Protein AF-0000000080180830 (afdb_homodimer)

Solvent-accessible surface area (backbone atoms only — not comparable to full-atom values): 59741 Å² total; per-residue (Å²): 62,35,24,34,32,30,33,43,35,47,71,84,49,60,35,62,58,52,33,34,49,39,22,34,60,64,29,37,43,24,5,72,74,40,42,19,35,40,32,50,44,28,34,27,36,14,20,14,33,31,76,39,53,40,83,53,71,62,48,48,41,44,34,61,39,58,73,78,34,36,37,35,32,67,20,55,48,49,53,49,32,68,62,49,40,53,54,42,42,74,71,67,54,84,78,66,51,78,22,46,64,60,40,51,54,55,38,32,71,75,51,41,85,58,33,63,76,72,57,46,60,38,24,21,36,38,38,36,33,63,88,74,50,34,39,36,39,37,30,18,69,60,30,53,29,55,42,29,36,32,71,47,95,50,33,40,36,38,21,50,36,52,63,18,50,56,62,37,52,87,59,50,73,53,71,25,42,67,27,50,49,21,26,57,21,51,73,33,26,41,62,65,44,46,32,58,29,64,28,37,34,31,65,43,50,13,26,37,37,43,33,42,53,78,63,53,66,52,78,42,78,80,65,80,79,51,20,32,79,46,78,90,53,66,84,57,47,73,66,50,50,24,50,51,52,51,52,40,44,49,51,31,50,57,41,71,63,73,54,78,54,67,65,31,33,46,31,64,25,44,53,53,24,44,49,55,53,44,49,40,41,72,72,66,52,67,60,42,40,30,35,31,68,28,40,61,62,42,94,89,39,74,21,54,50,56,69,42,27,47,49,52,29,60,75,65,50,37,45,67,43,79,42,75,45,56,68,82,55,48,64,73,37,45,64,57,40,45,58,49,39,59,60,59,68,60,59,61,48,49,48,54,43,30,54,45,22,56,58,47,35,76,76,35,49,31,28,37,36,38,55,50,44,41,48,60,32,40,42,49,85,62,42,64,79,28,70,80,42,53,58,93,44,30,53,66,57,45,43,70,49,54,32,40,41,53,64,67,56,51,50,59,36,34,19,78,90,52,47,67,91,67,54,60,52,61,51,50,47,40,55,60,45,65,42,86,54,38,71,40,22,45,31,21,50,36,48,48,31,47,72,39,51,38,24,51,37,63,38,41,46,52,45,34,29,19,23,58,42,39,23,34,73,41,46,38,54,64,29,65,68,42,44,42,54,44,35,31,49,59,64,68,46,22,43,28,88,79,22,28,20,40,58,47,63,51,36,58,86,72,45,62,62,72,41,63,71,45,74,91,72,74,81,56,47,56,64,61,65,49,56,45,70,70,52,34,50,50,39,52,45,47,63,63,35,68,69,37,56,71,66,44,60,53,28,65,66,47,54,50,56,35,65,74,40,50,70,70,52,57,32,57,80,62,44,37,48,49,53,48,56,29,42,48,47,46,31,55,57,51,66,78,105,62,34,25,34,34,28,32,42,35,48,71,83,48,59,36,62,60,53,34,35,50,37,22,35,59,63,29,37,43,23,4,72,73,42,43,18,35,40,31,51,45,29,35,28,38,15,17,14,33,32,76,40,51,42,84,52,71,63,47,49,41,44,34,61,40,58,74,78,35,36,39,34,33,66,20,54,47,50,52,50,31,67,62,50,41,52,55,41,42,74,70,68,53,82,79,66,50,78,21,46,64,59,42,52,53,56,37,32,69,75,51,39,86,58,33,64,78,72,56,47,60,40,25,20,36,40,39,35,32,65,88,74,49,33,38,35,39,38,29,19,68,60,29,55,29,55,43,31,35,32,70,48,95,49,34,37,34,36,20,48,36,51,64,17,49,55,61,38,51,86,59,49,73,53,72,24,43,67,27,50,49,20,26,57,21,50,75,33,26,38,61,67,44,45,34,59,29,62,29,36,33,31,65,43,51,13,26,37,37,43,31,43,51,78,63,54,66,50,78,42,76,79,64,80,81,51,20,32,78,46,77,92,54,66,84,56,47,75,66,50,51,23,50,52,51,52,52,40,44,49,50,30,51,56,43,71,62,75,55,78,53,67,64,31,33,46,30,65,26,44,53,52,24,43,48,55,51,46,50,41,42,71,71,66,52,66,60,42,40,29,36,31,68,29,40,60,64,43,92,89,39,74,21,55,49,55,68,42,28,47,50,51,28,60,74,66,51,37,45,66,42,80,42,74,45,55,69,81,55,50,64,73,37,46,64,56,41,45,59,47,40,60,58,60,67,59,60,60,47,50,49,54,45,30,55,44,23,56,57,48,34,75,76,36,50,32,29,38,36,37,55,50,44,41,49,59,33,39,44,48,86,61,43,65,78,27,70,83,43,51,60,92,45,31,52,65,58,44,43,71,49,53,33,40,44,53,62,67,58,50,50,59,38,32,19,78,89,52,49,65,90,65,55,59,53,59,51,50,47,40,55,62,44,66,41,86,55,40,70,41,21,43,32,21,52,36,48,49,31,46,71,41,51,38,25,50,37,63,38,41,47,52,45,33,29,21,22,58,41,40,23,35,74,40,46,38,53,63,29,64,69,43,41,42,52,45,35,32,48,60,65,67,47,22,44,28,89,79,23,28,19,40,58,46,64,52,35,57,86,73,45,62,62,72,40,62,70,45,74,88,73,72,82,54,46,56,62,61,65,47,56,45,70,69,53,35,50,50,40,51,44,45,63,62,35,70,70,36,56,72,68,45,59,53,28,66,68,44,54,50,55,35,64,76,42,50,69,71,52,56,32,59,80,61,46,37,48,48,53,48,57,26,41,49,46,45,29,53,57,50,66,76,105

Organism: NCBI:txid722731

Nearest PDB structures (foldseek):
  7ylz-assembly1_A  TM=8.323E-01  e=1.936E-36  Streptomyces sp. RM72
  1ct9-assembly1_D  TM=8.058E-01  e=1.879E-31  Escherichia coli
  1ct9-assembly1_A  TM=8.136E-01  e=3.888E-31  Escherichia coli
  1ct9-assembly2_C  TM=8.033E-01  e=7.840E-30  Escherichia coli
  6gq3-assembly2_B  TM=7.885E-01  e=3.521E-29  Homo sapiens

Secondary structure (DSSP, 8-state):
--EEEEEEE-SSPPP-HHHHHHHHHHTGGG-BTEEEEEEETTEEEEEEE---S--SGGG-SSEEETTTTEEEEEEEEETTHHHHHHHHHHTT---SS--HHHHHHHHHHHHGGGGGGG--EEEEEEEEETTT--EEEEE-TT--S--EEEEETTEEEEESSHHHHHHHS----PBPHHHHHHHHHTTT---TT--SBTT-EEPPTTEEEEE-TTS-EEEEE-----BS--GGGTT--HHHHHHHHHHHHHHHHHHTT--SS-EEEE--SSHHHHHHHHHHHHTT--S-EEEEEEE--BTTB----HHHHHHHHHHHT-EEEEEEE-HHHHHHHHHHHHHH-SS----THHHHHHHHHHHHTTT-SEEE--TTHHHHHT-STTSGGGTT--GGGHHHHHHHHH-SS-HHHHHHHB-GGG--SS-HHHHHHHHHHHSSSB-SHHHHHHHHIIIIITIIIIIHHHHHHHHTTT-EEE-GGG-HHHHHHHHHS-HHHHHGGGS-HHHHHHHTTTS-HHHHTS-------HHHHTT-HHHHHHHHHHHHSHHHHHHT-B-HHHHHHHHHSTTT-B-TTS-BHHHHHHHHHHHHHHHH-/--EEEEEEE-SSPPP-HHHHHHHHHHTGGG-BTEEEEEEETTEEEEEEE---S--SGGG-SSEEETTTTEEEEEEEEETTHHHHHHHHHHTT---S---HHHHHHHHHHHHGGGGGGG--EEEEEEEEETTT--EEEEE-TT--S--EEEEETTEEEEESSHHHHHHHS----PBPHHHHHHHHHTTT---TT--SBTT-EEPPTTEEEEE-TTS-EEEEE-----BS--GGGTT--HHHHHHHHHHHHHHHHHHTT--SS-EEEE--SSHHHHHHHHHHHHTT--S-EEEEEEE--BTTB----HHHHHHHHHHHT-EEEEEEE-HHHHHHHHHHHHHH-SS----THHHHHHHHHHHHTTT-SEEE--TTHHHHHT-STTSGGGTT--GGGHHHHHHHHH-SS-HHHHHHHB-GGG--SS-HHHHHHHHHHHSSSB-SHHHHHHHHIIIIITIIIIIHHHHHHHHTTT-EEE-GGG-HHHHHHHHHS-HHHHHGGGS-HHHHHHHTTTS-HHHHTS-------HHHHTT-HHHHHHHHHHHHSHHHHHHT-B-HHHHHHHHHSTTT-B-TTS-BHHHHHHHHHHHHHHHH-

pLDDT: mean 94.99, std 6.83, range [53.22, 98.94]

Sequence (1186 aa):
MCGICGEIRWDGEAADVGAVARMAGAMTSRGPDAEGIVAHGPVALGHRRLSIIDLSGRGAQPMVDAELGLILVFNGCIYNYQELREQLQADGYRFFSTADSEVVIKAFHKWGVRCVERFKGMFAFAITDRDTGVLTLARDRLGIKPLYIAPGRGRLRFASSVRALLDAGGVDTELDRAALHHYMTFHSVVPAPLTVYRGVRKLPPATVRVIQPDGSHADTVYWTPQFGRDLAKASWSARDWETALMDALRIAVKRRMVADVPVGVLLSGGIDSSIVVALLAEQGQHALATFSIGFDSSDGESGDEYFYSDLIAKTFDTDHHKIHVDSSRLVPAVPKCIAAMSEPMVSHDCVAFYLLSAEVSKSVKVVQSGQGADEILAGYSWYPPLATVARDQTTEAYAKVFFDRSHDDVLSIFAPEYGIDADVSRDFATAHQGAPGADSAVDAALRLDTQVMLVDDPVKRVDTMTMAWGLEARVPFLDHDFVELAAACPPELKLASGGKGVLKDASRKLLPPEVIDRTKGHFLVPGIRHLHGEVLDMVGDALTNDTARARGLYRSGAVSALLSAPNQTRTTLGSNALWQLAVLEMWLQSMAGMCGICGEIRWDGEAADVGAVARMAGAMTSRGPDAEGIVAHGPVALGHRRLSIIDLSGRGAQPMVDAELGLILVFNGCIYNYQELREQLQADGYRFFSTADSEVVIKAFHKWGVRCVERFKGMFAFAITDRDTGVLTLARDRLGIKPLYIAPGRGRLRFASSVRALLDAGGVDTELDRAALHHYMTFHSVVPAPLTVYRGVRKLPPATVRVIQPDGSHADTVYWTPQFGRDLAKASWSARDWETALMDALRIAVKRRMVADVPVGVLLSGGIDSSIVVALLAEQGQHALATFSIGFDSSDGESGDEYFYSDLIAKTFDTDHHKIHVDSSRLVPAVPKCIAAMSEPMVSHDCVAFYLLSAEVSKSVKVVQSGQGADEILAGYSWYPPLATVARDQTTEAYAKVFFDRSHDDVLSIFAPEYGIDADVSRDFATAHQGAPGADSAVDAALRLDTQVMLVDDPVKRVDTMTMAWGLEARVPFLDHDFVELAAACPPELKLASGGKGVLKDASRKLLPPEVIDRTKGHFLVPGIRHLHGEVLDMVGDALTNDTARARGLYRSGAVSALLSAPNQTRTTLGSNALWQLAVLEMWLQSMAG

Radius of gyration: 37.48 Å; Cα contacts (8 Å, |Δi|>4): 2489; chains: 2; bounding box: 63×111×88 Å

InterPro domains:
  IPR001962 Asparagine synthase [PF00733] (245-589)
  IPR001962 Asparagine synthase [cd01991] (259-520)
  IPR006426 Asparagine synthase, glutamine-hydrolyzing [PIRSF001589] (1-589)
  IPR006426 Asparagine synthase, glutamine-hydrolyzing [TIGR01536] (2-523)
  IPR014729 Rossmann-like alpha/beta/alpha sandwich fold [G3DSA:3.40.50.620] (232-558)
  IPR017535 Asparagine synthase family amidotransferase [TIGR03104] (1-590)
  IPR017932 Glutamine amidotransferase type 2 domain [PF13537] (47-166)
  IPR017932 Glutamine amidotransferase type 2 domain [PS51278] (2-214)
  IPR029055 Nucleophile aminohydrolases, N-terminal [G3DSA:3.60.20.10] (11-225)
  IPR029055 Nucleophile aminohydrolases, N-terminal [SSF56235] (1-224)
  IPR033738 Asparagine synthase, N-terminal domain [cd00712] (2-224)
  IPR051786 Asparagine Synthetase/Amidase [PTHR43284] (1-590)

Foldseek 3Di:
DKKKKKKAFQPQFFGDQVLQVLLRVLQCLLAVPDKDWDGDGRMIMIMGHQAWWFNDCLQDPLHDDPVLQKGKDKDWDFLCLVVLVVVLVVVPDDGPTRGSRRSVVSLCSVPNPCSLVVTFIFMWMWMAHRVFRKIKIAGAAQQLFWKKWFDDDRMIMIMSFQLSNVSSDDFQFDFDLLQLLCCQWQQHFRFFQDARGPRMGTDAHQWMWMAGSNGDIDIDRHDDFFLAADPVCVPPDLVNLLVVLLVLLLVLLVSQCDTPWAEAAEFQLALLSLSSLLSVLVVPDAQGEYEYEFEDDDPPDGGGDVVSSVQSCVVSVHVYYYHYDYPVNQLVQVLVLLLLASGFGLDPCLSVLLVRLQVVVVPTLEYEYSAPLCLLLVQDQLLVQQVPPALLCLLVSSSLQRTQDDLVRSCQWWDPVSHDDDSSNSVVLNVQSVDPRHDGSSLSSSSCCSRGVSNRYVSSSNSRSNSSNNHHYDHSCVRVVSSSSSSNDDSCCQPPPNGNNSNLVSCPVRDDVCNSNPDDDDSDPPCQLDPDDPRLVLLLCLCPPPQNVVVRTTDPVNLVVCNVVVNPDAGSSSGGSSSSVSSNSSSSVSSVD/DKKKKKKFFQPQFFGDQVLQVLLRVLQCLLAVPDKDWDGDGRMIMIMGHQAWWFNDCLQDPLHDDVVLQKGKDKDWDFLCLVVLVVVLVVVPDDGPTRGSRRSVVSLCSVPNPCSLVVTFIFMWMWMAHRVFRKIKIAGAAQQLFWKKWFDDDRMIMIMSFQLSNVSSDDFQQDFDLLQLLCCQWQQHFRFFQDARGPRMGTDAHQWMWMAGSNGDIDIDRHDDFFLAADPVCPVPDLVNLLVVLLVLLLVLLVSQCDTPWAEAAEFQLAPLSLSSLLSVLVVPDAQGEYEYEFEDDPPPRGRGDVVSSVQSCVVSVHVYYYHYDYPVVQLVQVLVLLLLASGFGLPPCLSVLLVRLQVVVVPTLEYEYSAPLCLLLVQDQLLVQQLPPALLCLLVSSSLQRTQDDLVRSCQWWDVVSHDDDSSNSVVLNVQSVDPRHDGSSLSSSSCCSRGVSNRYVSSSNSRSNSSNNHHYHHSCVRVVSSSSSSNDDSCCQPPPNGNNSNLVSCPVRGDVCNSNPDDDDSDPPCQLDPDDPRLVLLLCLCPPPQNVVVRTTDPVNLVVCNVVVNPDAGSSSGGSSSSVSSNSSSSVSSVD

Structure (mmCIF, N/CA/C/O backbone):
data_AF-0000000080180830-model_v1
#
loop_
_entity.id
_entity.type
_entity.pdbx_description
1 polymer 'asparagine synthase (glutamine-hydrolyzing)'
#
loop_
_atom_site.group_PDB
_atom_site.id
_atom_site.type_symbol
_atom_site.label_atom_id
_atom_site.label_alt_id
_atom_site.label_comp_id
_atom_site.label_asym_id
_atom_site.label_entity_id
_atom_site.label_seq_id
_atom_site.pdbx_PDB_ins_code
_atom_site.Cartn_x
_atom_site.Cartn_y
_atom_site.Cartn_z
_atom_site.occupancy
_atom_site.B_iso_or_equiv
_atom_site.auth_seq_id
_atom_site.auth_comp_id
_atom_site.auth_asym_id
_atom_site.auth_atom_id
_atom_site.pdbx_PDB_model_num
ATOM 1 N N . MET A 1 1 ? -6.949 -13.875 -14.203 1 66.5 1 MET A N 1
ATOM 2 C CA . MET A 1 1 ? -5.938 -14.43 -13.305 1 66.5 1 MET A CA 1
ATOM 3 C C . MET A 1 1 ? -4.809 -13.43 -13.07 1 66.5 1 MET A C 1
ATOM 5 O O . MET A 1 1 ? -4.559 -12.562 -13.906 1 66.5 1 MET A O 1
ATOM 9 N N . CYS A 1 2 ? -4.129 -13.398 -11.844 1 89.12 2 CYS A N 1
ATOM 10 C CA . CYS A 1 2 ? -3.48 -12.344 -11.07 1 89.12 2 CYS A CA 1
ATOM 11 C C . CYS A 1 2 ? -2.076 -12.758 -10.648 1 89.12 2 CYS A C 1
ATOM 13 O O . CYS A 1 2 ? -1.638 -13.867 -10.953 1 89.12 2 CYS A O 1
ATOM 15 N N . GLY A 1 3 ? -1.241 -11.828 -10.5 1 97.5 3 GLY A N 1
ATOM 16 C CA . GLY A 1 3 ? -0.014 -12.023 -9.742 1 97.5 3 GLY A CA 1
ATOM 17 C C . GLY A 1 3 ? -0.108 -11.523 -8.312 1 97.5 3 GLY A C 1
ATOM 18 O O . GLY A 1 3 ? -0.692 -10.469 -8.062 1 97.5 3 GLY A O 1
ATOM 19 N N . ILE A 1 4 ? 0.358 -12.367 -7.41 1 98.81 4 ILE A N 1
ATOM 20 C CA . ILE A 1 4 ? 0.364 -11.93 -6.016 1 98.81 4 ILE A CA 1
ATOM 21 C C . ILE A 1 4 ? 1.795 -11.922 -5.484 1 98.81 4 ILE A C 1
ATOM 23 O O . ILE A 1 4 ? 2.654 -12.656 -5.98 1 98.81 4 ILE A O 1
ATOM 27 N N . CYS A 1 5 ? 2.059 -11.102 -4.586 1 98.88 5 CYS A N 1
ATOM 28 C CA . CYS A 1 5 ? 3.344 -11.031 -3.9 1 98.88 5 CYS A CA 1
ATOM 29 C C . CYS A 1 5 ? 3.197 -10.383 -2.529 1 98.88 5 CYS A C 1
ATOM 31 O O . CYS A 1 5 ? 2.131 -9.867 -2.193 1 98.88 5 CYS A O 1
ATOM 33 N N . GLY A 1 6 ? 4.23 -10.531 -1.747 1 98.81 6 GLY A N 1
ATOM 34 C CA . GLY A 1 6 ? 4.207 -9.898 -0.438 1 98.81 6 GLY A CA 1
ATOM 35 C C . GLY A 1 6 ? 5.449 -10.18 0.385 1 98.81 6 GLY A C 1
ATOM 36 O O . GLY A 1 6 ? 6.359 -10.867 -0.075 1 98.81 6 GLY A O 1
ATOM 37 N N . GLU A 1 7 ? 5.516 -9.547 1.503 1 98.69 7 GLU A N 1
ATOM 38 C CA . GLU A 1 7 ? 6.586 -9.695 2.482 1 98.69 7 GLU A CA 1
ATOM 39 C C . GLU A 1 7 ? 6.043 -9.656 3.906 1 98.69 7 GLU A C 1
ATOM 41 O O . GLU A 1 7 ? 5.133 -8.875 4.207 1 98.69 7 GLU A O 1
ATOM 46 N N . ILE A 1 8 ? 6.504 -10.477 4.75 1 98.62 8 ILE A N 1
ATOM 47 C CA . ILE A 1 8 ? 6.289 -10.406 6.191 1 98.62 8 ILE A CA 1
ATOM 48 C C . ILE A 1 8 ? 7.633 -10.391 6.918 1 98.62 8 ILE A C 1
ATOM 50 O O . ILE A 1 8 ? 8.562 -11.102 6.531 1 98.62 8 ILE A O 1
ATOM 54 N N . ARG A 1 9 ? 7.754 -9.57 7.879 1 98.25 9 ARG A N 1
ATOM 55 C CA . ARG A 1 9 ? 8.984 -9.461 8.664 1 98.25 9 ARG A CA 1
ATOM 56 C C . ARG A 1 9 ? 8.719 -9.766 10.133 1 98.25 9 ARG A C 1
ATOM 58 O O . ARG A 1 9 ? 7.602 -9.578 10.625 1 98.25 9 ARG A O 1
ATOM 65 N N . TRP A 1 10 ? 9.734 -10.211 10.867 1 97.5 10 TRP A N 1
ATOM 66 C CA . TRP A 1 10 ? 9.594 -10.477 12.297 1 97.5 10 TRP A CA 1
ATOM 67 C C . TRP A 1 10 ? 10.828 -9.992 13.062 1 97.5 10 TRP A C 1
ATOM 69 O O . TRP A 1 10 ? 11.133 -10.508 14.141 1 97.5 10 TRP A O 1
ATOM 79 N N . ASP A 1 11 ? 11.586 -9.109 12.523 1 96.5 11 ASP A N 1
ATOM 80 C CA . ASP A 1 11 ? 12.773 -8.547 13.164 1 96.5 11 ASP A CA 1
ATOM 81 C C . ASP A 1 11 ? 12.484 -7.16 13.734 1 96.5 11 ASP A C 1
ATOM 83 O O . ASP A 1 11 ? 13.414 -6.406 14.039 1 96.5 11 ASP A O 1
ATOM 87 N N . GLY A 1 12 ? 11.258 -6.781 13.75 1 93.5 12 GLY A N 1
ATOM 88 C CA . GLY A 1 12 ? 10.875 -5.508 14.336 1 93.5 12 GLY A CA 1
ATOM 89 C C . GLY A 1 12 ? 10.82 -4.379 13.328 1 93.5 12 GLY A C 1
ATOM 90 O O . GLY A 1 12 ? 10.453 -3.252 13.664 1 93.5 12 GLY A O 1
ATOM 91 N N . GLU A 1 13 ? 11.109 -4.641 12.094 1 94.12 13 GLU A N 1
ATOM 92 C CA . GLU A 1 13 ? 11.094 -3.621 11.047 1 94.12 13 GLU A CA 1
ATOM 93 C C . GLU A 1 13 ? 9.82 -3.713 10.211 1 94.12 13 GLU A C 1
ATOM 95 O O . GLU A 1 13 ? 9.164 -4.758 10.18 1 94.12 13 GLU A O 1
ATOM 100 N N . ALA A 1 14 ? 9.484 -2.631 9.555 1 95.56 14 ALA A N 1
ATOM 101 C CA . ALA A 1 14 ? 8.375 -2.625 8.602 1 95.56 14 ALA A CA 1
ATOM 102 C C . ALA A 1 14 ? 8.75 -3.365 7.32 1 95.56 14 ALA A C 1
ATOM 104 O O . ALA A 1 14 ? 9.93 -3.482 6.984 1 95.56 14 ALA A O 1
ATOM 105 N N . ALA A 1 15 ? 7.73 -3.867 6.664 1 97.69 15 ALA A N 1
ATOM 106 C CA . ALA A 1 15 ? 7.953 -4.488 5.363 1 97.69 15 ALA A CA 1
ATOM 107 C C . ALA A 1 15 ? 8.516 -3.482 4.363 1 97.69 15 ALA A C 1
ATOM 109 O O . ALA A 1 15 ? 8.242 -2.283 4.461 1 97.69 15 ALA A O 1
ATOM 110 N N . ASP A 1 16 ? 9.328 -3.928 3.422 1 97.25 16 ASP A N 1
ATOM 111 C CA . ASP A 1 16 ? 9.891 -3.092 2.367 1 97.25 16 ASP A CA 1
ATOM 112 C C . ASP A 1 16 ? 8.891 -2.895 1.229 1 97.25 16 ASP A C 1
ATOM 114 O O . ASP A 1 16 ? 8.883 -3.66 0.262 1 97.25 16 ASP A O 1
ATOM 118 N N . VAL A 1 17 ? 8.195 -1.868 1.236 1 97.69 17 VAL A N 1
ATOM 119 C CA . VAL A 1 17 ? 7.133 -1.603 0.274 1 97.69 17 VAL A CA 1
ATOM 120 C C . VAL A 1 17 ? 7.73 -1.433 -1.122 1 97.69 17 VAL A C 1
ATOM 122 O O . VAL A 1 17 ? 7.105 -1.804 -2.119 1 97.69 17 VAL A O 1
ATOM 125 N N . GLY A 1 18 ? 8.906 -0.844 -1.197 1 96.25 18 GLY A N 1
ATOM 126 C CA . GLY A 1 18 ? 9.594 -0.74 -2.473 1 96.25 18 GLY A CA 1
ATOM 127 C C . GLY A 1 18 ? 9.875 -2.088 -3.113 1 96.25 18 GLY A C 1
ATOM 128 O O . GLY A 1 18 ? 9.711 -2.25 -4.324 1 96.25 18 GLY A O 1
ATOM 129 N N . ALA A 1 19 ? 10.281 -3.029 -2.307 1 97.81 19 ALA A N 1
ATOM 130 C CA . ALA A 1 19 ? 10.523 -4.383 -2.799 1 97.81 19 ALA A CA 1
ATOM 131 C C . ALA A 1 19 ? 9.234 -5.012 -3.314 1 97.81 19 ALA A C 1
ATOM 133 O O . ALA A 1 19 ? 9.227 -5.652 -4.367 1 97.81 19 ALA A O 1
ATOM 134 N N . VAL A 1 20 ? 8.148 -4.828 -2.602 1 98.62 20 VAL A N 1
ATOM 135 C CA . VAL A 1 20 ? 6.867 -5.395 -2.994 1 98.62 20 VAL A CA 1
ATOM 136 C C . VAL A 1 20 ? 6.391 -4.75 -4.297 1 98.62 20 VAL A C 1
ATOM 138 O O . VAL A 1 20 ? 5.832 -5.426 -5.16 1 98.62 20 VAL A O 1
ATOM 141 N N . ALA A 1 21 ? 6.66 -3.502 -4.438 1 97.94 21 ALA A N 1
ATOM 142 C CA . ALA A 1 21 ? 6.312 -2.805 -5.676 1 97.94 21 ALA A CA 1
ATOM 143 C C . ALA A 1 21 ? 7.102 -3.359 -6.855 1 97.94 21 ALA A C 1
ATOM 145 O O . ALA A 1 21 ? 6.562 -3.51 -7.957 1 97.94 21 ALA A O 1
ATOM 146 N N . ARG A 1 22 ? 8.352 -3.631 -6.633 1 97.81 22 ARG A N 1
ATOM 147 C CA . ARG A 1 22 ? 9.172 -4.215 -7.688 1 97.81 22 ARG A CA 1
ATOM 148 C C . ARG A 1 22 ? 8.68 -5.613 -8.055 1 97.81 22 ARG A C 1
ATOM 150 O O . ARG A 1 22 ? 8.648 -5.973 -9.234 1 97.81 22 ARG A O 1
ATOM 157 N N . MET A 1 23 ? 8.305 -6.379 -7.062 1 98.44 23 MET A N 1
ATOM 158 C CA . MET A 1 23 ? 7.754 -7.703 -7.336 1 98.44 23 MET A CA 1
ATOM 159 C C . MET A 1 23 ? 6.484 -7.602 -8.18 1 98.44 23 MET A C 1
ATOM 161 O O . MET A 1 23 ? 6.34 -8.305 -9.18 1 98.44 23 MET A O 1
ATOM 165 N N . ALA A 1 24 ? 5.574 -6.723 -7.738 1 98 24 ALA A N 1
ATOM 166 C CA . ALA A 1 24 ? 4.336 -6.535 -8.492 1 98 24 ALA A CA 1
ATOM 167 C C . ALA A 1 24 ? 4.625 -6.09 -9.922 1 98 24 ALA A C 1
ATOM 169 O O . ALA A 1 24 ? 3.982 -6.559 -10.867 1 98 24 ALA A O 1
ATOM 170 N N . GLY A 1 25 ? 5.59 -5.199 -10.047 1 96.88 25 GLY A N 1
ATOM 171 C CA . GLY A 1 25 ? 5.965 -4.707 -11.367 1 96.88 25 GLY A CA 1
ATOM 172 C C . GLY A 1 25 ? 6.457 -5.805 -12.297 1 96.88 25 GLY A C 1
ATOM 173 O O . GLY A 1 25 ? 6.195 -5.77 -13.5 1 96.88 25 GLY A O 1
ATOM 174 N N . ALA A 1 26 ? 7.07 -6.781 -11.758 1 97.25 26 ALA A N 1
ATOM 175 C CA . ALA A 1 26 ? 7.617 -7.895 -12.531 1 97.25 26 ALA A CA 1
ATOM 176 C C . ALA A 1 26 ? 6.508 -8.789 -13.062 1 97.25 26 ALA A C 1
ATOM 178 O O . ALA A 1 26 ? 6.734 -9.602 -13.969 1 97.25 26 ALA A O 1
ATOM 179 N N . MET A 1 27 ? 5.328 -8.617 -12.57 1 97.69 27 MET A N 1
ATOM 180 C CA . MET A 1 27 ? 4.242 -9.523 -12.938 1 97.69 27 MET A CA 1
ATOM 181 C C . MET A 1 27 ? 3.145 -8.789 -13.695 1 97.69 27 MET A C 1
ATOM 183 O O . MET A 1 27 ? 1.992 -9.219 -13.703 1 97.69 27 MET A O 1
ATOM 187 N N . THR A 1 28 ? 3.447 -7.672 -14.305 1 97 28 THR A N 1
ATOM 188 C CA . THR A 1 28 ? 2.475 -6.863 -15.031 1 97 28 THR A CA 1
ATOM 189 C C . THR A 1 28 ? 1.77 -7.691 -16.109 1 97 28 THR A C 1
ATOM 191 O O . THR A 1 28 ? 0.566 -7.539 -16.312 1 97 28 THR A O 1
ATOM 194 N N . SER A 1 29 ? 2.465 -8.602 -16.734 1 96.56 29 SER A N 1
ATOM 195 C CA . SER A 1 29 ? 1.891 -9.414 -17.797 1 96.56 29 SER A CA 1
ATOM 196 C C . SER A 1 29 ? 0.806 -10.336 -17.266 1 96.56 29 SER A C 1
ATOM 198 O O . SER A 1 29 ? -0.144 -10.672 -17.984 1 96.56 29 SER A O 1
ATOM 200 N N . ARG A 1 30 ? 0.898 -10.797 -16.047 1 96.88 30 ARG A N 1
ATOM 201 C CA . ARG A 1 30 ? -0.07 -11.703 -15.43 1 96.88 30 ARG A CA 1
ATOM 202 C C . ARG A 1 30 ? -1.386 -10.984 -15.148 1 96.88 30 ARG A C 1
ATOM 204 O O . ARG A 1 30 ? -2.447 -11.617 -15.125 1 96.88 30 ARG A O 1
ATOM 211 N N . GLY A 1 31 ? -1.286 -9.742 -14.852 1 96.75 31 GLY A N 1
ATOM 212 C CA . GLY A 1 31 ? -2.445 -8.922 -14.539 1 96.75 31 GLY A CA 1
ATOM 213 C C . GLY A 1 31 ? -2.305 -7.488 -15.008 1 96.75 31 GLY A C 1
ATOM 214 O O . GLY A 1 31 ? -2.008 -6.598 -14.211 1 96.75 31 GLY A O 1
ATOM 215 N N . PRO A 1 32 ? -2.592 -7.27 -16.234 1 95.69 32 PRO A N 1
ATOM 216 C CA . PRO A 1 32 ? -2.322 -5.953 -16.812 1 95.69 32 PRO A CA 1
ATOM 217 C C . PRO A 1 32 ? -3.412 -4.934 -16.484 1 95.69 32 PRO A C 1
ATOM 219 O O . PRO A 1 32 ? -3.234 -3.736 -16.719 1 95.69 32 PRO A O 1
ATOM 222 N N . ASP A 1 33 ? -4.512 -5.359 -15.898 1 95.38 33 ASP A N 1
ATOM 223 C CA . ASP A 1 33 ? -5.691 -4.504 -15.82 1 95.38 33 ASP A CA 1
ATOM 224 C C . ASP A 1 33 ? -5.586 -3.518 -14.664 1 95.38 33 ASP A C 1
ATOM 226 O O . ASP A 1 33 ? -6.172 -2.434 -14.703 1 95.38 33 ASP A O 1
ATOM 230 N N . ALA A 1 34 ? -4.945 -3.963 -13.586 1 94.69 34 ALA A N 1
ATOM 231 C CA . ALA A 1 34 ? -4.832 -3.104 -12.414 1 94.69 34 ALA A CA 1
ATOM 232 C C . ALA A 1 34 ? -3.736 -3.598 -11.477 1 94.69 34 ALA A C 1
ATOM 234 O O . ALA A 1 34 ? -3.229 -4.711 -11.633 1 94.69 34 ALA A O 1
ATOM 235 N N . GLU A 1 35 ? -3.334 -2.773 -10.578 1 96.62 35 GLU A N 1
ATOM 236 C CA . GLU A 1 35 ? -2.352 -3.123 -9.555 1 96.62 35 GLU A CA 1
ATOM 237 C C . GLU A 1 35 ? -2.719 -2.512 -8.203 1 96.62 35 GLU A C 1
ATOM 239 O O . GLU A 1 35 ? -3.477 -1.541 -8.141 1 96.62 35 GLU A O 1
ATOM 244 N N . GLY A 1 36 ? -2.217 -3.041 -7.156 1 97.81 36 GLY A N 1
ATOM 245 C CA . GLY A 1 36 ? -2.455 -2.533 -5.812 1 97.81 36 GLY A CA 1
ATOM 246 C C . GLY A 1 36 ? -1.422 -2.998 -4.805 1 97.81 36 GLY A C 1
ATOM 247 O O . GLY A 1 36 ? -0.78 -4.031 -5 1 97.81 36 GLY A O 1
ATOM 248 N N . ILE A 1 37 ? -1.229 -2.213 -3.754 1 98.62 37 ILE A N 1
ATOM 249 C CA . ILE A 1 37 ? -0.368 -2.547 -2.625 1 98.62 37 ILE A CA 1
ATOM 250 C C . ILE A 1 37 ? -1.033 -2.111 -1.322 1 98.62 37 ILE A C 1
ATOM 252 O O . ILE A 1 37 ? -1.63 -1.035 -1.252 1 98.62 37 ILE A O 1
ATOM 256 N N . VAL A 1 38 ? -1.073 -2.914 -0.345 1 98.75 38 VAL A N 1
ATOM 257 C CA . VAL A 1 38 ? -1.481 -2.584 1.017 1 98.75 38 VAL A CA 1
ATOM 258 C C . VAL A 1 38 ? -0.392 -3.006 2 1 98.75 38 VAL A C 1
ATOM 260 O O . VAL A 1 38 ? 0.034 -4.164 2.004 1 98.75 38 VAL A O 1
ATOM 263 N N . ALA A 1 39 ? 0.104 -2.094 2.746 1 98.38 39 ALA A N 1
ATOM 264 C CA . ALA A 1 39 ? 1.156 -2.367 3.721 1 98.38 39 ALA A CA 1
ATOM 265 C C . ALA A 1 39 ? 0.781 -1.828 5.098 1 98.38 39 ALA A C 1
ATOM 267 O O . ALA A 1 39 ? 0.264 -0.715 5.215 1 98.38 39 ALA A O 1
ATOM 268 N N . HIS A 1 40 ? 0.938 -2.557 6.145 1 96.69 40 HIS A N 1
ATOM 269 C CA . HIS A 1 40 ? 0.8 -2.186 7.551 1 96.69 40 HIS A CA 1
ATOM 270 C C . HIS A 1 40 ? 1.917 -2.791 8.391 1 96.69 40 HIS A C 1
ATOM 272 O O . HIS A 1 40 ? 1.899 -3.988 8.688 1 96.69 40 HIS A O 1
ATOM 278 N N . GLY A 1 41 ? 2.854 -1.982 8.82 1 95.19 41 GLY A N 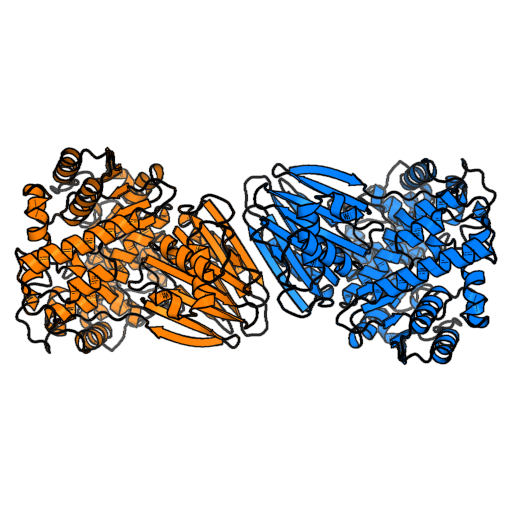1
ATOM 279 C CA . GLY A 1 41 ? 3.943 -2.459 9.664 1 95.19 41 GLY A CA 1
ATOM 280 C C . GLY A 1 41 ? 4.762 -3.557 9.008 1 95.19 41 GLY A C 1
ATOM 281 O O . GLY A 1 41 ? 5.344 -3.354 7.941 1 95.19 41 GLY A O 1
ATOM 282 N N . PRO A 1 42 ? 4.684 -4.75 9.602 1 97 42 PRO A N 1
ATOM 283 C CA . PRO A 1 42 ? 5.59 -5.812 9.156 1 97 42 PRO A CA 1
ATOM 284 C C . PRO A 1 42 ? 5.086 -6.535 7.91 1 97 42 PRO A C 1
ATOM 286 O O . PRO A 1 42 ? 5.766 -7.418 7.387 1 97 42 PRO A O 1
ATOM 289 N N . VAL A 1 43 ? 3.928 -6.211 7.43 1 98.19 43 VAL A N 1
ATOM 290 C CA . VAL A 1 43 ? 3.361 -6.973 6.324 1 98.19 43 VAL A CA 1
ATOM 291 C C . VAL A 1 43 ? 3.033 -6.035 5.164 1 98.19 43 VAL A C 1
ATOM 293 O O . VAL A 1 43 ? 2.525 -4.934 5.375 1 98.19 43 VAL A O 1
ATOM 296 N N . ALA A 1 44 ? 3.375 -6.395 3.998 1 98.62 44 ALA A N 1
ATOM 297 C CA . ALA A 1 44 ? 2.979 -5.734 2.756 1 98.62 44 ALA A CA 1
ATOM 298 C C . ALA A 1 44 ? 2.523 -6.754 1.715 1 98.62 44 ALA A C 1
ATOM 300 O O . ALA A 1 44 ? 3.16 -7.797 1.538 1 98.62 44 ALA A O 1
ATOM 301 N N . LEU A 1 45 ? 1.406 -6.516 1.109 1 98.88 45 LEU A N 1
ATOM 302 C CA . LEU A 1 45 ? 0.865 -7.371 0.057 1 98.88 45 LEU A CA 1
ATOM 303 C C . LEU A 1 45 ? 0.716 -6.598 -1.248 1 98.88 45 LEU A C 1
ATOM 305 O O . LEU A 1 45 ? 0.34 -5.422 -1.239 1 98.88 45 LEU A O 1
ATOM 309 N N . GLY A 1 46 ? 1.057 -7.203 -2.365 1 98.81 46 GLY A N 1
ATOM 310 C CA . GLY A 1 46 ? 0.91 -6.648 -3.701 1 98.81 46 GLY A CA 1
ATOM 311 C C . GLY A 1 46 ? 0.121 -7.543 -4.637 1 98.81 46 GLY A C 1
ATOM 312 O O . GLY A 1 46 ? 0.083 -8.766 -4.453 1 98.81 46 GLY A O 1
ATOM 313 N N . HIS A 1 47 ? -0.53 -6.926 -5.59 1 98.5 47 HIS A N 1
ATOM 314 C CA . HIS A 1 47 ? -1.399 -7.676 -6.488 1 98.5 47 HIS A CA 1
ATOM 315 C C . HIS A 1 47 ? -1.397 -7.074 -7.887 1 98.5 47 HIS A C 1
ATOM 317 O O . HIS A 1 47 ? -1.312 -5.852 -8.039 1 98.5 47 HIS A O 1
ATOM 323 N N . ARG A 1 48 ? -1.383 -7.871 -8.914 1 98.12 48 ARG A N 1
ATOM 324 C CA . ARG A 1 48 ? -1.69 -7.551 -10.305 1 98.12 48 ARG A CA 1
ATOM 325 C C . ARG A 1 48 ? -2.994 -8.211 -10.742 1 98.12 48 ARG A C 1
ATOM 327 O O . ARG A 1 48 ? -3.172 -9.422 -10.578 1 98.12 48 ARG A O 1
ATOM 334 N N . ARG A 1 49 ? -3.826 -7.469 -11.406 1 96.69 49 ARG A N 1
ATOM 335 C CA . ARG A 1 49 ? -5.18 -7.965 -11.625 1 96.69 49 ARG A CA 1
ATOM 336 C C . ARG A 1 49 ? -5.445 -8.203 -13.102 1 96.69 49 ARG A C 1
ATOM 338 O O . ARG A 1 49 ? -5.172 -7.336 -13.938 1 96.69 49 ARG A O 1
ATOM 345 N N . LEU A 1 50 ? -5.875 -9.328 -13.438 1 96.69 50 LEU A N 1
ATOM 346 C CA . LEU A 1 50 ? -6.594 -9.633 -14.664 1 96.69 50 LEU A CA 1
ATOM 347 C C . LEU A 1 50 ? -8.094 -9.727 -14.414 1 96.69 50 LEU A C 1
ATOM 349 O O . LEU A 1 50 ? -8.562 -10.664 -13.766 1 96.69 50 LEU A O 1
ATOM 353 N N . SER A 1 51 ? -8.836 -8.82 -14.883 1 94.38 51 SER A N 1
ATOM 354 C CA . SER A 1 51 ? -10.242 -8.688 -14.531 1 94.38 51 SER A CA 1
ATOM 355 C C . SER A 1 51 ? -11.102 -9.695 -15.289 1 94.38 51 SER A C 1
ATOM 357 O O . SER A 1 51 ? -11.336 -9.539 -16.484 1 94.38 51 SER A O 1
ATOM 359 N N . ILE A 1 52 ? -11.555 -10.641 -14.516 1 94.81 52 ILE A N 1
ATOM 360 C CA . ILE A 1 52 ? -12.359 -11.688 -15.125 1 94.81 52 ILE A CA 1
ATOM 361 C C . ILE A 1 52 ? -13.719 -11.766 -14.43 1 94.81 52 ILE A C 1
ATOM 363 O O . ILE A 1 52 ? -14.75 -11.891 -15.094 1 94.81 52 ILE A O 1
ATOM 367 N N . ILE A 1 53 ? -13.727 -11.797 -13.109 1 93.12 53 ILE A N 1
ATOM 368 C CA . ILE A 1 53 ? -14.93 -11.766 -12.289 1 93.12 53 ILE A CA 1
ATOM 369 C C . ILE A 1 53 ? -15.008 -10.445 -11.531 1 93.12 53 ILE A C 1
ATOM 371 O O . ILE A 1 53 ? -14.047 -10.031 -10.883 1 93.12 53 ILE A O 1
ATOM 375 N N . ASP A 1 54 ? -16.219 -9.766 -11.625 1 92.75 54 ASP A N 1
ATOM 376 C CA . ASP A 1 54 ? -16.406 -8.414 -11.094 1 92.75 54 ASP A CA 1
ATOM 377 C C . ASP A 1 54 ? -15.461 -7.43 -11.781 1 92.75 54 ASP A C 1
ATOM 379 O O . ASP A 1 54 ? -14.359 -7.168 -11.289 1 92.75 54 ASP A O 1
ATOM 383 N N . LEU A 1 55 ? -15.875 -6.82 -12.789 1 91.94 55 LEU A N 1
ATOM 384 C CA . LEU A 1 55 ? -15.039 -5.969 -13.625 1 91.94 55 LEU A CA 1
ATOM 385 C C . LEU A 1 55 ? -14.914 -4.574 -13.023 1 91.94 55 LEU A C 1
ATOM 387 O O . LEU A 1 55 ? -14.164 -3.738 -13.539 1 91.94 55 LEU A O 1
ATOM 391 N N . SER A 1 56 ? -15.578 -4.41 -11.859 1 91.81 56 SER A N 1
ATOM 392 C CA . SER A 1 56 ? -15.539 -3.1 -11.219 1 91.81 56 SER A CA 1
ATOM 393 C C . SER A 1 56 ? -14.359 -2.99 -10.266 1 91.81 56 SER A C 1
ATOM 395 O O . SER A 1 56 ? -13.656 -3.973 -10.023 1 91.81 56 SER A O 1
ATOM 397 N N . GLY A 1 57 ? -14.18 -1.838 -9.758 1 91.44 57 GLY A N 1
ATOM 398 C CA . GLY A 1 57 ? -13.133 -1.593 -8.773 1 91.44 57 GLY A CA 1
ATOM 399 C C . GLY A 1 57 ? -13.398 -2.256 -7.438 1 91.44 57 GLY A C 1
ATOM 400 O O . GLY A 1 57 ? -12.492 -2.373 -6.605 1 91.44 57 GLY A O 1
ATOM 401 N N . ARG A 1 58 ? -14.578 -2.738 -7.234 1 93.25 58 ARG A N 1
ATOM 402 C CA . ARG A 1 58 ? -14.938 -3.359 -5.965 1 93.25 58 ARG A CA 1
ATOM 403 C C . ARG A 1 58 ? -14.195 -4.68 -5.77 1 93.25 58 ARG A C 1
ATOM 405 O O . ARG A 1 58 ? -14.078 -5.168 -4.645 1 93.25 58 ARG A O 1
ATOM 412 N N . GLY A 1 59 ? -13.758 -5.203 -6.891 1 93.75 59 GLY A N 1
ATOM 413 C CA . GLY A 1 59 ? -13 -6.445 -6.809 1 93.75 59 GLY A CA 1
ATOM 414 C C . GLY A 1 59 ? -11.5 -6.227 -6.727 1 93.75 59 GLY A C 1
ATOM 415 O O . GLY A 1 59 ? -10.727 -7.18 -6.812 1 93.75 59 GLY A O 1
ATOM 416 N N . ALA A 1 60 ? -11.102 -4.98 -6.516 1 94.31 60 ALA A N 1
ATOM 417 C CA . ALA A 1 60 ? -9.68 -4.656 -6.492 1 94.31 60 ALA A CA 1
ATOM 418 C C . ALA A 1 60 ? -8.969 -5.375 -5.348 1 94.31 60 ALA A C 1
ATOM 420 O O . ALA A 1 60 ? -9.57 -5.613 -4.293 1 94.31 60 ALA A O 1
ATOM 421 N N . GLN A 1 61 ? -7.738 -5.719 -5.57 1 97 61 GLN A N 1
ATOM 422 C CA . GLN A 1 61 ? -6.879 -6.355 -4.574 1 97 61 GLN A CA 1
ATOM 423 C C . GLN A 1 61 ? -5.586 -5.574 -4.387 1 97 61 GLN A C 1
ATOM 425 O O . GLN A 1 61 ? -5.137 -4.871 -5.293 1 97 61 GLN A O 1
ATOM 430 N N . PRO A 1 62 ? -4.816 -5.711 -3.242 1 98.38 62 PRO A N 1
ATOM 431 C CA . PRO A 1 62 ? -5.242 -6.508 -2.088 1 98.38 62 PRO A CA 1
ATOM 432 C C . PRO A 1 62 ? -6.617 -6.102 -1.564 1 98.38 62 PRO A C 1
ATOM 434 O O . PRO A 1 62 ? -6.93 -4.91 -1.503 1 98.38 62 PRO A O 1
ATOM 437 N N . MET A 1 63 ? -7.441 -7.055 -1.346 1 98.31 63 MET A N 1
ATOM 438 C CA . MET A 1 63 ? -8.789 -6.805 -0.853 1 98.31 63 MET A CA 1
ATOM 439 C C . MET A 1 63 ? -8.805 -6.688 0.667 1 98.31 63 MET A C 1
ATOM 441 O O . MET A 1 63 ? -8.266 -7.551 1.364 1 98.31 63 MET A O 1
ATOM 445 N N . VAL A 1 64 ? -9.359 -5.586 1.166 1 97.94 64 VAL A N 1
ATOM 446 C CA . VAL A 1 64 ? -9.383 -5.312 2.6 1 97.94 64 VAL A CA 1
ATOM 447 C C . VAL A 1 64 ? -10.805 -5.48 3.135 1 97.94 64 VAL A C 1
ATOM 449 O O . VAL A 1 64 ? -11.742 -4.875 2.617 1 97.94 64 VAL A O 1
ATOM 452 N N . ASP A 1 65 ? -11.023 -6.344 4.062 1 98 65 ASP A N 1
ATOM 453 C CA . ASP A 1 65 ? -12.234 -6.395 4.887 1 98 65 ASP A CA 1
ATOM 454 C C . ASP A 1 65 ? -11.969 -5.832 6.281 1 98 65 ASP A C 1
ATOM 456 O O . ASP A 1 65 ? -11.562 -6.566 7.184 1 98 65 ASP A O 1
ATOM 460 N N . ALA A 1 66 ? -12.281 -4.598 6.418 1 96.31 66 ALA A N 1
ATOM 461 C CA . ALA A 1 66 ? -11.922 -3.875 7.637 1 96.31 66 ALA A CA 1
ATOM 462 C C . ALA A 1 66 ? -12.664 -4.434 8.844 1 96.31 66 ALA A C 1
ATOM 464 O O . ALA A 1 66 ? -12.117 -4.484 9.953 1 96.31 66 ALA A O 1
ATOM 465 N N . GLU A 1 67 ? -13.875 -4.789 8.664 1 95.38 67 GLU A N 1
ATOM 466 C CA . GLU A 1 67 ? -14.68 -5.332 9.758 1 95.38 67 GLU A CA 1
ATOM 467 C C . GLU A 1 67 ? -14.086 -6.641 10.281 1 95.38 67 GLU A C 1
ATOM 469 O O . GLU A 1 67 ? -14.016 -6.852 11.492 1 95.38 67 GLU A O 1
ATOM 474 N N . LEU A 1 68 ? -13.633 -7.473 9.383 1 97.5 68 LEU A N 1
ATOM 475 C CA . LEU A 1 68 ? -13.117 -8.781 9.773 1 97.5 68 LEU A CA 1
ATOM 476 C C . LEU A 1 68 ? -11.633 -8.695 10.125 1 97.5 68 LEU A C 1
ATOM 478 O O . LEU A 1 68 ? -11.078 -9.625 10.703 1 97.5 68 LEU A O 1
ATOM 482 N N . GLY A 1 69 ? -10.977 -7.566 9.781 1 97 69 GLY A N 1
ATOM 483 C CA . GLY A 1 69 ? -9.555 -7.391 10.039 1 97 69 GLY A CA 1
ATOM 484 C C . GLY A 1 69 ? -8.68 -8.25 9.148 1 97 69 GLY A C 1
ATOM 485 O O . GLY A 1 69 ? -7.625 -8.727 9.586 1 97 69 GLY A O 1
ATOM 486 N N . LEU A 1 70 ? -9.148 -8.523 7.938 1 98.5 70 LEU A N 1
ATOM 487 C CA . LEU A 1 70 ? -8.422 -9.406 7.039 1 98.5 70 LEU A CA 1
ATOM 488 C C . LEU A 1 70 ? -8.047 -8.688 5.75 1 98.5 70 LEU A C 1
ATOM 490 O O . LEU A 1 70 ? -8.797 -7.836 5.266 1 98.5 70 LEU A O 1
ATOM 494 N N . ILE A 1 71 ? -6.852 -8.969 5.223 1 98.69 71 ILE A N 1
ATOM 495 C CA . ILE A 1 71 ? -6.387 -8.492 3.924 1 98.69 71 ILE A CA 1
ATOM 496 C C . ILE A 1 71 ? -5.949 -9.68 3.068 1 98.69 71 ILE A C 1
ATOM 498 O O . ILE A 1 71 ? -5.215 -10.555 3.537 1 98.69 71 ILE A O 1
ATOM 502 N N . LEU A 1 72 ? -6.441 -9.664 1.798 1 98.75 72 LEU A N 1
ATOM 503 C CA . LEU A 1 72 ? -6.238 -10.836 0.953 1 98.75 72 LEU A CA 1
ATOM 504 C C . LEU A 1 72 ? -5.617 -10.438 -0.383 1 98.75 72 LEU A C 1
ATOM 506 O O . LEU A 1 72 ? -6 -9.43 -0.978 1 98.75 72 LEU A O 1
ATOM 510 N N . VAL A 1 73 ? -4.621 -11.234 -0.78 1 98.81 73 VAL A N 1
ATOM 511 C CA . VAL A 1 73 ? -4.285 -11.305 -2.199 1 98.81 73 VAL A CA 1
ATOM 512 C C . VAL A 1 73 ? -4.539 -12.711 -2.723 1 98.81 73 VAL A C 1
ATOM 514 O O . VAL A 1 73 ? -4.227 -13.695 -2.047 1 98.81 73 VAL A O 1
ATOM 517 N N . PHE A 1 74 ? -5.172 -12.758 -3.84 1 98.44 74 PHE A N 1
ATOM 518 C CA . PHE A 1 74 ? -5.707 -14.008 -4.379 1 98.44 74 PHE A CA 1
ATOM 519 C C . PHE A 1 74 ? -5.422 -14.117 -5.875 1 98.44 74 PHE A C 1
ATOM 521 O O . PHE A 1 74 ? -5.707 -13.188 -6.633 1 98.44 74 PHE A O 1
ATOM 528 N N . ASN A 1 75 ? -4.711 -15.172 -6.312 1 98.12 75 ASN A N 1
ATOM 529 C CA . ASN A 1 75 ? -4.516 -15.562 -7.703 1 98.12 75 ASN A CA 1
ATOM 530 C C . ASN A 1 75 ? -5.238 -16.875 -8.023 1 98.12 75 ASN A C 1
ATOM 532 O O . ASN A 1 75 ? -4.828 -17.938 -7.562 1 98.12 75 ASN A O 1
ATOM 536 N N . GLY A 1 76 ? -6.289 -16.781 -8.719 1 97.31 76 GLY A N 1
ATOM 537 C CA . GLY A 1 76 ? -7.027 -18 -9.055 1 97.31 76 GLY A CA 1
ATOM 538 C C . GLY A 1 76 ? -8.5 -17.75 -9.312 1 97.31 76 GLY A C 1
ATOM 539 O O . GLY A 1 76 ? -8.891 -16.625 -9.641 1 97.31 76 GLY A O 1
ATOM 540 N N . CYS A 1 77 ? -9.289 -18.75 -9.281 1 97.69 77 CYS A N 1
ATOM 541 C CA . CYS A 1 77 ? -10.734 -18.734 -9.484 1 97.69 77 CYS A CA 1
ATOM 542 C C . CYS A 1 77 ? -11.414 -19.844 -8.695 1 97.69 77 CYS A C 1
ATOM 544 O O . CYS A 1 77 ? -11.078 -21.016 -8.852 1 97.69 77 CYS A O 1
ATOM 546 N N . ILE A 1 78 ? -12.289 -19.359 -7.848 1 98.31 78 ILE A N 1
ATOM 547 C CA . ILE A 1 78 ? -13.133 -20.312 -7.141 1 98.31 78 ILE A CA 1
ATOM 548 C C . ILE A 1 78 ? -14.43 -20.531 -7.918 1 98.31 78 ILE A C 1
ATOM 550 O O . ILE A 1 78 ? -15.328 -19.688 -7.883 1 98.31 78 ILE A O 1
ATOM 554 N N . TYR A 1 79 ? -14.555 -21.703 -8.469 1 98.06 79 TYR A N 1
ATOM 555 C CA . TYR A 1 79 ? -15.625 -21.922 -9.43 1 98.06 79 TYR A CA 1
ATOM 556 C C . TYR A 1 79 ? -16.969 -22.062 -8.727 1 98.06 79 TYR A C 1
ATOM 558 O O . TYR A 1 79 ? -18.016 -21.812 -9.328 1 98.06 79 TYR A O 1
ATOM 566 N N . ASN A 1 80 ? -17.016 -22.438 -7.5 1 98.25 80 ASN A N 1
ATOM 567 C CA . ASN A 1 80 ? -18.266 -22.562 -6.754 1 98.25 80 ASN A CA 1
ATOM 568 C C . ASN A 1 80 ? -18.5 -21.391 -5.824 1 98.25 80 ASN A C 1
ATOM 570 O O . ASN A 1 80 ? -19.109 -21.531 -4.766 1 98.25 80 ASN A O 1
ATOM 574 N N . TYR A 1 81 ? -17.938 -20.234 -6.172 1 98 81 TYR A N 1
ATOM 575 C CA . TYR A 1 81 ? -17.984 -19.094 -5.273 1 98 81 TYR A CA 1
ATOM 576 C C . TYR A 1 81 ? -19.406 -18.625 -5.066 1 98 81 TYR A C 1
ATOM 578 O O . TYR A 1 81 ? -19.75 -18.094 -4.004 1 98 81 TYR A O 1
ATOM 586 N N . GLN A 1 82 ? -20.328 -18.781 -6.043 1 98.19 82 GLN A N 1
ATOM 587 C CA . GLN A 1 82 ? -21.703 -18.344 -5.902 1 98.19 82 GLN A CA 1
ATOM 588 C C . GLN A 1 82 ? -22.438 -19.188 -4.852 1 98.19 82 GLN A C 1
ATOM 590 O O . GLN A 1 82 ? -23.188 -18.641 -4.031 1 98.19 82 GLN A O 1
ATOM 595 N N . GLU A 1 83 ? -22.234 -20.484 -4.941 1 98.31 83 GLU A N 1
ATOM 596 C CA . GLU A 1 83 ? -22.812 -21.375 -3.936 1 98.31 83 GLU A CA 1
ATOM 597 C C . GLU A 1 83 ? -22.297 -21.031 -2.539 1 98.31 83 GLU A C 1
ATOM 599 O O . GLU A 1 83 ? -23.062 -20.984 -1.582 1 98.31 83 GLU A O 1
ATOM 604 N N . LEU A 1 84 ? -20.984 -20.844 -2.471 1 98.69 84 LEU A N 1
ATOM 605 C CA . LEU A 1 84 ? -20.375 -20.5 -1.191 1 98.69 84 LEU A CA 1
ATOM 606 C C . LEU A 1 84 ? -20.891 -19.156 -0.691 1 98.69 84 LEU A C 1
ATOM 608 O O . LEU A 1 84 ? -21.125 -18.984 0.507 1 98.69 84 LEU A O 1
ATOM 612 N N . ARG A 1 85 ? -21.031 -18.203 -1.564 1 98.62 85 ARG A N 1
ATOM 613 C CA . ARG A 1 85 ? -21.562 -16.875 -1.21 1 98.62 85 ARG A CA 1
ATOM 614 C C . ARG A 1 85 ? -22.938 -16.984 -0.581 1 98.62 85 ARG A C 1
ATOM 616 O O . ARG A 1 85 ? -23.219 -16.359 0.438 1 98.62 85 ARG A O 1
ATOM 623 N N . GLU A 1 86 ? -23.781 -17.781 -1.212 1 98.62 86 GLU A N 1
ATOM 624 C CA . GLU A 1 86 ? -25.141 -17.969 -0.685 1 98.62 86 GLU A CA 1
ATOM 625 C C . GLU A 1 86 ? -25.094 -18.547 0.727 1 98.62 86 GLU A C 1
ATOM 627 O O . GLU A 1 86 ? -25.828 -18.109 1.609 1 98.62 86 GLU A O 1
ATOM 632 N N . GLN A 1 87 ? -24.25 -19.531 0.902 1 98.62 87 GLN A N 1
ATOM 633 C CA . GLN A 1 87 ? -24.094 -20.141 2.221 1 98.62 87 GLN A CA 1
ATOM 634 C C . GLN A 1 87 ? -23.594 -19.125 3.24 1 98.62 87 GLN A C 1
ATOM 636 O O . GLN A 1 87 ? -24.094 -19.062 4.363 1 98.62 87 GLN A O 1
ATOM 641 N N . LEU A 1 88 ? -22.609 -18.344 2.877 1 98.75 88 LEU A N 1
ATOM 642 C CA . LEU A 1 88 ? -22.016 -17.344 3.766 1 98.75 88 LEU A CA 1
ATOM 643 C C . LEU A 1 88 ? -23.016 -16.234 4.086 1 98.75 88 LEU A C 1
ATOM 645 O O . LEU A 1 88 ? -23.078 -15.766 5.219 1 98.75 88 LEU A O 1
ATOM 649 N N . GLN A 1 89 ? -23.781 -15.797 3.098 1 98.5 89 GLN A N 1
ATOM 650 C CA . GLN A 1 89 ? -24.828 -14.805 3.334 1 98.5 89 GLN A CA 1
ATOM 651 C C . GLN A 1 89 ? -25.859 -15.312 4.328 1 98.5 89 GLN A C 1
ATOM 653 O O . GLN A 1 89 ? -26.312 -14.578 5.207 1 98.5 89 GLN A O 1
ATOM 658 N N . ALA A 1 90 ? -26.219 -16.562 4.117 1 98.44 90 ALA A N 1
ATOM 659 C CA . ALA A 1 90 ? -27.156 -17.188 5.043 1 98.44 90 ALA A CA 1
ATOM 660 C C . ALA A 1 90 ? -26.594 -17.203 6.465 1 98.44 90 ALA A C 1
ATOM 662 O O . ALA A 1 90 ? -27.359 -17.141 7.438 1 98.44 90 ALA A O 1
ATOM 663 N N . ASP A 1 91 ? -25.359 -17.203 6.559 1 98.25 91 ASP A N 1
ATOM 664 C CA . ASP A 1 91 ? -24.703 -17.234 7.855 1 98.25 91 ASP A CA 1
ATOM 665 C C . ASP A 1 91 ? -24.453 -15.828 8.383 1 98.25 91 ASP A C 1
ATOM 667 O O . ASP A 1 91 ? -23.781 -15.648 9.406 1 98.25 91 ASP A O 1
ATOM 671 N N . GLY A 1 92 ? -24.844 -14.805 7.684 1 97.69 92 GLY A N 1
ATOM 672 C CA . GLY A 1 92 ? -24.828 -13.453 8.211 1 97.69 92 GLY A CA 1
ATOM 673 C C . GLY A 1 92 ? -23.734 -12.578 7.609 1 97.69 92 GLY A C 1
ATOM 674 O O . GLY A 1 92 ? -23.609 -11.406 7.965 1 97.69 92 GLY A O 1
ATOM 675 N N . TYR A 1 93 ? -22.906 -13.133 6.762 1 98.06 93 TYR A N 1
ATOM 676 C CA . TYR A 1 93 ? -21.859 -12.336 6.137 1 98.06 93 TYR A CA 1
ATOM 677 C C . TYR A 1 93 ? -22.438 -11.375 5.105 1 98.06 93 TYR A C 1
ATOM 679 O O . TYR A 1 93 ? -23.406 -11.711 4.414 1 98.06 93 TYR A O 1
ATOM 687 N N . ARG A 1 94 ? -21.906 -10.203 4.996 1 95.94 94 ARG A N 1
ATOM 688 C CA . ARG A 1 94 ? -22.234 -9.211 3.977 1 95.94 94 ARG A CA 1
ATOM 689 C C . ARG A 1 94 ? -21.125 -9.102 2.941 1 95.94 94 ARG A C 1
ATOM 691 O O . ARG A 1 94 ? -19.953 -9.336 3.252 1 95.94 94 ARG A O 1
ATOM 698 N N . PHE A 1 95 ? -21.5 -8.734 1.693 1 97.69 95 PHE A N 1
ATOM 699 C CA . PHE A 1 95 ? -20.562 -8.625 0.591 1 97.69 95 PHE A CA 1
ATOM 700 C C . PHE A 1 95 ? -20.625 -7.238 -0.042 1 97.69 95 PHE A C 1
ATOM 702 O O . PHE A 1 95 ? -21.703 -6.664 -0.18 1 97.69 95 PHE A O 1
ATOM 709 N N . PHE A 1 96 ? -19.469 -6.664 -0.387 1 96.56 96 PHE A N 1
ATOM 710 C CA . PHE A 1 96 ? -19.438 -5.352 -1.025 1 96.56 96 PHE A CA 1
ATOM 711 C C . PHE A 1 96 ? -19.062 -5.477 -2.498 1 96.56 96 PHE A C 1
ATOM 713 O O . PHE A 1 96 ? -19.031 -4.477 -3.221 1 96.56 96 PHE A O 1
ATOM 720 N N . SER A 1 97 ? -18.766 -6.664 -2.992 1 96.81 97 SER A N 1
ATOM 721 C CA . SER A 1 97 ? -18.438 -6.93 -4.387 1 96.81 97 SER A CA 1
ATOM 722 C C . SER A 1 97 ? -19.062 -8.234 -4.867 1 96.81 97 SER A C 1
ATOM 724 O O . SER A 1 97 ? -19.797 -8.883 -4.121 1 96.81 97 SER A O 1
ATOM 726 N N . THR A 1 98 ? -18.875 -8.57 -6.09 1 96.88 98 THR A N 1
ATOM 727 C CA . THR A 1 98 ? -19.328 -9.852 -6.625 1 96.88 98 THR A CA 1
ATOM 728 C C . THR A 1 98 ? -18.141 -10.75 -6.953 1 96.88 98 THR A C 1
ATOM 730 O O . THR A 1 98 ? -18.281 -11.75 -7.66 1 96.88 98 THR A O 1
ATOM 733 N N . ALA A 1 99 ? -16.969 -10.367 -6.48 1 96.44 99 ALA A N 1
ATOM 734 C CA . ALA A 1 99 ? -15.742 -11.086 -6.797 1 96.44 99 ALA A CA 1
ATOM 735 C C . ALA A 1 99 ? -15.633 -12.375 -5.992 1 96.44 99 ALA A C 1
ATOM 737 O O . ALA A 1 99 ? -16.078 -12.438 -4.84 1 96.44 99 ALA A O 1
ATOM 738 N N . ASP A 1 100 ? -15.07 -13.383 -6.523 1 97.5 100 ASP A N 1
ATOM 739 C CA . ASP A 1 100 ? -14.836 -14.625 -5.797 1 97.5 100 ASP A CA 1
ATOM 740 C C . ASP A 1 100 ? -13.789 -14.43 -4.703 1 97.5 100 ASP A C 1
ATOM 742 O O . ASP A 1 100 ? -13.789 -15.148 -3.701 1 97.5 100 ASP A O 1
ATOM 746 N N . SER A 1 101 ? -12.898 -13.43 -4.852 1 97.75 101 SER A N 1
ATOM 747 C CA . SER A 1 101 ? -11.898 -13.141 -3.83 1 97.75 101 SER A CA 1
ATOM 748 C C . SER A 1 101 ? -12.555 -12.789 -2.498 1 97.75 101 SER A C 1
ATOM 750 O O . SER A 1 101 ? -12.039 -13.148 -1.435 1 97.75 101 SER A O 1
ATOM 752 N N . GLU A 1 102 ? -13.695 -12.062 -2.541 1 98.5 102 GLU A N 1
ATOM 753 C CA . GLU A 1 102 ? -14.383 -11.711 -1.3 1 98.5 102 GLU A CA 1
ATOM 754 C C . GLU A 1 102 ? -14.938 -12.953 -0.607 1 98.5 102 GLU A C 1
ATOM 756 O O . GLU A 1 102 ? -14.984 -13.016 0.623 1 98.5 102 GLU A O 1
ATOM 761 N N . VAL A 1 103 ? -15.359 -13.891 -1.386 1 98.75 103 VAL A N 1
ATOM 762 C CA . VAL A 1 103 ? -15.82 -15.156 -0.839 1 98.75 103 VAL A CA 1
ATOM 763 C C . VAL A 1 103 ? -14.68 -15.859 -0.114 1 98.75 103 VAL A C 1
ATOM 765 O O . VAL A 1 103 ? -14.883 -16.469 0.937 1 98.75 103 VAL A O 1
ATOM 768 N N . VAL A 1 104 ? -13.477 -15.789 -0.67 1 98.81 104 VAL A N 1
ATOM 769 C CA . VAL A 1 104 ? -12.312 -16.391 -0.045 1 98.81 104 VAL A CA 1
ATOM 770 C C . VAL A 1 104 ? -12.078 -15.781 1.334 1 98.81 104 VAL A C 1
ATOM 772 O O . VAL A 1 104 ? -11.836 -16.5 2.309 1 98.81 104 VAL A O 1
ATOM 775 N N . ILE A 1 105 ? -12.211 -14.453 1.459 1 98.75 105 ILE A N 1
ATOM 776 C CA . ILE A 1 105 ? -11.984 -13.773 2.73 1 98.75 105 ILE A CA 1
ATOM 777 C C . ILE A 1 105 ? -13.008 -14.258 3.758 1 98.75 105 ILE A C 1
ATOM 779 O O . ILE A 1 105 ? -12.648 -14.617 4.879 1 98.75 105 ILE A O 1
ATOM 783 N N . LYS A 1 106 ? -14.328 -14.219 3.352 1 98.88 106 LYS A N 1
ATOM 784 C CA . LYS A 1 106 ? -15.398 -14.602 4.27 1 98.88 106 LYS A CA 1
ATOM 785 C C . LYS A 1 106 ? -15.297 -16.078 4.648 1 98.88 106 LYS A C 1
ATOM 787 O O . LYS A 1 106 ? -15.547 -16.453 5.797 1 98.88 106 LYS A O 1
ATOM 792 N N . ALA A 1 107 ? -14.914 -16.891 3.678 1 98.94 107 ALA A N 1
ATOM 793 C CA . ALA A 1 107 ? -14.742 -18.312 3.943 1 98.94 107 ALA A CA 1
ATOM 794 C C . ALA A 1 107 ? -13.602 -18.562 4.934 1 98.94 107 ALA A C 1
ATOM 796 O O . ALA A 1 107 ? -13.727 -19.375 5.852 1 98.94 107 ALA A O 1
ATOM 797 N N . PHE A 1 108 ? -12.508 -17.875 4.785 1 98.88 108 PHE A N 1
ATOM 798 C CA . PHE A 1 108 ? -11.375 -18 5.695 1 98.88 108 PHE A CA 1
ATOM 799 C C . PHE A 1 108 ? -11.766 -17.578 7.105 1 98.88 108 PHE A C 1
ATOM 801 O O . PHE A 1 108 ? -11.359 -18.219 8.086 1 98.88 108 PHE A O 1
ATOM 808 N N . HIS A 1 109 ? -12.453 -16.469 7.148 1 98.75 109 HIS A N 1
ATOM 809 C CA . HIS A 1 109 ? -12.898 -16.016 8.469 1 98.75 109 HIS A CA 1
ATOM 810 C C . HIS A 1 109 ? -13.766 -17.078 9.133 1 98.75 109 HIS A C 1
ATOM 812 O O . HIS A 1 109 ? -13.602 -17.375 10.32 1 98.75 109 HIS A O 1
ATOM 818 N N . LYS A 1 110 ? -14.695 -17.672 8.414 1 98.62 110 LYS A N 1
ATOM 819 C CA . LYS A 1 110 ? -15.664 -18.609 8.969 1 98.62 110 LYS A CA 1
ATOM 820 C C . LYS A 1 110 ? -15.016 -19.953 9.297 1 98.62 110 LYS A C 1
ATOM 822 O O . LYS A 1 110 ? -15.242 -20.516 10.375 1 98.62 110 LYS A O 1
ATOM 827 N N . TRP A 1 111 ? -14.164 -20.5 8.398 1 98.62 111 TRP A N 1
ATOM 828 C CA . TRP A 1 111 ? -13.719 -21.891 8.516 1 98.62 111 TRP A CA 1
ATOM 829 C C . TRP A 1 111 ? -12.219 -21.953 8.766 1 98.62 111 TRP A C 1
ATOM 831 O O . TRP A 1 111 ? -11.656 -23.047 8.875 1 98.62 111 TRP A O 1
ATOM 841 N N . GLY A 1 112 ? -11.539 -20.859 8.859 1 98 112 GLY A N 1
ATOM 842 C CA . GLY A 1 112 ? -10.094 -20.859 9.031 1 98 112 GLY A CA 1
ATOM 843 C C . GLY A 1 112 ? -9.359 -21.469 7.852 1 98 112 GLY A C 1
ATOM 844 O O . GLY A 1 112 ? -9.781 -21.312 6.707 1 98 112 GLY A O 1
ATOM 845 N N . VAL A 1 113 ? -8.281 -22.156 8.156 1 97.69 113 VAL A N 1
ATOM 846 C CA . VAL A 1 113 ? -7.402 -22.703 7.129 1 97.69 113 VAL A CA 1
ATOM 847 C C . VAL A 1 113 ? -8.133 -23.812 6.363 1 97.69 113 VAL A C 1
ATOM 849 O O . VAL A 1 113 ? -7.785 -24.109 5.223 1 97.69 113 VAL A O 1
ATOM 852 N N . ARG A 1 114 ? -9.211 -24.359 6.898 1 98.06 114 ARG A N 1
ATOM 853 C CA . ARG A 1 114 ? -9.93 -25.469 6.281 1 98.06 114 ARG A CA 1
ATOM 854 C C . ARG A 1 114 ? -10.875 -24.969 5.191 1 98.06 114 ARG A C 1
ATOM 856 O O . ARG A 1 114 ? -11.492 -25.781 4.492 1 98.06 114 ARG A O 1
ATOM 863 N N . CYS A 1 115 ? -10.93 -23.625 5.02 1 98.69 115 CYS A N 1
ATOM 864 C CA . CYS A 1 115 ? -11.766 -23.094 3.947 1 98.69 115 CYS A CA 1
ATOM 865 C C . CYS A 1 115 ? -11.352 -23.672 2.596 1 98.69 115 CYS A C 1
ATOM 867 O O . CYS A 1 115 ? -12.188 -23.844 1.712 1 98.69 115 CYS A O 1
ATOM 869 N N . VAL A 1 116 ? -10.094 -24.094 2.449 1 98.69 116 VAL A N 1
ATOM 870 C CA . VAL A 1 116 ? -9.547 -24.562 1.179 1 98.69 116 VAL A CA 1
ATOM 871 C C . VAL A 1 116 ? -10.188 -25.891 0.802 1 98.69 116 VAL A C 1
ATOM 873 O O . VAL A 1 116 ? -10.25 -26.25 -0.377 1 98.69 116 VAL A O 1
ATOM 876 N N . GLU A 1 117 ? -10.711 -26.594 1.774 1 98.5 117 GLU A N 1
ATOM 877 C CA . GLU A 1 117 ? -11.367 -27.859 1.515 1 98.5 117 GLU A CA 1
ATOM 878 C C . GLU A 1 117 ? -12.711 -27.672 0.811 1 98.5 117 GLU A C 1
ATOM 880 O O . GLU A 1 117 ? -13.227 -28.594 0.182 1 98.5 117 GLU A O 1
ATOM 885 N N . ARG A 1 118 ? -13.195 -26.469 0.876 1 98.44 118 ARG A N 1
ATOM 886 C CA . ARG A 1 118 ? -14.516 -26.172 0.317 1 98.44 118 ARG A CA 1
ATOM 887 C C . ARG A 1 118 ? -14.398 -25.578 -1.081 1 98.44 118 ARG A C 1
ATOM 889 O O . ARG A 1 118 ? -15.383 -25.516 -1.816 1 98.44 118 ARG A O 1
ATOM 896 N N . PHE A 1 119 ? -13.242 -25.219 -1.462 1 98.69 119 PHE A N 1
ATOM 897 C CA . PHE A 1 119 ? -13.055 -24.516 -2.727 1 98.69 119 PHE A CA 1
ATOM 898 C C . PHE A 1 119 ? -12.953 -25.5 -3.883 1 98.69 119 PHE A C 1
ATOM 900 O O . PHE A 1 119 ? -12.227 -26.5 -3.797 1 98.69 119 PHE A O 1
ATOM 907 N N . LYS A 1 120 ? -13.742 -25.312 -4.918 1 98.25 120 LYS A N 1
ATOM 908 C CA . LYS A 1 120 ? -13.547 -25.938 -6.223 1 98.25 120 LYS A CA 1
ATOM 909 C C . LYS A 1 120 ? -12.867 -24.969 -7.195 1 98.25 120 LYS A C 1
ATOM 911 O O . LYS A 1 120 ? -13.477 -24 -7.645 1 98.25 120 LYS A O 1
ATOM 916 N N . GLY A 1 121 ? -11.641 -25.219 -7.418 1 96.94 121 GLY A N 1
ATOM 917 C CA . GLY A 1 121 ? -11 -24.312 -8.352 1 96.94 121 GLY A CA 1
ATOM 918 C C . GLY A 1 121 ? -9.492 -24.266 -8.203 1 96.94 121 GLY A C 1
ATOM 919 O O . GLY A 1 121 ? -8.891 -25.188 -7.637 1 96.94 121 GLY A O 1
ATOM 920 N N . MET A 1 122 ? -8.812 -23.391 -8.844 1 98.06 122 MET A N 1
ATOM 921 C CA . MET A 1 122 ? -7.375 -23.141 -8.805 1 98.06 122 MET A CA 1
ATOM 922 C C . MET A 1 122 ? -7.062 -21.875 -8.008 1 98.06 122 MET A C 1
ATOM 924 O O . MET A 1 122 ? -7.809 -20.906 -8.078 1 98.06 122 MET A O 1
ATOM 928 N N . PHE A 1 123 ? -6.012 -21.969 -7.148 1 98.44 123 PHE A N 1
ATOM 929 C CA . PHE A 1 123 ? -5.773 -20.781 -6.344 1 98.44 123 PHE A CA 1
ATOM 930 C C . PHE A 1 123 ? -4.387 -20.828 -5.711 1 98.44 123 PHE A C 1
ATOM 932 O O . PHE A 1 123 ? -3.846 -21.906 -5.461 1 98.44 123 PHE A O 1
ATOM 939 N N . ALA A 1 124 ? -3.814 -19.719 -5.488 1 98.81 124 ALA A N 1
ATOM 940 C CA . ALA A 1 124 ? -2.791 -19.328 -4.523 1 98.81 124 ALA A CA 1
ATOM 941 C C . ALA A 1 124 ? -3.162 -18.031 -3.83 1 98.81 124 ALA A C 1
ATOM 943 O O . ALA A 1 124 ? -3.547 -17.062 -4.488 1 98.81 124 ALA A O 1
ATOM 944 N N . PHE A 1 125 ? -3.189 -18.016 -2.529 1 98.81 125 PHE A N 1
ATOM 945 C CA . PHE A 1 125 ? -3.545 -16.75 -1.893 1 98.81 125 PHE A CA 1
ATOM 946 C C . PHE A 1 125 ? -2.75 -16.547 -0.608 1 98.81 125 PHE A C 1
ATOM 948 O O . PHE A 1 125 ? -2.119 -17.484 -0.111 1 98.81 125 PHE A O 1
ATOM 955 N N . ALA A 1 126 ? -2.666 -15.383 -0.214 1 98.94 126 ALA A N 1
ATOM 956 C CA . ALA A 1 126 ? -2.139 -14.945 1.078 1 98.94 126 ALA A CA 1
ATOM 957 C C . ALA A 1 126 ? -3.154 -14.086 1.824 1 98.94 126 ALA A C 1
ATOM 959 O O . ALA A 1 126 ? -3.787 -13.211 1.233 1 98.94 126 ALA A O 1
ATOM 960 N N . ILE A 1 127 ? -3.383 -14.383 3.027 1 98.88 127 ILE A N 1
ATOM 961 C CA . ILE A 1 127 ? -4.32 -13.625 3.848 1 98.88 127 ILE A CA 1
ATOM 962 C C . ILE A 1 127 ? -3.672 -13.289 5.188 1 98.88 127 ILE A C 1
ATOM 964 O O . ILE A 1 127 ? -3.09 -14.156 5.84 1 98.88 127 ILE A O 1
ATOM 968 N N . THR A 1 128 ? -3.68 -12.055 5.539 1 98.5 128 THR A N 1
ATOM 969 C CA . THR A 1 128 ? -3.131 -11.633 6.82 1 98.5 128 THR A CA 1
ATOM 970 C C . THR A 1 128 ? -4.246 -11.188 7.766 1 98.5 128 THR A C 1
ATOM 972 O O . THR A 1 128 ? -5.266 -10.648 7.328 1 98.5 128 THR A O 1
ATOM 975 N N . ASP A 1 129 ? -4.066 -11.492 8.984 1 97.81 129 ASP A N 1
ATOM 976 C CA . ASP A 1 129 ? -4.961 -11.094 10.07 1 97.81 129 ASP A CA 1
ATOM 977 C C . ASP A 1 129 ? -4.363 -9.938 10.875 1 97.81 129 ASP A C 1
ATOM 979 O O . ASP A 1 129 ? -3.363 -10.109 11.578 1 97.81 129 ASP A O 1
ATOM 983 N N . ARG A 1 130 ? -5.035 -8.828 10.797 1 93.38 130 ARG A N 1
ATOM 984 C CA . ARG A 1 130 ? -4.555 -7.59 11.406 1 93.38 130 ARG A CA 1
ATOM 985 C C . ARG A 1 130 ? -4.41 -7.746 12.922 1 93.38 130 ARG A C 1
ATOM 987 O O . ARG A 1 130 ? -3.477 -7.215 13.516 1 93.38 130 ARG A O 1
ATOM 994 N N . ASP A 1 131 ? -5.281 -8.422 13.578 1 92.69 131 ASP A N 1
ATOM 995 C CA . ASP A 1 131 ? -5.348 -8.5 15.031 1 92.69 131 ASP A CA 1
ATOM 996 C C . ASP A 1 131 ? -4.277 -9.445 15.578 1 92.69 131 ASP A C 1
ATOM 998 O O . ASP A 1 131 ? -3.691 -9.18 16.625 1 92.69 131 ASP A O 1
ATOM 1002 N N . THR A 1 132 ? -4.008 -10.508 14.844 1 95 132 THR A N 1
ATOM 1003 C CA . THR A 1 132 ? -3.076 -11.508 15.359 1 95 132 THR A CA 1
ATOM 1004 C C . THR A 1 132 ? -1.699 -11.344 14.727 1 95 132 THR A C 1
ATOM 1006 O O . THR A 1 132 ? -0.699 -11.82 15.266 1 95 132 THR A O 1
ATOM 1009 N N . GLY A 1 133 ? -1.612 -10.789 13.594 1 95.31 133 GLY A N 1
ATOM 1010 C CA . GLY A 1 133 ? -0.356 -10.656 12.875 1 95.31 133 GLY A CA 1
ATOM 1011 C C . GLY A 1 133 ? 0.012 -11.898 12.086 1 95.31 133 GLY A C 1
ATOM 1012 O O . GLY A 1 133 ? 1.103 -11.977 11.516 1 95.31 133 GLY A O 1
ATOM 1013 N N . VAL A 1 134 ? -0.894 -12.836 12 1 98.31 134 VAL A N 1
ATOM 1014 C CA . VAL A 1 134 ? -0.635 -14.109 11.336 1 98.31 134 VAL A CA 1
ATOM 1015 C C . VAL A 1 134 ? -0.816 -13.953 9.828 1 98.31 134 VAL A C 1
ATOM 1017 O O . VAL A 1 134 ? -1.739 -13.273 9.375 1 98.31 134 VAL A O 1
ATOM 1020 N N . LEU A 1 135 ? 0.092 -14.5 9.062 1 98.75 135 LEU A N 1
ATOM 1021 C CA . LEU A 1 135 ? -0.034 -14.594 7.613 1 98.75 135 LEU A CA 1
ATOM 1022 C C . LEU A 1 135 ? -0.241 -16.047 7.18 1 98.75 135 LEU A C 1
ATOM 1024 O O . LEU A 1 135 ? 0.519 -16.922 7.578 1 98.75 135 LEU A O 1
ATOM 1028 N N . THR A 1 136 ? -1.258 -16.297 6.371 1 98.94 136 THR A N 1
ATOM 1029 C CA . THR A 1 136 ? -1.541 -17.641 5.855 1 98.94 136 THR A CA 1
ATOM 1030 C C . THR A 1 136 ? -1.365 -17.672 4.34 1 98.94 136 THR A C 1
ATOM 1032 O O . THR A 1 136 ? -1.901 -16.828 3.623 1 98.94 136 THR A O 1
ATOM 1035 N N . LEU A 1 137 ? -0.539 -18.594 3.865 1 98.94 137 LEU A N 1
ATOM 1036 C CA . LEU A 1 137 ? -0.384 -18.891 2.445 1 98.94 137 LEU A CA 1
ATOM 1037 C C . LEU A 1 137 ? -1.103 -20.188 2.084 1 98.94 137 LEU A C 1
ATOM 1039 O O . LEU A 1 137 ? -1.117 -21.125 2.871 1 98.94 137 LEU A O 1
ATOM 1043 N N . ALA A 1 138 ? -1.684 -20.203 0.929 1 98.94 138 ALA A N 1
ATOM 1044 C CA . ALA A 1 138 ? -2.361 -21.422 0.499 1 98.94 138 ALA A CA 1
ATOM 1045 C C . ALA A 1 138 ? -2.199 -21.641 -1.002 1 98.94 138 ALA A C 1
ATOM 1047 O O . ALA A 1 138 ? -2.176 -20.688 -1.776 1 98.94 138 ALA A O 1
ATOM 1048 N N . ARG A 1 139 ? -2.066 -22.875 -1.385 1 98.81 139 ARG A N 1
ATOM 1049 C CA . ARG A 1 139 ? -1.975 -23.266 -2.787 1 98.81 139 ARG A CA 1
ATOM 1050 C C . ARG A 1 139 ? -2.959 -24.391 -3.104 1 98.81 139 ARG A C 1
ATOM 1052 O O . ARG A 1 139 ? -3.229 -25.25 -2.258 1 98.81 139 ARG A O 1
ATOM 1059 N N . ASP A 1 140 ? -3.502 -24.422 -4.285 1 98.62 140 ASP A N 1
ATOM 1060 C CA . ASP A 1 140 ? -4.562 -25.344 -4.684 1 98.62 140 ASP A CA 1
ATOM 1061 C C . ASP A 1 140 ? -4.039 -26.766 -4.793 1 98.62 140 ASP A C 1
ATOM 1063 O O . ASP A 1 140 ? -2.838 -27 -4.656 1 98.62 140 ASP A O 1
ATOM 1067 N N . ARG A 1 141 ? -4.879 -27.703 -4.988 1 98.5 141 ARG A N 1
ATOM 1068 C CA . ARG A 1 141 ? -4.66 -29.141 -4.84 1 98.5 141 ARG A CA 1
ATOM 1069 C C . ARG A 1 141 ? -3.643 -29.641 -5.855 1 98.5 141 ARG A C 1
ATOM 1071 O O . ARG A 1 141 ? -2.812 -30.5 -5.539 1 98.5 141 ARG A O 1
ATOM 1078 N N . LEU A 1 142 ? -3.672 -29.094 -7.051 1 97.88 142 LEU A N 1
ATOM 1079 C CA . LEU A 1 142 ? -2.809 -29.625 -8.102 1 97.88 142 LEU A CA 1
ATOM 1080 C C . LEU A 1 142 ? -1.82 -28.562 -8.578 1 97.88 142 LEU A C 1
ATOM 1082 O O . LEU A 1 142 ? -1.384 -28.578 -9.727 1 97.88 142 LEU A O 1
ATOM 1086 N N . GLY A 1 143 ? -1.598 -27.578 -7.703 1 97.69 143 GLY A N 1
ATOM 1087 C CA . GLY A 1 143 ? -0.589 -26.562 -7.953 1 97.69 143 GLY A CA 1
ATOM 1088 C C . GLY A 1 143 ? -0.801 -25.812 -9.258 1 97.69 143 GLY A C 1
ATOM 1089 O O . GLY A 1 143 ? 0.161 -25.5 -9.961 1 97.69 143 GLY A O 1
ATOM 1090 N N . ILE A 1 144 ? -2.023 -25.625 -9.617 1 98.19 144 ILE A N 1
ATOM 1091 C CA . ILE A 1 144 ? -2.318 -24.938 -10.867 1 98.19 144 ILE A CA 1
ATOM 1092 C C . ILE A 1 144 ? -1.792 -23.5 -10.805 1 98.19 144 ILE A C 1
ATOM 1094 O O . ILE A 1 144 ? -1.218 -23 -11.773 1 98.19 144 ILE A O 1
ATOM 1098 N N . LYS A 1 145 ? -1.98 -22.891 -9.695 1 98.38 145 LYS A N 1
ATOM 1099 C CA . LYS A 1 145 ? -1.429 -21.547 -9.523 1 98.38 145 LYS A CA 1
ATOM 1100 C C . LYS A 1 145 ? -0.124 -21.578 -8.734 1 98.38 145 LYS A C 1
ATOM 1102 O O . LYS A 1 145 ? -0.043 -22.234 -7.688 1 98.38 145 LYS A O 1
ATOM 1107 N N . PRO A 1 146 ? 0.881 -20.906 -9.195 1 98 146 PRO A N 1
ATOM 1108 C CA . PRO A 1 146 ? 2.189 -20.953 -8.539 1 98 146 PRO A CA 1
ATOM 1109 C C . PRO A 1 146 ? 2.266 -20.062 -7.305 1 98 146 PRO A C 1
ATOM 1111 O O . PRO A 1 146 ? 1.557 -19.062 -7.223 1 98 146 PRO A O 1
ATOM 1114 N N . LEU A 1 147 ? 3.057 -20.438 -6.387 1 98.69 147 LEU A N 1
ATOM 1115 C CA . LEU A 1 147 ? 3.418 -19.641 -5.219 1 98.69 147 LEU A CA 1
ATOM 1116 C C . LEU A 1 147 ? 4.844 -19.953 -4.773 1 98.69 147 LEU A C 1
ATOM 1118 O O . LEU A 1 147 ? 5.086 -20.984 -4.141 1 98.69 147 LEU A O 1
ATOM 1122 N N . TYR A 1 148 ? 5.727 -19.016 -5.066 1 98.75 148 TYR A N 1
ATOM 1123 C CA . TYR A 1 148 ? 7.129 -19.156 -4.691 1 98.75 148 TYR A CA 1
ATOM 1124 C C . TYR A 1 148 ? 7.426 -18.391 -3.404 1 98.75 148 TYR A C 1
ATOM 1126 O O . TYR A 1 148 ? 6.77 -17.391 -3.104 1 98.75 148 TYR A O 1
ATOM 1134 N N . ILE A 1 149 ? 8.367 -18.875 -2.668 1 98.56 149 ILE A N 1
ATOM 1135 C CA . ILE A 1 149 ? 8.727 -18.266 -1.394 1 98.56 149 ILE A CA 1
ATOM 1136 C C . ILE A 1 149 ? 10.242 -18.094 -1.317 1 98.56 149 ILE A C 1
ATOM 1138 O O . ILE A 1 149 ? 11 -18.953 -1.775 1 98.56 149 ILE A O 1
ATOM 1142 N N . ALA A 1 150 ? 10.672 -17.047 -0.747 1 98.5 150 ALA A N 1
ATOM 1143 C CA . ALA A 1 150 ? 12.078 -16.75 -0.53 1 98.5 150 ALA A CA 1
ATOM 1144 C C . ALA A 1 150 ? 12.328 -16.281 0.9 1 98.5 150 ALA A C 1
ATOM 1146 O O . ALA A 1 150 ? 12.172 -15.102 1.209 1 98.5 150 ALA A O 1
ATOM 1147 N N . PRO A 1 151 ? 12.789 -17.203 1.72 1 96.69 151 PRO A N 1
ATOM 1148 C CA . PRO A 1 151 ? 13.141 -16.797 3.08 1 96.69 151 PRO A CA 1
ATOM 1149 C C . PRO A 1 151 ? 14.375 -15.891 3.123 1 96.69 151 PRO A C 1
ATOM 1151 O O . PRO A 1 151 ? 15.297 -16.062 2.32 1 96.69 151 PRO A O 1
ATOM 1154 N N . GLY A 1 152 ? 14.352 -14.922 3.91 1 94.5 152 GLY A N 1
ATOM 1155 C CA . GLY A 1 152 ? 15.484 -14.07 4.227 1 94.5 152 GLY A CA 1
ATOM 1156 C C . GLY A 1 152 ? 15.703 -13.898 5.715 1 94.5 152 GLY A C 1
ATOM 1157 O O . GLY A 1 152 ? 15.016 -14.516 6.527 1 94.5 152 GLY A O 1
ATOM 1158 N N . ARG A 1 153 ? 16.781 -13.148 6.152 1 92.62 153 ARG A N 1
ATOM 1159 C CA . ARG A 1 153 ? 17.047 -12.867 7.559 1 92.62 153 ARG A CA 1
ATOM 1160 C C . ARG A 1 153 ? 15.93 -12.023 8.172 1 92.62 153 ARG A C 1
ATOM 1162 O O . ARG A 1 153 ? 15.812 -10.836 7.875 1 92.62 153 ARG A O 1
ATOM 1169 N N . GLY A 1 154 ? 15.078 -12.688 8.938 1 97.12 154 GLY A N 1
ATOM 1170 C CA . GLY A 1 154 ? 14.023 -11.984 9.648 1 97.12 154 GLY A CA 1
ATOM 1171 C C . GLY A 1 154 ? 12.82 -11.664 8.781 1 97.12 154 GLY A C 1
ATOM 1172 O O . GLY A 1 154 ? 12.047 -10.766 9.094 1 97.12 154 GLY A O 1
ATOM 1173 N N . ARG A 1 155 ? 12.719 -12.344 7.699 1 97.81 155 ARG A N 1
ATOM 1174 C CA . ARG A 1 155 ? 11.617 -12.031 6.797 1 97.81 155 ARG A CA 1
ATOM 1175 C C . ARG A 1 155 ? 11.32 -13.203 5.863 1 97.81 155 ARG A C 1
ATOM 1177 O O . ARG A 1 155 ? 12.102 -14.156 5.793 1 97.81 155 ARG A O 1
ATOM 1184 N N . LEU A 1 156 ? 10.211 -13.156 5.219 1 98.31 156 LEU A N 1
ATOM 1185 C CA . LEU A 1 156 ? 9.812 -14.039 4.129 1 98.31 156 LEU A CA 1
ATOM 1186 C C . LEU A 1 156 ? 9.117 -13.266 3.02 1 98.31 156 LEU A C 1
ATOM 1188 O O . LEU A 1 156 ? 8.242 -12.43 3.295 1 98.31 156 LEU A O 1
ATOM 1192 N N . ARG A 1 157 ? 9.57 -13.43 1.767 1 98.81 157 ARG A N 1
ATOM 1193 C CA . ARG A 1 157 ? 8.867 -12.898 0.601 1 98.81 157 ARG A CA 1
ATOM 1194 C C . ARG A 1 157 ? 8.219 -14.023 -0.203 1 98.81 157 ARG A C 1
ATOM 1196 O O . ARG A 1 157 ? 8.68 -15.164 -0.163 1 98.81 157 ARG A O 1
ATOM 1203 N N . PHE A 1 158 ? 7.16 -13.75 -0.831 1 98.88 158 PHE A N 1
ATOM 1204 C CA . PHE A 1 158 ? 6.504 -14.703 -1.719 1 98.88 158 PHE A CA 1
ATOM 1205 C C . PHE A 1 158 ? 6 -14.016 -2.979 1 98.88 158 PHE A C 1
ATOM 1207 O O . PHE A 1 158 ? 5.766 -12.805 -2.977 1 98.88 158 PHE A O 1
ATOM 1214 N N . ALA A 1 159 ? 5.844 -14.758 -4.027 1 98.81 159 ALA A N 1
ATOM 1215 C CA . ALA A 1 159 ? 5.332 -14.227 -5.285 1 98.81 159 ALA A CA 1
ATOM 1216 C C . ALA A 1 159 ? 4.867 -15.344 -6.211 1 98.81 159 ALA A C 1
ATOM 1218 O O . ALA A 1 159 ? 5.191 -16.516 -5.988 1 98.81 159 ALA A O 1
ATOM 1219 N N . SER A 1 160 ? 4.156 -14.945 -7.242 1 98.62 160 SER A N 1
ATOM 1220 C CA . SER A 1 160 ? 3.656 -15.898 -8.227 1 98.62 160 SER A CA 1
ATOM 1221 C C . SER A 1 160 ? 4.746 -16.281 -9.219 1 98.62 160 SER A C 1
ATOM 1223 O O . SER A 1 160 ? 4.582 -17.234 -9.992 1 98.62 160 SER A O 1
ATOM 1225 N N . SER A 1 161 ? 5.902 -15.617 -9.227 1 97.69 161 SER A N 1
ATOM 1226 C CA . SER A 1 161 ? 6.977 -15.938 -10.156 1 97.69 161 SER A CA 1
ATOM 1227 C C . SER A 1 161 ? 8.344 -15.781 -9.508 1 97.69 161 SER A C 1
ATOM 1229 O O . SER A 1 161 ? 8.516 -14.961 -8.602 1 97.69 161 SER A O 1
ATOM 1231 N N . VAL A 1 162 ? 9.289 -16.484 -9.969 1 98.19 162 VAL A N 1
ATOM 1232 C CA . VAL A 1 162 ? 10.664 -16.406 -9.469 1 98.19 162 VAL A CA 1
ATOM 1233 C C . VAL A 1 162 ? 11.258 -15.039 -9.805 1 98.19 162 VAL A C 1
ATOM 1235 O O . VAL A 1 162 ? 11.938 -14.438 -8.977 1 98.19 162 VAL A O 1
ATOM 1238 N N . ARG A 1 163 ? 10.938 -14.547 -11.016 1 97.75 163 ARG A N 1
ATOM 1239 C CA . ARG A 1 163 ? 11.445 -13.25 -11.453 1 97.75 163 ARG A CA 1
ATOM 1240 C C . ARG A 1 163 ? 11.047 -12.156 -10.477 1 97.75 163 ARG A C 1
ATOM 1242 O O . ARG A 1 163 ? 11.844 -11.266 -10.172 1 97.75 163 ARG A O 1
ATOM 1249 N N . ALA A 1 164 ? 9.852 -12.172 -9.992 1 98.19 164 ALA A N 1
ATOM 1250 C CA . ALA A 1 164 ? 9.367 -11.172 -9.047 1 98.19 164 ALA A CA 1
ATOM 1251 C C . ALA A 1 164 ? 10.227 -11.156 -7.781 1 98.19 164 ALA A C 1
ATOM 1253 O O . ALA A 1 164 ? 10.602 -10.086 -7.297 1 98.19 164 ALA A O 1
ATOM 1254 N N . LEU A 1 165 ? 10.555 -12.305 -7.273 1 98.62 165 LEU A N 1
ATOM 1255 C CA . LEU A 1 165 ? 11.367 -12.398 -6.07 1 98.62 165 LEU A CA 1
ATOM 1256 C C . LEU A 1 165 ? 12.781 -11.883 -6.328 1 98.62 165 LEU A C 1
ATOM 1258 O O . LEU A 1 165 ? 13.359 -11.203 -5.484 1 98.62 165 LEU A O 1
ATOM 1262 N N . LEU A 1 166 ? 13.312 -12.219 -7.477 1 98.38 166 LEU A N 1
ATOM 1263 C CA . LEU A 1 166 ? 14.656 -11.766 -7.816 1 98.38 166 LEU A CA 1
ATOM 1264 C C . LEU A 1 166 ? 14.695 -10.242 -7.941 1 98.38 166 LEU A C 1
ATOM 1266 O O . LEU A 1 166 ? 15.656 -9.609 -7.484 1 98.38 166 LEU A O 1
ATOM 1270 N N . ASP A 1 167 ? 13.664 -9.68 -8.539 1 97.81 167 ASP A N 1
ATOM 1271 C CA . ASP A 1 167 ? 13.609 -8.234 -8.742 1 97.81 167 ASP A CA 1
ATOM 1272 C C . ASP A 1 167 ? 13.516 -7.492 -7.414 1 97.81 167 ASP A C 1
ATOM 1274 O O . ASP A 1 167 ? 13.938 -6.336 -7.312 1 97.81 167 ASP A O 1
ATOM 1278 N N . ALA A 1 168 ? 12.938 -8.109 -6.438 1 96.94 168 ALA A N 1
ATOM 1279 C CA . ALA A 1 168 ? 12.852 -7.512 -5.113 1 96.94 168 ALA A CA 1
ATOM 1280 C C . ALA A 1 168 ? 14.234 -7.352 -4.488 1 96.94 168 ALA A C 1
ATOM 1282 O O . ALA A 1 168 ? 14.445 -6.484 -3.639 1 96.94 168 ALA A O 1
ATOM 1283 N N . GLY A 1 169 ? 15.219 -8.281 -4.781 1 96.12 169 GLY A N 1
ATOM 1284 C CA . GLY A 1 169 ? 16.578 -8.234 -4.258 1 96.12 169 GLY A CA 1
ATOM 1285 C C . GLY A 1 169 ? 16.766 -9.062 -3 1 96.12 169 GLY A C 1
ATOM 1286 O O . GLY A 1 169 ? 15.781 -9.414 -2.332 1 96.12 169 GLY A O 1
ATOM 1287 N N . GLY A 1 170 ? 17.969 -9.398 -2.766 1 95.38 170 GLY A N 1
ATOM 1288 C CA . GLY A 1 170 ? 18.328 -10.07 -1.528 1 95.38 170 GLY A CA 1
ATOM 1289 C C . GLY A 1 170 ? 18.047 -11.555 -1.553 1 95.38 170 GLY A C 1
ATOM 1290 O O . GLY A 1 170 ? 17.812 -12.172 -0.507 1 95.38 170 GLY A O 1
ATOM 1291 N N . VAL A 1 171 ? 18.016 -12.211 -2.705 1 96.88 171 VAL A N 1
ATOM 1292 C CA . VAL A 1 171 ? 17.703 -13.625 -2.844 1 96.88 171 VAL A CA 1
ATOM 1293 C C . VAL A 1 171 ? 18.984 -14.406 -3.139 1 96.88 171 VAL A C 1
ATOM 1295 O O . VAL A 1 171 ? 19.828 -13.961 -3.93 1 96.88 171 VAL A O 1
ATOM 1298 N N . ASP A 1 172 ? 19.219 -15.516 -2.406 1 97.06 172 ASP A N 1
ATOM 1299 C CA . ASP A 1 172 ? 20.312 -16.422 -2.713 1 97.06 172 ASP A CA 1
ATOM 1300 C C . ASP A 1 172 ? 20.109 -17.109 -4.062 1 97.06 172 ASP A C 1
ATOM 1302 O O . ASP A 1 172 ? 19.266 -18 -4.191 1 97.06 172 ASP A O 1
ATOM 1306 N N . THR A 1 173 ? 20.922 -16.734 -5.062 1 97.06 173 THR A N 1
ATOM 1307 C CA . THR A 1 173 ? 20.734 -17.25 -6.414 1 97.06 173 THR A CA 1
ATOM 1308 C C . THR A 1 173 ? 21.734 -18.359 -6.715 1 97.06 173 THR A C 1
ATOM 1310 O O . THR A 1 173 ? 21.969 -18.688 -7.875 1 97.06 173 THR A O 1
ATOM 1313 N N . GLU A 1 174 ? 22.391 -18.859 -5.664 1 97.25 174 GLU A N 1
ATOM 1314 C CA . GLU A 1 174 ? 23.188 -20.062 -5.887 1 97.25 174 GLU A CA 1
ATOM 1315 C C . GLU A 1 174 ? 22.328 -21.219 -6.352 1 97.25 174 GLU A C 1
ATOM 1317 O O . GLU A 1 174 ? 21.125 -21.281 -6.031 1 97.25 174 GLU A O 1
ATOM 1322 N N . LEU A 1 175 ? 22.922 -22.141 -7.121 1 98.06 175 LEU A N 1
ATOM 1323 C CA . LEU A 1 175 ? 22.156 -23.234 -7.707 1 98.06 175 LEU A CA 1
ATOM 1324 C C . LEU A 1 175 ? 22.062 -24.422 -6.742 1 98.06 175 LEU A C 1
ATOM 1326 O O . LEU A 1 175 ? 23.031 -24.719 -6.047 1 98.06 175 LEU A O 1
ATOM 1330 N N . ASP A 1 176 ? 20.953 -24.984 -6.625 1 98.38 176 ASP A N 1
ATOM 1331 C CA . ASP A 1 176 ? 20.703 -26.156 -5.789 1 98.38 176 ASP A CA 1
ATOM 1332 C C . ASP A 1 176 ? 21.078 -27.438 -6.516 1 98.38 176 ASP A C 1
ATOM 1334 O O . ASP A 1 176 ? 20.469 -27.797 -7.523 1 98.38 176 ASP A O 1
ATOM 1338 N N . ARG A 1 177 ? 22 -28.203 -6.02 1 98.25 177 ARG A N 1
ATOM 1339 C CA . ARG A 1 177 ? 22.547 -29.375 -6.695 1 98.25 177 ARG A CA 1
ATOM 1340 C C . ARG A 1 177 ? 21.484 -30.453 -6.852 1 98.25 177 ARG A C 1
ATOM 1342 O O . ARG A 1 177 ? 21.453 -31.156 -7.863 1 98.25 177 ARG A O 1
ATOM 1349 N N . ALA A 1 178 ? 20.672 -30.641 -5.84 1 98.56 178 ALA A N 1
ATOM 1350 C CA . ALA A 1 178 ? 19.609 -31.625 -5.945 1 98.56 178 ALA A CA 1
ATOM 1351 C C . ALA A 1 178 ? 18.609 -31.219 -7.035 1 98.56 178 ALA A C 1
ATOM 1353 O O . ALA A 1 178 ? 18.141 -32.062 -7.793 1 98.56 178 ALA A O 1
ATOM 1354 N N . ALA A 1 179 ? 18.297 -29.938 -7.086 1 98.69 179 ALA A N 1
ATOM 1355 C CA . ALA A 1 179 ? 17.375 -29.438 -8.094 1 98.69 179 ALA A CA 1
ATOM 1356 C C . ALA A 1 179 ? 17.938 -29.625 -9.5 1 98.69 179 ALA A C 1
ATOM 1358 O O . ALA A 1 179 ? 17.203 -29.984 -10.43 1 98.69 179 ALA A O 1
ATOM 1359 N N . LEU A 1 180 ? 19.203 -29.359 -9.641 1 98.44 180 LEU A N 1
ATOM 1360 C CA . LEU A 1 180 ? 19.844 -29.562 -10.938 1 98.44 180 LEU A CA 1
ATOM 1361 C C . LEU A 1 180 ? 19.766 -31.031 -11.359 1 98.44 180 LEU A C 1
ATOM 1363 O O . LEU A 1 180 ? 19.531 -31.328 -12.531 1 98.44 180 LEU A O 1
ATOM 1367 N N . HIS A 1 181 ? 20.016 -31.922 -10.375 1 98.62 181 HIS A N 1
ATOM 1368 C CA . HIS A 1 181 ? 19.906 -33.344 -10.641 1 98.62 181 HIS A CA 1
ATOM 1369 C C . HIS A 1 181 ? 18.5 -33.719 -11.102 1 98.62 181 HIS A C 1
ATOM 1371 O O . HIS A 1 181 ? 18.328 -34.438 -12.086 1 98.62 181 HIS A O 1
ATOM 1377 N N . HIS A 1 182 ? 17.484 -33.25 -10.422 1 98.69 182 HIS A N 1
ATOM 1378 C CA . HIS A 1 182 ? 16.094 -33.469 -10.797 1 98.69 182 HIS A CA 1
ATOM 1379 C C . HIS A 1 182 ? 15.812 -32.906 -12.188 1 98.69 182 HIS A C 1
ATOM 1381 O O . HIS A 1 182 ? 15.18 -33.594 -13.008 1 98.69 182 HIS A O 1
ATOM 1387 N N . TYR A 1 183 ? 16.312 -31.688 -12.492 1 98.12 183 TYR A N 1
ATOM 1388 C CA . TYR A 1 183 ? 16.094 -31.031 -13.773 1 98.12 183 TYR A CA 1
ATOM 1389 C C . TYR A 1 183 ? 16.562 -31.891 -14.93 1 98.12 183 TYR A C 1
ATOM 1391 O O . TYR A 1 183 ? 15.859 -32.031 -15.938 1 98.12 183 TYR A O 1
ATOM 1399 N N . MET A 1 184 ? 17.688 -32.5 -14.711 1 97.62 184 MET A N 1
ATOM 1400 C CA . MET A 1 184 ? 18.297 -33.281 -15.781 1 97.62 184 MET A CA 1
ATOM 1401 C C . MET A 1 184 ? 17.641 -34.656 -15.898 1 97.62 184 MET A C 1
ATOM 1403 O O . MET A 1 184 ? 17.609 -35.25 -16.984 1 97.62 184 MET A O 1
ATOM 1407 N N . THR A 1 185 ? 17.062 -35.156 -14.82 1 98.25 185 THR A N 1
ATOM 1408 C CA . THR A 1 185 ? 16.547 -36.5 -14.773 1 98.25 185 THR A CA 1
ATOM 1409 C C . THR A 1 185 ? 15.062 -36.531 -15.141 1 98.25 185 THR A C 1
ATOM 1411 O O . THR A 1 185 ? 14.617 -37.438 -15.859 1 98.25 185 THR A O 1
ATOM 1414 N N . PHE A 1 186 ? 14.305 -35.594 -14.609 1 97.94 186 PHE A N 1
ATOM 1415 C CA . PHE A 1 186 ? 12.852 -35.594 -14.719 1 97.94 186 PHE A CA 1
ATOM 1416 C C . PHE A 1 186 ? 12.383 -34.625 -15.805 1 97.94 186 PHE A C 1
ATOM 1418 O O . PHE A 1 186 ? 11.414 -33.906 -15.609 1 97.94 186 PHE A O 1
ATOM 1425 N N . HIS A 1 187 ? 13.047 -34.562 -16.922 1 94.56 187 HIS A N 1
ATOM 1426 C CA . HIS A 1 187 ? 12.609 -33.75 -18.047 1 94.56 187 HIS A CA 1
ATOM 1427 C C . HIS A 1 187 ? 12.367 -32.312 -17.641 1 94.56 187 HIS A C 1
ATOM 1429 O O . HIS A 1 187 ? 11.312 -31.75 -17.922 1 94.56 187 HIS A O 1
ATOM 1435 N N . SER A 1 188 ? 13.25 -31.75 -16.812 1 96 188 SER A N 1
ATOM 1436 C CA . SER A 1 188 ? 13.305 -30.359 -16.359 1 96 188 SER A CA 1
ATOM 1437 C C . SER A 1 188 ? 12.383 -30.141 -15.164 1 96 188 SER A C 1
ATOM 1439 O O . SER A 1 188 ? 12.25 -29.016 -14.68 1 96 188 SER A O 1
ATOM 1441 N N . VAL A 1 189 ? 11.695 -31.172 -14.641 1 97.81 189 VAL A N 1
ATOM 1442 C CA . VAL A 1 189 ? 10.844 -31.031 -13.461 1 97.81 189 VAL A CA 1
ATOM 1443 C C . VAL A 1 189 ? 11.703 -30.953 -12.203 1 97.81 189 VAL A C 1
ATOM 1445 O O . VAL A 1 189 ? 12.602 -31.766 -12 1 97.81 189 VAL A O 1
ATOM 1448 N N . VAL A 1 190 ? 11.492 -29.969 -11.469 1 98.56 190 VAL A N 1
ATOM 1449 C CA . VAL A 1 190 ? 12.055 -29.828 -10.125 1 98.56 190 VAL A CA 1
ATOM 1450 C C . VAL A 1 190 ? 10.938 -29.844 -9.086 1 98.56 190 VAL A C 1
ATOM 1452 O O . VAL A 1 190 ? 10.211 -28.859 -8.922 1 98.56 190 VAL A O 1
ATOM 1455 N N . PRO A 1 191 ? 10.805 -30.953 -8.367 1 98.12 191 PRO A N 1
ATOM 1456 C CA . PRO A 1 191 ? 9.68 -31.094 -7.441 1 98.12 191 PRO A CA 1
ATOM 1457 C C . PRO A 1 191 ? 9.711 -30.062 -6.312 1 98.12 191 PRO A C 1
ATOM 1459 O O . PRO A 1 191 ? 10.789 -29.75 -5.797 1 98.12 191 PRO A O 1
ATOM 1462 N N . ALA A 1 192 ? 8.586 -29.609 -5.895 1 97.88 192 ALA A N 1
ATOM 1463 C CA . ALA A 1 192 ? 8.477 -28.781 -4.699 1 97.88 192 ALA A CA 1
ATOM 1464 C C . ALA A 1 192 ? 9.031 -29.5 -3.477 1 97.88 192 ALA A C 1
ATOM 1466 O O . ALA A 1 192 ? 8.914 -30.719 -3.359 1 97.88 192 ALA A O 1
ATOM 1467 N N . PRO A 1 193 ? 9.617 -28.797 -2.639 1 98.12 193 PRO A N 1
ATOM 1468 C CA . PRO A 1 193 ? 9.664 -27.344 -2.533 1 98.12 193 PRO A CA 1
ATOM 1469 C C . PRO A 1 193 ? 10.852 -26.734 -3.271 1 98.12 193 PRO A C 1
ATOM 1471 O O . PRO A 1 193 ? 11.086 -25.531 -3.186 1 98.12 193 PRO A O 1
ATOM 1474 N N . LEU A 1 194 ? 11.609 -27.469 -4.066 1 98.5 194 LEU A N 1
ATOM 1475 C CA . LEU A 1 194 ? 12.859 -27 -4.641 1 98.5 194 LEU A CA 1
ATOM 1476 C C . LEU A 1 194 ? 12.602 -26.172 -5.898 1 98.5 194 LEU A C 1
ATOM 1478 O O . LEU A 1 194 ? 11.578 -26.344 -6.555 1 98.5 194 LEU A O 1
ATOM 1482 N N . THR A 1 195 ? 13.438 -25.25 -6.156 1 98.31 195 THR A N 1
ATOM 1483 C CA . THR A 1 195 ? 13.711 -24.625 -7.441 1 98.31 195 THR A CA 1
ATOM 1484 C C . THR A 1 195 ? 15.195 -24.703 -7.785 1 98.31 195 THR A C 1
ATOM 1486 O O . THR A 1 195 ? 15.992 -25.219 -6.992 1 98.31 195 THR A O 1
ATOM 1489 N N . VAL A 1 196 ? 15.523 -24.234 -8.969 1 97.88 196 VAL A N 1
ATOM 1490 C CA . VAL A 1 196 ? 16.922 -24.312 -9.375 1 97.88 196 VAL A CA 1
ATOM 1491 C C . VAL A 1 196 ? 17.781 -23.422 -8.461 1 97.88 196 VAL A C 1
ATOM 1493 O O . VAL A 1 196 ? 18.969 -23.672 -8.273 1 97.88 196 VAL A O 1
ATOM 1496 N N . TYR A 1 197 ? 17.156 -22.406 -7.891 1 98.19 197 TYR A N 1
ATOM 1497 C CA . TYR A 1 197 ? 17.844 -21.516 -6.965 1 98.19 197 TYR A CA 1
ATOM 1498 C C . TYR A 1 197 ? 17.734 -22.016 -5.531 1 98.19 197 TYR A C 1
ATOM 1500 O O . TYR A 1 197 ? 16.641 -22.359 -5.078 1 98.19 197 TYR A O 1
ATOM 1508 N N . ARG A 1 198 ? 18.781 -21.984 -4.773 1 97.56 198 ARG A N 1
ATOM 1509 C CA . ARG A 1 198 ? 18.812 -22.422 -3.379 1 97.56 198 ARG A CA 1
ATOM 1510 C C . ARG A 1 198 ? 17.953 -21.516 -2.504 1 97.56 198 ARG A C 1
ATOM 1512 O O . ARG A 1 198 ? 17.328 -21.969 -1.547 1 97.56 198 ARG A O 1
ATOM 1519 N N . GLY A 1 199 ? 17.859 -20.266 -2.859 1 97.81 199 GLY A N 1
ATOM 1520 C CA . GLY A 1 199 ? 17.188 -19.281 -2.018 1 97.81 199 GLY A CA 1
ATOM 1521 C C . GLY A 1 199 ? 15.727 -19.109 -2.357 1 97.81 199 GLY A C 1
ATOM 1522 O O . GLY A 1 199 ? 15.031 -18.312 -1.732 1 97.81 199 GLY A O 1
ATOM 1523 N N . VAL A 1 200 ? 15.242 -19.797 -3.342 1 98.56 200 VAL A N 1
ATOM 1524 C CA . VAL A 1 200 ? 13.836 -19.734 -3.734 1 98.56 200 VAL A CA 1
ATOM 1525 C C . VAL A 1 200 ? 13.211 -21.125 -3.639 1 98.56 200 VAL A C 1
ATOM 1527 O O . VAL A 1 200 ? 13.758 -22.094 -4.176 1 98.56 200 VAL A O 1
ATOM 1530 N N . ARG A 1 201 ? 12.117 -21.234 -2.934 1 98.5 201 ARG A N 1
ATOM 1531 C CA . ARG A 1 201 ? 11.336 -22.453 -2.814 1 98.5 201 ARG A CA 1
ATOM 1532 C C . ARG A 1 201 ? 9.93 -22.266 -3.371 1 98.5 201 ARG A C 1
ATOM 1534 O O . ARG A 1 201 ? 9.578 -21.172 -3.82 1 98.5 201 ARG A O 1
ATOM 1541 N N . LYS A 1 202 ? 9.18 -23.328 -3.449 1 97.38 202 LYS A N 1
ATOM 1542 C CA . LYS A 1 202 ? 7.77 -23.297 -3.826 1 97.38 202 LYS A CA 1
ATOM 1543 C C . LYS A 1 202 ? 6.898 -23.922 -2.742 1 97.38 202 LYS A C 1
ATOM 1545 O O . LYS A 1 202 ? 7.273 -24.938 -2.148 1 97.38 202 LYS A O 1
ATOM 1550 N N . LEU A 1 203 ? 5.82 -23.219 -2.459 1 98.56 203 LEU A N 1
ATOM 1551 C CA . LEU A 1 203 ? 4.836 -23.906 -1.628 1 98.56 203 LEU A CA 1
ATOM 1552 C C . LEU A 1 203 ? 4.262 -25.125 -2.35 1 98.56 203 LEU A C 1
ATOM 1554 O O . LEU A 1 203 ? 3.758 -25 -3.469 1 98.56 203 LEU A O 1
ATOM 1558 N N . PRO A 1 204 ? 4.332 -26.328 -1.77 1 98.5 204 PRO A N 1
ATOM 1559 C CA . PRO A 1 204 ? 3.82 -27.516 -2.459 1 98.5 204 PRO A CA 1
ATOM 1560 C C . PRO A 1 204 ? 2.322 -27.438 -2.74 1 98.5 204 PRO A C 1
ATOM 1562 O O . PRO A 1 204 ? 1.595 -26.734 -2.031 1 98.5 204 PRO A O 1
ATOM 1565 N N . PRO A 1 205 ? 1.89 -28.172 -3.783 1 98.25 205 PRO A N 1
ATOM 1566 C CA . PRO A 1 205 ? 0.444 -28.234 -4.008 1 98.25 205 PRO A CA 1
ATOM 1567 C C . PRO A 1 205 ? -0.315 -28.766 -2.793 1 98.25 205 PRO A C 1
ATOM 1569 O O . PRO A 1 205 ? 0.258 -29.484 -1.965 1 98.25 205 PRO A O 1
ATOM 1572 N N . ALA A 1 206 ? -1.554 -28.312 -2.654 1 98.56 206 ALA A N 1
ATOM 1573 C CA . ALA A 1 206 ? -2.471 -28.812 -1.631 1 98.56 206 ALA A CA 1
ATOM 1574 C C . ALA A 1 206 ? -1.961 -28.469 -0.231 1 98.56 206 ALA A C 1
ATOM 1576 O O . ALA A 1 206 ? -2.164 -29.25 0.708 1 98.56 206 ALA A O 1
ATOM 1577 N N . THR A 1 207 ? -1.298 -27.359 -0.093 1 98.81 207 THR A N 1
ATOM 1578 C CA . THR A 1 207 ? -0.66 -27.047 1.179 1 98.81 207 THR A CA 1
ATOM 1579 C C . THR A 1 207 ? -1.086 -25.656 1.664 1 98.81 207 THR A C 1
ATOM 1581 O O . THR A 1 207 ? -1.207 -24.734 0.868 1 98.81 207 THR A O 1
ATOM 1584 N N . VAL A 1 208 ? -1.366 -25.547 2.941 1 98.88 208 VAL A N 1
ATOM 1585 C CA . VAL A 1 208 ? -1.555 -24.281 3.641 1 98.88 208 VAL A CA 1
ATOM 1586 C C . VAL A 1 208 ? -0.411 -24.062 4.629 1 98.88 208 VAL A C 1
ATOM 1588 O O . VAL A 1 208 ? -0.08 -24.953 5.414 1 98.88 208 VAL A O 1
ATOM 1591 N N . ARG A 1 209 ? 0.253 -22.969 4.535 1 98.81 209 ARG A N 1
ATOM 1592 C CA . ARG A 1 209 ? 1.293 -22.594 5.488 1 98.81 209 ARG A CA 1
ATOM 1593 C C . ARG A 1 209 ? 0.839 -21.438 6.367 1 98.81 209 ARG A C 1
ATOM 1595 O O . ARG A 1 209 ? 0.472 -20.375 5.863 1 98.81 209 ARG A O 1
ATOM 1602 N N . VAL A 1 210 ? 0.849 -21.594 7.648 1 98.88 210 VAL A N 1
ATOM 1603 C CA . VAL A 1 210 ? 0.531 -20.531 8.602 1 98.88 210 VAL A CA 1
ATOM 1604 C C . VAL A 1 210 ? 1.818 -19.984 9.211 1 98.88 210 VAL A C 1
ATOM 1606 O O . VAL A 1 210 ? 2.582 -20.719 9.836 1 98.88 210 VAL A O 1
ATOM 1609 N N . ILE A 1 211 ? 2.084 -18.734 9.047 1 98.62 211 ILE A N 1
ATOM 1610 C CA . ILE A 1 211 ? 3.287 -18.078 9.547 1 98.62 211 ILE A CA 1
ATOM 1611 C C . ILE A 1 211 ? 2.926 -17.172 10.711 1 98.62 211 ILE A C 1
ATOM 1613 O O . ILE A 1 211 ? 2.111 -16.25 10.57 1 98.62 211 ILE A O 1
ATOM 1617 N N . GLN A 1 212 ? 3.521 -17.391 11.836 1 98.06 212 GLN A N 1
ATOM 1618 C CA . GLN A 1 212 ? 3.293 -16.609 13.039 1 98.06 212 GLN A CA 1
ATOM 1619 C C . GLN A 1 212 ? 4.113 -15.32 13.023 1 98.06 212 GLN A C 1
ATOM 1621 O O . GLN A 1 212 ? 5.09 -15.211 12.273 1 98.06 212 GLN A O 1
ATOM 1626 N N . PRO A 1 213 ? 3.748 -14.359 13.82 1 95.62 213 PRO A N 1
ATOM 1627 C CA . PRO A 1 213 ? 4.465 -13.086 13.859 1 95.62 213 PRO A CA 1
ATOM 1628 C C . PRO A 1 213 ? 5.938 -13.242 14.227 1 95.62 213 PRO A C 1
ATOM 1630 O O . PRO A 1 213 ? 6.75 -12.352 13.945 1 95.62 213 PRO A O 1
ATOM 1633 N N . ASP A 1 214 ? 6.336 -14.344 14.812 1 96.56 214 ASP A N 1
ATOM 1634 C CA . ASP A 1 214 ? 7.727 -14.562 15.203 1 96.56 214 ASP A CA 1
ATOM 1635 C C . ASP A 1 214 ? 8.484 -15.312 14.117 1 96.56 214 ASP A C 1
ATOM 1637 O O . ASP A 1 214 ? 9.656 -15.664 14.297 1 96.56 214 ASP A O 1
ATOM 1641 N N . GLY A 1 215 ? 7.805 -15.648 13.094 1 96.75 215 GLY A N 1
ATOM 1642 C CA . GLY A 1 215 ? 8.461 -16.281 11.961 1 96.75 215 GLY A CA 1
ATOM 1643 C C . GLY A 1 215 ? 8.289 -17.797 11.945 1 96.75 215 GLY A C 1
ATOM 1644 O O . GLY A 1 215 ? 8.547 -18.438 10.922 1 96.75 215 GLY A O 1
ATOM 1645 N N . SER A 1 216 ? 7.891 -18.359 13.055 1 98 216 SER A N 1
ATOM 1646 C CA . SER A 1 216 ? 7.605 -19.797 13.039 1 98 216 SER A CA 1
ATOM 1647 C C . SER A 1 216 ? 6.445 -20.109 12.102 1 98 216 SER A C 1
ATOM 1649 O O . SER A 1 216 ? 5.582 -19.266 11.859 1 98 216 SER A O 1
ATOM 1651 N N . HIS A 1 217 ? 6.504 -21.281 11.461 1 97.62 217 HIS A N 1
ATOM 1652 C CA . HIS A 1 217 ? 5.426 -21.625 10.539 1 97.62 217 HIS A CA 1
ATOM 1653 C C . HIS A 1 217 ? 5.102 -23.109 10.602 1 97.62 217 HIS A C 1
ATOM 1655 O O . HIS A 1 217 ? 5.887 -23.906 11.125 1 97.62 217 HIS A O 1
ATOM 1661 N N . ALA A 1 218 ? 3.922 -23.453 10.172 1 98.31 218 ALA A N 1
ATOM 1662 C CA . ALA A 1 218 ? 3.451 -24.844 10.062 1 98.31 218 ALA A CA 1
ATOM 1663 C C . ALA A 1 218 ? 2.732 -25.062 8.742 1 98.31 218 ALA A C 1
ATOM 1665 O O . ALA A 1 218 ? 1.967 -24.219 8.281 1 98.31 218 ALA A O 1
ATOM 1666 N N . ASP A 1 219 ? 3.074 -26.219 8.141 1 98.31 219 ASP A N 1
ATOM 1667 C CA . ASP A 1 219 ? 2.434 -26.609 6.891 1 98.31 219 ASP A CA 1
ATOM 1668 C C . ASP A 1 219 ? 1.385 -27.688 7.129 1 98.31 219 ASP A C 1
ATOM 1670 O O . ASP A 1 219 ? 1.582 -28.578 7.961 1 98.31 219 ASP A O 1
ATOM 1674 N N . THR A 1 220 ? 0.295 -27.531 6.445 1 98.5 220 THR A N 1
ATOM 1675 C CA . THR A 1 220 ? -0.735 -28.562 6.438 1 98.5 220 THR A CA 1
ATOM 1676 C C . THR A 1 220 ? -1.065 -28.984 5.008 1 98.5 220 THR A C 1
ATOM 1678 O O . THR A 1 220 ? -1.424 -28.156 4.176 1 98.5 220 THR A O 1
ATOM 1681 N N . VAL A 1 221 ? -0.863 -30.281 4.723 1 98.31 221 VAL A N 1
ATOM 1682 C CA . VAL A 1 221 ? -1.337 -30.844 3.459 1 98.31 221 VAL A CA 1
ATOM 1683 C C . VAL A 1 221 ? -2.811 -31.234 3.582 1 98.31 221 VAL A C 1
ATOM 1685 O O . VAL A 1 221 ? -3.166 -32.094 4.371 1 98.31 221 VAL A O 1
ATOM 1688 N N . TYR A 1 222 ? -3.686 -30.609 2.754 1 98.38 222 TYR A N 1
ATOM 1689 C CA . TYR A 1 222 ? -5.113 -30.734 3.025 1 98.38 222 TYR A CA 1
ATOM 1690 C C . TYR A 1 222 ? -5.77 -31.688 2.033 1 98.38 222 TYR A C 1
ATOM 1692 O O . TYR A 1 222 ? -6.961 -31.984 2.146 1 98.38 222 TYR A O 1
ATOM 1700 N N . TRP A 1 223 ? -5.051 -32.188 1.044 1 98 223 TRP A N 1
ATOM 1701 C CA . TRP A 1 223 ? -5.609 -33.062 0.007 1 98 223 TRP A CA 1
ATOM 1702 C C . TRP A 1 223 ? -4.586 -34.094 -0.458 1 98 223 TRP A C 1
ATOM 1704 O O . TRP A 1 223 ? -3.463 -33.719 -0.827 1 98 223 TRP A O 1
ATOM 1714 N N . THR A 1 224 ? -4.848 -35.375 -0.386 1 95.12 224 THR A N 1
ATOM 1715 C CA . THR A 1 224 ? -4.066 -36.5 -0.878 1 95.12 224 THR A CA 1
ATOM 1716 C C . THR A 1 224 ? -4.973 -37.531 -1.539 1 95.12 224 THR A C 1
ATOM 1718 O O . THR A 1 224 ? -5.574 -38.375 -0.857 1 95.12 224 THR A O 1
ATOM 1721 N N . PRO A 1 225 ? -5.004 -37.562 -2.85 1 95.31 225 PRO A N 1
ATOM 1722 C CA . PRO A 1 225 ? -5.883 -38.531 -3.523 1 95.31 225 PRO A CA 1
ATOM 1723 C C . PRO A 1 225 ? -5.379 -39.969 -3.412 1 95.31 225 PRO A C 1
ATOM 1725 O O . PRO A 1 225 ? -4.168 -40.188 -3.395 1 95.31 225 PRO A O 1
ATOM 1728 N N . GLN A 1 226 ? -6.328 -40.906 -3.363 1 96.38 226 GLN A N 1
ATOM 1729 C CA . GLN A 1 226 ? -6.008 -42.312 -3.324 1 96.38 226 GLN A CA 1
ATOM 1730 C C . GLN A 1 226 ? -6.043 -42.938 -4.723 1 96.38 226 GLN A C 1
ATOM 1732 O O . GLN A 1 226 ? -7.027 -42.781 -5.445 1 96.38 226 GLN A O 1
ATOM 1737 N N . PHE A 1 227 ? -4.902 -43.562 -5.094 1 97.31 227 PHE A N 1
ATOM 1738 C CA . PHE A 1 227 ? -4.809 -44.25 -6.379 1 97.31 227 PHE A CA 1
ATOM 1739 C C . PHE A 1 227 ? -4.984 -45.75 -6.207 1 97.31 227 PHE A C 1
ATOM 1741 O O . PHE A 1 227 ? -4.051 -46.5 -6.453 1 97.31 227 PHE A O 1
ATOM 1748 N N . GLY A 1 228 ? -6.137 -46.156 -5.762 1 95.19 228 GLY A N 1
ATOM 1749 C CA . GLY A 1 228 ? -6.5 -47.531 -5.512 1 95.19 228 GLY A CA 1
ATOM 1750 C C . GLY A 1 228 ? -7.969 -47.812 -5.77 1 95.19 228 GLY A C 1
ATOM 1751 O O . GLY A 1 228 ? -8.734 -46.906 -6.102 1 95.19 228 GLY A O 1
ATOM 1752 N N . ARG A 1 229 ? -8.266 -49.094 -5.66 1 94.81 229 ARG A N 1
ATOM 1753 C CA . ARG A 1 229 ? -9.633 -49.5 -5.941 1 94.81 229 ARG A CA 1
ATOM 1754 C C . ARG A 1 229 ? -10.562 -49.156 -4.781 1 94.81 229 ARG A C 1
ATOM 1756 O O . ARG A 1 229 ? -10.156 -49.219 -3.617 1 94.81 229 ARG A O 1
ATOM 1763 N N . ASP A 1 230 ? -11.672 -48.656 -5.25 1 94 230 ASP A N 1
ATOM 1764 C CA . ASP A 1 230 ? -12.75 -48.375 -4.312 1 94 230 ASP A CA 1
ATOM 1765 C C . ASP A 1 230 ? -13.711 -49.562 -4.195 1 94 230 ASP A C 1
ATOM 1767 O O . ASP A 1 230 ? -14.375 -49.938 -5.168 1 94 230 ASP A O 1
ATOM 1771 N N . LEU A 1 231 ? -13.883 -50.062 -3.041 1 93.5 231 LEU A N 1
ATOM 1772 C CA . LEU A 1 231 ? -14.719 -51.219 -2.812 1 93.5 231 LEU A CA 1
ATOM 1773 C C . LEU A 1 231 ? -16.172 -50.938 -3.184 1 93.5 231 LEU A C 1
ATOM 1775 O O . LEU A 1 231 ? -16.891 -51.844 -3.648 1 93.5 231 LEU A O 1
ATOM 1779 N N . ALA A 1 232 ? -16.547 -49.75 -3.021 1 95.19 232 ALA A N 1
ATOM 1780 C CA . ALA A 1 232 ? -17.906 -49.344 -3.324 1 95.19 232 ALA A CA 1
ATOM 1781 C C . ALA A 1 232 ? -18.172 -49.375 -4.828 1 95.19 232 ALA A C 1
ATOM 1783 O O . ALA A 1 232 ? -19.328 -49.406 -5.262 1 95.19 232 ALA A O 1
ATOM 1784 N N . LYS A 1 233 ? -17.125 -49.438 -5.684 1 96.31 233 LYS A N 1
ATOM 1785 C CA . LYS A 1 233 ? -17.266 -49.406 -7.137 1 96.31 233 LYS A CA 1
ATOM 1786 C C . LYS A 1 233 ? -16.734 -50.719 -7.746 1 96.31 233 LYS A C 1
ATOM 1788 O O . LYS A 1 233 ? -16.469 -50.781 -8.945 1 96.31 233 LYS A O 1
ATOM 1793 N N . ALA A 1 234 ? -16.547 -51.688 -6.938 1 93.75 234 ALA A N 1
ATOM 1794 C CA . ALA A 1 234 ? -15.938 -52.938 -7.355 1 93.75 234 ALA A CA 1
ATOM 1795 C C . ALA A 1 234 ? -16.781 -53.656 -8.414 1 93.75 234 ALA A C 1
ATOM 1797 O O . ALA A 1 234 ? -16.25 -54.375 -9.266 1 93.75 234 ALA A O 1
ATOM 1798 N N . SER A 1 235 ? -18.109 -53.375 -8.359 1 95.5 235 SER A N 1
ATOM 1799 C CA . SER A 1 235 ? -19.016 -54.062 -9.281 1 95.5 235 SER A CA 1
ATOM 1800 C C . SER A 1 235 ? -19.219 -53.25 -10.555 1 95.5 235 SER A C 1
ATOM 1802 O O . SER A 1 235 ? -19.938 -53.688 -11.461 1 95.5 235 SER A O 1
ATOM 1804 N N . TRP A 1 236 ? -18.562 -52.094 -10.672 1 97.5 236 TRP A N 1
ATOM 1805 C CA . TRP A 1 236 ? -18.766 -51.25 -11.844 1 97.5 236 TRP A CA 1
ATOM 1806 C C . TRP A 1 236 ? -18.219 -51.906 -13.102 1 97.5 236 TRP A C 1
ATOM 1808 O O . TRP A 1 236 ? -17.125 -52.469 -13.086 1 97.5 236 TRP A O 1
ATOM 1818 N N . SER A 1 237 ? -19.062 -51.844 -14.141 1 97.44 237 SER A N 1
ATOM 1819 C CA . SER A 1 237 ? -18.609 -52.281 -15.461 1 97.44 237 SER A CA 1
ATOM 1820 C C . SER A 1 237 ? -17.797 -51.188 -16.141 1 97.44 237 SER A C 1
ATOM 1822 O O . SER A 1 237 ? -17.719 -50.062 -15.648 1 97.44 237 SER A O 1
ATOM 1824 N N . ALA A 1 238 ? -17.203 -51.562 -17.25 1 97.44 238 ALA A N 1
ATOM 1825 C CA . ALA A 1 238 ? -16.516 -50.562 -18.062 1 97.44 238 ALA A CA 1
ATOM 1826 C C . ALA A 1 238 ? -17.438 -49.406 -18.453 1 97.44 238 ALA A C 1
ATOM 1828 O O . ALA A 1 238 ? -17.031 -48.25 -18.438 1 97.44 238 ALA A O 1
ATOM 1829 N N . ARG A 1 239 ? -18.688 -49.75 -18.719 1 97.31 239 ARG A N 1
ATOM 1830 C CA . ARG A 1 239 ? -19.656 -48.75 -19.125 1 97.31 239 ARG A CA 1
ATOM 1831 C C . ARG A 1 239 ? -20 -47.812 -17.953 1 97.31 239 ARG A C 1
ATOM 1833 O O . ARG A 1 239 ? -20.312 -46.625 -18.156 1 97.31 239 ARG A O 1
ATOM 1840 N N . ASP A 1 240 ? -20.078 -48.406 -16.797 1 98.12 240 ASP A N 1
ATOM 1841 C CA . ASP A 1 240 ? -20.328 -47.562 -15.609 1 98.12 240 ASP A CA 1
ATOM 1842 C C . ASP A 1 240 ? -19.203 -46.562 -15.406 1 98.12 240 ASP A C 1
ATOM 1844 O O . ASP A 1 240 ? -19.469 -45.375 -15.086 1 98.12 240 ASP A O 1
ATOM 1848 N N . TRP A 1 241 ? -18.016 -46.969 -15.562 1 98.19 241 TRP A N 1
ATOM 1849 C CA . TRP A 1 241 ? -16.875 -46.094 -15.438 1 98.19 241 TRP A CA 1
ATOM 1850 C C . TRP A 1 241 ? -16.906 -45 -16.516 1 98.19 241 TRP A C 1
ATOM 1852 O O . TRP A 1 241 ? -16.656 -43.812 -16.219 1 98.19 241 TRP A O 1
ATOM 1862 N N . GLU A 1 242 ? -17.203 -45.406 -17.766 1 98.06 242 GLU A N 1
ATOM 1863 C CA . GLU A 1 242 ? -17.312 -44.438 -18.859 1 98.06 242 GLU A CA 1
ATOM 1864 C C . GLU A 1 242 ? -18.328 -43.344 -18.547 1 98.06 242 GLU A C 1
ATOM 1866 O O . GLU A 1 242 ? -18.047 -42.156 -18.688 1 98.06 242 GLU A O 1
ATOM 1871 N N . THR A 1 243 ? -19.453 -43.75 -18.047 1 97.94 243 THR A N 1
ATOM 1872 C CA . THR A 1 243 ? -20.547 -42.812 -17.734 1 97.94 243 THR A CA 1
ATOM 1873 C C . THR A 1 243 ? -20.156 -41.906 -16.578 1 97.94 243 THR A C 1
ATOM 1875 O O . THR A 1 243 ? -20.344 -40.688 -16.641 1 97.94 243 THR A O 1
ATOM 1878 N N . ALA A 1 244 ? -19.609 -42.469 -15.555 1 98.25 244 ALA A N 1
ATOM 1879 C CA . ALA A 1 244 ? -19.25 -41.688 -14.367 1 98.25 244 ALA A CA 1
ATOM 1880 C C . ALA A 1 244 ? -18.172 -40.656 -14.688 1 98.25 244 ALA A C 1
ATOM 1882 O O . ALA A 1 244 ? -18.266 -39.531 -14.242 1 98.25 244 ALA A O 1
ATOM 1883 N N . LEU A 1 245 ? -17.188 -41.062 -15.406 1 98.06 245 LEU A N 1
ATOM 1884 C CA . LEU A 1 245 ? -16.109 -40.156 -15.766 1 98.06 245 LEU A CA 1
ATOM 1885 C C . LEU A 1 245 ? -16.609 -39.031 -16.672 1 98.06 245 LEU A C 1
ATOM 1887 O O . LEU A 1 245 ? -16.234 -37.875 -16.484 1 98.06 245 LEU A O 1
ATOM 1891 N N . MET A 1 246 ? -17.453 -39.375 -17.609 1 97.88 246 MET A N 1
ATOM 1892 C CA . MET A 1 246 ? -18 -38.344 -18.516 1 97.88 246 MET A CA 1
ATOM 1893 C C . MET A 1 246 ? -18.891 -37.375 -17.75 1 97.88 246 MET A C 1
ATOM 1895 O O . MET A 1 246 ? -18.859 -36.188 -18.016 1 97.88 246 MET A O 1
ATOM 1899 N N . ASP A 1 247 ? -19.656 -37.906 -16.812 1 98.25 247 ASP A N 1
ATOM 1900 C CA . ASP A 1 247 ? -20.5 -37.031 -15.977 1 98.25 247 ASP A CA 1
ATOM 1901 C C . ASP A 1 247 ? -19.641 -36.094 -15.141 1 98.25 247 ASP A C 1
ATOM 1903 O O . ASP A 1 247 ? -19.969 -34.906 -15.023 1 98.25 247 ASP A O 1
ATOM 1907 N N . ALA A 1 248 ? -18.609 -36.625 -14.562 1 98.25 248 ALA A N 1
ATOM 1908 C CA . ALA A 1 248 ? -17.719 -35.781 -13.781 1 98.25 248 ALA A CA 1
ATOM 1909 C C . ALA A 1 248 ? -17.062 -34.719 -14.648 1 98.25 248 ALA A C 1
ATOM 1911 O O . ALA A 1 248 ? -16.891 -33.562 -14.211 1 98.25 248 ALA A O 1
ATOM 1912 N N . LEU A 1 249 ? -16.672 -35.094 -15.812 1 98.25 249 LEU A N 1
ATOM 1913 C CA . LEU A 1 249 ? -16.031 -34.125 -16.719 1 98.25 249 LEU A CA 1
ATOM 1914 C C . LEU A 1 249 ? -17.016 -33.062 -17.172 1 98.25 249 LEU A C 1
ATOM 1916 O O . LEU A 1 249 ? -16.656 -31.906 -17.344 1 98.25 249 LEU A O 1
ATOM 1920 N N . ARG A 1 250 ? -18.312 -33.438 -17.391 1 98.12 250 ARG A N 1
ATOM 1921 C CA . ARG A 1 250 ? -19.375 -32.5 -17.703 1 98.12 250 ARG A CA 1
ATOM 1922 C C . ARG A 1 250 ? -19.469 -31.391 -16.641 1 98.12 250 ARG A C 1
ATOM 1924 O O . ARG A 1 250 ? -19.547 -30.203 -16.969 1 98.12 250 ARG A O 1
ATOM 1931 N N . ILE A 1 251 ? -19.375 -31.781 -15.453 1 98.12 251 ILE A N 1
ATOM 1932 C CA . ILE A 1 251 ? -19.453 -30.844 -14.336 1 98.12 251 ILE A CA 1
ATOM 1933 C C . ILE A 1 251 ? -18.203 -29.953 -14.328 1 98.12 251 ILE A C 1
ATOM 1935 O O . ILE A 1 251 ? -18.312 -28.75 -14.141 1 98.12 251 ILE A O 1
ATOM 1939 N N . ALA A 1 252 ? -17.047 -30.578 -14.516 1 98.38 252 ALA A N 1
ATOM 1940 C CA . ALA A 1 252 ? -15.773 -29.844 -14.5 1 98.38 252 ALA A CA 1
ATOM 1941 C C . ALA A 1 252 ? -15.75 -28.766 -15.578 1 98.38 252 ALA A C 1
ATOM 1943 O O . ALA A 1 252 ? -15.312 -27.641 -15.328 1 98.38 252 ALA A O 1
ATOM 1944 N N . VAL A 1 253 ? -16.234 -29.109 -16.766 1 98 253 VAL A N 1
ATOM 1945 C CA . VAL A 1 253 ? -16.25 -28.188 -17.891 1 98 253 VAL A CA 1
ATOM 1946 C C . VAL A 1 253 ? -17.25 -27.062 -17.625 1 98 253 VAL A C 1
ATOM 1948 O O . VAL A 1 253 ? -16.953 -25.891 -17.875 1 98 253 VAL A O 1
ATOM 1951 N N . LYS A 1 254 ? -18.359 -27.375 -17.078 1 97.19 254 LYS A N 1
ATOM 1952 C CA . LYS A 1 254 ? -19.406 -26.406 -16.766 1 97.19 254 LYS A CA 1
ATOM 1953 C C . LYS A 1 254 ? -18.906 -25.391 -15.719 1 97.19 254 LYS A C 1
ATOM 1955 O O . LYS A 1 254 ? -19.109 -24.188 -15.875 1 97.19 254 LYS A O 1
ATOM 1960 N N . ARG A 1 255 ? -18.266 -25.891 -14.664 1 96.62 255 ARG A N 1
ATOM 1961 C CA . ARG A 1 255 ? -17.719 -25.062 -13.602 1 96.62 255 ARG A CA 1
ATOM 1962 C C . ARG A 1 255 ? -16.812 -23.969 -14.164 1 96.62 255 ARG A C 1
ATOM 1964 O O . ARG A 1 255 ? -16.797 -22.844 -13.672 1 96.62 255 ARG A O 1
ATOM 1971 N N . ARG A 1 256 ? -16.125 -24.25 -15.18 1 97.06 256 ARG A N 1
ATOM 1972 C CA . ARG A 1 256 ? -15.031 -23.406 -15.664 1 97.06 256 ARG A CA 1
ATOM 1973 C C . ARG A 1 256 ? -15.539 -22.375 -16.672 1 97.06 256 ARG A C 1
ATOM 1975 O O . ARG A 1 256 ? -14.75 -21.641 -17.266 1 97.06 256 ARG A O 1
ATOM 1982 N N . MET A 1 257 ? -16.875 -22.297 -16.781 1 94.38 257 MET A N 1
ATOM 1983 C CA . MET A 1 257 ? -17.469 -21.266 -17.641 1 94.38 257 MET A CA 1
ATOM 1984 C C . MET A 1 257 ? -17.766 -20 -16.859 1 94.38 257 MET A C 1
ATOM 1986 O O . MET A 1 257 ? -18.125 -18.969 -17.438 1 94.38 257 MET A O 1
ATOM 1990 N N . VAL A 1 258 ? -17.547 -20.047 -15.609 1 92.62 258 VAL A N 1
ATOM 1991 C CA . VAL A 1 258 ? -17.875 -18.891 -14.766 1 92.62 258 VAL A CA 1
ATOM 1992 C C . VAL A 1 258 ? -16.953 -17.734 -15.086 1 92.62 258 VAL A C 1
ATOM 1994 O O . VAL A 1 258 ? -15.734 -17.812 -14.898 1 92.62 258 VAL A O 1
ATOM 1997 N N . ALA A 1 259 ? -17.469 -16.609 -15.539 1 90.44 259 ALA A N 1
ATOM 1998 C CA . ALA A 1 259 ? -16.734 -15.391 -15.883 1 90.44 259 ALA A CA 1
ATOM 1999 C C . ALA A 1 259 ? -17.688 -14.273 -16.312 1 90.44 259 ALA A C 1
ATOM 2001 O O . ALA A 1 259 ? -18.828 -14.539 -16.719 1 90.44 259 ALA A O 1
ATOM 2002 N N . ASP A 1 260 ? -17.281 -13.023 -16.109 1 89.81 260 ASP A N 1
ATOM 2003 C CA . ASP A 1 260 ? -18 -11.875 -16.656 1 89.81 260 ASP A CA 1
ATOM 2004 C C . ASP A 1 260 ? -17.438 -11.453 -18 1 89.81 260 ASP A C 1
ATOM 2006 O O . ASP A 1 260 ? -17.703 -10.344 -18.469 1 89.81 260 ASP A O 1
ATOM 2010 N N . VAL A 1 261 ? -16.516 -12.289 -18.578 1 91.5 261 VAL A N 1
ATOM 2011 C CA . VAL A 1 261 ? -15.938 -12.109 -19.891 1 91.5 261 VAL A CA 1
ATOM 2012 C C . VAL A 1 261 ? -16.109 -13.375 -20.719 1 91.5 261 VAL A C 1
ATOM 2014 O O . VAL A 1 261 ? -16.406 -14.445 -20.172 1 91.5 261 VAL A O 1
ATOM 2017 N N . PRO A 1 262 ? -15.945 -13.328 -22.078 1 92.5 262 PRO A N 1
ATOM 2018 C CA . PRO A 1 262 ? -16.078 -14.531 -22.906 1 92.5 262 PRO A CA 1
ATOM 2019 C C . PRO A 1 262 ? -15.008 -15.578 -22.594 1 92.5 262 PRO A C 1
ATOM 2021 O O . PRO A 1 262 ? -13.852 -15.227 -22.328 1 92.5 262 PRO A O 1
ATOM 2024 N N . VAL A 1 263 ? -15.414 -16.812 -22.672 1 94.88 263 VAL A N 1
ATOM 2025 C CA . VAL A 1 263 ? -14.523 -17.953 -22.438 1 94.88 263 VAL A CA 1
ATOM 2026 C C . VAL A 1 263 ? -14.383 -18.75 -23.719 1 94.88 263 VAL A C 1
ATOM 2028 O O . VAL A 1 263 ? -15.375 -19.125 -24.359 1 94.88 263 VAL A O 1
ATOM 2031 N N . GLY A 1 264 ? -13.18 -18.969 -24.188 1 96.94 264 GLY A N 1
ATOM 2032 C CA . GLY A 1 264 ? -12.922 -19.781 -25.359 1 96.94 264 GLY A CA 1
ATOM 2033 C C . GLY A 1 264 ? -12.336 -21.141 -25.016 1 96.94 264 GLY A C 1
ATOM 2034 O O . GLY A 1 264 ? -12.312 -21.531 -23.859 1 96.94 264 GLY A O 1
ATOM 2035 N N . VAL A 1 265 ? -11.969 -21.922 -26.125 1 97.38 265 VAL A N 1
ATOM 2036 C CA . VAL A 1 265 ? -11.344 -23.219 -25.938 1 97.38 265 VAL A CA 1
ATOM 2037 C C . VAL A 1 265 ? -10.133 -23.344 -26.859 1 97.38 265 VAL A C 1
ATOM 2039 O O . VAL A 1 265 ? -10.188 -22.969 -28.031 1 97.38 265 VAL A O 1
ATOM 2042 N N . LEU A 1 266 ? -9.016 -23.781 -26.312 1 95.75 266 LEU A N 1
ATOM 2043 C CA . LEU A 1 266 ? -7.887 -24.172 -27.156 1 95.75 266 LEU A CA 1
ATOM 2044 C C . LEU A 1 266 ? -8.133 -25.547 -27.781 1 95.75 266 LEU A C 1
ATOM 2046 O O . LEU A 1 266 ? -8.172 -26.562 -27.078 1 95.75 266 LEU A O 1
ATOM 2050 N N . LEU A 1 267 ? -8.25 -25.516 -29.094 1 94.12 267 LEU A N 1
ATOM 2051 C CA . LEU A 1 267 ? -8.625 -26.719 -29.812 1 94.12 267 LEU A CA 1
ATOM 2052 C C . LEU A 1 267 ? -7.461 -27.25 -30.641 1 94.12 267 LEU A C 1
ATOM 2054 O O . LEU A 1 267 ? -7.152 -26.703 -31.703 1 94.12 267 LEU A O 1
ATOM 2058 N N . SER A 1 268 ? -6.836 -28.297 -30.203 1 86.62 268 SER A N 1
ATOM 2059 C CA . SER A 1 268 ? -5.699 -28.875 -30.906 1 86.62 268 SER A CA 1
ATOM 2060 C C . SER A 1 268 ? -6.16 -29.906 -31.938 1 86.62 268 SER A C 1
ATOM 2062 O O . SER A 1 268 ? -5.402 -30.25 -32.844 1 86.62 268 SER A O 1
ATOM 2064 N N . GLY A 1 269 ? -7.383 -30.391 -31.797 1 85.19 269 GLY A N 1
ATOM 2065 C CA . GLY A 1 269 ? -7.863 -31.469 -32.625 1 85.19 269 GLY A CA 1
ATOM 2066 C C . GLY A 1 269 ? -7.688 -32.844 -32 1 85.19 269 GLY A C 1
ATOM 2067 O O . GLY A 1 269 ? -8.18 -33.844 -32.531 1 85.19 269 GLY A O 1
ATOM 2068 N N . GLY A 1 270 ? -7.02 -32.906 -30.906 1 90.06 270 GLY A N 1
ATOM 2069 C CA . GLY A 1 270 ? -6.961 -34.125 -30.141 1 90.06 270 GLY A CA 1
ATOM 2070 C C . GLY A 1 270 ? -8.234 -34.406 -29.359 1 90.06 270 GLY A C 1
ATOM 2071 O O . GLY A 1 270 ? -9.133 -33.562 -29.312 1 90.06 270 GLY A O 1
ATOM 2072 N N . ILE A 1 271 ? -8.297 -35.562 -28.812 1 94 271 ILE A N 1
ATOM 2073 C CA . ILE A 1 271 ? -9.516 -36 -28.156 1 94 271 ILE A CA 1
ATOM 2074 C C . ILE A 1 271 ? -9.789 -35.125 -26.922 1 94 271 ILE A C 1
ATOM 2076 O O . ILE A 1 271 ? -10.945 -34.812 -26.625 1 94 271 ILE A O 1
ATOM 2080 N N . ASP A 1 272 ? -8.781 -34.719 -26.234 1 95.19 272 ASP A N 1
ATOM 2081 C CA . ASP A 1 272 ? -8.953 -34 -24.969 1 95.19 272 ASP A CA 1
ATOM 2082 C C . ASP A 1 272 ? -9.656 -32.656 -25.188 1 95.19 272 ASP A C 1
ATOM 2084 O O . ASP A 1 272 ? -10.688 -32.375 -24.562 1 95.19 272 ASP A O 1
ATOM 2088 N N . SER A 1 273 ? -9.078 -31.812 -26.078 1 95.44 273 SER A N 1
ATOM 2089 C CA . SER A 1 273 ? -9.688 -30.516 -26.344 1 95.44 273 SER A CA 1
ATOM 2090 C C . SER A 1 273 ? -11.031 -30.672 -27.047 1 95.44 273 SER A C 1
ATOM 2092 O O . SER A 1 273 ? -11.945 -29.859 -26.844 1 95.44 273 SER A O 1
ATOM 2094 N N . SER A 1 274 ? -11.156 -31.703 -27.797 1 95.81 274 SER A N 1
ATOM 2095 C CA . SER A 1 274 ? -12.391 -31.922 -28.547 1 95.81 274 SER A CA 1
ATOM 2096 C C . SER A 1 274 ? -13.547 -32.281 -27.609 1 95.81 274 SER A C 1
ATOM 2098 O O . SER A 1 274 ? -14.68 -31.859 -27.828 1 95.81 274 SER A O 1
ATOM 2100 N N . ILE A 1 275 ? -13.266 -33.062 -26.625 1 96.94 275 ILE A N 1
ATOM 2101 C CA . ILE A 1 275 ? -14.312 -33.438 -25.688 1 96.94 275 ILE A CA 1
ATOM 2102 C C . ILE A 1 275 ? -14.805 -32.188 -24.938 1 96.94 275 ILE A C 1
ATOM 2104 O O . ILE A 1 275 ? -15.984 -32.094 -24.609 1 96.94 275 ILE A O 1
ATOM 2108 N N . VAL A 1 276 ? -13.883 -31.281 -24.594 1 97.44 276 VAL A N 1
ATOM 2109 C CA . VAL A 1 276 ? -14.266 -30.031 -23.938 1 97.44 276 VAL A CA 1
ATOM 2110 C C . VAL A 1 276 ? -15.266 -29.266 -24.797 1 97.44 276 VAL A C 1
ATOM 2112 O O . VAL A 1 276 ? -16.297 -28.812 -24.312 1 97.44 276 VAL A O 1
ATOM 2115 N N . VAL A 1 277 ? -14.992 -29.172 -26.094 1 97.25 277 VAL A N 1
ATOM 2116 C CA . VAL A 1 277 ? -15.867 -28.484 -27.031 1 97.25 277 VAL A CA 1
ATOM 2117 C C . VAL A 1 277 ? -17.219 -29.203 -27.109 1 97.25 277 VAL A C 1
ATOM 2119 O O . VAL A 1 277 ? -18.266 -28.562 -27.047 1 97.25 277 VAL A O 1
ATOM 2122 N N . ALA A 1 278 ? -17.156 -30.469 -27.188 1 97.31 278 ALA A N 1
ATOM 2123 C CA . ALA A 1 278 ? -18.375 -31.266 -27.328 1 97.31 278 ALA A CA 1
ATOM 2124 C C . ALA A 1 278 ? -19.281 -31.109 -26.109 1 97.31 278 ALA A C 1
ATOM 2126 O O . ALA A 1 278 ? -20.5 -30.953 -26.25 1 97.31 278 ALA A O 1
ATOM 2127 N N . LEU A 1 279 ? -18.656 -31.188 -24.969 1 97.56 279 LEU A N 1
ATOM 2128 C CA . LEU A 1 279 ? -19.438 -31.078 -23.734 1 97.56 279 LEU A CA 1
ATOM 2129 C C . LEU A 1 279 ? -20.031 -29.688 -23.578 1 97.56 279 LEU A C 1
ATOM 2131 O O . LEU A 1 279 ? -21.141 -29.531 -23.078 1 97.56 279 LEU A O 1
ATOM 2135 N N . LEU A 1 280 ? -19.266 -28.641 -23.984 1 96.75 280 LEU A N 1
ATOM 2136 C CA . LEU A 1 280 ? -19.797 -27.281 -23.938 1 96.75 280 LEU A CA 1
ATOM 2137 C C . LEU A 1 280 ? -20.938 -27.109 -24.922 1 96.75 280 LEU A C 1
ATOM 2139 O O . LEU A 1 280 ? -21.938 -26.453 -24.625 1 96.75 280 LEU A O 1
ATOM 2143 N N . ALA A 1 281 ? -20.797 -27.703 -26.047 1 94.94 281 ALA A N 1
ATOM 2144 C CA . ALA A 1 281 ? -21.875 -27.672 -27.031 1 94.94 281 ALA A CA 1
ATOM 2145 C C . ALA A 1 281 ? -23.125 -28.375 -26.5 1 94.94 281 ALA A C 1
ATOM 2147 O O . ALA A 1 281 ? -24.25 -27.891 -26.703 1 94.94 281 ALA A O 1
ATOM 2148 N N . GLU A 1 282 ? -22.875 -29.484 -25.844 1 94.62 282 GLU A N 1
ATOM 2149 C CA . GLU A 1 282 ? -23.969 -30.234 -25.234 1 94.62 282 GLU A CA 1
ATOM 2150 C C . GLU A 1 282 ? -24.703 -29.375 -24.219 1 94.62 282 GLU A C 1
ATOM 2152 O O . GLU A 1 282 ? -25.922 -29.547 -24.031 1 94.62 282 GLU A O 1
ATOM 2157 N N . GLN A 1 283 ? -24.031 -28.516 -23.656 1 93.44 283 GLN A N 1
ATOM 2158 C CA . GLN A 1 283 ? -24.594 -27.688 -22.594 1 93.44 283 GLN A CA 1
ATOM 2159 C C . GLN A 1 283 ? -25.188 -26.406 -23.188 1 93.44 283 GLN A C 1
ATOM 2161 O O . GLN A 1 283 ? -25.562 -25.484 -22.438 1 93.44 283 GLN A O 1
ATOM 2166 N N . GLY A 1 284 ? -25.203 -26.203 -24.5 1 90.5 284 GLY A N 1
ATOM 2167 C CA . GLY A 1 284 ? -25.938 -25.125 -25.156 1 90.5 284 GLY A CA 1
ATOM 2168 C C . GLY A 1 284 ? -25.047 -23.984 -25.609 1 90.5 284 GLY A C 1
ATOM 2169 O O . GLY A 1 284 ? -25.531 -22.953 -26.047 1 90.5 284 GLY A O 1
ATOM 2170 N N . GLN A 1 285 ? -23.766 -24.188 -25.453 1 87.88 285 GLN A N 1
ATOM 2171 C CA . GLN A 1 285 ? -22.875 -23.141 -25.922 1 87.88 285 GLN A CA 1
ATOM 2172 C C . GLN A 1 285 ? -22.859 -23.078 -27.453 1 87.88 285 GLN A C 1
ATOM 2174 O O . GLN A 1 285 ? -22.734 -24.109 -28.109 1 87.88 285 GLN A O 1
ATOM 2179 N N . HIS A 1 286 ? -23.109 -21.906 -27.922 1 87.19 286 HIS A N 1
ATOM 2180 C CA . HIS A 1 286 ? -23.047 -21.688 -29.359 1 87.19 286 HIS A CA 1
ATOM 2181 C C . HIS A 1 286 ? -21.969 -20.672 -29.719 1 87.19 286 HIS A C 1
ATOM 2183 O O . HIS A 1 286 ? -21.641 -19.797 -28.906 1 87.19 286 HIS A O 1
ATOM 2189 N N . ALA A 1 287 ? -21.469 -20.828 -30.906 1 89.12 287 ALA A N 1
ATOM 2190 C CA . ALA A 1 287 ? -20.453 -19.906 -31.422 1 89.12 287 ALA A CA 1
ATOM 2191 C C . ALA A 1 287 ? -19.281 -19.781 -30.453 1 89.12 287 ALA A C 1
ATOM 2193 O O . ALA A 1 287 ? -18.766 -18.688 -30.219 1 89.12 287 ALA A O 1
ATOM 2194 N N . LEU A 1 288 ? -19.016 -20.922 -29.906 1 93.44 288 LEU A N 1
ATOM 2195 C CA . LEU A 1 288 ? -17.875 -20.984 -29 1 93.44 288 LEU A CA 1
ATOM 2196 C C . LEU A 1 288 ? -16.578 -20.625 -29.734 1 93.44 288 LEU A C 1
ATOM 2198 O O . LEU A 1 288 ? -16.297 -21.172 -30.797 1 93.44 288 LEU A O 1
ATOM 2202 N N . ALA A 1 289 ? -15.844 -19.641 -29.188 1 95.94 289 ALA A N 1
ATOM 2203 C CA . ALA A 1 289 ? -14.547 -19.328 -29.781 1 95.94 289 ALA A CA 1
ATOM 2204 C C . ALA A 1 289 ? -13.555 -20.469 -29.562 1 95.94 289 ALA A C 1
ATOM 2206 O O . ALA A 1 289 ? -13.32 -20.875 -28.422 1 95.94 289 ALA A O 1
ATOM 2207 N N . THR A 1 290 ? -13.047 -21.031 -30.578 1 97.12 290 THR A N 1
ATOM 2208 C CA . THR A 1 290 ? -12.016 -22.062 -30.5 1 97.12 290 THR A CA 1
ATOM 2209 C C . THR A 1 290 ? -10.758 -21.625 -31.25 1 97.12 290 THR A C 1
ATOM 2211 O O . THR A 1 290 ? -10.836 -20.891 -32.25 1 97.12 290 THR A O 1
ATOM 2214 N N . PHE A 1 291 ? -9.664 -22 -30.75 1 95.75 291 PHE A N 1
ATOM 2215 C CA . PHE A 1 291 ? -8.398 -21.547 -31.297 1 95.75 291 PHE A CA 1
ATOM 2216 C C . PHE A 1 291 ? -7.461 -22.719 -31.562 1 95.75 291 PHE A C 1
ATOM 2218 O O . PHE A 1 291 ? -7.32 -23.609 -30.719 1 95.75 291 PHE A O 1
ATOM 2225 N N . SER A 1 292 ? -6.879 -22.797 -32.688 1 92.25 292 SER A N 1
ATOM 2226 C CA . SER A 1 292 ? -5.844 -23.75 -33.031 1 92.25 292 SER A CA 1
ATOM 2227 C C . SER A 1 292 ? -4.621 -23.047 -33.625 1 92.25 292 SER A C 1
ATOM 2229 O O . SER A 1 292 ? -4.742 -22.016 -34.281 1 92.25 292 SER A O 1
ATOM 2231 N N . ILE A 1 293 ? -3.5 -23.594 -33.281 1 86.06 293 ILE A N 1
ATOM 2232 C CA . ILE A 1 293 ? -2.275 -23 -33.812 1 86.06 293 ILE A CA 1
ATOM 2233 C C . ILE A 1 293 ? -1.625 -23.938 -34.812 1 86.06 293 ILE A C 1
ATOM 2235 O O . ILE A 1 293 ? -1.808 -25.156 -34.75 1 86.06 293 ILE A O 1
ATOM 2239 N N . GLY A 1 294 ? -1.026 -23.391 -35.812 1 83.56 294 GLY A N 1
ATOM 2240 C CA . GLY A 1 294 ? -0.256 -24.109 -36.812 1 83.56 294 GLY A CA 1
ATOM 2241 C C . GLY A 1 294 ? 1.028 -23.406 -37.219 1 83.56 294 GLY A C 1
ATOM 2242 O O . GLY A 1 294 ? 1.138 -22.188 -37.062 1 83.56 294 GLY A O 1
ATOM 2243 N N . PHE A 1 295 ? 2.027 -24.297 -37.531 1 78.19 295 PHE A N 1
ATOM 2244 C CA . PHE A 1 295 ? 3.326 -23.781 -37.969 1 78.19 295 PHE A CA 1
ATOM 2245 C C . PHE A 1 295 ? 3.639 -24.219 -39.406 1 78.19 295 PHE A C 1
ATOM 2247 O O . PHE A 1 295 ? 2.951 -25.078 -39.938 1 78.19 295 PHE A O 1
ATOM 2254 N N . ASP A 1 296 ? 4.645 -23.5 -39.969 1 77.62 296 ASP A N 1
ATOM 2255 C CA . ASP A 1 296 ? 5.137 -23.953 -41.25 1 77.62 296 ASP A CA 1
ATOM 2256 C C . ASP A 1 296 ? 5.703 -25.359 -41.188 1 77.62 296 ASP A C 1
ATOM 2258 O O . ASP A 1 296 ? 6.336 -25.734 -40.188 1 77.62 296 ASP A O 1
ATOM 2262 N N . SER A 1 297 ? 5.293 -26.141 -42.219 1 69.75 297 SER A N 1
ATOM 2263 C CA . SER A 1 297 ? 5.883 -27.469 -42.312 1 69.75 297 SER A CA 1
ATOM 2264 C C . SER A 1 297 ? 7.391 -27.391 -42.531 1 69.75 297 SER A C 1
ATOM 2266 O O . SER A 1 297 ? 7.891 -26.453 -43.125 1 69.75 297 SER A O 1
ATOM 2268 N N . SER A 1 298 ? 8.062 -28.188 -41.844 1 64.62 298 SER A N 1
ATOM 2269 C CA . SER A 1 298 ? 9.508 -28.266 -42.031 1 64.62 298 SER A CA 1
ATOM 2270 C C . SER A 1 298 ? 9.992 -29.719 -42 1 64.62 298 SER A C 1
ATOM 2272 O O . SER A 1 298 ? 9.531 -30.5 -41.156 1 64.62 298 SER A O 1
ATOM 2274 N N . ASP A 1 299 ? 10.898 -29.938 -42.906 1 58.19 299 ASP A N 1
ATOM 2275 C CA . ASP A 1 299 ? 11.625 -31.203 -42.938 1 58.19 299 ASP A CA 1
ATOM 2276 C C . ASP A 1 299 ? 10.664 -32.375 -42.969 1 58.19 299 ASP A C 1
ATOM 2278 O O . ASP A 1 299 ? 10.836 -33.344 -42.219 1 58.19 299 ASP A O 1
ATOM 2282 N N . GLY A 1 300 ? 9.594 -32.25 -43.719 1 60.34 300 GLY A N 1
ATOM 2283 C CA . GLY A 1 300 ? 8.688 -33.375 -43.906 1 60.34 300 GLY A CA 1
ATOM 2284 C C . GLY A 1 300 ? 7.66 -33.5 -42.781 1 60.34 300 GLY A C 1
ATOM 2285 O O . GLY A 1 300 ? 6.801 -34.375 -42.844 1 60.34 300 GLY A O 1
ATOM 2286 N N . GLU A 1 301 ? 7.809 -32.719 -41.812 1 64.19 301 GLU A N 1
ATOM 2287 C CA . GLU A 1 301 ? 6.852 -32.781 -40.719 1 64.19 301 GLU A CA 1
ATOM 2288 C C . GLU A 1 301 ? 5.789 -31.688 -40.875 1 64.19 301 GLU A C 1
ATOM 2290 O O . GLU A 1 301 ? 6.102 -30.547 -41.188 1 64.19 301 GLU A O 1
ATOM 2295 N N . SER A 1 302 ? 4.59 -32.219 -40.812 1 66.06 302 SER A N 1
ATOM 2296 C CA . SER A 1 302 ? 3.488 -31.281 -40.875 1 66.06 302 SER A CA 1
ATOM 2297 C C . SER A 1 302 ? 3.475 -30.359 -39.688 1 66.06 302 SER A C 1
ATOM 2299 O O . SER A 1 302 ? 3.672 -30.812 -38.531 1 66.06 302 SER A O 1
ATOM 2301 N N . GLY A 1 303 ? 3.305 -29.109 -40 1 64.44 303 GLY A N 1
ATOM 2302 C CA . GLY A 1 303 ? 3.346 -28.125 -38.938 1 64.44 303 GLY A CA 1
ATOM 2303 C C . GLY A 1 303 ? 1.975 -27.797 -38.375 1 64.44 303 GLY A C 1
ATOM 2304 O O . GLY A 1 303 ? 1.847 -26.922 -37.531 1 64.44 303 GLY A O 1
ATOM 2305 N N . ASP A 1 304 ? 0.951 -28.531 -39.031 1 68 304 ASP A N 1
ATOM 2306 C CA . ASP A 1 304 ? -0.353 -28.188 -38.469 1 68 304 ASP A CA 1
ATOM 2307 C C . ASP A 1 304 ? -1.273 -29.406 -38.438 1 68 304 ASP A C 1
ATOM 2309 O O . ASP A 1 304 ? -0.975 -30.438 -39.031 1 68 304 ASP A O 1
ATOM 2313 N N . GLU A 1 305 ? -2.113 -29.359 -37.438 1 72.75 305 GLU A N 1
ATOM 2314 C CA . GLU A 1 305 ? -3.143 -30.391 -37.312 1 72.75 305 GLU A CA 1
ATOM 2315 C C . GLU A 1 305 ? -4.535 -29.812 -37.562 1 72.75 305 GLU A C 1
ATOM 2317 O O . GLU A 1 305 ? -5.496 -30.203 -36.875 1 72.75 305 GLU A O 1
ATOM 2322 N N . TYR A 1 306 ? -4.688 -29.047 -38.562 1 83.5 306 TYR A N 1
ATOM 2323 C CA . TYR A 1 306 ? -5.926 -28.312 -38.781 1 83.5 306 TYR A CA 1
ATOM 2324 C C . TYR A 1 306 ? -7.051 -29.25 -39.188 1 83.5 306 TYR A C 1
ATOM 2326 O O . TYR A 1 306 ? -8.227 -28.984 -38.906 1 83.5 306 TYR A O 1
ATOM 2334 N N . PHE A 1 307 ? -6.586 -30.328 -39.75 1 86.12 307 PHE A N 1
ATOM 2335 C CA . PHE A 1 307 ? -7.613 -31.25 -40.219 1 86.12 307 PHE A CA 1
ATOM 2336 C C . PHE A 1 307 ? -8.531 -31.672 -39.062 1 86.12 307 PHE A C 1
ATOM 2338 O O . PHE A 1 307 ? -9.758 -31.609 -39.219 1 86.12 307 PHE A O 1
ATOM 2345 N N . TYR A 1 308 ? -8.031 -32.062 -38.062 1 90.25 308 TYR A N 1
ATOM 2346 C CA . TYR A 1 308 ? -8.812 -32.562 -36.969 1 90.25 308 TYR A CA 1
ATOM 2347 C C . TYR A 1 308 ? -9.547 -31.438 -36.25 1 90.25 308 TYR A C 1
ATOM 2349 O O . TYR A 1 308 ? -10.719 -31.578 -35.875 1 90.25 308 TYR A O 1
ATOM 2357 N N . SER A 1 309 ? -8.891 -30.328 -36.031 1 92.5 309 SER A N 1
ATOM 2358 C CA . SER A 1 309 ? -9.547 -29.188 -35.375 1 92.5 309 SER A CA 1
ATOM 2359 C C . SER A 1 309 ? -10.688 -28.656 -36.219 1 92.5 309 SER A C 1
ATOM 2361 O O . SER A 1 309 ? -11.734 -28.281 -35.719 1 92.5 309 SER A O 1
ATOM 2363 N N . ASP A 1 310 ? -10.461 -28.672 -37.531 1 94.38 310 ASP A N 1
ATOM 2364 C CA . ASP A 1 310 ? -11.508 -28.234 -38.438 1 94.38 310 ASP A CA 1
ATOM 2365 C C . ASP A 1 310 ? -12.734 -29.156 -38.344 1 94.38 310 ASP A C 1
ATOM 2367 O O . ASP A 1 310 ? -13.867 -28.688 -38.406 1 94.38 310 ASP A O 1
ATOM 2371 N N . LEU A 1 311 ? -12.422 -30.375 -38.25 1 94.88 311 LEU A N 1
ATOM 2372 C CA . LEU A 1 311 ? -13.5 -31.344 -38.156 1 94.88 311 LEU A CA 1
ATOM 2373 C C . LEU A 1 311 ? -14.359 -31.094 -36.938 1 94.88 311 LEU A C 1
ATOM 2375 O O . LEU A 1 311 ? -15.586 -31.125 -37 1 94.88 311 LEU A O 1
ATOM 2379 N N . ILE A 1 312 ? -13.758 -30.859 -35.875 1 95.31 312 ILE A N 1
ATOM 2380 C CA . ILE A 1 312 ? -14.469 -30.594 -34.625 1 95.31 312 ILE A CA 1
ATOM 2381 C C . ILE A 1 312 ? -15.211 -29.25 -34.719 1 95.31 312 ILE A C 1
ATOM 2383 O O . ILE A 1 312 ? -16.359 -29.141 -34.281 1 95.31 312 ILE A O 1
ATOM 2387 N N . ALA A 1 313 ? -14.57 -28.219 -35.25 1 95.62 313 ALA A N 1
ATOM 2388 C CA . ALA A 1 313 ? -15.172 -26.906 -35.406 1 95.62 313 ALA A CA 1
ATOM 2389 C C . ALA A 1 313 ? -16.438 -26.969 -36.281 1 95.62 313 ALA A C 1
ATOM 2391 O O . ALA A 1 313 ? -17.438 -26.328 -35.969 1 95.62 313 ALA A O 1
ATOM 2392 N N . LYS A 1 314 ? -16.328 -27.75 -37.281 1 95.38 314 LYS A N 1
ATOM 2393 C CA . LYS A 1 314 ? -17.469 -27.938 -38.156 1 95.38 314 LYS A CA 1
ATOM 2394 C C . LYS A 1 314 ? -18.594 -28.719 -37.469 1 95.38 314 LYS A C 1
ATOM 2396 O O . LYS A 1 314 ? -19.766 -28.344 -37.562 1 95.38 314 LYS A O 1
ATOM 2401 N N . THR A 1 315 ? -18.203 -29.75 -36.844 1 95.44 315 THR A N 1
ATOM 2402 C CA . THR A 1 315 ? -19.156 -30.641 -36.188 1 95.44 315 THR A CA 1
ATOM 2403 C C . THR A 1 315 ? -19.984 -29.875 -35.156 1 95.44 315 THR A C 1
ATOM 2405 O O . THR A 1 315 ? -21.188 -30.094 -35.031 1 95.44 315 THR A O 1
ATOM 2408 N N . PHE A 1 316 ? -19.375 -28.984 -34.469 1 96.25 316 PHE A N 1
ATOM 2409 C CA . PHE A 1 316 ? -20.062 -28.328 -33.344 1 96.25 316 PHE A CA 1
ATOM 2410 C C . PHE A 1 316 ? -20.297 -26.859 -33.656 1 96.25 316 PHE A C 1
ATOM 2412 O O . PHE A 1 316 ? -20.703 -26.094 -32.781 1 96.25 316 PHE A O 1
ATOM 2419 N N . ASP A 1 317 ? -20 -26.438 -34.812 1 94.75 317 ASP A N 1
ATOM 2420 C CA . ASP A 1 317 ? -20.266 -25.094 -35.344 1 94.75 317 ASP A CA 1
ATOM 2421 C C . ASP A 1 317 ? -19.656 -24.016 -34.438 1 94.75 317 ASP A C 1
ATOM 2423 O O . ASP A 1 317 ? -20.375 -23.125 -33.969 1 94.75 317 ASP A O 1
ATOM 2427 N N . THR A 1 318 ? -18.391 -24.156 -34.156 1 96.06 318 THR A N 1
ATOM 2428 C CA . THR A 1 318 ? -17.703 -23.188 -33.312 1 96.06 318 THR A CA 1
ATOM 2429 C C . THR A 1 318 ? -17.188 -22.016 -34.125 1 96.06 318 THR A C 1
ATOM 2431 O O . THR A 1 318 ? -17.203 -22.062 -35.375 1 96.06 318 THR A O 1
ATOM 2434 N N . ASP A 1 319 ? -16.984 -20.828 -33.5 1 96.5 319 ASP A N 1
ATOM 2435 C CA . ASP A 1 319 ? -16.219 -19.734 -34.094 1 96.5 319 ASP A CA 1
ATOM 2436 C C . ASP A 1 319 ? -14.719 -20.031 -34.062 1 96.5 319 ASP A C 1
ATOM 2438 O O . ASP A 1 319 ? -14.023 -19.578 -33.156 1 96.5 319 ASP A O 1
ATOM 2442 N N . HIS A 1 320 ? -14.25 -20.734 -35.125 1 96.12 320 HIS A N 1
ATOM 2443 C CA . HIS A 1 320 ? -12.922 -21.344 -35.094 1 96.12 320 HIS A CA 1
ATOM 2444 C C . HIS A 1 320 ? -11.875 -20.406 -35.656 1 96.12 320 HIS A C 1
ATOM 2446 O O . HIS A 1 320 ? -12.016 -19.906 -36.781 1 96.12 320 HIS A O 1
ATOM 2452 N N . HIS A 1 321 ? -10.922 -20.094 -34.875 1 95.06 321 HIS A N 1
ATOM 2453 C CA . HIS A 1 321 ? -9.805 -19.234 -35.25 1 95.06 321 HIS A CA 1
ATOM 2454 C C . HIS A 1 321 ? -8.531 -20.047 -35.438 1 95.06 321 HIS A C 1
ATOM 2456 O O . HIS A 1 321 ? -7.949 -20.531 -34.469 1 95.06 321 HIS A O 1
ATOM 2462 N N . LYS A 1 322 ? -8.039 -20.156 -36.656 1 94.12 322 LYS A N 1
ATOM 2463 C CA . LYS A 1 322 ? -6.762 -20.812 -36.969 1 94.12 322 LYS A CA 1
ATOM 2464 C C . LYS A 1 322 ? -5.621 -19.797 -36.969 1 94.12 322 LYS A C 1
ATOM 2466 O O . LYS A 1 322 ? -5.625 -18.859 -37.781 1 94.12 322 LYS A O 1
ATOM 2471 N N . ILE A 1 323 ? -4.777 -20.016 -36.094 1 89.88 323 ILE A N 1
ATOM 2472 C CA . ILE A 1 323 ? -3.646 -19.094 -35.938 1 89.88 323 ILE A CA 1
ATOM 2473 C C . ILE A 1 323 ? -2.402 -19.719 -36.562 1 89.88 323 ILE A C 1
ATOM 2475 O O . ILE A 1 323 ? -1.922 -20.766 -36.094 1 89.88 323 ILE A O 1
ATOM 2479 N N . HIS A 1 324 ? -1.92 -19.172 -37.594 1 88.19 324 HIS A N 1
ATOM 2480 C CA . HIS A 1 324 ? -0.708 -19.656 -38.25 1 88.19 324 HIS A CA 1
ATOM 2481 C C . HIS A 1 324 ? 0.507 -18.828 -37.812 1 88.19 324 HIS A C 1
ATOM 2483 O O . HIS A 1 324 ? 0.497 -17.609 -37.906 1 88.19 324 HIS A O 1
ATOM 2489 N N . VAL A 1 325 ? 1.464 -19.516 -37.344 1 81.62 325 VAL A N 1
ATOM 2490 C CA . VAL A 1 325 ? 2.693 -18.844 -36.906 1 81.62 325 VAL A CA 1
ATOM 2491 C C . VAL A 1 325 ? 3.791 -19.078 -37.969 1 81.62 325 VAL A C 1
ATOM 2493 O O . VAL A 1 325 ? 4.199 -20.219 -38.188 1 81.62 325 VAL A O 1
ATOM 2496 N N . ASP A 1 326 ? 4.215 -17.953 -38.5 1 81.5 326 ASP A N 1
ATOM 2497 C CA . ASP A 1 326 ? 5.312 -17.984 -39.469 1 81.5 326 ASP A CA 1
ATOM 2498 C C . ASP A 1 326 ? 6.625 -18.359 -38.781 1 81.5 326 ASP A C 1
ATOM 2500 O O . ASP A 1 326 ? 6.895 -17.938 -37.656 1 81.5 326 ASP A O 1
ATOM 2504 N N . SER A 1 327 ? 7.418 -19.156 -39.531 1 76.75 327 SER A N 1
ATOM 2505 C CA . SER A 1 327 ? 8.711 -19.578 -39.031 1 76.75 327 SER A CA 1
ATOM 2506 C C . SER A 1 327 ? 9.555 -18.375 -38.594 1 76.75 327 SER A C 1
ATOM 2508 O O . SER A 1 327 ? 10.375 -18.484 -37.688 1 76.75 327 SER A O 1
ATOM 2510 N N . SER A 1 328 ? 9.281 -17.25 -39.188 1 84.62 328 SER A N 1
ATOM 2511 C CA . SER A 1 328 ? 10.055 -16.047 -38.875 1 84.62 328 SER A CA 1
ATOM 2512 C C . SER A 1 328 ? 9.758 -15.539 -37.469 1 84.62 328 SER A C 1
ATOM 2514 O O . SER A 1 328 ? 10.539 -14.773 -36.906 1 84.62 328 SER A O 1
ATOM 2516 N N . ARG A 1 329 ? 8.719 -15.969 -36.875 1 88.5 329 ARG A N 1
ATOM 2517 C CA . ARG A 1 329 ? 8.32 -15.508 -35.562 1 88.5 329 ARG A CA 1
ATOM 2518 C C . ARG A 1 329 ? 8.883 -16.406 -34.469 1 88.5 329 ARG A C 1
ATOM 2520 O O . ARG A 1 329 ? 8.891 -16.047 -33.281 1 88.5 329 ARG A O 1
ATOM 2527 N N . LEU A 1 330 ? 9.398 -17.547 -34.844 1 84.81 330 LEU A N 1
ATOM 2528 C CA . LEU A 1 330 ? 9.812 -18.547 -33.875 1 84.81 330 LEU A CA 1
ATOM 2529 C C . LEU A 1 330 ? 11.109 -18.141 -33.188 1 84.81 330 LEU A C 1
ATOM 2531 O O . LEU A 1 330 ? 11.18 -18.125 -31.953 1 84.81 330 LEU A O 1
ATOM 2535 N N . VAL A 1 331 ? 12.078 -17.75 -34 1 88.06 331 VAL A N 1
ATOM 2536 C CA . VAL A 1 331 ? 13.422 -17.516 -33.469 1 88.06 331 VAL A CA 1
ATOM 2537 C C . VAL A 1 331 ? 13.383 -16.344 -32.5 1 88.06 331 VAL A C 1
ATOM 2539 O O . VAL A 1 331 ? 13.867 -16.453 -31.359 1 88.06 331 VAL A O 1
ATOM 2542 N N . PRO A 1 332 ? 12.695 -15.25 -32.844 1 92.88 332 PRO A N 1
ATOM 2543 C CA . PRO A 1 332 ? 12.656 -14.125 -31.922 1 92.88 332 PRO A CA 1
ATOM 2544 C C . PRO A 1 332 ? 11.844 -14.438 -30.656 1 92.88 332 PRO A C 1
ATOM 2546 O O . PRO A 1 332 ? 12.039 -13.805 -29.625 1 92.88 332 PRO A O 1
ATOM 2549 N N . ALA A 1 333 ? 11.008 -15.398 -30.688 1 93.62 333 ALA A N 1
ATOM 2550 C CA . ALA A 1 333 ? 10.125 -15.727 -29.578 1 93.62 333 ALA A CA 1
ATOM 2551 C C . ALA A 1 333 ? 10.844 -16.578 -28.531 1 93.62 333 ALA A C 1
ATOM 2553 O O . ALA A 1 333 ? 10.469 -16.578 -27.359 1 93.62 333 ALA A O 1
ATOM 2554 N N . VAL A 1 334 ? 11.891 -17.234 -28.922 1 94.62 334 VAL A N 1
ATOM 2555 C CA . VAL A 1 334 ? 12.539 -18.234 -28.062 1 94.62 334 VAL A CA 1
ATOM 2556 C C . VAL A 1 334 ? 13.078 -17.562 -26.797 1 94.62 334 VAL A C 1
ATOM 2558 O O . VAL A 1 334 ? 12.711 -17.938 -25.688 1 94.62 334 VAL A O 1
ATOM 2561 N N . PRO A 1 335 ? 13.883 -16.453 -26.938 1 96 335 PRO A N 1
ATOM 2562 C CA . PRO A 1 335 ? 14.398 -15.82 -25.719 1 96 335 PRO A CA 1
ATOM 2563 C C . PRO A 1 335 ? 13.289 -15.203 -24.875 1 96 335 PRO A C 1
ATOM 2565 O O . PRO A 1 335 ? 13.367 -15.234 -23.641 1 96 335 PRO A O 1
ATOM 2568 N N . LYS A 1 336 ? 12.281 -14.625 -25.5 1 96.69 336 LYS A N 1
ATOM 2569 C CA . LYS A 1 336 ? 11.164 -14.023 -24.766 1 96.69 336 LYS A CA 1
ATOM 2570 C C . LYS A 1 336 ? 10.375 -15.086 -24 1 96.69 336 LYS A C 1
ATOM 2572 O O . LYS A 1 336 ? 9.961 -14.852 -22.859 1 96.69 336 LYS A O 1
ATOM 2577 N N . CYS A 1 337 ? 10.219 -16.203 -24.672 1 96.56 337 CYS A N 1
ATOM 2578 C CA . CYS A 1 337 ? 9.531 -17.328 -24.047 1 96.56 337 CYS A CA 1
ATOM 2579 C C . CYS A 1 337 ? 10.289 -17.828 -22.828 1 96.56 337 CYS A C 1
ATOM 2581 O O . CYS A 1 337 ? 9.703 -18.031 -21.766 1 96.56 337 CYS A O 1
ATOM 2583 N N . ILE A 1 338 ? 11.555 -17.953 -22.953 1 97.19 338 ILE A N 1
ATOM 2584 C CA . ILE A 1 338 ? 12.383 -18.469 -21.859 1 97.19 338 ILE A CA 1
ATOM 2585 C C . ILE A 1 338 ? 12.398 -17.469 -20.719 1 97.19 338 ILE A C 1
ATOM 2587 O O . ILE A 1 338 ? 12.312 -17.859 -19.547 1 97.19 338 ILE A O 1
ATOM 2591 N N . ALA A 1 339 ? 12.391 -16.203 -21.047 1 96.81 339 ALA A N 1
ATOM 2592 C CA . ALA A 1 339 ? 12.367 -15.156 -20.031 1 96.81 339 ALA A CA 1
ATOM 2593 C C . ALA A 1 339 ? 11.047 -15.156 -19.266 1 96.81 339 ALA A C 1
ATOM 2595 O O . ALA A 1 339 ? 10.992 -14.766 -18.094 1 96.81 339 ALA A O 1
ATOM 2596 N N . ALA A 1 340 ? 10.039 -15.625 -19.875 1 96.62 340 ALA A N 1
ATOM 2597 C CA . ALA A 1 340 ? 8.711 -15.625 -19.281 1 96.62 340 ALA A CA 1
ATOM 2598 C C . ALA A 1 340 ? 8.523 -16.828 -18.359 1 96.62 340 ALA A C 1
ATOM 2600 O O . ALA A 1 340 ? 7.59 -16.859 -17.547 1 96.62 340 ALA A O 1
ATOM 2601 N N . MET A 1 341 ? 9.477 -17.812 -18.453 1 97.06 341 MET A N 1
ATOM 2602 C CA . MET A 1 341 ? 9.367 -19.031 -17.641 1 97.06 341 MET A CA 1
ATOM 2603 C C . MET A 1 341 ? 9.641 -18.719 -16.172 1 97.06 341 MET A C 1
ATOM 2605 O O . MET A 1 341 ? 10.617 -18.031 -15.844 1 97.06 341 MET A O 1
ATOM 2609 N N . SER A 1 342 ? 8.789 -19.219 -15.297 1 94.69 342 SER A N 1
ATOM 2610 C CA . SER A 1 342 ? 9.102 -19.109 -13.883 1 94.69 342 SER A CA 1
ATOM 2611 C C . SER A 1 342 ? 10.25 -20.031 -13.5 1 94.69 342 SER A C 1
ATOM 2613 O O . SER A 1 342 ? 11 -19.75 -12.562 1 94.69 342 SER A O 1
ATOM 2615 N N . GLU A 1 343 ? 10.273 -21.141 -14.07 1 97.31 343 GLU A N 1
ATOM 2616 C CA . GLU A 1 343 ? 11.359 -22.109 -14.031 1 97.31 3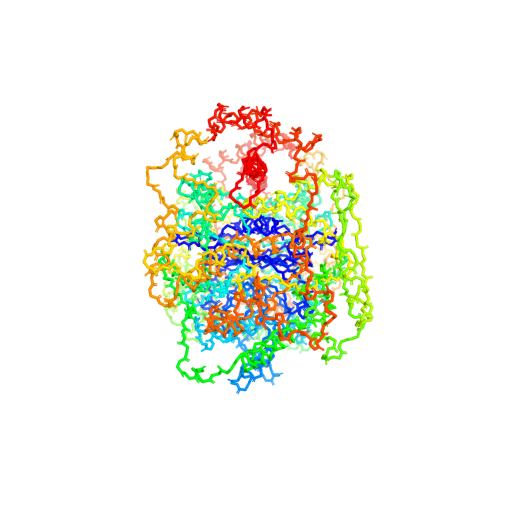43 GLU A CA 1
ATOM 2617 C C . GLU A 1 343 ? 11.664 -22.656 -15.43 1 97.31 343 GLU A C 1
ATOM 2619 O O . GLU A 1 343 ? 10.805 -22.656 -16.312 1 97.31 343 GLU A O 1
ATOM 2624 N N . PRO A 1 344 ? 12.859 -23.062 -15.672 1 97.31 344 PRO A N 1
ATOM 2625 C CA . PRO A 1 344 ? 13.172 -23.531 -17.031 1 97.31 344 PRO A CA 1
ATOM 2626 C C . PRO A 1 344 ? 12.391 -24.781 -17.406 1 97.31 344 PRO A C 1
ATOM 2628 O O . PRO A 1 344 ? 12.375 -25.766 -16.656 1 97.31 344 PRO A O 1
ATOM 2631 N N . MET A 1 345 ? 11.773 -24.766 -18.516 1 96.12 345 MET A N 1
ATOM 2632 C CA . MET A 1 345 ? 11 -25.875 -19.078 1 96.12 345 MET A CA 1
ATOM 2633 C C . MET A 1 345 ? 11.492 -26.234 -20.469 1 96.12 345 MET A C 1
ATOM 2635 O O . MET A 1 345 ? 11.562 -25.375 -21.344 1 96.12 345 MET A O 1
ATOM 2639 N N . VAL A 1 346 ? 11.727 -27.438 -20.75 1 94 346 VAL A N 1
ATOM 2640 C CA . VAL A 1 346 ? 12.461 -27.844 -21.953 1 94 346 VAL A CA 1
ATOM 2641 C C . VAL A 1 346 ? 11.477 -28.297 -23.031 1 94 346 VAL A C 1
ATOM 2643 O O . VAL A 1 346 ? 11.867 -28.484 -24.188 1 94 346 VAL A O 1
ATOM 2646 N N . SER A 1 347 ? 10.195 -28.406 -22.625 1 89.88 347 SER A N 1
ATOM 2647 C CA . SER A 1 347 ? 9.234 -28.844 -23.641 1 89.88 347 SER A CA 1
ATOM 2648 C C . SER A 1 347 ? 9.258 -27.906 -24.859 1 89.88 347 SER A C 1
ATOM 2650 O O . SER A 1 347 ? 9.242 -26.688 -24.703 1 89.88 347 SER A O 1
ATOM 2652 N N . HIS A 1 348 ? 9.297 -28.484 -26 1 80.62 348 HIS A N 1
ATOM 2653 C CA . HIS A 1 348 ? 9.352 -27.719 -27.234 1 80.62 348 HIS A CA 1
ATOM 2654 C C . HIS A 1 348 ? 8.055 -26.938 -27.469 1 80.62 348 HIS A C 1
ATOM 2656 O O . HIS A 1 348 ? 8.047 -25.938 -28.188 1 80.62 348 HIS A O 1
ATOM 2662 N N . ASP A 1 349 ? 7.043 -27.344 -26.766 1 86.44 349 ASP A N 1
ATOM 2663 C CA . ASP A 1 349 ? 5.73 -26.734 -26.953 1 86.44 349 ASP A CA 1
ATOM 2664 C C . ASP A 1 349 ? 5.633 -25.391 -26.234 1 86.44 349 ASP A C 1
ATOM 2666 O O . ASP A 1 349 ? 4.688 -24.625 -26.453 1 86.44 349 ASP A O 1
ATOM 2670 N N . CYS A 1 350 ? 6.598 -25.062 -25.422 1 93 350 CYS A N 1
ATOM 2671 C CA . CYS A 1 350 ? 6.551 -23.812 -24.672 1 93 350 CYS A CA 1
ATOM 2672 C C . CYS A 1 350 ? 6.477 -22.625 -25.609 1 93 350 CYS A C 1
ATOM 2674 O O . CYS A 1 350 ? 5.652 -21.719 -25.422 1 93 350 CYS A O 1
ATOM 2676 N N . VAL A 1 351 ? 7.305 -22.625 -26.609 1 91.25 351 VAL A N 1
ATOM 2677 C CA . VAL A 1 351 ? 7.367 -21.484 -27.516 1 91.25 351 VAL A CA 1
ATOM 2678 C C . VAL A 1 351 ? 6.07 -21.391 -28.328 1 91.25 351 VAL A C 1
ATOM 2680 O O . VAL A 1 351 ? 5.562 -20.297 -28.578 1 91.25 351 VAL A O 1
ATOM 2683 N N . ALA A 1 352 ? 5.586 -22.578 -28.688 1 87.94 352 ALA A N 1
ATOM 2684 C CA . ALA A 1 352 ? 4.316 -22.609 -29.406 1 87.94 352 ALA A CA 1
ATOM 2685 C C . ALA A 1 352 ? 3.182 -22.062 -28.547 1 87.94 352 ALA A C 1
ATOM 2687 O O . ALA A 1 352 ? 2.363 -21.281 -29.031 1 87.94 352 ALA A O 1
ATOM 2688 N N . PHE A 1 353 ? 3.156 -22.484 -27.328 1 91.31 353 PHE A N 1
ATOM 2689 C CA . PHE A 1 353 ? 2.119 -22.031 -26.406 1 91.31 353 PHE A CA 1
ATOM 2690 C C . PHE A 1 353 ? 2.244 -20.531 -26.156 1 91.31 353 PHE A C 1
ATOM 2692 O O . PHE A 1 353 ? 1.237 -19.844 -26.016 1 91.31 353 PHE A O 1
ATOM 2699 N N . TYR A 1 354 ? 3.447 -20.078 -26.031 1 95.19 354 TYR A N 1
ATOM 2700 C CA . TYR A 1 354 ? 3.723 -18.656 -25.844 1 95.19 354 TYR A CA 1
ATOM 2701 C C . TYR A 1 354 ? 3.168 -17.844 -26.984 1 95.19 354 TYR A C 1
ATOM 2703 O O . TYR A 1 354 ? 2.475 -16.844 -26.781 1 95.19 354 TYR A O 1
ATOM 2711 N N . LEU A 1 355 ? 3.416 -18.312 -28.219 1 93.19 355 LEU A N 1
ATOM 2712 C CA . LEU A 1 355 ? 2.969 -17.609 -29.422 1 93.19 355 LEU A CA 1
ATOM 2713 C C . LEU A 1 355 ? 1.456 -17.719 -29.578 1 93.19 355 LEU A C 1
ATOM 2715 O O . LEU A 1 355 ? 0.798 -16.75 -29.969 1 93.19 355 LEU A O 1
ATOM 2719 N N . LEU A 1 356 ? 0.973 -18.875 -29.266 1 92.12 356 LEU A N 1
ATOM 2720 C CA . LEU A 1 356 ? -0.471 -19.078 -29.297 1 92.12 356 LEU A CA 1
ATOM 2721 C C . LEU A 1 356 ? -1.176 -18.125 -28.344 1 92.12 356 LEU A C 1
ATOM 2723 O O . LEU A 1 356 ? -2.16 -17.484 -28.719 1 92.12 356 LEU A O 1
ATOM 2727 N N . SER A 1 357 ? -0.689 -18 -27.172 1 95.75 357 SER A N 1
ATOM 2728 C CA . SER A 1 357 ? -1.289 -17.156 -26.141 1 95.75 357 SER A CA 1
ATOM 2729 C C . SER A 1 357 ? -1.266 -15.695 -26.547 1 95.75 357 SER A C 1
ATOM 2731 O O . SER A 1 357 ? -2.211 -14.953 -26.266 1 95.75 357 SER A O 1
ATOM 2733 N N . ALA A 1 358 ? -0.189 -15.273 -27.188 1 95.62 358 ALA A N 1
ATOM 2734 C CA . ALA A 1 358 ? -0.067 -13.898 -27.656 1 95.62 358 ALA A CA 1
ATOM 2735 C C . ALA A 1 358 ? -1.213 -13.547 -28.609 1 95.62 358 ALA A C 1
ATOM 2737 O O . ALA A 1 358 ? -1.734 -12.43 -28.562 1 95.62 358 ALA A O 1
ATOM 2738 N N . GLU A 1 359 ? -1.574 -14.516 -29.406 1 94.31 359 GLU A N 1
ATOM 2739 C CA . GLU A 1 359 ? -2.615 -14.281 -30.406 1 94.31 359 GLU A CA 1
ATOM 2740 C C . GLU A 1 359 ? -4.008 -14.398 -29.781 1 94.31 359 GLU A C 1
ATOM 2742 O O . GLU A 1 359 ? -4.883 -13.57 -30.047 1 94.31 359 GLU A O 1
ATOM 2747 N N . VAL A 1 360 ? -4.203 -15.406 -28.969 1 95.94 360 VAL A N 1
ATOM 2748 C CA . VAL A 1 360 ? -5.508 -15.703 -28.391 1 95.94 360 VAL A CA 1
ATOM 2749 C C . VAL A 1 360 ? -5.918 -14.57 -27.453 1 95.94 360 VAL A C 1
ATOM 2751 O O . VAL A 1 360 ? -7.094 -14.203 -27.391 1 95.94 360 VAL A O 1
ATOM 2754 N N . SER A 1 361 ? -4.965 -14 -26.734 1 96.12 361 SER A N 1
ATOM 2755 C CA . SER A 1 361 ? -5.234 -12.977 -25.734 1 96.12 361 SER A CA 1
ATOM 2756 C C . SER A 1 361 ? -5.793 -11.711 -26.375 1 96.12 361 SER A C 1
ATOM 2758 O O . SER A 1 361 ? -6.383 -10.867 -25.703 1 96.12 361 SER A O 1
ATOM 2760 N N . LYS A 1 362 ? -5.629 -11.547 -27.672 1 95.25 362 LYS A N 1
ATOM 2761 C CA . LYS A 1 362 ? -6.195 -10.414 -28.391 1 95.25 362 LYS A CA 1
ATOM 2762 C C . LYS A 1 362 ? -7.711 -10.555 -28.531 1 95.25 362 LYS A C 1
ATOM 2764 O O . LYS A 1 362 ? -8.406 -9.57 -28.781 1 95.25 362 LYS A O 1
ATOM 2769 N N . SER A 1 363 ? -8.188 -11.805 -28.328 1 94.62 363 SER A N 1
ATOM 2770 C CA . SER A 1 363 ? -9.594 -12.086 -28.594 1 94.62 363 SER A CA 1
ATOM 2771 C C . SER A 1 363 ? -10.352 -12.367 -27.297 1 94.62 363 SER A C 1
ATOM 2773 O O . SER A 1 363 ? -11.5 -11.93 -27.141 1 94.62 363 SER A O 1
ATOM 2775 N N . VAL A 1 364 ? -9.781 -13.125 -26.438 1 95.44 364 VAL A N 1
ATOM 2776 C CA . VAL A 1 364 ? -10.445 -13.492 -25.188 1 95.44 364 VAL A CA 1
ATOM 2777 C C . VAL A 1 364 ? -9.445 -13.43 -24.031 1 95.44 364 VAL A C 1
ATOM 2779 O O . VAL A 1 364 ? -8.227 -13.453 -24.25 1 95.44 364 VAL A O 1
ATOM 2782 N N . LYS A 1 36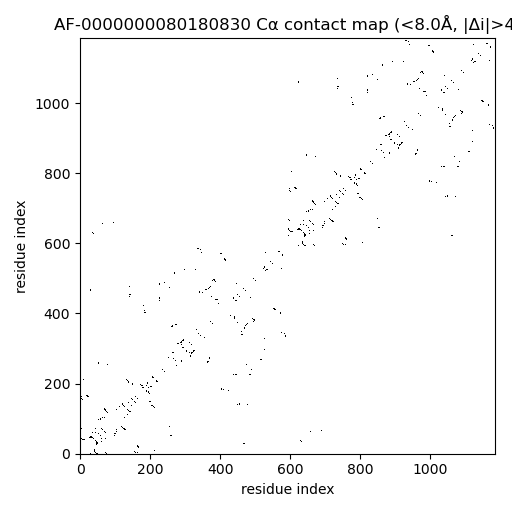5 ? -9.961 -13.43 -22.797 1 95.81 365 LYS A N 1
ATOM 2783 C CA . LYS A 1 365 ? -9.117 -13.398 -21.609 1 95.81 365 LYS A CA 1
ATOM 2784 C C . LYS A 1 365 ? -9.062 -14.758 -20.922 1 95.81 365 LYS A C 1
ATOM 2786 O O . LYS A 1 365 ? -8.195 -15.008 -20.094 1 95.81 365 LYS A O 1
ATOM 2791 N N . VAL A 1 366 ? -10.016 -15.633 -21.25 1 97.19 366 VAL A N 1
ATOM 2792 C CA . VAL A 1 366 ? -10.117 -16.922 -20.594 1 97.19 366 VAL A CA 1
ATOM 2793 C C . VAL A 1 366 ? -10.289 -18.031 -21.641 1 97.19 366 VAL A C 1
ATOM 2795 O O . VAL A 1 366 ? -11.023 -17.859 -22.609 1 97.19 366 VAL A O 1
ATOM 2798 N N . VAL A 1 367 ? -9.602 -19.094 -21.438 1 97.62 367 VAL A N 1
ATOM 2799 C CA . VAL A 1 367 ? -9.766 -20.25 -22.312 1 97.62 367 VAL A CA 1
ATOM 2800 C C . VAL A 1 367 ? -9.789 -21.531 -21.469 1 97.62 367 VAL A C 1
ATOM 2802 O O . VAL A 1 367 ? -9.195 -21.578 -20.391 1 97.62 367 VAL A O 1
ATOM 2805 N N . GLN A 1 368 ? -10.477 -22.484 -21.922 1 97.69 368 GLN A N 1
ATOM 2806 C CA . GLN A 1 368 ? -10.344 -23.828 -21.391 1 97.69 368 GLN A CA 1
ATOM 2807 C C . GLN A 1 368 ? -9.383 -24.672 -22.234 1 97.69 368 GLN A C 1
ATOM 2809 O O . GLN A 1 368 ? -9.305 -24.484 -23.453 1 97.69 368 GLN A O 1
ATOM 2814 N N . SER A 1 369 ? -8.633 -25.469 -21.578 1 95.88 369 SER A N 1
ATOM 2815 C CA . SER A 1 369 ? -7.656 -26.344 -22.234 1 95.88 369 SER A CA 1
ATOM 2816 C C . SER A 1 369 ? -7.859 -27.797 -21.828 1 95.88 369 SER A C 1
ATOM 2818 O O . SER A 1 369 ? -8.414 -28.078 -20.766 1 95.88 369 SER A O 1
ATOM 2820 N N . GLY A 1 370 ? -7.457 -28.688 -22.719 1 95.06 370 GLY A N 1
ATOM 2821 C CA . GLY A 1 370 ? -7.551 -30.109 -22.453 1 95.06 370 GLY A CA 1
ATOM 2822 C C . GLY A 1 370 ? -6.363 -30.641 -21.672 1 95.06 370 GLY A C 1
ATOM 2823 O O . GLY A 1 370 ? -6.215 -31.859 -21.5 1 95.06 370 GLY A O 1
ATOM 2824 N N . GLN A 1 371 ? -5.582 -29.781 -21.141 1 94.5 371 GLN A N 1
ATOM 2825 C CA . GLN A 1 371 ? -4.379 -30.172 -20.422 1 94.5 371 GLN A CA 1
ATOM 2826 C C . GLN A 1 371 ? -4.723 -31.016 -19.203 1 94.5 371 GLN A C 1
ATOM 2828 O O . GLN A 1 371 ? -5.688 -30.734 -18.484 1 94.5 371 GLN A O 1
ATOM 2833 N N . GLY A 1 372 ? -3.951 -32.062 -18.938 1 96.5 372 GLY A N 1
ATOM 2834 C CA . GLY A 1 372 ? -4.082 -32.906 -17.75 1 96.5 372 GLY A CA 1
ATOM 2835 C C . GLY A 1 372 ? -4.645 -34.281 -18.047 1 96.5 372 GLY A C 1
ATOM 2836 O O . GLY A 1 372 ? -4.477 -35.188 -17.234 1 96.5 372 GLY A O 1
ATOM 2837 N N . ALA A 1 373 ? -5.234 -34.5 -19.219 1 96.88 373 ALA A N 1
ATOM 2838 C CA . ALA A 1 373 ? -5.91 -35.75 -19.562 1 96.88 373 ALA A CA 1
ATOM 2839 C C . ALA A 1 373 ? -4.922 -36.906 -19.609 1 96.88 373 ALA A C 1
ATOM 2841 O O . ALA A 1 373 ? -5.219 -38 -19.156 1 96.88 373 ALA A O 1
ATOM 2842 N N . ASP A 1 374 ? -3.77 -36.688 -20.156 1 95.69 374 ASP A N 1
ATOM 2843 C CA . ASP A 1 374 ? -2.787 -37.75 -20.328 1 95.69 374 ASP A CA 1
ATOM 2844 C C . ASP A 1 374 ? -2.281 -38.25 -18.984 1 95.69 374 ASP A C 1
ATOM 2846 O O . ASP A 1 374 ? -2.148 -39.469 -18.781 1 95.69 374 ASP A O 1
ATOM 2850 N N . GLU A 1 375 ? -1.973 -37.375 -18.094 1 96.5 375 GLU A N 1
ATOM 2851 C CA . GLU A 1 375 ? -1.444 -37.75 -16.781 1 96.5 375 GLU A CA 1
ATOM 2852 C C . GLU A 1 375 ? -2.52 -38.406 -15.914 1 96.5 375 GLU A C 1
ATOM 2854 O O . GLU A 1 375 ? -2.223 -39.281 -15.109 1 96.5 375 GLU A O 1
ATOM 2859 N N . ILE A 1 376 ? -3.791 -37.969 -16.141 1 97.81 376 ILE A N 1
ATOM 2860 C CA . ILE A 1 376 ? -4.875 -38.438 -15.281 1 97.81 376 ILE A CA 1
ATOM 2861 C C . ILE A 1 376 ? -5.402 -39.781 -15.789 1 97.81 376 ILE A C 1
ATOM 2863 O O . ILE A 1 376 ? -5.797 -40.656 -14.992 1 97.81 376 ILE A O 1
ATOM 2867 N N . LEU A 1 377 ? -5.34 -40.031 -17.141 1 98.06 377 LEU A N 1
ATOM 2868 C CA . LEU A 1 377 ? -6.016 -41.188 -17.719 1 98.06 377 LEU A CA 1
ATOM 2869 C C . LEU A 1 377 ? -5.023 -42.062 -18.469 1 98.06 377 LEU A C 1
ATOM 2871 O O . LEU A 1 377 ? -5.414 -42.844 -19.328 1 98.06 377 LEU A O 1
ATOM 2875 N N . ALA A 1 378 ? -3.754 -41.969 -18.141 1 97.88 378 ALA A N 1
ATOM 2876 C CA . ALA A 1 378 ? -2.701 -42.844 -18.641 1 97.88 378 ALA A CA 1
ATOM 2877 C C . ALA A 1 378 ? -2.578 -42.719 -20.156 1 97.88 378 ALA A C 1
ATOM 2879 O O . ALA A 1 378 ? -2.607 -43.719 -20.875 1 97.88 378 ALA A O 1
ATOM 2880 N N . GLY A 1 379 ? -2.348 -41.531 -20.562 1 95.69 379 GLY A N 1
ATOM 2881 C CA . GLY A 1 379 ? -2.316 -41.281 -22 1 95.69 379 GLY A CA 1
ATOM 2882 C C . GLY A 1 379 ? -0.916 -41.312 -22.578 1 95.69 379 GLY A C 1
ATOM 2883 O O . GLY A 1 379 ? -0.74 -41.219 -23.797 1 95.69 379 GLY A O 1
ATOM 2884 N N . TYR A 1 380 ? 0.138 -41.562 -21.75 1 94.62 380 TYR A N 1
ATOM 2885 C CA . TYR A 1 380 ? 1.502 -41.531 -22.266 1 94.62 380 TYR A CA 1
ATOM 2886 C C . TYR A 1 380 ? 2.018 -42.938 -22.516 1 94.62 380 TYR A C 1
ATOM 2888 O O . TYR A 1 380 ? 1.524 -43.906 -21.938 1 94.62 380 TYR A O 1
ATOM 2896 N N . SER A 1 381 ? 3.057 -43.031 -23.312 1 93.69 381 SER A N 1
ATOM 2897 C CA . SER A 1 381 ? 3.592 -44.281 -23.781 1 93.69 381 SER A CA 1
ATOM 2898 C C . SER A 1 381 ? 4.359 -45 -22.688 1 93.69 381 SER A C 1
ATOM 2900 O O . SER A 1 381 ? 4.684 -46.188 -22.812 1 93.69 381 SER A O 1
ATOM 2902 N N . TRP A 1 382 ? 4.641 -44.344 -21.547 1 96 382 TRP A N 1
ATOM 2903 C CA . TRP A 1 382 ? 5.449 -45 -20.516 1 96 382 TRP A CA 1
ATOM 2904 C C . TRP A 1 382 ? 4.566 -45.688 -19.484 1 96 382 TRP A C 1
ATOM 2906 O O . TRP A 1 382 ? 5.07 -46.281 -18.531 1 96 382 TRP A O 1
ATOM 2916 N N . TYR A 1 383 ? 3.275 -45.75 -19.656 1 97.56 383 TYR A N 1
ATOM 2917 C CA . TYR A 1 383 ? 2.414 -46.406 -18.703 1 97.56 383 TYR A CA 1
ATOM 2918 C C . TYR A 1 383 ? 2.23 -47.875 -19.062 1 97.56 383 TYR A C 1
ATOM 2920 O O . TYR A 1 383 ? 2.312 -48.75 -18.203 1 97.56 383 TYR A O 1
ATOM 2928 N N . PRO A 1 384 ? 2.014 -48.188 -20.391 1 97 384 PRO A N 1
ATOM 2929 C CA . PRO A 1 384 ? 1.737 -49.562 -20.766 1 97 384 PRO A CA 1
ATOM 2930 C C . PRO A 1 384 ? 2.84 -50.531 -20.328 1 97 384 PRO A C 1
ATOM 2932 O O . PRO A 1 384 ? 2.551 -51.625 -19.828 1 97 384 PRO A O 1
ATOM 2935 N N . PRO A 1 385 ? 4.082 -50.156 -20.391 1 97.19 385 PRO A N 1
ATOM 2936 C CA . PRO A 1 385 ? 5.133 -51.062 -19.953 1 97.19 385 PRO A CA 1
ATOM 2937 C C . PRO A 1 385 ? 5.051 -51.406 -18.469 1 97.19 385 PRO A C 1
ATOM 2939 O O . PRO A 1 385 ? 5.676 -52.375 -18 1 97.19 385 PRO A O 1
ATOM 2942 N N . LEU A 1 386 ? 4.344 -50.656 -17.734 1 98.06 386 LEU A N 1
ATOM 2943 C CA . LEU A 1 386 ? 4.273 -50.844 -16.281 1 98.06 386 LEU A CA 1
ATOM 2944 C C . LEU A 1 386 ? 3.107 -51.75 -15.914 1 98.06 386 LEU A C 1
ATOM 2946 O O . LEU A 1 386 ? 2.959 -52.125 -14.75 1 98.06 386 LEU A O 1
ATOM 2950 N N . ALA A 1 387 ? 2.297 -52.156 -16.859 1 97.56 387 ALA A N 1
ATOM 2951 C CA . ALA A 1 387 ? 1.031 -52.875 -16.641 1 97.56 387 ALA A CA 1
ATOM 2952 C C . ALA A 1 387 ? 1.246 -54.156 -15.875 1 97.56 387 ALA A C 1
ATOM 2954 O O . ALA A 1 387 ? 0.404 -54.562 -15.07 1 97.56 387 ALA A O 1
ATOM 2955 N N . THR A 1 388 ? 2.354 -54.812 -16.094 1 96.94 388 THR A N 1
ATOM 2956 C CA . THR A 1 388 ? 2.568 -56.125 -15.5 1 96.94 388 THR A CA 1
ATOM 2957 C C . THR A 1 388 ? 3.73 -56.094 -14.516 1 96.94 388 THR A C 1
ATOM 2959 O O . THR A 1 388 ? 4.227 -57.125 -14.086 1 96.94 388 THR A O 1
ATOM 2962 N N . VAL A 1 389 ? 4.188 -54.938 -14.242 1 98.12 389 VAL A N 1
ATOM 2963 C CA . VAL A 1 389 ? 5.324 -54.781 -13.344 1 98.12 389 VAL A CA 1
ATOM 2964 C C . VAL A 1 389 ? 4.859 -54.938 -11.898 1 98.12 389 VAL A C 1
ATOM 2966 O O . VAL A 1 389 ? 3.807 -54.438 -11.516 1 98.12 389 VAL A O 1
ATOM 2969 N N . ALA A 1 390 ? 5.668 -55.656 -11.125 1 97.75 390 ALA A N 1
ATOM 2970 C CA . ALA A 1 390 ? 5.371 -55.812 -9.703 1 97.75 390 ALA A CA 1
ATOM 2971 C C . ALA A 1 390 ? 5.504 -54.469 -8.977 1 97.75 390 ALA A C 1
ATOM 2973 O O . ALA A 1 390 ? 6.367 -53.656 -9.312 1 97.75 390 ALA A O 1
ATOM 2974 N N . ARG A 1 391 ? 4.703 -54.312 -7.969 1 96.88 391 ARG A N 1
ATOM 2975 C CA . ARG A 1 391 ? 4.602 -53.062 -7.23 1 96.88 391 ARG A CA 1
ATOM 2976 C C . ARG A 1 391 ? 5.961 -52.625 -6.691 1 96.88 391 ARG A C 1
ATOM 2978 O O . ARG A 1 391 ? 6.281 -51.438 -6.691 1 96.88 391 ARG A O 1
ATOM 2985 N N . ASP A 1 392 ? 6.746 -53.531 -6.246 1 96.5 392 ASP A N 1
ATOM 2986 C CA . ASP A 1 392 ? 8.023 -53.219 -5.609 1 96.5 392 ASP A CA 1
ATOM 2987 C C . ASP A 1 392 ? 9.094 -52.906 -6.652 1 96.5 392 ASP A C 1
ATOM 2989 O O . ASP A 1 392 ? 10.203 -52.5 -6.305 1 96.5 392 ASP A O 1
ATOM 2993 N N . GLN A 1 393 ? 8.773 -53.062 -7.957 1 98.12 393 GLN A N 1
ATOM 2994 C CA . GLN A 1 393 ? 9.719 -52.812 -9.039 1 98.12 393 GLN A CA 1
ATOM 2995 C C . GLN A 1 393 ? 9.305 -51.562 -9.836 1 98.12 393 GLN A C 1
ATOM 2997 O O . GLN A 1 393 ? 9.867 -51.312 -10.898 1 98.12 393 GLN A O 1
ATOM 3002 N N . THR A 1 394 ? 8.383 -50.875 -9.32 1 98.38 394 THR A N 1
ATOM 3003 C CA . THR A 1 394 ? 7.781 -49.781 -10.039 1 98.38 394 THR A CA 1
ATOM 3004 C C . THR A 1 394 ? 8.852 -48.75 -10.453 1 98.38 394 THR A C 1
ATOM 3006 O O . THR A 1 394 ? 8.922 -48.375 -11.625 1 98.38 394 THR A O 1
ATOM 3009 N N . THR A 1 395 ? 9.75 -48.344 -9.531 1 98.56 395 THR A N 1
ATOM 3010 C CA . THR A 1 395 ? 10.695 -47.281 -9.797 1 98.56 395 THR A CA 1
ATOM 3011 C C . THR A 1 395 ? 11.695 -47.688 -10.875 1 98.56 395 THR A C 1
ATOM 3013 O O . THR A 1 395 ? 12.031 -46.906 -11.758 1 98.56 395 THR A O 1
ATOM 3016 N N . GLU A 1 396 ? 12.117 -48.875 -10.766 1 98 396 GLU A N 1
ATOM 3017 C CA . GLU A 1 396 ? 13.086 -49.375 -11.742 1 98 396 GLU A CA 1
ATOM 3018 C C . GLU A 1 396 ? 12.484 -49.375 -13.148 1 98 396 GLU A C 1
ATOM 3020 O O . GLU A 1 396 ? 13.125 -48.969 -14.109 1 98 396 GLU A O 1
ATOM 3025 N N . ALA A 1 397 ? 11.297 -49.875 -13.266 1 98.38 397 ALA A N 1
ATOM 3026 C CA . ALA A 1 397 ? 10.625 -49.938 -14.562 1 98.38 397 ALA A CA 1
ATOM 3027 C C . ALA A 1 397 ? 10.32 -48.531 -15.07 1 98.38 397 ALA A C 1
ATOM 3029 O O . ALA A 1 397 ? 10.492 -48.25 -16.25 1 98.38 397 ALA A O 1
ATOM 3030 N N . TYR A 1 398 ? 9.844 -47.719 -14.164 1 98.5 398 TYR A N 1
ATOM 3031 C CA . TYR A 1 398 ? 9.508 -46.344 -14.5 1 98.5 398 TYR A CA 1
ATOM 3032 C C . TYR A 1 398 ? 10.742 -45.562 -14.969 1 98.5 398 TYR A C 1
ATOM 3034 O O . TYR A 1 398 ? 10.688 -44.812 -15.945 1 98.5 398 TYR A O 1
ATOM 3042 N N . ALA A 1 399 ? 11.836 -45.719 -14.289 1 98.31 399 ALA A N 1
ATOM 3043 C CA . ALA A 1 399 ? 13.086 -45.031 -14.633 1 98.31 399 ALA A CA 1
ATOM 3044 C C . ALA A 1 399 ? 13.516 -45.375 -16.062 1 98.31 399 ALA A C 1
ATOM 3046 O O . ALA A 1 399 ? 14.023 -44.5 -16.766 1 98.31 399 ALA A O 1
ATOM 3047 N N . LYS A 1 400 ? 13.266 -46.531 -16.516 1 97.31 400 LYS A N 1
ATOM 3048 C CA . LYS A 1 400 ? 13.695 -47 -17.828 1 97.31 400 LYS A CA 1
ATOM 3049 C C . LYS A 1 400 ? 12.906 -46.281 -18.938 1 97.31 400 LYS A C 1
ATOM 3051 O O . LYS A 1 400 ? 13.414 -46.094 -20.047 1 97.31 400 LYS A O 1
ATOM 3056 N N . VAL A 1 401 ? 11.75 -45.938 -18.594 1 97.12 401 VAL A N 1
ATOM 3057 C CA . VAL A 1 401 ? 10.883 -45.438 -19.656 1 97.12 401 VAL A CA 1
ATOM 3058 C C . VAL A 1 401 ? 10.664 -43.938 -19.5 1 97.12 401 VAL A C 1
ATOM 3060 O O . VAL A 1 401 ? 10.219 -43.281 -20.438 1 97.12 401 VAL A O 1
ATOM 3063 N N . PHE A 1 402 ? 11.055 -43.406 -18.359 1 97.38 402 PHE A N 1
ATOM 3064 C CA . PHE A 1 402 ? 10.703 -42 -18.141 1 97.38 402 PHE A CA 1
ATOM 3065 C C . PHE A 1 402 ? 11.953 -41.188 -17.859 1 97.38 402 PHE A C 1
ATOM 3067 O O . PHE A 1 402 ? 12.062 -40.031 -18.344 1 97.38 402 PHE A O 1
ATOM 3074 N N . PHE A 1 403 ? 12.922 -41.625 -17.078 1 98.38 403 PHE A N 1
ATOM 3075 C CA . PHE A 1 403 ? 14.086 -40.844 -16.719 1 98.38 403 PHE A CA 1
ATOM 3076 C C . PHE A 1 403 ? 14.891 -40.469 -17.953 1 98.38 403 PHE A C 1
ATOM 3078 O O . PHE A 1 403 ? 15.219 -41.312 -18.766 1 98.38 403 PHE A O 1
ATOM 3085 N N . ASP A 1 404 ? 15.25 -39.219 -18.047 1 97.12 404 ASP A N 1
ATOM 3086 C CA . ASP A 1 404 ? 16.047 -38.75 -19.172 1 97.12 404 ASP A CA 1
ATOM 3087 C C . ASP A 1 404 ? 17.469 -39.312 -19.094 1 97.12 404 ASP A C 1
ATOM 3089 O O . ASP A 1 404 ? 18.109 -39.562 -20.125 1 97.12 404 ASP A O 1
ATOM 3093 N N . ARG A 1 405 ? 17.906 -39.375 -17.828 1 96.62 405 ARG A N 1
ATOM 3094 C CA . ARG A 1 405 ? 19.312 -39.719 -17.625 1 96.62 405 ARG A CA 1
ATOM 3095 C C . ARG A 1 405 ? 19.5 -40.5 -16.344 1 96.62 405 ARG A C 1
ATOM 3097 O O . ARG A 1 405 ? 18.766 -40.312 -15.375 1 96.62 405 ARG A O 1
ATOM 3104 N N . SER A 1 406 ? 20.484 -41.375 -16.391 1 96.62 406 SER A N 1
ATOM 3105 C CA . SER A 1 406 ? 20.938 -42.031 -15.172 1 96.62 406 SER A CA 1
ATOM 3106 C C . SER A 1 406 ? 21.766 -41.062 -14.305 1 96.62 406 SER A C 1
ATOM 3108 O O . SER A 1 406 ? 22.172 -40 -14.773 1 96.62 406 SER A O 1
ATOM 3110 N N . HIS A 1 407 ? 21.953 -41.469 -13.062 1 97.81 407 HIS A N 1
ATOM 3111 C CA . HIS A 1 407 ? 22.781 -40.719 -12.148 1 97.81 407 HIS A CA 1
ATOM 3112 C C . HIS A 1 407 ? 24.156 -40.406 -12.742 1 97.81 407 HIS A C 1
ATOM 3114 O O . HIS A 1 407 ? 24.609 -39.281 -12.734 1 97.81 407 HIS A O 1
ATOM 3120 N N . ASP A 1 408 ? 24.781 -41.406 -13.32 1 97.12 408 ASP A N 1
ATOM 3121 C CA . ASP A 1 408 ? 26.125 -41.281 -13.883 1 97.12 408 ASP A CA 1
ATOM 3122 C C . ASP A 1 408 ? 26.109 -40.344 -15.086 1 97.12 408 ASP A C 1
ATOM 3124 O O . ASP A 1 408 ? 27.047 -39.562 -15.273 1 97.12 408 ASP A O 1
ATOM 3128 N N . ASP A 1 409 ? 25.125 -40.469 -15.859 1 96.69 409 ASP A N 1
ATOM 3129 C CA . ASP A 1 409 ? 25.016 -39.594 -17.016 1 96.69 409 ASP A CA 1
ATOM 3130 C C . ASP A 1 409 ? 24.844 -38.125 -16.594 1 96.69 409 ASP A C 1
ATOM 3132 O O . ASP A 1 409 ? 25.375 -37.219 -17.25 1 96.69 409 ASP A O 1
ATOM 3136 N N . VAL A 1 410 ? 24.062 -37.906 -15.523 1 97.75 410 VAL A N 1
ATOM 3137 C CA . VAL A 1 410 ? 23.891 -36.562 -15.008 1 97.75 410 VAL A CA 1
ATOM 3138 C C . VAL A 1 410 ? 25.234 -36 -14.555 1 97.75 410 VAL A C 1
ATOM 3140 O O . VAL A 1 410 ? 25.594 -34.844 -14.875 1 97.75 410 VAL A O 1
ATOM 3143 N N . LEU A 1 411 ? 26 -36.812 -13.883 1 97.31 411 LEU A N 1
ATOM 3144 C CA . LEU A 1 411 ? 27.297 -36.375 -13.359 1 97.31 411 LEU A CA 1
ATOM 3145 C C . LEU A 1 411 ? 28.281 -36.125 -14.5 1 97.31 411 LEU A C 1
ATOM 3147 O O . LEU A 1 411 ? 29.219 -35.312 -14.344 1 97.31 411 LEU A O 1
ATOM 3151 N N . SER A 1 412 ? 28.078 -36.781 -15.609 1 96.75 412 SER A N 1
ATOM 3152 C CA . SER A 1 412 ? 28.984 -36.625 -16.75 1 96.75 412 SER A CA 1
ATOM 3153 C C . SER A 1 412 ? 28.719 -35.312 -17.484 1 96.75 412 SER A C 1
ATOM 3155 O O . SER A 1 412 ? 29.547 -34.844 -18.281 1 96.75 412 SER A O 1
ATOM 3157 N N . ILE A 1 413 ? 27.625 -34.688 -17.203 1 97.25 413 ILE A N 1
ATOM 3158 C CA . ILE A 1 413 ? 27.25 -33.469 -17.891 1 97.25 413 ILE A CA 1
ATOM 3159 C C . ILE A 1 413 ? 27.703 -32.25 -17.062 1 97.25 413 ILE A C 1
ATOM 3161 O O . ILE A 1 413 ? 28.297 -31.328 -17.594 1 97.25 413 ILE A O 1
ATOM 3165 N N . PHE A 1 414 ? 27.422 -32.25 -15.797 1 97.75 414 PHE A N 1
ATOM 3166 C CA . PHE A 1 414 ? 27.688 -31.094 -14.938 1 97.75 414 PHE A CA 1
ATOM 3167 C C . PHE A 1 414 ? 29.156 -31.062 -14.523 1 97.75 414 PHE A C 1
ATOM 3169 O O . PHE A 1 414 ? 29.797 -32.094 -14.375 1 97.75 414 PHE A O 1
ATOM 3176 N N . ALA A 1 415 ? 29.625 -29.875 -14.305 1 97.75 415 ALA A N 1
ATOM 3177 C CA . ALA A 1 415 ? 30.922 -29.719 -13.656 1 97.75 415 ALA A CA 1
ATOM 3178 C C . ALA A 1 415 ? 30.906 -30.312 -12.258 1 97.75 415 ALA A C 1
ATOM 3180 O O . ALA A 1 415 ? 29.859 -30.375 -11.602 1 97.75 415 ALA A O 1
ATOM 3181 N N . PRO A 1 416 ? 32.062 -30.734 -11.773 1 96.06 416 PRO A N 1
ATOM 3182 C CA . PRO A 1 416 ? 32.125 -31.438 -10.492 1 96.06 416 PRO A CA 1
ATOM 3183 C C . PRO A 1 416 ? 31.547 -30.625 -9.336 1 96.06 416 PRO A C 1
ATOM 3185 O O . PRO A 1 416 ? 31 -31.203 -8.398 1 96.06 416 PRO A O 1
ATOM 3188 N N . GLU A 1 417 ? 31.641 -29.328 -9.461 1 95.5 417 GLU A N 1
ATOM 3189 C CA . GLU A 1 417 ? 31.156 -28.438 -8.406 1 95.5 417 GLU A CA 1
ATOM 3190 C C . GLU A 1 417 ? 29.641 -28.531 -8.258 1 95.5 417 GLU A C 1
ATOM 3192 O O . GLU A 1 417 ? 29.094 -28.203 -7.207 1 95.5 417 GLU A O 1
ATOM 3197 N N . TYR A 1 418 ? 29 -28.984 -9.266 1 97 418 TYR A N 1
ATOM 3198 C CA . TYR A 1 418 ? 27.531 -29.016 -9.266 1 97 418 TYR A CA 1
ATOM 3199 C C . TYR A 1 418 ? 27.031 -30.453 -9.164 1 97 418 TYR A C 1
ATOM 3201 O O . TYR A 1 418 ? 25.812 -30.703 -9.227 1 97 418 TYR A O 1
ATOM 3209 N N . GLY A 1 419 ? 27.938 -31.344 -9.008 1 94.75 419 GLY A N 1
ATOM 3210 C CA . GLY A 1 419 ? 27.562 -32.719 -8.844 1 94.75 419 GLY A CA 1
ATOM 3211 C C . GLY A 1 419 ? 27.141 -33.062 -7.43 1 94.75 419 GLY A C 1
ATOM 3212 O O . GLY A 1 419 ? 27.422 -32.312 -6.492 1 94.75 419 GLY A O 1
ATOM 3213 N N . ILE A 1 420 ? 26.344 -34.156 -7.332 1 95.75 420 ILE A N 1
ATOM 3214 C CA . ILE A 1 420 ? 25.922 -34.688 -6.043 1 95.75 420 ILE A CA 1
ATOM 3215 C C . ILE A 1 420 ? 26.125 -36.188 -6.02 1 95.75 420 ILE A C 1
ATOM 3217 O O . ILE A 1 420 ? 25.922 -36.875 -7.031 1 95.75 420 ILE A O 1
ATOM 3221 N N . ASP A 1 421 ? 26.5 -36.688 -4.918 1 94.5 421 ASP A N 1
ATOM 3222 C CA . ASP A 1 421 ? 26.891 -38.094 -4.844 1 94.5 421 ASP A CA 1
ATOM 3223 C C . ASP A 1 421 ? 25.672 -39.031 -4.871 1 94.5 421 ASP A C 1
ATOM 3225 O O . ASP A 1 421 ? 25.672 -40.062 -5.523 1 94.5 421 ASP A O 1
ATOM 3229 N N . ALA A 1 422 ? 24.656 -38.594 -4.27 1 97.06 422 ALA A N 1
ATOM 3230 C CA . ALA A 1 422 ? 23.469 -39.438 -4.164 1 97.06 422 ALA A CA 1
ATOM 3231 C C . ALA A 1 422 ? 22.578 -39.281 -5.391 1 97.06 422 ALA A C 1
ATOM 3233 O O . ALA A 1 422 ? 22.469 -38.188 -5.949 1 97.06 422 ALA A O 1
ATOM 3234 N N . ASP A 1 423 ? 21.938 -40.406 -5.852 1 98.44 423 ASP A N 1
ATOM 3235 C CA . ASP A 1 423 ? 20.906 -40.344 -6.887 1 98.44 423 ASP A CA 1
ATOM 3236 C C . ASP A 1 423 ? 19.594 -39.812 -6.316 1 98.44 423 ASP A C 1
ATOM 3238 O O . ASP A 1 423 ? 18.609 -40.562 -6.223 1 98.44 423 ASP A O 1
ATOM 3242 N N . VAL A 1 424 ? 19.562 -38.562 -6.082 1 98.5 424 VAL A N 1
ATOM 3243 C CA . VAL A 1 424 ? 18.453 -37.938 -5.363 1 98.5 424 VAL A CA 1
ATOM 3244 C C . VAL A 1 424 ? 17.156 -38.094 -6.164 1 98.5 424 VAL A C 1
ATOM 3246 O O . VAL A 1 424 ? 16.062 -38.094 -5.598 1 98.5 424 VAL A O 1
ATOM 3249 N N . SER A 1 425 ? 17.219 -38.156 -7.496 1 98.75 425 SER A N 1
ATOM 3250 C CA . SER A 1 425 ? 16.031 -38.281 -8.32 1 98.75 425 SER A CA 1
ATOM 3251 C C . SER A 1 425 ? 15.398 -39.656 -8.172 1 98.75 425 SER A C 1
ATOM 3253 O O . SER A 1 425 ? 14.188 -39.781 -7.984 1 98.75 425 SER A O 1
ATOM 3255 N N . ARG A 1 426 ? 16.203 -40.656 -8.25 1 98.5 426 ARG A N 1
ATOM 3256 C CA . ARG A 1 426 ? 15.703 -42.031 -8.039 1 98.5 426 ARG A CA 1
ATOM 3257 C C . ARG A 1 426 ? 15.164 -42.188 -6.621 1 98.5 426 ARG A C 1
ATOM 3259 O O . ARG A 1 426 ? 14.141 -42.844 -6.418 1 98.5 426 ARG A O 1
ATOM 3266 N N . ASP A 1 427 ? 15.93 -41.625 -5.664 1 98.56 427 ASP A N 1
ATOM 3267 C CA . ASP A 1 427 ? 15.477 -41.688 -4.273 1 98.56 427 ASP A CA 1
ATOM 3268 C C . ASP A 1 427 ? 14.109 -41.031 -4.113 1 98.56 427 ASP A C 1
ATOM 3270 O O . ASP A 1 427 ? 13.25 -41.562 -3.393 1 98.56 427 ASP A O 1
ATOM 3274 N N . PHE A 1 428 ? 13.922 -39.938 -4.73 1 98.44 428 PHE A N 1
ATOM 3275 C CA . PHE A 1 428 ? 12.648 -39.25 -4.672 1 98.44 428 PHE A CA 1
ATOM 3276 C C . PHE A 1 428 ? 11.523 -40.094 -5.254 1 98.44 428 PHE A C 1
ATOM 3278 O O . PHE A 1 428 ? 10.469 -40.219 -4.633 1 98.44 428 PHE A O 1
ATOM 3285 N N . ALA A 1 429 ? 11.719 -40.625 -6.457 1 98.69 429 ALA A N 1
ATOM 3286 C CA . ALA A 1 429 ? 10.711 -41.438 -7.121 1 98.69 429 ALA A CA 1
ATOM 3287 C C . ALA A 1 429 ? 10.398 -42.688 -6.305 1 98.69 429 ALA A C 1
ATOM 3289 O O . ALA A 1 429 ? 9.234 -43.094 -6.191 1 98.69 429 ALA A O 1
ATOM 3290 N N . THR A 1 430 ? 11.453 -43.281 -5.766 1 98.62 430 THR A N 1
ATOM 3291 C CA . THR A 1 430 ? 11.289 -44.469 -4.965 1 98.62 430 THR A CA 1
ATOM 3292 C C . THR A 1 430 ? 10.438 -44.188 -3.729 1 98.62 430 THR A C 1
ATOM 3294 O O . THR A 1 430 ? 9.516 -44.938 -3.416 1 98.62 430 THR A O 1
ATOM 3297 N N . ALA A 1 431 ? 10.758 -43.125 -3.061 1 98.31 431 ALA A N 1
ATOM 3298 C CA . ALA A 1 431 ? 10.008 -42.75 -1.865 1 98.31 431 ALA A CA 1
ATOM 3299 C C . ALA A 1 431 ? 8.547 -42.469 -2.203 1 98.31 431 ALA A C 1
ATOM 3301 O O . ALA A 1 431 ? 7.645 -42.906 -1.479 1 98.31 431 ALA A O 1
ATOM 3302 N N . HIS A 1 432 ? 8.273 -41.75 -3.285 1 98 432 HIS A N 1
ATOM 3303 C CA . HIS A 1 432 ? 6.914 -41.406 -3.68 1 98 432 HIS A CA 1
ATOM 3304 C C . HIS A 1 432 ? 6.137 -42.656 -4.137 1 98 432 HIS A C 1
ATOM 3306 O O . HIS A 1 432 ? 5.02 -42.875 -3.68 1 98 432 HIS A O 1
ATOM 3312 N N . GLN A 1 433 ? 6.703 -43.438 -4.988 1 98.31 433 GLN A N 1
ATOM 3313 C CA . GLN A 1 433 ? 6.027 -44.594 -5.574 1 98.31 433 GLN A CA 1
ATOM 3314 C C . GLN A 1 433 ? 5.891 -45.719 -4.562 1 98.31 433 GLN A C 1
ATOM 3316 O O . GLN A 1 433 ? 4.984 -46.562 -4.668 1 98.31 433 GLN A O 1
ATOM 3321 N N . GLY A 1 434 ? 6.785 -45.719 -3.605 1 97.56 434 GLY A N 1
ATOM 3322 C CA . GLY A 1 434 ? 6.746 -46.75 -2.592 1 97.56 434 GLY A CA 1
ATOM 3323 C C . GLY A 1 434 ? 5.754 -46.469 -1.479 1 97.56 434 GLY A C 1
ATOM 3324 O O . GLY A 1 434 ? 5.379 -47.375 -0.724 1 97.56 434 GLY A O 1
ATOM 3325 N N . ALA A 1 435 ? 5.344 -45.25 -1.382 1 96.94 435 ALA A N 1
ATOM 3326 C CA . ALA A 1 435 ? 4.41 -44.875 -0.329 1 96.94 435 ALA A CA 1
ATOM 3327 C C . ALA A 1 435 ? 3.062 -45.562 -0.51 1 96.94 435 ALA A C 1
ATOM 3329 O O . ALA A 1 435 ? 2.682 -45.906 -1.631 1 96.94 435 ALA A O 1
ATOM 3330 N N . PRO A 1 436 ? 2.271 -45.75 0.575 1 96.19 436 PRO A N 1
ATOM 3331 C CA . PRO A 1 436 ? 0.94 -46.344 0.457 1 96.19 436 PRO A CA 1
ATOM 3332 C C . PRO A 1 436 ? -0.033 -45.469 -0.33 1 96.19 436 PRO A C 1
ATOM 3334 O O . PRO A 1 436 ? 0.218 -44.281 -0.519 1 96.19 436 PRO A O 1
ATOM 3337 N N . GLY A 1 437 ? -1.094 -46.125 -0.842 1 95.94 437 GLY A N 1
ATOM 3338 C CA . GLY A 1 437 ? -2.143 -45.344 -1.483 1 95.94 437 GLY A CA 1
ATOM 3339 C C . GLY A 1 437 ? -2.24 -45.594 -2.977 1 95.94 437 GLY A C 1
ATOM 3340 O O . GLY A 1 437 ? -3.043 -44.938 -3.666 1 95.94 437 GLY A O 1
ATOM 3341 N N . ALA A 1 438 ? -1.413 -46.5 -3.479 1 97.56 438 ALA A N 1
ATOM 3342 C CA . ALA A 1 438 ? -1.472 -46.938 -4.867 1 97.56 438 ALA A CA 1
ATOM 3343 C C . ALA A 1 438 ? -1.419 -48.469 -4.957 1 97.56 438 ALA A C 1
ATOM 3345 O O . ALA A 1 438 ? -0.567 -49.094 -4.328 1 97.56 438 ALA A O 1
ATOM 3346 N N . ASP A 1 439 ? -2.26 -49.031 -5.746 1 96.81 439 ASP A N 1
ATOM 3347 C CA . ASP A 1 439 ? -2.432 -50.5 -5.727 1 96.81 439 ASP A CA 1
ATOM 3348 C C . ASP A 1 439 ? -1.458 -51.188 -6.684 1 96.81 439 ASP A C 1
ATOM 3350 O O . ASP A 1 439 ? -0.963 -52.25 -6.398 1 96.81 439 ASP A O 1
ATOM 3354 N N . SER A 1 440 ? -1.29 -50.625 -7.828 1 97.94 440 SER A N 1
ATOM 3355 C CA . SER A 1 440 ? -0.468 -51.25 -8.867 1 97.94 440 SER A CA 1
ATOM 3356 C C . SER A 1 440 ? 0.701 -50.344 -9.25 1 97.94 440 SER A C 1
ATOM 3358 O O . SER A 1 440 ? 0.775 -49.188 -8.797 1 97.94 440 SER A O 1
ATOM 3360 N N . ALA A 1 441 ? 1.6 -50.906 -10.023 1 98.25 441 ALA A N 1
ATOM 3361 C CA . ALA A 1 441 ? 2.715 -50.094 -10.539 1 98.25 441 ALA A CA 1
ATOM 3362 C C . ALA A 1 441 ? 2.215 -48.938 -11.383 1 98.25 441 ALA A C 1
ATOM 3364 O O . ALA A 1 441 ? 2.736 -47.812 -11.281 1 98.25 441 ALA A O 1
ATOM 3365 N N . VAL A 1 442 ? 1.162 -49.219 -12.156 1 98.31 442 VAL A N 1
ATOM 3366 C CA . VAL A 1 442 ? 0.576 -48.156 -12.977 1 98.31 442 VAL A CA 1
ATOM 3367 C C . VAL A 1 442 ? -0.027 -47.094 -12.078 1 98.31 442 VAL A C 1
ATOM 3369 O O . VAL A 1 442 ? 0.166 -45.875 -12.312 1 98.31 442 VAL A O 1
ATOM 3372 N N . ASP A 1 443 ? -0.701 -47.5 -11 1 98.38 443 ASP A N 1
ATOM 3373 C CA . ASP A 1 443 ? -1.292 -46.562 -10.07 1 98.38 443 ASP A CA 1
ATOM 3374 C C . ASP A 1 443 ? -0.218 -45.688 -9.414 1 98.38 443 ASP A C 1
ATOM 3376 O O . ASP A 1 443 ? -0.403 -44.469 -9.25 1 98.38 443 ASP A O 1
ATOM 3380 N N . ALA A 1 444 ? 0.866 -46.312 -9.016 1 98.5 444 ALA A N 1
ATOM 3381 C CA . ALA A 1 444 ? 1.955 -45.594 -8.367 1 98.5 444 ALA A CA 1
ATOM 3382 C C . ALA A 1 444 ? 2.596 -44.562 -9.32 1 98.5 444 ALA A C 1
ATOM 3384 O O . ALA A 1 444 ? 2.938 -43.469 -8.922 1 98.5 444 ALA A O 1
ATOM 3385 N N . ALA A 1 445 ? 2.785 -45 -10.539 1 98.56 445 ALA A N 1
ATOM 3386 C CA . ALA A 1 445 ? 3.34 -44.094 -11.547 1 98.56 445 ALA A CA 1
ATOM 3387 C C . ALA A 1 445 ? 2.395 -42.938 -11.828 1 98.56 445 ALA A C 1
ATOM 3389 O O . ALA A 1 445 ? 2.832 -41.781 -11.938 1 98.56 445 ALA A O 1
ATOM 3390 N N . LEU A 1 446 ? 1.084 -43.25 -11.922 1 98.44 446 LEU A N 1
ATOM 3391 C CA . LEU A 1 446 ? 0.086 -42.219 -12.172 1 98.44 446 LEU A CA 1
ATOM 3392 C C . LEU A 1 446 ? 0.023 -41.219 -11.008 1 98.44 446 LEU A C 1
ATOM 3394 O O . LEU A 1 446 ? -0.155 -40.031 -11.219 1 98.44 446 LEU A O 1
ATOM 3398 N N . ARG A 1 447 ? 0.168 -41.688 -9.852 1 98.31 447 ARG A N 1
ATOM 3399 C CA . ARG A 1 447 ? 0.152 -40.812 -8.688 1 98.31 447 ARG A CA 1
ATOM 3400 C C . ARG A 1 447 ? 1.313 -39.812 -8.734 1 98.31 447 ARG A C 1
ATOM 3402 O O . ARG A 1 447 ? 1.123 -38.625 -8.523 1 98.31 447 ARG A O 1
ATOM 3409 N N . LEU A 1 448 ? 2.508 -40.312 -8.992 1 98.38 448 LEU A N 1
ATOM 3410 C CA . LEU A 1 448 ? 3.684 -39.438 -9.102 1 98.38 448 LEU A CA 1
ATOM 3411 C C . LEU A 1 448 ? 3.514 -38.438 -10.219 1 98.38 448 LEU A C 1
ATOM 3413 O O . LEU A 1 448 ? 3.801 -37.25 -10.039 1 98.38 448 LEU A O 1
ATOM 3417 N N . ASP A 1 449 ? 3.037 -38.906 -11.32 1 98.19 449 ASP A N 1
ATOM 3418 C CA . ASP A 1 449 ? 2.865 -38.031 -12.477 1 98.19 449 ASP A CA 1
ATOM 3419 C C . ASP A 1 449 ? 1.799 -36.969 -12.203 1 98.19 449 ASP A C 1
ATOM 3421 O O . ASP A 1 449 ? 1.966 -35.812 -12.562 1 98.19 449 ASP A O 1
ATOM 3425 N N . THR A 1 450 ? 0.734 -37.312 -11.555 1 97.81 450 THR A N 1
ATOM 3426 C CA . THR A 1 450 ? -0.373 -36.406 -11.281 1 97.81 450 THR A CA 1
ATOM 3427 C C . THR A 1 450 ? 0.037 -35.375 -10.258 1 97.81 450 THR A C 1
ATOM 3429 O O . THR A 1 450 ? -0.258 -34.188 -10.43 1 97.81 450 THR A O 1
ATOM 3432 N N . GLN A 1 451 ? 0.785 -35.719 -9.25 1 97.25 451 GLN A N 1
ATOM 3433 C CA . GLN A 1 451 ? 1.014 -34.844 -8.109 1 97.25 451 GLN A CA 1
ATOM 3434 C C . GLN A 1 451 ? 2.32 -34.062 -8.266 1 97.25 451 GLN A C 1
ATOM 3436 O O . GLN A 1 451 ? 2.529 -33.062 -7.602 1 97.25 451 GLN A O 1
ATOM 3441 N N . VAL A 1 452 ? 3.207 -34.594 -9.141 1 97.94 452 VAL A N 1
ATOM 3442 C CA . VAL A 1 452 ? 4.531 -33.969 -9.195 1 97.94 452 VAL A CA 1
ATOM 3443 C C . VAL A 1 452 ? 4.859 -33.594 -10.641 1 97.94 452 VAL A C 1
ATOM 3445 O O . VAL A 1 452 ? 4.938 -32.406 -10.961 1 97.94 452 VAL A O 1
ATOM 3448 N N . MET A 1 453 ? 4.902 -34.594 -11.57 1 98 453 MET A N 1
ATOM 3449 C CA . MET A 1 453 ? 5.375 -34.312 -12.922 1 98 453 MET A CA 1
ATOM 3450 C C . MET A 1 453 ? 4.43 -33.375 -13.656 1 98 453 MET A C 1
ATOM 3452 O O . MET A 1 453 ? 4.871 -32.438 -14.297 1 98 453 MET A O 1
ATOM 3456 N N . LEU A 1 454 ? 3.15 -33.656 -13.547 1 97.06 454 LEU A N 1
ATOM 3457 C CA . LEU A 1 454 ? 2.113 -32.844 -14.18 1 97.06 454 LEU A CA 1
ATOM 3458 C C . LEU A 1 454 ? 2.178 -31.391 -13.688 1 97.06 454 LEU A C 1
ATOM 3460 O O . LEU A 1 454 ? 2.086 -30.453 -14.484 1 97.06 454 LEU A O 1
ATOM 3464 N N . VAL A 1 455 ? 2.387 -31.188 -12.43 1 96.69 455 VAL A N 1
ATOM 3465 C CA . VAL A 1 455 ? 2.355 -29.875 -11.773 1 96.69 455 VAL A CA 1
ATOM 3466 C C . VAL A 1 455 ? 3.518 -29.016 -12.266 1 96.69 455 VAL A C 1
ATOM 3468 O O . VAL A 1 455 ? 3.326 -27.859 -12.641 1 96.69 455 VAL A O 1
ATOM 3471 N N . ASP A 1 456 ? 4.648 -29.578 -12.406 1 96.44 456 ASP A N 1
ATOM 3472 C CA . ASP A 1 456 ? 5.867 -28.797 -12.586 1 96.44 456 ASP A CA 1
ATOM 3473 C C . ASP A 1 456 ? 6.328 -28.812 -14.039 1 96.44 456 ASP A C 1
ATOM 3475 O O . ASP A 1 456 ? 7.43 -28.359 -14.352 1 96.44 456 ASP A O 1
ATOM 3479 N N . ASP A 1 457 ? 5.457 -29.359 -14.891 1 94.69 457 ASP A N 1
ATOM 3480 C CA . ASP A 1 457 ? 5.785 -29.219 -16.312 1 94.69 457 ASP A CA 1
ATOM 3481 C C . ASP A 1 457 ? 4.566 -28.781 -17.125 1 94.69 457 ASP A C 1
ATOM 3483 O O . ASP A 1 457 ? 4.336 -27.594 -17.312 1 94.69 457 ASP A O 1
ATOM 3487 N N . PRO A 1 458 ? 3.609 -29.688 -17.422 1 94.81 458 PRO A N 1
ATOM 3488 C CA . PRO A 1 458 ? 2.518 -29.219 -18.281 1 94.81 458 PRO A CA 1
ATOM 3489 C C . PRO A 1 458 ? 1.689 -28.109 -17.625 1 94.81 458 PRO A C 1
ATOM 3491 O O . PRO A 1 458 ? 1.314 -27.141 -18.297 1 94.81 458 PRO A O 1
ATOM 3494 N N . VAL A 1 459 ? 1.341 -28.234 -16.375 1 96.62 459 VAL A N 1
ATOM 3495 C CA . VAL A 1 459 ? 0.525 -27.234 -15.688 1 96.62 459 VAL A CA 1
ATOM 3496 C C . VAL A 1 459 ? 1.301 -25.938 -15.578 1 96.62 459 VAL A C 1
ATOM 3498 O O . VAL A 1 459 ? 0.761 -24.859 -15.852 1 96.62 459 VAL A O 1
ATOM 3501 N N . LYS A 1 460 ? 2.537 -26 -15.18 1 96.81 460 LYS A N 1
ATOM 3502 C CA . LYS A 1 460 ? 3.404 -24.828 -15.117 1 96.81 460 LYS A CA 1
ATOM 3503 C C . LYS A 1 460 ? 3.543 -24.156 -16.484 1 96.81 460 LYS A C 1
ATOM 3505 O O . LYS A 1 460 ? 3.52 -22.938 -16.594 1 96.81 460 LYS A O 1
ATOM 3510 N N . ARG A 1 461 ? 3.68 -24.969 -17.5 1 96.25 461 ARG A N 1
ATOM 3511 C CA . ARG A 1 461 ? 3.791 -24.469 -18.859 1 96.25 461 ARG A CA 1
ATOM 3512 C C . ARG A 1 461 ? 2.537 -23.688 -19.25 1 96.25 461 ARG A C 1
ATOM 3514 O O . ARG A 1 461 ? 2.627 -22.562 -19.75 1 96.25 461 ARG A O 1
ATOM 3521 N N . VAL A 1 462 ? 1.415 -24.281 -18.984 1 95.31 462 VAL A N 1
ATOM 3522 C CA . VAL A 1 462 ? 0.154 -23.656 -19.344 1 95.31 462 VAL A CA 1
ATOM 3523 C C . VAL A 1 462 ? 0.006 -22.328 -18.594 1 95.31 462 VAL A C 1
ATOM 3525 O O . VAL A 1 462 ? -0.297 -21.297 -19.188 1 95.31 462 VAL A O 1
ATOM 3528 N N . ASP A 1 463 ? 0.261 -22.344 -17.312 1 96 463 ASP A N 1
ATOM 3529 C CA . ASP A 1 463 ? 0.092 -21.141 -16.516 1 96 463 ASP A CA 1
ATOM 3530 C C . ASP A 1 463 ? 1.07 -20.047 -16.953 1 96 463 ASP A C 1
ATOM 3532 O O . ASP A 1 463 ? 0.675 -18.906 -17.172 1 96 463 ASP A O 1
ATOM 3536 N N . THR A 1 464 ? 2.363 -20.359 -17.109 1 96.19 464 THR A N 1
ATOM 3537 C CA . THR A 1 464 ? 3.383 -19.344 -17.344 1 96.19 464 THR A CA 1
ATOM 3538 C C . THR A 1 464 ? 3.271 -18.797 -18.766 1 96.19 464 THR A C 1
ATOM 3540 O O . THR A 1 464 ? 3.449 -17.594 -18.984 1 96.19 464 THR A O 1
ATOM 3543 N N . MET A 1 465 ? 2.996 -19.625 -19.734 1 96.19 465 MET A N 1
ATOM 3544 C CA . MET A 1 465 ? 2.969 -19.156 -21.109 1 96.19 465 MET A CA 1
ATOM 3545 C C . MET A 1 465 ? 1.722 -18.312 -21.375 1 96.19 465 MET A C 1
ATOM 3547 O O . MET A 1 465 ? 1.783 -17.312 -22.094 1 96.19 465 MET A O 1
ATOM 3551 N N . THR A 1 466 ? 0.609 -18.781 -20.812 1 96.69 466 THR A N 1
ATOM 3552 C CA . THR A 1 466 ? -0.61 -18.016 -21.031 1 96.69 466 THR A CA 1
ATOM 3553 C C . THR A 1 466 ? -0.583 -16.719 -20.219 1 96.69 466 THR A C 1
ATOM 3555 O O . THR A 1 466 ? -0.932 -15.648 -20.734 1 96.69 466 THR A O 1
ATOM 3558 N N . MET A 1 467 ? -0.081 -16.781 -19.016 1 97 467 MET A N 1
ATOM 3559 C CA . MET A 1 467 ? -0.099 -15.609 -18.141 1 97 467 MET A CA 1
ATOM 3560 C C . MET A 1 467 ? 0.948 -14.594 -18.578 1 97 467 MET A C 1
ATOM 3562 O O . MET A 1 467 ? 0.881 -13.422 -18.203 1 97 467 MET A O 1
ATOM 3566 N N . ALA A 1 468 ? 1.879 -15.023 -19.422 1 97.44 468 ALA A N 1
ATOM 3567 C CA . ALA A 1 468 ? 2.812 -14.078 -20.031 1 97.44 468 ALA A CA 1
ATOM 3568 C C . ALA A 1 468 ? 2.078 -13.078 -20.922 1 97.44 468 ALA A C 1
ATOM 3570 O O . ALA A 1 468 ? 2.623 -12.023 -21.266 1 97.44 468 ALA A O 1
ATOM 3571 N N . TRP A 1 469 ? 0.814 -13.398 -21.266 1 97.19 469 TRP A N 1
ATOM 3572 C CA . TRP A 1 469 ? 0.06 -12.539 -22.172 1 97.19 469 TRP A CA 1
ATOM 3573 C C . TRP A 1 469 ? -1.31 -12.203 -21.578 1 97.19 469 TRP A C 1
ATOM 3575 O O . TRP A 1 469 ? -2.227 -11.836 -22.312 1 97.19 469 TRP A O 1
ATOM 3585 N N . GLY A 1 470 ? -1.453 -12.422 -20.266 1 96.94 470 GLY A N 1
ATOM 3586 C CA . GLY A 1 470 ? -2.709 -12.086 -19.609 1 96.94 470 GLY A CA 1
ATOM 3587 C C . GLY A 1 470 ? -3.869 -12.945 -20.078 1 96.94 470 GLY A C 1
ATOM 3588 O O . GLY A 1 470 ? -4.977 -12.445 -20.297 1 96.94 470 GLY A O 1
ATOM 3589 N N . LEU A 1 471 ? -3.627 -14.18 -20.312 1 97.38 471 LEU A N 1
ATOM 3590 C CA . LEU A 1 471 ? -4.629 -15.164 -20.719 1 97.38 471 LEU A CA 1
ATOM 3591 C C . LEU A 1 471 ? -4.793 -16.234 -19.641 1 97.38 471 LEU A C 1
ATOM 3593 O O . LEU A 1 471 ? -3.836 -16.953 -19.328 1 97.38 471 LEU A O 1
ATOM 3597 N N . GLU A 1 472 ? -5.965 -16.344 -19.078 1 97.44 472 GLU A N 1
ATOM 3598 C CA . GLU A 1 472 ? -6.227 -17.375 -18.078 1 97.44 472 GLU A CA 1
ATOM 3599 C C . GLU A 1 472 ? -6.641 -18.688 -18.734 1 97.44 472 GLU A C 1
ATOM 3601 O O . GLU A 1 472 ? -7.613 -18.734 -19.5 1 97.44 472 GLU A O 1
ATOM 3606 N N . ALA A 1 473 ? -5.863 -19.672 -18.469 1 97.25 473 ALA A N 1
ATOM 3607 C CA . ALA A 1 473 ? -6.207 -21 -18.953 1 97.25 473 ALA A CA 1
ATOM 3608 C C . ALA A 1 473 ? -6.793 -21.859 -17.844 1 97.25 473 ALA A C 1
ATOM 3610 O O . ALA A 1 473 ? -6.223 -21.938 -16.75 1 97.25 473 ALA A O 1
ATOM 3611 N N . ARG A 1 474 ? -7.922 -22.406 -18.109 1 98.06 474 ARG A N 1
ATOM 3612 C CA . ARG A 1 474 ? -8.586 -23.297 -17.172 1 98.06 474 ARG A CA 1
ATOM 3613 C C . ARG A 1 474 ? -8.508 -24.75 -17.641 1 98.06 474 ARG A C 1
ATOM 3615 O O . ARG A 1 474 ? -8.523 -25.016 -18.844 1 98.06 474 ARG A O 1
ATOM 3622 N N . VAL A 1 475 ? -8.367 -25.672 -16.688 1 98.19 475 VAL A N 1
ATOM 3623 C CA . VAL A 1 475 ? -8.047 -27.047 -17.016 1 98.19 475 VAL A CA 1
ATOM 3624 C C . VAL A 1 475 ? -9.086 -27.984 -16.391 1 98.19 475 VAL A C 1
ATOM 3626 O O . VAL A 1 475 ? -8.867 -28.531 -15.305 1 98.19 475 VAL A O 1
ATOM 3629 N N . PRO A 1 476 ? -10.109 -28.328 -17.156 1 98.25 476 PRO A N 1
ATOM 3630 C CA . PRO A 1 476 ? -11.203 -29.125 -16.594 1 98.25 476 PRO A CA 1
ATOM 3631 C C . PRO A 1 476 ? -10.766 -30.516 -16.156 1 98.25 476 PRO A C 1
ATOM 3633 O O . PRO A 1 476 ? -11.289 -31.062 -15.18 1 98.25 476 PRO A O 1
ATOM 3636 N N . PHE A 1 477 ? -9.812 -31.109 -16.797 1 98.5 477 PHE A N 1
ATOM 3637 C CA . PHE A 1 477 ? -9.359 -32.438 -16.469 1 98.5 477 PHE A CA 1
ATOM 3638 C C . PHE A 1 477 ? -8.664 -32.469 -15.109 1 98.5 477 PHE A C 1
ATOM 3640 O O . PHE A 1 477 ? -8.414 -33.531 -14.555 1 98.5 477 PHE A O 1
ATOM 3647 N N . LEU A 1 478 ? -8.391 -31.312 -14.594 1 98.38 478 LEU A N 1
ATOM 3648 C CA . LEU A 1 478 ? -7.734 -31.219 -13.297 1 98.38 478 LEU A CA 1
ATOM 3649 C C . LEU A 1 478 ? -8.727 -30.812 -12.211 1 98.38 478 LEU A C 1
ATOM 3651 O O . LEU A 1 478 ? -8.336 -30.281 -11.172 1 98.38 478 LEU A O 1
ATOM 3655 N N . ASP A 1 479 ? -9.977 -30.969 -12.469 1 98.25 479 ASP A N 1
ATOM 3656 C CA . ASP A 1 479 ? -10.969 -30.906 -11.398 1 98.25 479 ASP A CA 1
ATOM 3657 C C . ASP A 1 479 ? -10.727 -32 -10.367 1 98.25 479 ASP A C 1
ATOM 3659 O O . ASP A 1 479 ? -10.648 -33.188 -10.719 1 98.25 479 ASP A O 1
ATOM 3663 N N . HIS A 1 480 ? -10.633 -31.609 -9.117 1 97.5 480 HIS A N 1
ATOM 3664 C CA . HIS A 1 480 ? -10.172 -32.594 -8.141 1 97.5 480 HIS A CA 1
ATOM 3665 C C . HIS A 1 480 ? -11.188 -33.719 -7.973 1 97.5 480 HIS A C 1
ATOM 3667 O O . HIS A 1 480 ? -10.82 -34.844 -7.672 1 97.5 480 HIS A O 1
ATOM 3673 N N . ASP A 1 481 ? -12.461 -33.438 -8.211 1 97.69 481 ASP A N 1
ATOM 3674 C CA . ASP A 1 481 ? -13.445 -34.5 -8.164 1 97.69 481 ASP A CA 1
ATOM 3675 C C . ASP A 1 481 ? -13.227 -35.5 -9.305 1 97.69 481 ASP A C 1
ATOM 3677 O O . ASP A 1 481 ? -13.336 -36.719 -9.102 1 97.69 481 ASP A O 1
ATOM 3681 N N . PHE A 1 482 ? -13 -35 -10.445 1 98.19 482 PHE A N 1
ATOM 3682 C CA . PHE A 1 482 ? -12.703 -35.844 -11.594 1 98.19 482 PHE A CA 1
ATOM 3683 C C . PHE A 1 482 ? -11.43 -36.656 -11.359 1 98.19 482 PHE A C 1
ATOM 3685 O O . PHE A 1 482 ? -11.398 -37.844 -11.625 1 98.19 482 PHE A O 1
ATOM 3692 N N . VAL A 1 483 ? -10.375 -36.031 -10.82 1 98.56 483 VAL A N 1
ATOM 3693 C CA . VAL A 1 483 ? -9.07 -36.656 -10.586 1 98.56 483 VAL A CA 1
ATOM 3694 C C . VAL A 1 483 ? -9.211 -37.781 -9.57 1 98.56 483 VAL A C 1
ATOM 3696 O O . VAL A 1 483 ? -8.641 -38.875 -9.758 1 98.56 483 VAL A O 1
ATOM 3699 N N . GLU A 1 484 ? -9.961 -37.562 -8.516 1 98 484 GLU A N 1
ATOM 3700 C CA . GLU A 1 484 ? -10.18 -38.562 -7.5 1 98 484 GLU A CA 1
ATOM 3701 C C . GLU A 1 484 ? -10.898 -39.781 -8.086 1 98 484 GLU A C 1
ATOM 3703 O O . GLU A 1 484 ? -10.539 -40.938 -7.805 1 98 484 GLU A O 1
ATOM 3708 N N . LEU A 1 485 ? -11.922 -39.5 -8.875 1 98.19 485 LEU A N 1
ATOM 3709 C CA . LEU A 1 485 ? -12.656 -40.562 -9.531 1 98.19 485 LEU A CA 1
ATOM 3710 C C . LEU A 1 485 ? -11.75 -41.344 -10.477 1 98.19 485 LEU A C 1
ATOM 3712 O O . LEU A 1 485 ? -11.742 -42.562 -10.453 1 98.19 485 LEU A O 1
ATOM 3716 N N . ALA A 1 486 ? -10.984 -40.656 -11.297 1 98.25 486 ALA A N 1
ATOM 3717 C CA . ALA A 1 486 ? -10.078 -41.281 -12.25 1 98.25 486 ALA A CA 1
ATOM 3718 C C . ALA A 1 486 ? -9.016 -42.125 -11.539 1 98.25 486 ALA A C 1
ATOM 3720 O O . ALA A 1 486 ? -8.586 -43.156 -12.047 1 98.25 486 ALA A O 1
ATOM 3721 N N . ALA A 1 487 ? -8.562 -41.656 -10.383 1 98 487 ALA A N 1
ATOM 3722 C CA . ALA A 1 487 ? -7.531 -42.344 -9.609 1 98 487 ALA A CA 1
ATOM 3723 C C . ALA A 1 487 ? -8.023 -43.719 -9.164 1 98 487 ALA A C 1
ATOM 3725 O O . ALA A 1 487 ? -7.238 -44.688 -9.062 1 98 487 ALA A O 1
ATOM 3726 N N . ALA A 1 488 ? -9.32 -43.812 -8.961 1 97.38 488 ALA A N 1
ATOM 3727 C CA . ALA A 1 488 ? -9.914 -45.062 -8.492 1 97.38 488 ALA A CA 1
ATOM 3728 C C . ALA A 1 488 ? -10.211 -46 -9.664 1 97.38 488 ALA A C 1
ATOM 3730 O O . ALA A 1 488 ? -10.453 -47.188 -9.469 1 97.38 488 ALA A O 1
ATOM 3731 N N . CYS A 1 489 ? -10.195 -45.562 -10.883 1 97.94 489 CYS A N 1
ATOM 3732 C CA . CYS A 1 489 ? -10.508 -46.312 -12.078 1 97.94 489 CYS A CA 1
ATOM 3733 C C . CYS A 1 489 ? -9.461 -47.406 -12.336 1 97.94 489 CYS A C 1
ATOM 3735 O O . CYS A 1 489 ? -8.258 -47.125 -12.281 1 97.94 489 CYS A O 1
ATOM 3737 N N . PRO A 1 490 ? -9.82 -48.594 -12.641 1 97.12 490 PRO A N 1
ATOM 3738 C CA . PRO A 1 490 ? -8.852 -49.656 -12.898 1 97.12 490 PRO A CA 1
ATOM 3739 C C . PRO A 1 490 ? -7.879 -49.312 -14.023 1 97.12 490 PRO A C 1
ATOM 3741 O O . PRO A 1 490 ? -8.297 -48.812 -15.07 1 97.12 490 PRO A O 1
ATOM 3744 N N . PRO A 1 491 ? -6.582 -49.625 -13.812 1 97.06 491 PRO A N 1
ATOM 3745 C CA . PRO A 1 491 ? -5.574 -49.25 -14.812 1 97.06 491 PRO A CA 1
ATOM 3746 C C . PRO A 1 491 ? -5.836 -49.906 -16.172 1 97.06 491 PRO A C 1
ATOM 3748 O O . PRO A 1 491 ? -5.52 -49.281 -17.203 1 97.06 491 PRO A O 1
ATOM 3751 N N . GLU A 1 492 ? -6.441 -51.062 -16.219 1 96.75 492 GLU A N 1
ATOM 3752 C CA . GLU A 1 492 ? -6.688 -51.75 -17.484 1 96.75 492 GLU A CA 1
ATOM 3753 C C . GLU A 1 492 ? -7.613 -50.938 -18.391 1 96.75 492 GLU A C 1
ATOM 3755 O O . GLU A 1 492 ? -7.457 -50.938 -19.609 1 96.75 492 GLU A O 1
ATOM 3760 N N . LEU A 1 493 ? -8.586 -50.312 -17.797 1 97.75 493 LEU A N 1
ATOM 3761 C CA . LEU A 1 493 ? -9.516 -49.5 -18.562 1 97.75 493 LEU A CA 1
ATOM 3762 C C . LEU A 1 493 ? -8.812 -48.25 -19.094 1 97.75 493 LEU A C 1
ATOM 3764 O O . LEU A 1 493 ? -9.109 -47.812 -20.203 1 97.75 493 LEU A O 1
ATOM 3768 N N . LYS A 1 494 ? -7.938 -47.656 -18.328 1 98.19 494 LYS A N 1
ATOM 3769 C CA . LYS A 1 494 ? -7.199 -46.469 -18.75 1 98.19 494 LYS A CA 1
ATOM 3770 C C . LYS A 1 494 ? -6.184 -46.812 -19.844 1 98.19 494 LYS A C 1
ATOM 3772 O O . LYS A 1 494 ? -6.012 -46.062 -20.797 1 98.19 494 LYS A O 1
ATOM 3777 N N . LEU A 1 495 ? -5.523 -47.969 -19.719 1 97.69 495 LEU A N 1
ATOM 3778 C CA . LEU A 1 495 ? -4.453 -48.375 -20.625 1 97.69 495 LEU A CA 1
ATOM 3779 C C . LEU A 1 495 ? -5.02 -48.906 -21.938 1 97.69 495 LEU A C 1
ATOM 3781 O O . LEU A 1 495 ? -4.297 -49.031 -22.938 1 97.69 495 LEU A O 1
ATOM 3785 N N . ALA A 1 496 ? -6.289 -49.188 -21.891 1 95.75 496 ALA A N 1
ATOM 3786 C CA . ALA A 1 496 ? -6.906 -49.781 -23.094 1 95.75 496 ALA A CA 1
ATOM 3787 C C . ALA A 1 496 ? -6.734 -48.844 -24.297 1 95.75 496 ALA A C 1
ATOM 3789 O O . ALA A 1 496 ? -6.574 -47.625 -24.141 1 95.75 496 ALA A O 1
ATOM 3790 N N . SER A 1 497 ? -6.707 -49.531 -25.5 1 91.81 497 SER A N 1
ATOM 3791 C CA . SER A 1 497 ? -6.652 -48.844 -26.781 1 91.81 497 SER A CA 1
ATOM 3792 C C . SER A 1 497 ? -5.426 -47.938 -26.875 1 91.81 497 SER A C 1
ATOM 3794 O O . SER A 1 497 ? -5.512 -46.812 -27.375 1 91.81 497 SER A O 1
ATOM 3796 N N . GLY A 1 498 ? -4.375 -48.312 -26.25 1 88.62 498 GLY A N 1
ATOM 3797 C CA . GLY A 1 498 ? -3.119 -47.562 -26.344 1 88.62 498 GLY A CA 1
ATOM 3798 C C . GLY A 1 498 ? -3.041 -46.406 -25.391 1 88.62 498 GLY A C 1
ATOM 3799 O O . GLY A 1 498 ? -2.148 -45.562 -25.516 1 88.62 498 GLY A O 1
ATOM 3800 N N . GLY A 1 499 ? -3.912 -46.344 -24.516 1 93.69 499 GLY A N 1
ATOM 3801 C CA . GLY A 1 499 ? -3.951 -45.25 -23.547 1 93.69 499 GLY A CA 1
ATOM 3802 C C . GLY A 1 499 ? -5.238 -44.438 -23.609 1 93.69 499 GLY A C 1
ATOM 3803 O O . GLY A 1 499 ? -5.805 -44.25 -24.688 1 93.69 499 GLY A O 1
ATOM 3804 N N . LYS A 1 500 ? -5.746 -43.938 -22.516 1 96.88 500 LYS A N 1
ATOM 3805 C CA . LYS A 1 500 ? -6.992 -43.188 -22.328 1 96.88 500 LYS A CA 1
ATOM 3806 C C . LYS A 1 500 ? -8.18 -43.969 -22.875 1 96.88 500 LYS A C 1
ATOM 3808 O O . LYS A 1 500 ? -9.086 -43.406 -23.484 1 96.88 500 LYS A O 1
ATOM 3813 N N . GLY A 1 501 ? -8.062 -45.25 -22.703 1 96.38 501 GLY A N 1
ATOM 3814 C CA . GLY A 1 501 ? -9.086 -46.125 -23.266 1 96.38 501 GLY A CA 1
ATOM 3815 C C . GLY A 1 501 ? -10.484 -45.781 -22.781 1 96.38 501 GLY A C 1
ATOM 3816 O O . GLY A 1 501 ? -11.422 -45.688 -23.562 1 96.38 501 GLY A O 1
ATOM 3817 N N . VAL A 1 502 ? -10.641 -45.656 -21.531 1 97.5 502 VAL A N 1
ATOM 3818 C CA . VAL A 1 502 ? -11.938 -45.375 -20.922 1 97.5 502 VAL A CA 1
ATOM 3819 C C . VAL A 1 502 ? -12.5 -44.062 -21.469 1 97.5 502 VAL A C 1
ATOM 3821 O O . VAL A 1 502 ? -13.711 -43.938 -21.703 1 97.5 502 VAL A O 1
ATOM 3824 N N . LEU A 1 503 ? -11.656 -43.062 -21.672 1 97.06 503 LEU A N 1
ATOM 3825 C CA . LEU A 1 503 ? -12.094 -41.781 -22.234 1 97.06 503 LEU A CA 1
ATOM 3826 C C . LEU A 1 503 ? -12.5 -41.938 -23.688 1 97.06 503 LEU A C 1
ATOM 3828 O O . LEU A 1 503 ? -13.516 -41.406 -24.125 1 97.06 503 LEU A O 1
ATOM 3832 N N . LYS A 1 504 ? -11.656 -42.656 -24.422 1 96.38 504 LYS A N 1
ATOM 3833 C CA . LYS A 1 504 ? -11.945 -42.906 -25.828 1 96.38 504 LYS A CA 1
ATOM 3834 C C . LYS A 1 504 ? -13.297 -43.594 -26 1 96.38 504 LYS A C 1
ATOM 3836 O O . LYS A 1 504 ? -14.125 -43.156 -26.812 1 96.38 504 LYS A O 1
ATOM 3841 N N . ASP A 1 505 ? -13.508 -44.562 -25.234 1 96.81 505 ASP A N 1
ATOM 3842 C CA . ASP A 1 505 ? -14.758 -45.312 -25.312 1 96.81 505 ASP A CA 1
ATOM 3843 C C . ASP A 1 505 ? -15.945 -44.438 -24.906 1 96.81 505 ASP A C 1
ATOM 3845 O O . ASP A 1 505 ? -17 -44.5 -25.547 1 96.81 505 ASP A O 1
ATOM 3849 N N . ALA A 1 506 ? -15.742 -43.688 -23.922 1 96.56 506 ALA A N 1
ATOM 3850 C CA . ALA A 1 506 ? -16.812 -42.812 -23.438 1 96.56 506 ALA A CA 1
ATOM 3851 C C . ALA A 1 506 ? -17.156 -41.75 -24.469 1 96.56 506 ALA A C 1
ATOM 3853 O O . ALA A 1 506 ? -18.266 -41.219 -24.484 1 96.56 506 ALA A O 1
ATOM 3854 N N . SER A 1 507 ? -16.25 -41.406 -25.391 1 95.94 507 SER A N 1
ATOM 3855 C CA . SER A 1 507 ? -16.391 -40.25 -26.281 1 95.94 507 SER A CA 1
ATOM 3856 C C . SER A 1 507 ? -16.969 -40.688 -27.625 1 95.94 507 SER A C 1
ATOM 3858 O O . SER A 1 507 ? -17.281 -39.844 -28.469 1 95.94 507 SER A O 1
ATOM 3860 N N . ARG A 1 508 ? -17.141 -41.906 -27.844 1 94.88 508 ARG A N 1
ATOM 3861 C CA . ARG A 1 508 ? -17.484 -42.438 -29.156 1 94.88 508 ARG A CA 1
ATOM 3862 C C . ARG A 1 508 ? -18.859 -41.938 -29.594 1 94.88 508 ARG A C 1
ATOM 3864 O O . ARG A 1 508 ? -19.094 -41.75 -30.797 1 94.88 508 ARG A O 1
ATOM 3871 N N . LYS A 1 509 ? -19.656 -41.594 -28.672 1 92 509 LYS A N 1
ATOM 3872 C CA . LYS A 1 509 ? -20.984 -41.094 -29.031 1 92 509 LYS A CA 1
ATOM 3873 C C . LYS A 1 509 ? -20.953 -39.594 -29.25 1 92 509 LYS A C 1
ATOM 3875 O O . LYS A 1 509 ? -21.891 -39 -29.844 1 92 509 LYS A O 1
ATOM 3880 N N . LEU A 1 510 ? -19.969 -38.969 -28.875 1 94.44 510 LEU A N 1
ATOM 3881 C CA . LEU A 1 510 ? -19.953 -37.5 -28.828 1 94.44 510 LEU A CA 1
ATOM 3882 C C . LEU A 1 510 ? -19.062 -36.969 -29.938 1 94.44 510 LEU A C 1
ATOM 3884 O O . LEU A 1 510 ? -19.266 -35.812 -30.391 1 94.44 510 LEU A O 1
ATOM 3888 N N . LEU A 1 511 ? -18.047 -37.688 -30.328 1 96.06 511 LEU A N 1
ATOM 3889 C CA . LEU A 1 511 ? -17.031 -37.156 -31.25 1 96.06 511 LEU A CA 1
ATOM 3890 C C . LEU A 1 511 ? -16.938 -38.031 -32.5 1 96.06 511 LEU A C 1
ATOM 3892 O O . LEU A 1 511 ? -17.219 -39.219 -32.469 1 96.06 511 LEU A O 1
ATOM 3896 N N . PRO A 1 512 ? -16.438 -37.375 -33.594 1 94.88 512 PRO A N 1
ATOM 3897 C CA . PRO A 1 512 ? -16.125 -38.188 -34.781 1 94.88 512 PRO A CA 1
ATOM 3898 C C . PRO A 1 512 ? -15.039 -39.219 -34.531 1 94.88 512 PRO A C 1
ATOM 3900 O O . PRO A 1 512 ? -14.047 -38.938 -33.875 1 94.88 512 PRO A O 1
ATOM 3903 N N . PRO A 1 513 ? -15.211 -40.406 -35.031 1 93.88 513 PRO A N 1
ATOM 3904 C CA . PRO A 1 513 ? -14.234 -41.5 -34.812 1 93.88 513 PRO A CA 1
ATOM 3905 C C . PRO A 1 513 ? -12.828 -41.094 -35.281 1 93.88 513 PRO A C 1
ATOM 3907 O O . PRO A 1 513 ? -11.836 -41.562 -34.719 1 93.88 513 PRO A O 1
ATOM 3910 N N . GLU A 1 514 ? -12.797 -40.25 -36.312 1 91.69 514 GLU A N 1
ATOM 3911 C CA . GLU A 1 514 ? -11.516 -39.812 -36.844 1 91.69 514 GLU A CA 1
ATOM 3912 C C . GLU A 1 514 ? -10.656 -39.156 -35.781 1 91.69 514 GLU A C 1
ATOM 3914 O O . GLU A 1 514 ? -9.43 -39.281 -35.812 1 91.69 514 GLU A O 1
ATOM 3919 N N . VAL A 1 515 ? -11.352 -38.531 -34.938 1 91.75 515 VAL A N 1
ATOM 3920 C CA . VAL A 1 515 ? -10.664 -37.781 -33.875 1 91.75 515 VAL A CA 1
ATOM 3921 C C . VAL A 1 515 ? -10.281 -38.75 -32.75 1 91.75 515 VAL A C 1
ATOM 3923 O O . VAL A 1 515 ? -9.188 -38.625 -32.188 1 91.75 515 VAL A O 1
ATOM 3926 N N . ILE A 1 516 ? -11.094 -39.688 -32.438 1 91.94 516 ILE A N 1
ATOM 3927 C CA . ILE A 1 516 ? -10.883 -40.656 -31.344 1 91.94 516 ILE A CA 1
ATOM 3928 C C . ILE A 1 516 ? -9.742 -41.594 -31.688 1 91.94 516 ILE A C 1
ATOM 3930 O O . ILE A 1 516 ? -8.898 -41.906 -30.844 1 91.94 516 ILE A O 1
ATOM 3934 N N . ASP A 1 517 ? -9.641 -42 -32.906 1 86.19 517 ASP A N 1
ATOM 3935 C CA . ASP A 1 517 ? -8.734 -43.062 -33.312 1 86.19 517 ASP A CA 1
ATOM 3936 C C . ASP A 1 517 ? -7.477 -42.5 -33.969 1 86.19 517 ASP A C 1
ATOM 3938 O O . ASP A 1 517 ? -6.695 -43.25 -34.562 1 86.19 517 ASP A O 1
ATOM 3942 N N . ARG A 1 518 ? -7.41 -41.312 -33.875 1 81.12 518 ARG A N 1
ATOM 3943 C CA . ARG A 1 518 ? -6.227 -40.688 -34.469 1 81.12 518 ARG A CA 1
ATOM 3944 C C . ARG A 1 518 ? -4.965 -41.062 -33.688 1 81.12 518 ARG A C 1
ATOM 3946 O O . ARG A 1 518 ? -5.02 -41.312 -32.469 1 81.12 518 ARG A O 1
ATOM 3953 N N . THR A 1 519 ? -3.957 -41.125 -34.438 1 65.56 519 THR A N 1
ATOM 3954 C CA . THR A 1 519 ? -2.686 -41.344 -33.75 1 65.56 519 THR A CA 1
ATOM 3955 C C . THR A 1 519 ? -2.197 -40.031 -33.125 1 65.56 519 THR A C 1
ATOM 3957 O O . THR A 1 519 ? -2.32 -38.969 -33.719 1 65.56 519 THR A O 1
ATOM 3960 N N . LYS A 1 520 ? -1.871 -40.156 -31.797 1 63.22 520 LYS A N 1
ATOM 3961 C CA . LYS A 1 520 ? -1.432 -38.969 -31.062 1 63.22 520 LYS A CA 1
ATOM 3962 C C . LYS A 1 520 ? -0.318 -38.219 -31.797 1 63.22 520 LYS A C 1
ATOM 3964 O O . LYS A 1 520 ? 0.691 -38.844 -32.156 1 63.22 520 LYS A O 1
ATOM 3969 N N . GLY A 1 521 ? -0.728 -37.125 -32.469 1 56.78 521 GLY A N 1
ATOM 3970 C CA . GLY A 1 521 ? 0.283 -36.25 -33.031 1 56.78 521 GLY A CA 1
ATOM 3971 C C . GLY A 1 521 ? 0.825 -35.219 -32.062 1 56.78 521 GLY A C 1
ATOM 3972 O O . GLY A 1 521 ? 0.189 -34.938 -31.047 1 56.78 521 GLY A O 1
ATOM 3973 N N . HIS A 1 522 ? 2.193 -35.219 -31.875 1 53.47 522 HIS A N 1
ATOM 3974 C CA . HIS A 1 522 ? 2.783 -34.188 -31.016 1 53.47 522 HIS A CA 1
ATOM 3975 C C . HIS A 1 522 ? 2.904 -32.875 -31.75 1 53.47 522 HIS A C 1
ATOM 3977 O O . HIS A 1 522 ? 3.107 -32.844 -32.969 1 53.47 522 HIS A O 1
ATOM 3983 N N . PHE A 1 523 ? 2.334 -31.828 -30.969 1 55.56 523 PHE A N 1
ATOM 3984 C CA . PHE A 1 523 ? 2.553 -30.484 -31.469 1 55.56 523 PHE A CA 1
ATOM 3985 C C . PHE A 1 523 ? 4.039 -30.219 -31.703 1 55.56 523 PHE A C 1
ATOM 3987 O O . PHE A 1 523 ? 4.801 -30.062 -30.734 1 55.56 523 PHE A O 1
ATOM 3994 N N . LEU A 1 524 ? 4.555 -30.625 -32.844 1 58.62 524 LEU A N 1
ATOM 3995 C CA . LEU A 1 524 ? 5.984 -30.469 -33.094 1 58.62 524 LEU A CA 1
ATOM 3996 C C . LEU A 1 524 ? 6.301 -29.078 -33.656 1 58.62 524 LEU A C 1
ATOM 3998 O O . LEU A 1 524 ? 5.543 -28.547 -34.469 1 58.62 524 LEU A O 1
ATOM 4002 N N . VAL A 1 525 ? 7.09 -28.375 -32.75 1 65.12 525 VAL A N 1
ATOM 4003 C CA . VAL A 1 525 ? 7.699 -27.172 -33.312 1 65.12 525 VAL A CA 1
ATOM 4004 C C . VAL A 1 525 ? 8.961 -27.562 -34.094 1 65.12 525 VAL A C 1
ATOM 4006 O O . VAL A 1 525 ? 10.031 -27.703 -33.5 1 65.12 525 VAL A O 1
ATOM 4009 N N . PRO A 1 526 ? 8.867 -27.828 -35.344 1 64.94 526 PRO A N 1
ATOM 4010 C CA . PRO A 1 526 ? 9.992 -28.375 -36.094 1 64.94 526 PRO A CA 1
ATOM 4011 C C . PRO A 1 526 ? 11.297 -27.641 -35.844 1 64.94 526 PRO A C 1
ATOM 4013 O O . PRO A 1 526 ? 12.359 -28.266 -35.75 1 64.94 526 PRO A O 1
ATOM 4016 N N . GLY A 1 527 ? 11.375 -26.5 -35.562 1 66.19 527 GLY A N 1
ATOM 4017 C CA . GLY A 1 527 ? 12.609 -25.75 -35.406 1 66.19 527 GLY A CA 1
ATOM 4018 C C . GLY A 1 527 ? 13.312 -26.016 -34.094 1 66.19 527 GLY A C 1
ATOM 4019 O O . GLY A 1 527 ? 14.523 -25.844 -34 1 66.19 527 GLY A O 1
ATOM 4020 N N . ILE A 1 528 ? 12.664 -26.641 -33.094 1 76.25 528 ILE A N 1
ATOM 4021 C CA . ILE A 1 528 ? 13.273 -26.844 -31.797 1 76.25 528 ILE A CA 1
ATOM 4022 C C . ILE A 1 528 ? 13.609 -28.312 -31.594 1 76.25 528 ILE A C 1
ATOM 4024 O O . ILE A 1 528 ? 14.617 -28.656 -30.969 1 76.25 528 ILE A O 1
ATOM 4028 N N . ARG A 1 529 ? 12.859 -29.188 -32.094 1 79.19 529 ARG A N 1
ATOM 4029 C CA . ARG A 1 529 ? 13.141 -30.609 -31.984 1 79.19 529 ARG A CA 1
ATOM 4030 C C . ARG A 1 529 ? 14.383 -30.984 -32.781 1 79.19 529 ARG A C 1
ATOM 4032 O O . ARG A 1 529 ? 15.156 -31.859 -32.375 1 79.19 529 ARG A O 1
ATOM 4039 N N . HIS A 1 530 ? 14.516 -30.359 -33.875 1 85.5 530 HIS A N 1
ATOM 4040 C CA . HIS A 1 530 ? 15.719 -30.469 -34.688 1 85.5 530 HIS A CA 1
ATOM 4041 C C . HIS A 1 530 ? 16.391 -29.109 -34.844 1 85.5 530 HIS A C 1
ATOM 4043 O O . HIS A 1 530 ? 16.062 -28.344 -35.75 1 85.5 530 HIS A O 1
ATOM 4049 N N . LEU A 1 531 ? 17.422 -28.984 -34 1 89.94 531 LEU A N 1
ATOM 4050 C CA . LEU A 1 531 ? 18.094 -27.688 -33.938 1 89.94 531 LEU A CA 1
ATOM 4051 C C . LEU A 1 531 ? 18.875 -27.406 -35.219 1 89.94 531 LEU A C 1
ATOM 4053 O O . LEU A 1 531 ? 19.703 -28.234 -35.625 1 89.94 531 LEU A O 1
ATOM 4057 N N . HIS A 1 532 ? 18.562 -26.328 -35.781 1 89.12 532 HIS A N 1
ATOM 4058 C CA . HIS A 1 532 ? 19.297 -25.906 -36.969 1 89.12 532 HIS A CA 1
ATOM 4059 C C . HIS A 1 532 ? 19.219 -24.406 -37.188 1 89.12 532 HIS A C 1
ATOM 4061 O O . HIS A 1 532 ? 18.453 -23.719 -36.469 1 89.12 532 HIS A O 1
ATOM 4067 N N . GLY A 1 533 ? 20.047 -23.859 -37.969 1 89.69 533 GLY A N 1
ATOM 4068 C CA . GLY A 1 533 ? 20 -22.453 -38.344 1 89.69 533 GLY A CA 1
ATOM 4069 C C . GLY A 1 533 ? 20.203 -21.516 -37.156 1 89.69 533 GLY A C 1
ATOM 4070 O O . GLY A 1 533 ? 21.141 -21.703 -36.375 1 89.69 533 GLY A O 1
ATOM 4071 N N . GLU A 1 534 ? 19.312 -20.578 -37.156 1 91.19 534 GLU A N 1
ATOM 4072 C CA . GLU A 1 534 ? 19.469 -19.516 -36.156 1 91.19 534 GLU A CA 1
ATOM 4073 C C . GLU A 1 534 ? 19.234 -20.016 -34.75 1 91.19 534 GLU A C 1
ATOM 4075 O O . GLU A 1 534 ? 19.859 -19.531 -33.812 1 91.19 534 GLU A O 1
ATOM 4080 N N . VAL A 1 535 ? 18.375 -21 -34.594 1 91.5 535 VAL A N 1
ATOM 4081 C CA . VAL A 1 535 ? 18.109 -21.531 -33.281 1 91.5 535 VAL A CA 1
ATOM 4082 C C . VAL A 1 535 ? 19.344 -22.281 -32.75 1 91.5 535 VAL A C 1
ATOM 4084 O O . VAL A 1 535 ? 19.703 -22.141 -31.594 1 91.5 535 VAL A O 1
ATOM 4087 N N . LEU A 1 536 ? 19.969 -23.031 -33.656 1 94.69 536 LEU A N 1
ATOM 4088 C CA . LEU A 1 536 ? 21.203 -23.734 -33.25 1 94.69 536 LEU A CA 1
ATOM 4089 C C . LEU A 1 536 ? 22.297 -22.734 -32.906 1 94.69 536 LEU A C 1
ATOM 4091 O O . LEU A 1 536 ? 23.062 -22.953 -31.969 1 94.69 536 LEU A O 1
ATOM 4095 N N . ASP A 1 537 ? 22.344 -21.656 -33.688 1 95.81 537 ASP A N 1
ATOM 4096 C CA . ASP A 1 537 ? 23.328 -20.625 -33.375 1 95.81 537 ASP A CA 1
ATOM 4097 C C . ASP A 1 537 ? 23.094 -20.016 -32 1 95.81 537 ASP A C 1
ATOM 4099 O O . ASP A 1 537 ? 24.047 -19.812 -31.234 1 95.81 537 ASP A O 1
ATOM 4103 N N . MET A 1 538 ? 21.875 -19.812 -31.75 1 94.81 538 MET A N 1
ATOM 4104 C CA . MET A 1 538 ? 21.484 -19.25 -30.469 1 94.81 538 MET A CA 1
ATOM 4105 C C . MET A 1 538 ? 21.859 -20.203 -29.328 1 94.81 538 MET A C 1
ATOM 4107 O O . MET A 1 538 ? 22.406 -19.766 -28.312 1 94.81 538 MET A O 1
ATOM 4111 N N . VAL A 1 539 ? 21.641 -21.391 -29.484 1 95.69 539 VAL A N 1
ATOM 4112 C CA . VAL A 1 539 ? 21.953 -22.422 -28.516 1 95.69 539 VAL A CA 1
ATOM 4113 C C . VAL A 1 539 ? 23.453 -22.516 -28.297 1 95.69 539 VAL A C 1
ATOM 4115 O O . VAL A 1 539 ? 23.938 -22.547 -27.172 1 95.69 539 VAL A O 1
ATOM 4118 N N . GLY A 1 540 ? 24.125 -22.594 -29.375 1 97.44 540 GLY A N 1
ATOM 4119 C CA . GLY A 1 540 ? 25.578 -22.641 -29.297 1 97.44 540 GLY A CA 1
ATOM 4120 C C . GLY A 1 540 ? 26.172 -21.453 -28.578 1 97.44 540 GLY A C 1
ATOM 4121 O O . GLY A 1 540 ? 27.062 -21.609 -27.719 1 97.44 540 GLY A O 1
ATOM 4122 N N . ASP A 1 541 ? 25.703 -20.328 -28.938 1 97.75 541 ASP A N 1
ATOM 4123 C CA . ASP A 1 541 ? 26.188 -19.109 -28.297 1 97.75 541 ASP A CA 1
ATOM 4124 C C . ASP A 1 541 ? 25.891 -19.125 -26.797 1 97.75 541 ASP A C 1
ATOM 4126 O O . ASP A 1 541 ? 26.766 -18.812 -25.984 1 97.75 541 ASP A O 1
ATOM 4130 N N . ALA A 1 542 ? 24.703 -19.5 -26.391 1 97.38 542 ALA A N 1
ATOM 4131 C CA . ALA A 1 542 ? 24.281 -19.484 -25 1 97.38 542 ALA A CA 1
ATOM 4132 C C . ALA A 1 542 ? 25.172 -20.406 -24.156 1 97.38 542 ALA A C 1
ATOM 4134 O O . ALA A 1 542 ? 25.453 -20.109 -23 1 97.38 542 ALA A O 1
ATOM 4135 N N . LEU A 1 543 ? 25.641 -21.453 -24.719 1 98.19 543 LEU A N 1
ATOM 4136 C CA . LEU A 1 543 ? 26.375 -22.469 -23.969 1 98.19 543 LEU A CA 1
ATOM 4137 C C . LEU A 1 543 ? 27.859 -22.188 -23.969 1 98.19 543 LEU A C 1
ATOM 4139 O O . LEU A 1 543 ? 28.625 -22.781 -23.203 1 98.19 543 LEU A O 1
ATOM 4143 N N . THR A 1 544 ? 28.266 -21.203 -24.828 1 97.75 544 THR A N 1
ATOM 4144 C CA . THR A 1 544 ? 29.719 -21.062 -24.984 1 97.75 544 THR A CA 1
ATOM 4145 C C . THR A 1 544 ? 30.141 -19.609 -24.75 1 97.75 544 THR A C 1
ATOM 4147 O O . THR A 1 544 ? 31.344 -19.297 -24.797 1 97.75 544 THR A O 1
ATOM 4150 N N . ASN A 1 545 ? 29.219 -18.734 -24.578 1 97.5 545 ASN A N 1
ATOM 4151 C CA . ASN A 1 545 ? 29.578 -17.328 -24.375 1 97.5 545 ASN A CA 1
ATOM 4152 C C . ASN A 1 545 ? 30.266 -17.141 -23.016 1 97.5 545 ASN A C 1
ATOM 4154 O O . ASN A 1 545 ? 30.453 -18.094 -22.266 1 97.5 545 ASN A O 1
ATOM 4158 N N . ASP A 1 546 ? 30.625 -15.891 -22.656 1 97.31 546 ASP A N 1
ATOM 4159 C CA . ASP A 1 546 ? 31.422 -15.578 -21.484 1 97.31 546 ASP A CA 1
ATOM 4160 C C . ASP A 1 546 ? 30.641 -15.859 -20.203 1 97.31 546 ASP A C 1
ATOM 4162 O O . ASP A 1 546 ? 31.219 -16.312 -19.203 1 97.31 546 ASP A O 1
ATOM 4166 N N . THR A 1 547 ? 29.375 -15.57 -20.234 1 96.81 547 THR A N 1
ATOM 4167 C CA . THR A 1 547 ? 28.531 -15.797 -19.062 1 96.81 547 THR A CA 1
ATOM 4168 C C . THR A 1 547 ? 28.469 -17.281 -18.719 1 96.81 547 THR A C 1
ATOM 4170 O O . THR A 1 547 ? 28.578 -17.656 -17.547 1 96.81 547 THR A O 1
ATOM 4173 N N . ALA A 1 548 ? 28.297 -18.094 -19.672 1 97.38 548 ALA A N 1
ATOM 4174 C CA . ALA A 1 548 ? 28.234 -19.547 -19.484 1 97.38 548 ALA A CA 1
ATOM 4175 C C . ALA A 1 548 ? 29.578 -20.078 -18.984 1 97.38 548 ALA A C 1
ATOM 4177 O O . ALA A 1 548 ? 29.625 -20.922 -18.094 1 97.38 548 ALA A O 1
ATOM 4178 N N . ARG A 1 549 ? 30.641 -19.562 -19.547 1 96.06 549 ARG A N 1
ATOM 4179 C CA . ARG A 1 549 ? 31.969 -20 -19.156 1 96.06 549 ARG A CA 1
ATOM 4180 C C . ARG A 1 549 ? 32.281 -19.609 -17.719 1 96.06 549 ARG A C 1
ATOM 4182 O O . ARG A 1 549 ? 32.875 -20.391 -16.969 1 96.06 549 ARG A O 1
ATOM 4189 N N . ALA A 1 550 ? 31.922 -18.391 -17.438 1 96.19 550 ALA A N 1
ATOM 4190 C CA . ALA A 1 550 ? 32.156 -17.906 -16.078 1 96.19 550 ALA A CA 1
ATOM 4191 C C . ALA A 1 550 ? 31.375 -18.734 -15.055 1 96.19 550 ALA A C 1
ATOM 4193 O O . ALA A 1 550 ? 31.875 -19.016 -13.969 1 96.19 550 ALA A O 1
ATOM 4194 N N . ARG A 1 551 ? 30.109 -19.109 -15.336 1 96.06 551 ARG A N 1
ATOM 4195 C CA . ARG A 1 551 ? 29.297 -19.938 -14.445 1 96.06 551 ARG A CA 1
ATOM 4196 C C . ARG A 1 551 ? 29.875 -21.344 -14.328 1 96.06 551 ARG A C 1
ATOM 4198 O O . ARG A 1 551 ? 29.828 -21.953 -13.25 1 96.06 551 ARG A O 1
ATOM 4205 N N . GLY A 1 552 ? 30.359 -21.859 -15.414 1 97.38 552 GLY A N 1
ATOM 4206 C CA . GLY A 1 552 ? 31 -23.172 -15.422 1 97.38 552 GLY A CA 1
ATOM 4207 C C . GLY A 1 552 ? 30.062 -24.297 -15.023 1 97.38 552 GLY A C 1
ATOM 4208 O O . GLY A 1 552 ? 30.453 -25.219 -14.312 1 97.38 552 GLY A O 1
ATOM 4209 N N . LEU A 1 553 ? 28.859 -24.25 -15.453 1 97.75 553 LEU A N 1
ATOM 4210 C CA . LEU A 1 553 ? 27.812 -25.188 -15.047 1 97.75 553 LEU A CA 1
ATOM 4211 C C . LEU A 1 553 ? 28.078 -26.578 -15.641 1 97.75 553 LEU A C 1
ATOM 4213 O O . LEU A 1 553 ? 27.859 -27.578 -14.969 1 97.75 553 LEU A O 1
ATOM 4217 N N . TYR A 1 554 ? 28.531 -26.625 -16.875 1 98.19 554 TYR A N 1
ATOM 4218 C CA . TYR A 1 554 ? 28.672 -27.875 -17.594 1 98.19 554 TYR A CA 1
ATOM 4219 C C . TYR A 1 554 ? 30.125 -28.219 -17.844 1 98.19 554 TYR A C 1
ATOM 4221 O O . TYR A 1 554 ? 30.969 -27.312 -17.953 1 98.19 554 TYR A O 1
ATOM 4229 N N . ARG A 1 555 ? 30.406 -29.547 -17.953 1 97.25 555 ARG A N 1
ATOM 4230 C CA . ARG A 1 555 ? 31.703 -29.984 -18.438 1 97.25 555 ARG A CA 1
ATOM 4231 C C . ARG A 1 555 ? 31.906 -29.578 -19.891 1 97.25 555 ARG A C 1
ATOM 4233 O O . ARG A 1 555 ? 31.047 -29.859 -20.75 1 97.25 555 ARG A O 1
ATOM 4240 N N . SER A 1 556 ? 33.031 -28.984 -20.203 1 95.81 556 SER A N 1
ATOM 4241 C CA . SER A 1 556 ? 33.312 -28.469 -21.547 1 95.81 556 SER A CA 1
ATOM 4242 C C . SER A 1 556 ? 33.219 -29.578 -22.578 1 95.81 556 SER A C 1
ATOM 4244 O O . SER A 1 556 ? 32.719 -29.375 -23.688 1 95.81 556 SER A O 1
ATOM 4246 N N . GLY A 1 557 ? 33.781 -30.703 -22.266 1 96.31 557 GLY A N 1
ATOM 4247 C CA . GLY A 1 557 ? 33.719 -31.844 -23.172 1 96.31 557 GLY A CA 1
ATOM 4248 C C . GLY A 1 557 ? 32.312 -32.281 -23.516 1 96.31 557 GLY A C 1
ATOM 4249 O O . GLY A 1 557 ? 32.031 -32.656 -24.656 1 96.31 557 GLY A O 1
ATOM 4250 N N . ALA A 1 558 ? 31.469 -32.281 -22.516 1 96.31 558 ALA A N 1
ATOM 4251 C CA . ALA A 1 558 ? 30.078 -32.656 -22.734 1 96.31 558 ALA A CA 1
ATOM 4252 C C . ALA A 1 558 ? 29.375 -31.703 -23.688 1 96.31 558 ALA A C 1
ATOM 4254 O O . ALA A 1 558 ? 28.656 -32.125 -24.594 1 96.31 558 ALA A O 1
ATOM 4255 N N . VAL A 1 559 ? 29.578 -30.422 -23.516 1 97.5 559 VAL A N 1
ATOM 4256 C CA . VAL A 1 559 ? 28.969 -29.391 -24.359 1 97.5 559 VAL A CA 1
ATOM 4257 C C . VAL A 1 559 ? 29.5 -29.516 -25.797 1 97.5 559 VAL A C 1
ATOM 4259 O O . VAL A 1 559 ? 28.734 -29.484 -26.75 1 97.5 559 VAL A O 1
ATOM 4262 N N . SER A 1 560 ? 30.766 -29.688 -25.906 1 97.19 560 SER A N 1
ATOM 4263 C CA . SER A 1 560 ? 31.391 -29.812 -27.219 1 97.19 560 SER A CA 1
ATOM 4264 C C . SER A 1 560 ? 30.859 -31.031 -27.969 1 97.19 560 SER A C 1
ATOM 4266 O O . SER A 1 560 ? 30.609 -30.969 -29.172 1 97.19 560 SER A O 1
ATOM 4268 N N . ALA A 1 561 ? 30.766 -32.094 -27.266 1 97.12 561 ALA A N 1
ATOM 4269 C CA . ALA A 1 561 ? 30.266 -33.312 -27.875 1 97.12 561 ALA A CA 1
ATOM 4270 C C . ALA A 1 561 ? 28.844 -33.125 -28.406 1 97.12 561 ALA A C 1
ATOM 4272 O O . ALA A 1 561 ? 28.531 -33.562 -29.5 1 97.12 561 ALA A O 1
ATOM 4273 N N . LEU A 1 562 ? 27.984 -32.5 -27.688 1 97 562 LEU A N 1
ATOM 4274 C CA . LEU A 1 562 ? 26.609 -32.281 -28.078 1 97 562 LEU A CA 1
ATOM 4275 C C . LEU A 1 562 ? 26.516 -31.281 -29.234 1 97 562 LEU A C 1
ATOM 4277 O O . LEU A 1 562 ? 25.672 -31.422 -30.125 1 97 562 LEU A O 1
ATOM 4281 N N . LEU A 1 563 ? 27.375 -30.281 -29.203 1 97 563 LEU A N 1
ATOM 4282 C CA . LEU A 1 563 ? 27.375 -29.266 -30.25 1 97 563 LEU A CA 1
ATOM 4283 C C . LEU A 1 563 ? 27.891 -29.844 -31.562 1 97 563 LEU A C 1
ATOM 4285 O O . LEU A 1 563 ? 27.469 -29.406 -32.656 1 97 563 LEU A O 1
ATOM 4289 N N . SER A 1 564 ? 28.75 -30.812 -31.5 1 96.94 564 SER A N 1
ATOM 4290 C CA . SER A 1 564 ? 29.312 -31.422 -32.688 1 96.94 564 SER A CA 1
ATOM 4291 C C . SER A 1 564 ? 28.281 -32.281 -33.438 1 96.94 564 SER A C 1
ATOM 4293 O O . SER A 1 564 ? 28.391 -32.469 -34.625 1 96.94 564 SER A O 1
ATOM 4295 N N . ALA A 1 565 ? 27.312 -32.812 -32.719 1 96.62 565 ALA A N 1
ATOM 4296 C CA . ALA A 1 565 ? 26.188 -33.562 -33.25 1 96.62 565 ALA A CA 1
ATOM 4297 C C . ALA A 1 565 ? 24.875 -33.125 -32.594 1 96.62 565 ALA A C 1
ATOM 4299 O O . ALA A 1 565 ? 24.266 -33.906 -31.859 1 96.62 565 ALA A O 1
ATOM 4300 N N . PRO A 1 566 ? 24.469 -31.969 -32.969 1 95 566 PRO A N 1
ATOM 4301 C CA . PRO A 1 566 ? 23.422 -31.281 -32.188 1 95 566 PRO A CA 1
ATOM 4302 C C . PRO A 1 566 ? 22.109 -32.062 -32.125 1 95 566 PRO A C 1
ATOM 4304 O O . PRO A 1 566 ? 21.297 -31.828 -31.234 1 95 566 PRO A O 1
ATOM 4307 N N . ASN A 1 567 ? 21.812 -32.969 -33.031 1 94.25 567 ASN A N 1
ATOM 4308 C CA . ASN A 1 567 ? 20.516 -33.625 -33.094 1 94.25 567 ASN A CA 1
ATOM 4309 C C . ASN A 1 567 ? 20.641 -35.156 -32.938 1 94.25 567 ASN A C 1
ATOM 4311 O O . ASN A 1 567 ? 19.688 -35.875 -33.156 1 94.25 567 ASN A O 1
ATOM 4315 N N . GLN A 1 568 ? 21.766 -35.594 -32.5 1 94.19 568 GLN A N 1
ATOM 4316 C CA . GLN A 1 568 ? 22.016 -37.031 -32.406 1 94.19 568 GLN A CA 1
ATOM 4317 C C . GLN A 1 568 ? 21.562 -37.594 -31.047 1 94.19 568 GLN A C 1
ATOM 4319 O O . GLN A 1 568 ? 20.984 -38.688 -30.984 1 94.19 568 GLN A O 1
ATOM 4324 N N . THR A 1 569 ? 21.859 -36.906 -30.016 1 93.44 569 THR A N 1
ATOM 4325 C CA . THR A 1 569 ? 21.547 -37.375 -28.672 1 93.44 569 THR A CA 1
ATOM 4326 C C . THR A 1 569 ? 20.141 -36.969 -28.266 1 93.44 569 THR A C 1
ATOM 4328 O O . THR A 1 569 ? 19.812 -35.781 -28.234 1 93.44 569 THR A O 1
ATOM 4331 N N . ARG A 1 570 ? 19.328 -37.969 -27.938 1 92.62 570 ARG A N 1
ATOM 4332 C CA . ARG A 1 570 ? 17.953 -37.781 -27.484 1 92.62 570 ARG A CA 1
ATOM 4333 C C . ARG A 1 570 ? 17.734 -38.375 -26.094 1 92.62 570 ARG A C 1
ATOM 4335 O O . ARG A 1 570 ? 18.406 -39.312 -25.703 1 92.62 570 ARG A O 1
ATOM 4342 N N . THR A 1 571 ? 16.875 -37.75 -25.375 1 91.94 571 THR A N 1
ATOM 4343 C CA . THR A 1 571 ? 16.484 -38.312 -24.094 1 91.94 571 THR A CA 1
ATOM 4344 C C . THR A 1 571 ? 15.562 -39.531 -24.281 1 91.94 571 THR A C 1
ATOM 4346 O O . THR A 1 571 ? 15.164 -39.844 -25.406 1 91.94 571 THR A O 1
ATOM 4349 N N . THR A 1 572 ? 15.234 -40.062 -23.156 1 91.81 572 THR A N 1
ATOM 4350 C CA . THR A 1 572 ? 14.367 -41.25 -23.172 1 91.81 572 THR A CA 1
ATOM 4351 C C . THR A 1 572 ? 13.023 -40.906 -23.828 1 91.81 572 THR A C 1
ATOM 4353 O O . THR A 1 572 ? 12.477 -41.75 -24.547 1 91.81 572 THR A O 1
ATOM 4356 N N . LEU A 1 573 ? 12.555 -39.75 -23.656 1 89.38 573 LEU A N 1
ATOM 4357 C CA . LEU A 1 573 ? 11.25 -39.375 -24.188 1 89.38 573 LEU A CA 1
ATOM 4358 C C . LEU A 1 573 ? 11.406 -38.656 -25.516 1 89.38 573 LEU A C 1
ATOM 4360 O O . LEU A 1 573 ? 10.438 -38.094 -26.047 1 89.38 573 LEU A O 1
ATOM 4364 N N . GLY A 1 574 ? 12.641 -38.594 -26.016 1 87.12 574 GLY A N 1
ATOM 4365 C CA . GLY A 1 574 ? 12.844 -38.125 -27.375 1 87.12 574 GLY A CA 1
ATOM 4366 C C . GLY A 1 574 ? 13.211 -36.656 -27.469 1 87.12 574 GLY A C 1
ATOM 4367 O O . GLY A 1 574 ? 13.336 -36.094 -28.562 1 87.12 574 GLY A O 1
ATOM 4368 N N . SER A 1 575 ? 13.406 -36.031 -26.375 1 89.62 575 SER A N 1
ATOM 4369 C CA . SER A 1 575 ? 13.758 -34.625 -26.391 1 89.62 575 SER A CA 1
ATOM 4370 C C . SER A 1 575 ? 15.219 -34.406 -26.781 1 89.62 575 SER A C 1
ATOM 4372 O O . SER A 1 575 ? 16.047 -35.312 -26.625 1 89.62 575 SER A O 1
ATOM 4374 N N . ASN A 1 576 ? 15.477 -33.25 -27.375 1 92.56 576 ASN A N 1
ATOM 4375 C CA . ASN A 1 576 ? 16.844 -32.906 -27.75 1 92.56 576 ASN A CA 1
ATOM 4376 C C . ASN A 1 576 ? 17.703 -32.625 -26.516 1 92.56 576 ASN A C 1
ATOM 4378 O O . ASN A 1 576 ? 17.406 -31.719 -25.734 1 92.56 576 ASN A O 1
ATOM 4382 N N . ALA A 1 577 ? 18.781 -33.406 -26.359 1 95 577 ALA A N 1
ATOM 4383 C CA . ALA A 1 577 ? 19.625 -33.281 -25.172 1 95 577 ALA A CA 1
ATOM 4384 C C . ALA A 1 577 ? 20.328 -31.922 -25.125 1 95 577 ALA A C 1
ATOM 4386 O O . ALA A 1 577 ? 20.484 -31.344 -24.047 1 95 577 ALA A O 1
ATOM 4387 N N . LEU A 1 578 ? 20.734 -31.422 -26.266 1 96.19 578 LEU A N 1
ATOM 4388 C CA . LEU A 1 578 ? 21.406 -30.125 -26.344 1 96.19 578 LEU A CA 1
ATOM 4389 C C . LEU A 1 578 ? 20.453 -29.016 -25.938 1 96.19 578 LEU A C 1
ATOM 4391 O O . LEU A 1 578 ? 20.859 -28.078 -25.219 1 96.19 578 LEU A O 1
ATOM 4395 N N . TRP A 1 579 ? 19.219 -29.094 -26.328 1 95.69 579 TRP A N 1
ATOM 4396 C CA . TRP A 1 579 ? 18.203 -28.094 -26 1 95.69 579 TRP A CA 1
ATOM 4397 C C . TRP A 1 579 ? 18 -28.016 -24.484 1 95.69 579 TRP A C 1
ATOM 4399 O O . TRP A 1 579 ? 17.844 -26.922 -23.938 1 95.69 579 TRP A O 1
ATOM 4409 N N . GLN A 1 580 ? 18.047 -29.156 -23.828 1 96.38 580 GLN A N 1
ATOM 4410 C CA . GLN A 1 580 ? 17.844 -29.203 -22.391 1 96.38 580 GLN A CA 1
ATOM 4411 C C . GLN A 1 580 ? 18.922 -28.406 -21.656 1 96.38 580 GLN A C 1
ATOM 4413 O O . GLN A 1 580 ? 18.625 -27.656 -20.719 1 96.38 580 GLN A O 1
ATOM 4418 N N . LEU A 1 581 ? 20.172 -28.547 -22.094 1 97.56 581 LEU A N 1
ATOM 4419 C CA . LEU A 1 581 ? 21.266 -27.766 -21.5 1 97.56 581 LEU A CA 1
ATOM 4420 C C . LEU A 1 581 ? 21.125 -26.281 -21.812 1 97.56 581 LEU A C 1
ATOM 4422 O O . LEU A 1 581 ? 21.312 -25.438 -20.938 1 97.56 581 LEU A O 1
ATOM 4426 N N . ALA A 1 582 ? 20.75 -26 -23 1 97.44 582 ALA A N 1
ATOM 4427 C CA . ALA A 1 582 ? 20.688 -24.625 -23.484 1 97.44 582 ALA A CA 1
ATOM 4428 C C . ALA A 1 582 ? 19.578 -23.859 -22.766 1 97.44 582 ALA A C 1
ATOM 4430 O O . ALA A 1 582 ? 19.766 -22.688 -22.406 1 97.44 582 ALA A O 1
ATOM 4431 N N . VAL A 1 583 ? 18.438 -24.453 -22.547 1 97.56 583 VAL A N 1
ATOM 4432 C CA . VAL A 1 583 ? 17.312 -23.781 -21.922 1 97.56 583 VAL A CA 1
ATOM 4433 C C . VAL A 1 583 ? 17.688 -23.359 -20.5 1 97.56 583 VAL A C 1
ATOM 4435 O O . VAL A 1 583 ? 17.406 -22.234 -20.078 1 97.56 583 VAL A O 1
ATOM 4438 N N . LEU A 1 584 ? 18.297 -24.266 -19.781 1 98.31 584 LEU A N 1
ATOM 4439 C CA . LEU A 1 584 ? 18.719 -23.938 -18.422 1 98.31 584 LEU A CA 1
ATOM 4440 C C . LEU A 1 584 ? 19.672 -22.75 -18.422 1 98.31 584 LEU A C 1
ATOM 4442 O O . LEU A 1 584 ? 19.5 -21.797 -17.656 1 98.31 584 LEU A O 1
ATOM 4446 N N . GLU A 1 585 ? 20.656 -22.797 -19.297 1 98.19 585 GLU A N 1
ATOM 4447 C CA . GLU A 1 585 ? 21.641 -21.719 -19.344 1 98.19 585 GLU A CA 1
ATOM 4448 C C . GLU A 1 585 ? 21.016 -20.406 -19.797 1 98.19 585 GLU A C 1
ATOM 4450 O O . GLU A 1 585 ? 21.281 -19.344 -19.219 1 98.19 585 GLU A O 1
ATOM 4455 N N . MET A 1 586 ? 20.188 -20.484 -20.828 1 98 586 MET A N 1
ATOM 4456 C CA . MET A 1 586 ? 19.516 -19.281 -21.312 1 98 586 MET A CA 1
ATOM 4457 C C . MET A 1 586 ? 18.609 -18.688 -20.25 1 98 586 MET A C 1
ATOM 4459 O O . MET A 1 586 ? 18.531 -17.453 -20.109 1 98 586 MET A O 1
ATOM 4463 N N . TRP A 1 587 ? 17.953 -19.516 -19.547 1 98.38 587 TRP A N 1
ATOM 4464 C CA . TRP A 1 587 ? 17.078 -19.062 -18.469 1 98.38 587 TRP A CA 1
ATOM 4465 C C . TRP A 1 587 ? 17.891 -18.375 -17.375 1 98.38 587 TRP A C 1
ATOM 4467 O O . TRP A 1 587 ? 17.547 -17.281 -16.922 1 98.38 587 TRP A O 1
ATOM 4477 N N . LEU A 1 588 ? 18.953 -18.984 -16.953 1 98.31 588 LEU A N 1
ATOM 4478 C CA . LEU A 1 588 ? 19.828 -18.422 -15.93 1 98.31 588 LEU A CA 1
ATOM 4479 C C . LEU A 1 588 ? 20.359 -17.062 -16.375 1 98.31 588 LEU A C 1
ATOM 4481 O O . LEU A 1 588 ? 20.438 -16.125 -15.57 1 98.31 588 LEU A O 1
ATOM 4485 N N . GLN A 1 589 ? 20.719 -16.969 -17.641 1 97.75 589 GLN A N 1
ATOM 4486 C CA . GLN A 1 589 ? 21.219 -15.711 -18.172 1 97.75 589 GLN A CA 1
ATOM 4487 C C . GLN A 1 589 ? 20.125 -14.648 -18.203 1 97.75 589 GLN A C 1
ATOM 4489 O O . GLN A 1 589 ? 20.391 -13.477 -17.938 1 9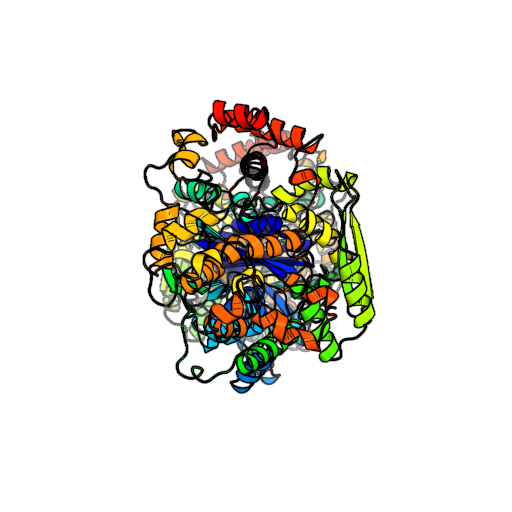7.75 589 GLN A O 1
ATOM 4494 N N . SER A 1 590 ? 18.922 -15.055 -18.484 1 96.94 590 SER A N 1
ATOM 4495 C CA . SER A 1 590 ? 17.797 -14.125 -18.516 1 96.94 590 SER A CA 1
ATOM 4496 C C . SER A 1 590 ? 17.453 -13.625 -17.125 1 96.94 590 SER A C 1
ATOM 4498 O O . SER A 1 590 ? 16.953 -12.508 -16.953 1 96.94 590 SER A O 1
ATOM 4500 N N . MET A 1 591 ? 17.672 -14.398 -16.078 1 96.06 591 MET A N 1
ATOM 4501 C CA . MET A 1 591 ? 17.359 -14.055 -14.695 1 96.06 591 MET A CA 1
ATOM 4502 C C . MET A 1 591 ? 18.406 -13.109 -14.117 1 96.06 591 MET A C 1
ATOM 4504 O O . MET A 1 591 ? 18.125 -12.406 -13.141 1 96.06 591 MET A O 1
ATOM 4508 N N . ALA A 1 592 ? 19.672 -13.094 -14.539 1 89.69 592 ALA A N 1
ATOM 4509 C CA . ALA A 1 592 ? 20.75 -12.25 -14.039 1 89.69 592 ALA A CA 1
ATOM 4510 C C . ALA A 1 592 ? 20.594 -10.812 -14.523 1 89.69 592 ALA A C 1
ATOM 4512 O O . ALA A 1 592 ? 21.141 -9.883 -13.922 1 89.69 592 ALA A O 1
ATOM 4513 N N . GLY A 1 593 ? 19.75 -10.391 -15.523 1 72.69 593 GLY A N 1
ATOM 4514 C CA . GLY A 1 593 ? 19.578 -9.047 -16.062 1 72.69 593 GLY A CA 1
ATOM 4515 C C . GLY A 1 593 ? 18.328 -8.352 -15.562 1 72.69 593 GLY A C 1
ATOM 4516 O O . GLY A 1 593 ? 17.438 -9 -15 1 72.69 593 GLY A O 1
ATOM 4517 N N . MET B 1 1 ? -2.104 12.008 17.078 1 66.38 1 MET B N 1
ATOM 4518 C CA . MET B 1 1 ? -1.901 12.852 15.898 1 66.38 1 MET B CA 1
ATOM 4519 C C . MET B 1 1 ? -0.816 12.273 14.992 1 66.38 1 MET B C 1
ATOM 4521 O O . MET B 1 1 ? 0.076 11.562 15.461 1 66.38 1 MET B O 1
ATOM 4525 N N . CYS B 1 2 ? -0.921 12.398 13.578 1 89.12 2 CYS B N 1
ATOM 4526 C CA . CYS B 1 2 ? -0.509 11.547 12.469 1 89.12 2 CYS B CA 1
ATOM 4527 C C . CYS B 1 2 ? 0.171 12.367 11.375 1 89.12 2 CYS B C 1
ATOM 4529 O O . CYS B 1 2 ? 0.307 13.586 11.5 1 89.12 2 CYS B O 1
ATOM 4531 N N . GLY B 1 3 ? 1.053 11.766 10.688 1 97.44 3 GLY B N 1
ATOM 4532 C CA . GLY B 1 3 ? 1.484 12.281 9.398 1 97.44 3 GLY B CA 1
ATOM 4533 C C . GLY B 1 3 ? 0.771 11.625 8.227 1 97.44 3 GLY B C 1
ATOM 4534 O O . GLY B 1 3 ? 0.54 10.414 8.234 1 97.44 3 GLY B O 1
ATOM 4535 N N . ILE B 1 4 ? 0.313 12.461 7.32 1 98.81 4 ILE B N 1
ATOM 4536 C CA . ILE B 1 4 ? -0.324 11.906 6.133 1 98.81 4 ILE B CA 1
ATOM 4537 C C . ILE B 1 4 ? 0.458 12.32 4.887 1 98.81 4 ILE B C 1
ATOM 4539 O O . ILE B 1 4 ? 1.132 13.359 4.883 1 98.81 4 ILE B O 1
ATOM 4543 N N . CYS B 1 5 ? 0.418 11.562 3.912 1 98.88 5 CYS B N 1
ATOM 4544 C CA . CYS B 1 5 ? 1.019 11.859 2.617 1 98.88 5 CYS B CA 1
ATOM 4545 C C . CYS B 1 5 ? 0.351 11.055 1.508 1 98.88 5 CYS B C 1
ATOM 4547 O O . CYS B 1 5 ? -0.456 10.164 1.78 1 98.88 5 CYS B O 1
ATOM 4549 N N . GLY B 1 6 ? 0.642 11.453 0.301 1 98.81 6 GLY B N 1
ATOM 4550 C CA . GLY B 1 6 ? 0.095 10.711 -0.824 1 98.81 6 GLY B CA 1
ATOM 4551 C C . GLY B 1 6 ? 0.469 11.305 -2.17 1 98.81 6 GLY B C 1
ATOM 4552 O O . GLY B 1 6 ? 1.187 12.305 -2.234 1 98.81 6 GLY B O 1
ATOM 4553 N N . GLU B 1 7 ? 0.093 10.617 -3.188 1 98.69 7 GLU B N 1
ATOM 4554 C CA . GLU B 1 7 ? 0.297 11.008 -4.578 1 98.69 7 GLU B CA 1
ATOM 4555 C C . GLU B 1 7 ? -0.904 10.633 -5.441 1 98.69 7 GLU B C 1
ATOM 4557 O O . GLU B 1 7 ? -1.494 9.57 -5.258 1 98.69 7 GLU B O 1
ATOM 4562 N N . ILE B 1 8 ? -1.31 11.461 -6.305 1 98.62 8 ILE B N 1
ATOM 4563 C CA . ILE B 1 8 ? -2.262 11.164 -7.371 1 98.62 8 ILE B CA 1
ATOM 4564 C C . ILE B 1 8 ? -1.657 11.523 -8.727 1 98.62 8 ILE B C 1
ATOM 4566 O O . ILE B 1 8 ? -0.981 12.547 -8.852 1 98.62 8 ILE B O 1
ATOM 4570 N N . ARG B 1 9 ? -1.836 10.703 -9.672 1 98.25 9 ARG B N 1
ATOM 4571 C CA . ARG B 1 9 ? -1.317 10.938 -11.016 1 98.25 9 ARG B CA 1
ATOM 4572 C C . ARG B 1 9 ? -2.445 10.961 -12.039 1 98.25 9 ARG B C 1
ATOM 4574 O O . ARG B 1 9 ? -3.5 10.359 -11.828 1 98.25 9 ARG B O 1
ATOM 4581 N N . TRP B 1 10 ? -2.242 11.641 -13.172 1 97.5 10 TRP B N 1
ATOM 4582 C CA . TRP B 1 10 ? -3.24 11.68 -14.234 1 97.5 10 TRP B CA 1
ATOM 4583 C C . TRP B 1 10 ? -2.578 11.57 -15.602 1 97.5 10 TRP B C 1
ATOM 4585 O O . TRP B 1 10 ? -3.127 12.039 -16.609 1 97.5 10 TRP B O 1
ATOM 4595 N N . ASP B 1 11 ? -1.412 11.039 -15.688 1 96.5 11 ASP B N 1
ATOM 4596 C CA . ASP B 1 11 ? -0.689 10.852 -16.938 1 96.5 11 ASP B CA 1
ATOM 4597 C C . ASP B 1 11 ? -0.753 9.391 -17.391 1 96.5 11 ASP B C 1
ATOM 4599 O O . ASP B 1 11 ? 0.031 8.969 -18.234 1 96.5 11 ASP B O 1
ATOM 4603 N N . GLY B 1 12 ? -1.562 8.625 -16.75 1 93.56 12 GLY B N 1
ATOM 4604 C CA . GLY B 1 12 ? -1.75 7.242 -17.156 1 93.56 12 GLY B CA 1
ATOM 4605 C C . GLY B 1 12 ? -0.839 6.281 -16.422 1 93.56 12 GLY B C 1
ATOM 4606 O O . GLY B 1 12 ? -0.923 5.066 -16.609 1 93.56 12 GLY B O 1
ATOM 4607 N N . GLU B 1 13 ? -0.014 6.758 -15.539 1 94.12 13 GLU B N 1
ATOM 4608 C CA . GLU B 1 13 ? 0.906 5.91 -14.781 1 94.12 13 GLU B CA 1
ATOM 4609 C C . GLU B 1 13 ? 0.386 5.656 -13.375 1 94.12 13 GLU B C 1
ATOM 4611 O O . GLU B 1 13 ? -0.444 6.414 -12.867 1 94.12 13 GLU B O 1
ATOM 4616 N N . ALA B 1 14 ? 0.871 4.602 -12.766 1 95.69 14 ALA B N 1
ATOM 4617 C CA . ALA B 1 14 ? 0.573 4.324 -11.359 1 95.69 14 ALA B CA 1
ATOM 4618 C C . ALA B 1 14 ? 1.326 5.281 -10.445 1 95.69 14 ALA B C 1
ATOM 4620 O O . ALA B 1 14 ? 2.367 5.824 -10.82 1 95.69 14 ALA B O 1
ATOM 4621 N N . ALA B 1 15 ? 0.766 5.484 -9.281 1 97.69 15 ALA B N 1
ATOM 4622 C CA . ALA B 1 15 ? 1.461 6.281 -8.273 1 97.69 15 ALA B CA 1
ATOM 4623 C C . ALA B 1 15 ? 2.791 5.645 -7.891 1 97.69 15 ALA B C 1
ATOM 4625 O O . ALA B 1 15 ? 2.939 4.422 -7.949 1 97.69 15 ALA B O 1
ATOM 4626 N N . ASP B 1 16 ? 3.779 6.43 -7.531 1 97.25 16 ASP B N 1
ATOM 4627 C CA . ASP B 1 16 ? 5.086 5.957 -7.082 1 97.25 16 ASP B CA 1
ATOM 4628 C C . ASP B 1 16 ? 5.047 5.559 -5.605 1 97.25 16 ASP B C 1
ATOM 4630 O O . ASP B 1 16 ? 5.332 6.379 -4.73 1 97.25 16 ASP B O 1
ATOM 4634 N N . VAL B 1 17 ? 4.871 4.363 -5.328 1 97.69 17 VAL B N 1
ATOM 4635 C CA . VAL B 1 17 ? 4.707 3.859 -3.969 1 97.69 17 VAL B CA 1
ATOM 4636 C C . VAL B 1 17 ? 6.004 4.055 -3.186 1 97.69 17 VAL B C 1
ATOM 4638 O O . VAL B 1 17 ? 5.973 4.301 -1.977 1 97.69 17 VAL B O 1
ATOM 4641 N N . GLY B 1 18 ? 7.125 3.92 -3.857 1 96.25 18 GLY B N 1
ATOM 4642 C CA . GLY B 1 18 ? 8.398 4.195 -3.221 1 96.25 18 GLY B CA 1
ATOM 4643 C C . GLY B 1 18 ? 8.516 5.621 -2.709 1 96.25 18 GLY B C 1
ATOM 4644 O O . GLY B 1 18 ? 9.023 5.852 -1.607 1 96.25 18 GLY B O 1
ATOM 4645 N N . ALA B 1 19 ? 8.047 6.547 -3.496 1 97.81 19 ALA B N 1
ATOM 4646 C CA . ALA B 1 19 ? 8.047 7.949 -3.082 1 97.81 19 ALA B CA 1
ATOM 4647 C C . ALA B 1 19 ? 7.156 8.156 -1.86 1 97.81 19 ALA B C 1
ATOM 4649 O O . ALA B 1 19 ? 7.531 8.867 -0.925 1 97.81 19 ALA B O 1
ATOM 4650 N N . VAL B 1 20 ? 6 7.535 -1.855 1 98.62 20 VAL B N 1
ATOM 4651 C CA . VAL B 1 20 ? 5.062 7.672 -0.745 1 98.62 20 VAL B CA 1
ATOM 4652 C C . VAL B 1 20 ? 5.66 7.051 0.516 1 98.62 20 VAL B C 1
ATOM 4654 O O . VAL B 1 20 ? 5.5 7.586 1.615 1 98.62 20 VAL B O 1
ATOM 4657 N N . ALA B 1 21 ? 6.375 5.996 0.342 1 97.94 21 ALA B N 1
ATOM 4658 C CA . ALA B 1 21 ? 7.047 5.363 1.473 1 97.94 21 ALA B CA 1
ATOM 4659 C C . ALA B 1 21 ? 8.125 6.277 2.055 1 97.94 21 ALA B C 1
ATOM 4661 O O . ALA B 1 21 ? 8.289 6.355 3.275 1 97.94 21 ALA B O 1
ATOM 4662 N N . ARG B 1 22 ? 8.844 6.93 1.197 1 97.81 22 ARG B N 1
ATOM 4663 C CA . ARG B 1 22 ? 9.859 7.871 1.659 1 97.81 22 ARG B CA 1
ATOM 4664 C C . ARG B 1 22 ? 9.219 9.047 2.393 1 97.81 22 ARG B C 1
ATOM 4666 O O . ARG B 1 22 ? 9.742 9.5 3.412 1 97.81 22 ARG B O 1
ATOM 4673 N N . MET B 1 23 ? 8.117 9.531 1.88 1 98.44 23 MET B N 1
ATOM 4674 C CA . MET B 1 23 ? 7.414 10.609 2.562 1 98.44 23 MET B CA 1
ATOM 4675 C C . MET B 1 23 ? 6.969 10.172 3.955 1 98.44 23 MET B C 1
ATOM 4677 O O . MET B 1 23 ? 7.188 10.891 4.934 1 98.44 23 MET B O 1
ATOM 4681 N N . ALA B 1 24 ? 6.328 9 4.012 1 98 24 ALA B N 1
ATOM 4682 C CA . ALA B 1 24 ? 5.887 8.484 5.305 1 98 24 ALA B CA 1
ATOM 4683 C C . ALA B 1 24 ? 7.062 8.32 6.262 1 98 24 ALA B C 1
ATOM 4685 O O . ALA B 1 24 ? 6.957 8.641 7.445 1 98 24 ALA B O 1
ATOM 4686 N N . GLY B 1 25 ? 8.172 7.836 5.727 1 96.81 25 GLY B N 1
ATOM 4687 C CA . GLY B 1 25 ? 9.359 7.648 6.535 1 96.81 25 GLY B CA 1
ATOM 4688 C C . GLY B 1 25 ? 9.883 8.938 7.137 1 96.81 25 GLY B C 1
ATOM 4689 O O . GLY B 1 25 ? 10.383 8.945 8.266 1 96.81 25 GLY B O 1
ATOM 4690 N N . ALA B 1 26 ? 9.703 10 6.461 1 97.19 26 ALA B N 1
ATOM 4691 C CA . ALA B 1 26 ? 10.172 11.312 6.902 1 97.19 26 ALA B CA 1
ATOM 4692 C C . ALA B 1 26 ? 9.336 11.828 8.07 1 97.19 26 ALA B C 1
ATOM 4694 O O . ALA B 1 26 ? 9.742 12.758 8.766 1 97.19 26 ALA B O 1
ATOM 4695 N N . MET B 1 27 ? 8.242 11.203 8.32 1 97.69 27 MET B N 1
ATOM 4696 C CA . MET B 1 27 ? 7.32 11.727 9.328 1 97.69 27 MET B CA 1
ATOM 4697 C C . MET B 1 27 ? 7.18 10.742 10.484 1 97.69 27 MET B C 1
ATOM 4699 O O . MET B 1 27 ? 6.172 10.758 11.203 1 97.69 27 MET B O 1
ATOM 4703 N N . THR B 1 28 ? 8.125 9.883 10.695 1 96.94 28 THR B N 1
ATOM 4704 C CA . THR B 1 28 ? 8.086 8.883 11.75 1 96.94 28 THR B CA 1
ATOM 4705 C C . THR B 1 28 ? 7.875 9.531 13.117 1 96.94 28 THR B C 1
ATOM 4707 O O . THR B 1 28 ? 7.145 9.008 13.961 1 96.94 28 THR B O 1
ATOM 4710 N N . SER B 1 29 ? 8.445 10.68 13.344 1 96.62 29 SER B N 1
ATOM 4711 C CA . SER B 1 29 ? 8.336 11.367 14.625 1 96.62 29 SER B CA 1
ATOM 4712 C C . SER B 1 29 ? 6.906 11.805 14.906 1 96.62 29 SER B C 1
ATOM 4714 O O . SER B 1 29 ? 6.48 11.875 16.062 1 96.62 29 SER B O 1
ATOM 4716 N N . ARG B 1 30 ? 6.129 12.125 13.898 1 96.88 30 ARG B N 1
ATOM 4717 C CA . ARG B 1 30 ? 4.75 12.578 14.047 1 96.88 30 ARG B CA 1
ATOM 4718 C C . ARG B 1 30 ? 3.84 11.43 14.477 1 96.88 30 ARG B C 1
ATOM 4720 O O . ARG B 1 30 ? 2.809 11.648 15.117 1 96.88 30 ARG B O 1
ATOM 4727 N N . GLY B 1 31 ? 4.18 10.266 14.047 1 96.75 31 GLY B N 1
ATOM 4728 C CA . GLY B 1 31 ? 3.41 9.078 14.352 1 96.75 31 GLY B CA 1
ATOM 4729 C C . GLY B 1 31 ? 4.266 7.832 14.5 1 96.75 31 GLY B C 1
ATOM 4730 O O . GLY B 1 31 ? 4.344 7.016 13.578 1 96.75 31 GLY B O 1
ATOM 4731 N N . PRO B 1 32 ? 4.809 7.664 15.641 1 95.56 32 PRO B N 1
ATOM 4732 C CA . PRO B 1 32 ? 5.785 6.586 15.82 1 95.56 32 PRO B CA 1
ATOM 4733 C C . PRO B 1 32 ? 5.129 5.227 16.047 1 95.56 32 PRO B C 1
ATOM 4735 O O . PRO B 1 32 ? 5.801 4.195 16.016 1 95.56 32 PRO B O 1
ATOM 4738 N N . ASP B 1 33 ? 3.824 5.195 16.234 1 95.25 33 ASP B N 1
ATOM 4739 C CA . ASP B 1 33 ? 3.186 3.986 16.75 1 95.25 33 ASP B CA 1
ATOM 4740 C C . ASP B 1 33 ? 2.941 2.977 15.633 1 95.25 33 ASP B C 1
ATOM 4742 O O . ASP B 1 33 ? 2.891 1.77 15.883 1 95.25 33 ASP B O 1
ATOM 4746 N N . ALA B 1 34 ? 2.666 3.492 14.438 1 94.56 34 ALA B N 1
ATOM 4747 C CA . ALA B 1 34 ? 2.375 2.6 13.32 1 94.56 34 ALA B CA 1
ATOM 4748 C C . ALA B 1 34 ? 2.504 3.33 11.992 1 94.56 34 ALA B C 1
ATOM 4750 O O . ALA B 1 34 ? 2.592 4.559 11.953 1 94.56 34 ALA B O 1
ATOM 4751 N N . GLU B 1 35 ? 2.578 2.604 10.93 1 96.56 35 GLU B N 1
ATOM 4752 C CA . GLU B 1 35 ? 2.619 3.15 9.578 1 96.56 35 GLU B CA 1
ATOM 4753 C C . GLU B 1 35 ? 1.786 2.309 8.617 1 96.56 35 GLU B C 1
ATOM 4755 O O . GLU B 1 35 ? 1.511 1.137 8.891 1 96.56 35 GLU B O 1
ATOM 4760 N N . GLY B 1 36 ? 1.393 2.852 7.535 1 97.75 36 GLY B N 1
ATOM 4761 C CA . GLY B 1 36 ? 0.625 2.148 6.52 1 97.75 36 GLY B CA 1
ATOM 4762 C C . GLY B 1 36 ? 0.673 2.824 5.16 1 97.75 36 GLY B C 1
ATOM 4763 O O . GLY B 1 36 ? 0.916 4.031 5.07 1 97.75 36 GLY B O 1
ATOM 4764 N N . ILE B 1 37 ? 0.483 2.043 4.113 1 98.62 37 ILE B N 1
ATOM 4765 C CA . ILE B 1 37 ? 0.379 2.525 2.74 1 98.62 37 ILE B CA 1
ATOM 4766 C C . ILE B 1 37 ? -0.712 1.753 2.002 1 98.62 37 ILE B C 1
ATOM 4768 O O . ILE B 1 37 ? -0.837 0.536 2.164 1 98.62 37 ILE B O 1
ATOM 4772 N N . VAL B 1 38 ? -1.568 2.381 1.313 1 98.75 38 VAL B N 1
ATOM 4773 C CA . VAL B 1 38 ? -2.533 1.787 0.394 1 98.75 38 VAL B CA 1
ATOM 4774 C C . VAL B 1 38 ? -2.41 2.443 -0.979 1 98.75 38 VAL B C 1
ATOM 4776 O O . VAL B 1 38 ? -2.484 3.668 -1.099 1 98.75 38 VAL B O 1
ATOM 4779 N N . ALA B 1 39 ? -2.148 1.681 -1.966 1 98.38 39 ALA B N 1
ATOM 4780 C CA . ALA B 1 39 ? -2 2.184 -3.328 1 98.38 39 ALA B CA 1
ATOM 4781 C C . ALA B 1 39 ? -2.879 1.402 -4.301 1 98.38 39 ALA B C 1
ATOM 4783 O O . ALA B 1 39 ? -2.955 0.173 -4.23 1 98.38 39 ALA B O 1
ATOM 4784 N N . HIS B 1 40 ? -3.609 2.023 -5.164 1 96.75 40 HIS B N 1
ATOM 4785 C CA . HIS B 1 40 ? -4.383 1.474 -6.27 1 96.75 40 HIS B CA 1
ATOM 4786 C C . HIS B 1 40 ? -4.227 2.326 -7.527 1 96.75 40 HIS B C 1
ATOM 4788 O O . HIS B 1 40 ? -4.809 3.408 -7.625 1 96.75 40 HIS B O 1
ATOM 4794 N N . GLY B 1 41 ? -3.494 1.844 -8.5 1 95.38 41 GLY B N 1
ATOM 4795 C CA . GLY B 1 41 ? -3.311 2.568 -9.75 1 95.38 41 GLY B CA 1
ATOM 4796 C C . GLY B 1 41 ? -2.693 3.941 -9.555 1 95.38 41 GLY B C 1
ATOM 4797 O O . GLY B 1 41 ? -1.583 4.062 -9.031 1 95.38 41 GLY B O 1
ATOM 4798 N N . PRO B 1 42 ? -3.488 4.969 -9.867 1 97.06 42 PRO B N 1
ATOM 4799 C CA . PRO B 1 42 ? -2.91 6.316 -9.898 1 97.06 42 PRO B CA 1
ATOM 4800 C C . PRO B 1 42 ? -2.832 6.957 -8.516 1 97.06 42 PRO B C 1
ATOM 4802 O O . PRO B 1 42 ? -2.324 8.07 -8.375 1 97.06 42 PRO B O 1
ATOM 4805 N N . VAL B 1 43 ? -3.32 6.312 -7.504 1 98.19 43 VAL B N 1
ATOM 4806 C CA . VAL B 1 43 ? -3.379 6.957 -6.195 1 98.19 43 VAL B CA 1
ATOM 4807 C C . VAL B 1 43 ? -2.656 6.098 -5.164 1 98.19 43 VAL B C 1
ATOM 4809 O O . VAL B 1 43 ? -2.785 4.871 -5.168 1 98.19 43 VAL B O 1
ATOM 4812 N N . ALA B 1 44 ? -1.863 6.676 -4.367 1 98.69 44 ALA B N 1
ATOM 4813 C CA . ALA B 1 44 ? -1.239 6.059 -3.199 1 98.69 44 ALA B CA 1
ATOM 4814 C C . ALA B 1 44 ? -1.336 6.973 -1.98 1 98.69 44 ALA B C 1
ATOM 4816 O O . ALA B 1 44 ? -1.113 8.18 -2.082 1 98.69 44 ALA B O 1
ATOM 4817 N N . LEU B 1 45 ? -1.753 6.438 -0.881 1 98.88 45 LEU B N 1
ATOM 4818 C CA . LEU B 1 45 ? -1.851 7.164 0.378 1 98.88 45 LEU B CA 1
ATOM 4819 C C . LEU B 1 45 ? -0.96 6.535 1.443 1 98.88 45 LEU B C 1
ATOM 4821 O O . LEU B 1 45 ? -0.848 5.309 1.518 1 98.88 45 LEU B O 1
ATOM 4825 N N . GLY B 1 46 ? -0.272 7.336 2.234 1 98.81 46 GLY B N 1
ATOM 4826 C CA . GLY B 1 46 ? 0.564 6.91 3.346 1 98.81 46 GLY B CA 1
ATOM 4827 C C . GLY B 1 46 ? 0.199 7.582 4.656 1 98.81 46 GLY B C 1
ATOM 4828 O O . GLY B 1 46 ? -0.348 8.688 4.664 1 98.81 46 GLY B O 1
ATOM 4829 N N . HIS B 1 47 ? 0.46 6.895 5.73 1 98.5 47 HIS B N 1
ATOM 4830 C CA . HIS B 1 47 ? 0.062 7.398 7.039 1 98.5 47 HIS B CA 1
ATOM 4831 C C . HIS B 1 47 ? 1.059 6.984 8.117 1 98.5 47 HIS B C 1
ATOM 4833 O O . HIS B 1 47 ? 1.622 5.887 8.062 1 98.5 47 HIS B O 1
ATOM 4839 N N . ARG B 1 48 ? 1.381 7.848 9.039 1 98.06 48 ARG B N 1
ATOM 4840 C CA . ARG B 1 48 ? 2.043 7.594 10.312 1 98.06 48 ARG B CA 1
ATOM 4841 C C . ARG B 1 48 ? 1.088 7.816 11.484 1 98.06 48 ARG B C 1
ATOM 4843 O O . ARG B 1 48 ? 0.454 8.867 11.586 1 98.06 48 ARG B O 1
ATOM 4850 N N . ARG B 1 49 ? 1.076 6.91 12.414 1 96.56 49 ARG B N 1
ATOM 4851 C CA . ARG B 1 49 ? 0.015 6.941 13.414 1 96.56 49 ARG B CA 1
ATOM 4852 C C . ARG B 1 49 ? 0.579 7.234 14.797 1 96.56 49 ARG B C 1
ATOM 4854 O O . ARG B 1 49 ? 1.556 6.609 15.227 1 96.56 49 ARG B O 1
ATOM 4861 N N . LEU B 1 50 ? 0.068 8.172 15.43 1 96.69 50 LEU B N 1
ATOM 4862 C CA . LEU B 1 50 ? 0.123 8.352 16.875 1 96.69 50 LEU B CA 1
ATOM 4863 C C . LEU B 1 50 ? -1.177 7.891 17.531 1 96.69 50 LEU B C 1
ATOM 4865 O O . LEU B 1 50 ? -2.215 8.539 17.375 1 96.69 50 LEU B O 1
ATOM 4869 N N . SER B 1 51 ? -1.166 6.848 18.234 1 94.31 51 SER B N 1
ATOM 4870 C CA . SER B 1 51 ? -2.379 6.207 18.734 1 94.31 51 SER B CA 1
ATOM 4871 C C . SER B 1 51 ? -2.93 6.941 19.953 1 94.31 51 SER B C 1
ATOM 4873 O O . SER B 1 51 ? -2.373 6.844 21.047 1 94.31 51 SER B O 1
ATOM 4875 N N . ILE B 1 52 ? -4.031 7.586 19.688 1 94.62 52 ILE B N 1
ATOM 4876 C CA . ILE B 1 52 ? -4.648 8.359 20.766 1 94.62 52 ILE B CA 1
ATOM 4877 C C . ILE B 1 52 ? -6.086 7.895 20.969 1 94.62 52 ILE B C 1
ATOM 4879 O O . ILE B 1 52 ? -6.531 7.734 22.109 1 94.62 52 ILE B O 1
ATOM 4883 N N . ILE B 1 53 ? -6.855 7.777 19.891 1 92.88 53 ILE B N 1
ATOM 4884 C CA . ILE B 1 53 ? -8.219 7.258 19.891 1 92.88 53 ILE B CA 1
ATOM 4885 C C . ILE B 1 53 ? -8.258 5.91 19.188 1 92.88 53 ILE B C 1
ATOM 4887 O O . ILE B 1 53 ? -7.754 5.781 18.062 1 92.88 53 ILE B O 1
ATOM 4891 N N . ASP B 1 54 ? -8.898 4.871 19.859 1 92.62 54 ASP B N 1
ATOM 4892 C CA . ASP B 1 54 ? -8.875 3.494 19.375 1 92.62 54 ASP B CA 1
ATOM 4893 C C . ASP B 1 54 ? -7.449 2.959 19.297 1 92.62 54 ASP B C 1
ATOM 4895 O O . ASP B 1 54 ? -6.809 3.031 18.25 1 92.62 54 ASP B O 1
ATOM 4899 N N . LEU B 1 55 ? -6.984 2.359 20.297 1 91.62 55 LEU B N 1
ATOM 4900 C CA . LEU B 1 55 ? -5.598 1.933 20.406 1 91.62 55 LEU B CA 1
ATOM 4901 C C . LEU B 1 55 ? -5.371 0.604 19.703 1 91.62 55 LEU B C 1
ATOM 4903 O O . LEU B 1 55 ? -4.238 0.13 19.594 1 91.62 55 LEU B O 1
ATOM 4907 N N . SER B 1 56 ? -6.477 0.109 19.109 1 91.44 56 SER B N 1
ATOM 4908 C CA . SER B 1 56 ? -6.371 -1.171 18.422 1 91.44 56 SER B CA 1
ATOM 4909 C C . SER B 1 56 ? -5.98 -0.978 16.953 1 91.44 56 SER B C 1
ATOM 4911 O O . SER B 1 56 ? -5.914 0.153 16.469 1 91.44 56 SER B O 1
ATOM 4913 N N . GLY B 1 57 ? -5.734 -2.051 16.312 1 90.88 57 GLY B N 1
ATOM 4914 C CA . GLY B 1 57 ? -5.41 -2.029 14.891 1 90.88 57 GLY B CA 1
ATOM 4915 C C . GLY B 1 57 ? -6.586 -1.637 14.016 1 90.88 57 GLY B C 1
ATOM 4916 O O . GLY B 1 57 ? -6.41 -1.312 12.844 1 90.88 57 GLY B O 1
ATOM 4917 N N . ARG B 1 58 ? -7.75 -1.596 14.562 1 93.06 58 ARG B N 1
ATOM 4918 C CA . ARG B 1 58 ? -8.945 -1.276 13.797 1 93.06 58 ARG B CA 1
ATOM 4919 C C . ARG B 1 58 ? -8.953 0.19 13.375 1 93.06 58 ARG B C 1
ATOM 4921 O O . ARG B 1 58 ? -9.68 0.573 12.453 1 93.06 58 ARG B O 1
ATOM 4928 N N . GLY B 1 59 ? -8.172 0.951 14.102 1 93.5 59 GLY B N 1
ATOM 4929 C CA . GLY B 1 59 ? -8.07 2.357 13.742 1 93.5 59 GLY B CA 1
ATOM 4930 C C . GLY B 1 59 ? -6.914 2.652 12.805 1 93.5 59 GLY B C 1
ATOM 4931 O O . GLY B 1 59 ? -6.605 3.816 12.539 1 93.5 59 GLY B O 1
ATOM 4932 N N . ALA B 1 60 ? -6.316 1.597 12.258 1 94.12 60 ALA B N 1
ATOM 4933 C CA . ALA B 1 60 ? -5.152 1.774 11.398 1 94.12 60 ALA B CA 1
ATOM 4934 C C . ALA B 1 60 ? -5.512 2.564 10.141 1 94.12 60 ALA B C 1
ATOM 4936 O O . ALA B 1 60 ? -6.637 2.477 9.648 1 94.12 60 ALA B O 1
ATOM 4937 N N . GLN B 1 61 ? -4.559 3.322 9.672 1 96.94 61 GLN B N 1
ATOM 4938 C CA . GLN B 1 61 ? -4.691 4.102 8.445 1 96.94 61 GLN B CA 1
ATOM 4939 C C . GLN B 1 61 ? -3.559 3.793 7.469 1 96.94 61 GLN B C 1
ATOM 4941 O O . GLN B 1 61 ? -2.471 3.391 7.883 1 96.94 61 GLN B O 1
ATOM 4946 N N . PRO B 1 62 ? -3.686 4.055 6.121 1 98.38 62 PRO B N 1
ATOM 4947 C CA . PRO B 1 62 ? -4.926 4.523 5.5 1 98.38 62 PRO B CA 1
ATOM 4948 C C . PRO B 1 62 ? -6.121 3.621 5.809 1 98.38 62 PRO B C 1
ATOM 4950 O O . PRO B 1 62 ? -5.988 2.395 5.805 1 98.38 62 PRO B O 1
ATOM 4953 N N . MET B 1 63 ? -7.184 4.215 6.195 1 98.25 63 MET B N 1
ATOM 4954 C CA . MET B 1 63 ? -8.391 3.465 6.531 1 98.25 63 MET B CA 1
ATOM 4955 C C . MET B 1 63 ? -9.219 3.186 5.281 1 98.25 63 MET B C 1
ATOM 4957 O O . MET B 1 63 ? -9.508 4.098 4.504 1 98.25 63 MET B O 1
ATOM 4961 N N . VAL B 1 64 ? -9.547 1.912 5.066 1 98 64 VAL B N 1
ATOM 4962 C CA . VAL B 1 64 ? -10.281 1.49 3.879 1 98 64 VAL B CA 1
ATOM 4963 C C . VAL B 1 64 ? -11.711 1.111 4.262 1 98 64 VAL B C 1
ATOM 4965 O O . VAL B 1 64 ? -11.922 0.287 5.156 1 98 64 VAL B O 1
ATOM 4968 N N . ASP B 1 65 ? -12.695 1.742 3.723 1 98 65 ASP B N 1
ATOM 4969 C CA . ASP B 1 65 ? -14.086 1.294 3.738 1 98 65 ASP B CA 1
ATOM 4970 C C . ASP B 1 65 ? -14.484 0.708 2.389 1 98 65 ASP B C 1
ATOM 4972 O O . ASP B 1 65 ? -14.953 1.432 1.506 1 98 65 ASP B O 1
ATOM 4976 N N . ALA B 1 66 ? -14.383 -0.574 2.312 1 96.31 66 ALA B N 1
ATOM 4977 C CA . ALA B 1 66 ? -14.555 -1.257 1.033 1 96.31 66 ALA B CA 1
ATOM 4978 C C . ALA B 1 66 ? -15.992 -1.121 0.531 1 96.31 66 ALA B C 1
ATOM 4980 O O . ALA B 1 66 ? -16.219 -1.002 -0.675 1 96.31 66 ALA B O 1
ATOM 4981 N N . GLU B 1 67 ? -16.922 -1.18 1.398 1 95.44 67 GLU B N 1
ATOM 4982 C CA . GLU B 1 67 ? -18.328 -1.065 1.029 1 95.44 67 GLU B CA 1
ATOM 4983 C C . GLU B 1 67 ? -18.625 0.296 0.41 1 95.44 67 GLU B C 1
ATOM 4985 O O . GLU B 1 67 ? -19.328 0.385 -0.595 1 95.44 67 GLU B O 1
ATOM 4990 N N . LEU B 1 68 ? -18.062 1.33 0.983 1 97.5 68 LEU B N 1
ATOM 4991 C CA . LEU B 1 68 ? -18.328 2.684 0.512 1 97.5 68 LEU B CA 1
ATOM 4992 C C . LEU B 1 68 ? -17.391 3.064 -0.624 1 97.5 68 LEU B C 1
ATOM 4994 O O . LEU B 1 68 ? -17.625 4.059 -1.316 1 97.5 68 LEU B O 1
ATOM 4998 N N . GLY B 1 69 ? -16.312 2.279 -0.838 1 97.12 69 GLY B N 1
ATOM 4999 C CA . GLY B 1 69 ? -15.336 2.562 -1.872 1 97.12 69 GLY B CA 1
ATOM 5000 C C . GLY B 1 69 ? -14.461 3.76 -1.551 1 97.12 69 GLY B C 1
ATOM 5001 O O . GLY B 1 69 ? -14.07 4.508 -2.449 1 97.12 69 GLY B O 1
ATOM 5002 N N . LEU B 1 70 ? -14.219 3.986 -0.263 1 98.5 70 LEU B N 1
ATOM 5003 C CA . LEU B 1 70 ? -13.461 5.16 0.157 1 98.5 70 LEU B CA 1
ATOM 5004 C C . LEU B 1 70 ? -12.203 4.754 0.918 1 98.5 70 LEU B C 1
ATOM 5006 O O . LEU B 1 70 ? -12.211 3.76 1.646 1 98.5 70 LEU B O 1
ATOM 5010 N N . ILE B 1 71 ? -11.102 5.469 0.703 1 98.69 71 ILE B N 1
ATOM 5011 C CA . ILE B 1 71 ? -9.859 5.328 1.453 1 98.69 71 ILE B CA 1
ATOM 5012 C C . ILE B 1 71 ? -9.453 6.68 2.033 1 98.69 71 ILE B C 1
ATOM 5014 O O . ILE B 1 71 ? -9.461 7.691 1.327 1 98.69 71 ILE B O 1
ATOM 5018 N N . LEU B 1 72 ? -9.094 6.648 3.348 1 98.75 72 LEU B N 1
ATOM 5019 C CA . LEU B 1 72 ? -8.859 7.906 4.047 1 98.75 72 LEU B CA 1
ATOM 5020 C C . LEU B 1 72 ? -7.508 7.895 4.746 1 98.75 72 LEU B C 1
ATOM 5022 O O . LEU B 1 72 ? -7.117 6.887 5.34 1 98.75 72 LEU B O 1
ATOM 5026 N N . VAL B 1 73 ? -6.805 9.008 4.59 1 98.81 73 VAL B N 1
ATOM 5027 C CA . VAL B 1 73 ? -5.773 9.344 5.566 1 98.81 73 VAL B CA 1
ATOM 5028 C C . VAL B 1 73 ? -6.148 10.633 6.293 1 98.81 73 VAL B C 1
ATOM 5030 O O . VAL B 1 73 ? -6.633 11.578 5.672 1 98.81 73 VAL B O 1
ATOM 5033 N N . PHE B 1 74 ? -6 10.586 7.574 1 98.44 74 PHE B N 1
ATOM 5034 C CA . PHE B 1 74 ? -6.52 11.625 8.453 1 98.44 74 PHE B CA 1
ATOM 5035 C C . PHE B 1 74 ? -5.496 11.992 9.523 1 98.44 74 PHE B C 1
ATOM 5037 O O . PHE B 1 74 ? -4.965 11.117 10.211 1 98.44 74 PHE B O 1
ATOM 5044 N N . ASN B 1 75 ? -5.074 13.266 9.594 1 98.06 75 ASN B N 1
ATOM 5045 C CA . ASN B 1 75 ? -4.273 13.859 10.664 1 98.06 75 ASN B CA 1
ATOM 5046 C C . ASN B 1 75 ? -5.078 14.867 11.477 1 98.06 75 ASN B C 1
ATOM 5048 O O . ASN B 1 75 ? -5.383 15.961 10.992 1 98.06 75 ASN B O 1
ATOM 5052 N N . GLY B 1 76 ? -5.453 14.5 12.633 1 97.31 76 GLY B N 1
ATOM 5053 C CA . GLY B 1 76 ? -6.227 15.414 13.461 1 97.31 76 GLY B CA 1
ATOM 5054 C C . GLY B 1 76 ? -7.105 14.703 14.477 1 97.31 76 GLY B C 1
ATOM 5055 O O . GLY B 1 76 ? -6.836 13.555 14.836 1 97.31 76 GLY B O 1
ATOM 5056 N N . CYS B 1 77 ? -8.055 15.375 15.008 1 97.69 77 CYS B N 1
ATOM 5057 C CA . CYS B 1 77 ? -9.016 14.891 15.984 1 97.69 77 CYS B CA 1
ATOM 5058 C C . CYS B 1 77 ? -10.352 15.609 15.844 1 97.69 77 CYS B C 1
ATOM 5060 O O . CYS B 1 77 ? -10.406 16.844 15.914 1 97.69 77 CYS B O 1
ATOM 5062 N N . ILE B 1 78 ? -11.328 14.773 15.602 1 98.31 78 ILE B N 1
ATOM 5063 C CA . ILE B 1 78 ? -12.688 15.305 15.609 1 98.31 78 ILE B CA 1
ATOM 5064 C C . ILE B 1 78 ? -13.289 15.156 17 1 98.31 78 ILE B C 1
ATOM 5066 O O . ILE B 1 78 ? -13.703 14.062 17.391 1 98.31 78 ILE B O 1
ATOM 5070 N N . TYR B 1 79 ? -13.469 16.266 17.641 1 98 79 TYR B N 1
ATOM 5071 C CA . TYR B 1 79 ? -13.805 16.219 19.062 1 98 79 TYR B CA 1
ATOM 5072 C C . TYR B 1 79 ? -15.266 15.805 19.266 1 98 79 TYR B C 1
ATOM 5074 O O . TYR B 1 79 ? -15.633 15.289 20.312 1 98 79 TYR B O 1
ATOM 5082 N N . ASN B 1 80 ? -16.109 16.016 18.328 1 98.25 80 ASN B N 1
ATOM 5083 C CA . ASN B 1 80 ? -17.516 15.633 18.453 1 98.25 80 ASN B CA 1
ATOM 5084 C C . ASN B 1 80 ? -17.812 14.344 17.688 1 98.25 80 ASN B C 1
ATOM 5086 O O . ASN B 1 80 ? -18.922 14.156 17.188 1 98.25 80 ASN B O 1
ATOM 5090 N N . TYR B 1 81 ? -16.812 13.508 17.531 1 98 81 TYR B N 1
ATOM 5091 C CA . TYR B 1 81 ? -16.969 12.32 16.688 1 98 81 TYR B CA 1
ATOM 5092 C C . TYR B 1 81 ? -18 11.367 17.281 1 98 81 TYR B C 1
ATOM 5094 O O . TYR B 1 81 ? -18.672 10.641 16.547 1 98 81 TYR B O 1
ATOM 5102 N N . GLN B 1 82 ? -18.188 11.32 18.609 1 98.12 82 GLN B N 1
ATOM 5103 C CA . GLN B 1 82 ? -19.156 10.422 19.234 1 98.12 82 GLN B CA 1
ATOM 5104 C C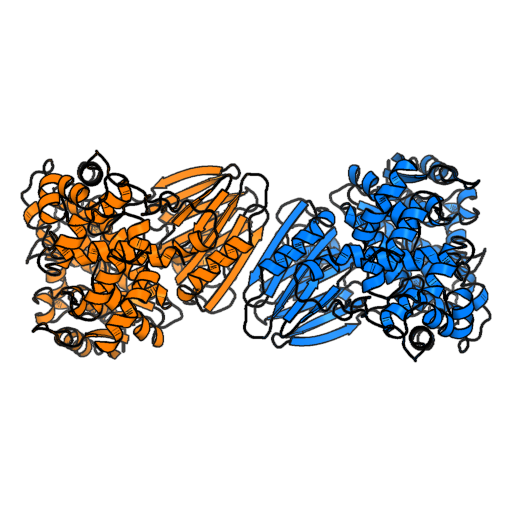 . GLN B 1 82 ? -20.578 10.836 18.875 1 98.12 82 GLN B C 1
ATOM 5106 O O . GLN B 1 82 ? -21.422 9.984 18.578 1 98.12 82 GLN B O 1
ATOM 5111 N N . GLU B 1 83 ? -20.812 12.125 18.984 1 98.31 83 GLU B N 1
ATOM 5112 C CA . GLU B 1 83 ? -22.125 12.656 18.578 1 98.31 83 GLU B CA 1
ATOM 5113 C C . GLU B 1 83 ? -22.406 12.359 17.109 1 98.31 83 GLU B C 1
ATOM 5115 O O . GLU B 1 83 ? -23.516 11.945 16.766 1 98.31 83 GLU B O 1
ATOM 5120 N N . LEU B 1 84 ? -21.406 12.633 16.297 1 98.69 84 LEU B N 1
ATOM 5121 C CA . LEU B 1 84 ? -21.562 12.375 14.867 1 98.69 84 LEU B CA 1
ATOM 5122 C C . LEU B 1 84 ? -21.766 10.891 14.602 1 98.69 84 LEU B C 1
ATOM 5124 O O . LEU B 1 84 ? -22.562 10.516 13.727 1 98.69 84 LEU B O 1
ATOM 5128 N N . ARG B 1 85 ? -21.062 10.031 15.289 1 98.62 85 ARG B N 1
ATOM 5129 C CA . ARG B 1 85 ? -21.203 8.586 15.148 1 98.62 85 ARG B CA 1
ATOM 5130 C C . ARG B 1 85 ? -22.641 8.148 15.43 1 98.62 85 ARG B C 1
ATOM 5132 O O . ARG B 1 85 ? -23.203 7.352 14.68 1 98.62 85 ARG B O 1
ATOM 5139 N N . GLU B 1 86 ? -23.188 8.664 16.516 1 98.62 86 GLU B N 1
ATOM 5140 C CA . GLU B 1 86 ? -24.562 8.344 16.859 1 98.62 86 GLU B CA 1
ATOM 5141 C C . GLU B 1 86 ? -25.531 8.742 15.75 1 98.62 86 GLU B C 1
ATOM 5143 O O . GLU B 1 86 ? -26.422 7.973 15.391 1 98.62 86 GLU B O 1
ATOM 5148 N N . GLN B 1 87 ? -25.328 9.922 15.242 1 98.62 87 GLN B N 1
ATOM 5149 C CA . GLN B 1 87 ? -26.156 10.398 14.141 1 98.62 87 GLN B CA 1
ATOM 5150 C C . GLN B 1 87 ? -26.016 9.5 12.914 1 98.62 87 GLN B C 1
ATOM 5152 O O . GLN B 1 87 ? -27.016 9.156 12.273 1 98.62 87 GLN B O 1
ATOM 5157 N N . LEU B 1 88 ? -24.812 9.148 12.562 1 98.75 88 LEU B N 1
ATOM 5158 C CA . LEU B 1 88 ? -24.531 8.328 11.391 1 98.75 88 LEU B CA 1
ATOM 5159 C C . LEU B 1 88 ? -25.078 6.918 11.578 1 98.75 88 LEU B C 1
ATOM 5161 O O . LEU B 1 88 ? -25.609 6.328 10.633 1 98.75 88 LEU B O 1
ATOM 5165 N N . GLN B 1 89 ? -24.953 6.352 12.766 1 98.56 89 GLN B N 1
ATOM 5166 C CA . GLN B 1 89 ? -25.531 5.043 13.055 1 98.56 89 GLN B CA 1
ATOM 5167 C C . GLN B 1 89 ? -27.047 5.066 12.883 1 98.56 89 GLN B C 1
ATOM 5169 O O . GLN B 1 89 ? -27.625 4.121 12.336 1 98.56 89 GLN B O 1
ATOM 5174 N N . ALA B 1 90 ? -27.625 6.125 13.398 1 98.44 90 ALA B N 1
ATOM 5175 C CA . ALA B 1 90 ? -29.062 6.285 13.242 1 98.44 90 ALA B CA 1
ATOM 5176 C C . ALA B 1 90 ? -29.453 6.34 11.766 1 98.44 90 ALA B C 1
ATOM 5178 O O . ALA B 1 90 ? -30.547 5.918 11.391 1 98.44 90 ALA B O 1
ATOM 5179 N N . ASP B 1 91 ? -28.578 6.758 10.984 1 98.25 91 ASP B N 1
ATOM 5180 C CA . ASP B 1 91 ? -28.828 6.871 9.547 1 98.25 91 ASP B CA 1
ATOM 5181 C C . ASP B 1 91 ? -28.453 5.578 8.828 1 98.25 91 ASP B C 1
ATOM 5183 O O . ASP B 1 91 ? -28.484 5.523 7.594 1 98.25 91 ASP B O 1
ATOM 5187 N N . GLY B 1 92 ? -28 4.574 9.508 1 97.62 92 GLY B N 1
ATOM 5188 C CA . GLY B 1 92 ? -27.828 3.25 8.93 1 97.62 92 GLY B CA 1
ATOM 5189 C C . GLY B 1 92 ? -26.375 2.875 8.703 1 97.62 92 GLY B C 1
ATOM 5190 O O . GLY B 1 92 ? -26.078 1.781 8.219 1 97.62 92 GLY B O 1
ATOM 5191 N N . TYR B 1 93 ? -25.453 3.764 8.984 1 98.06 93 TYR B N 1
ATOM 5192 C CA . TYR B 1 93 ? -24.047 3.445 8.805 1 98.06 93 TYR B CA 1
ATOM 5193 C C . TYR B 1 93 ? -23.578 2.465 9.875 1 98.06 93 TYR B C 1
ATOM 5195 O O . TYR B 1 93 ? -24.016 2.529 11.023 1 98.06 93 TYR B O 1
ATOM 5203 N N . ARG B 1 94 ? -22.719 1.56 9.539 1 95.94 94 ARG B N 1
ATOM 5204 C CA . ARG B 1 94 ? -22.062 0.633 10.453 1 95.94 94 ARG B CA 1
ATOM 5205 C C . ARG B 1 94 ? -20.594 1.024 10.656 1 95.94 94 ARG B C 1
ATOM 5207 O O . ARG B 1 94 ? -19.969 1.599 9.758 1 95.94 94 ARG B O 1
ATOM 5214 N N . PHE B 1 95 ? -20.047 0.679 11.844 1 97.69 95 PHE B N 1
ATOM 5215 C CA . PHE B 1 95 ? -18.672 1.021 12.195 1 97.69 95 PHE B CA 1
ATOM 5216 C C . PHE B 1 95 ? -17.891 -0.226 12.594 1 97.69 95 PHE B C 1
ATOM 5218 O O . PHE B 1 95 ? -18.438 -1.118 13.25 1 97.69 95 PHE B O 1
ATOM 5225 N N . PHE B 1 96 ? -16.641 -0.333 12.156 1 96.56 96 PHE B N 1
ATOM 5226 C CA . PHE B 1 96 ? -15.812 -1.477 12.508 1 96.56 96 PHE B CA 1
ATOM 5227 C C . PHE B 1 96 ? -14.734 -1.073 13.516 1 96.56 96 PHE B C 1
ATOM 5229 O O . PHE B 1 96 ? -13.961 -1.914 13.969 1 96.56 96 PHE B O 1
ATOM 5236 N N . SER B 1 97 ? -14.641 0.195 13.898 1 96.75 97 SER B N 1
ATOM 5237 C CA . SER B 1 97 ? -13.695 0.709 14.883 1 96.75 97 SER B CA 1
ATOM 5238 C C . SER B 1 97 ? -14.336 1.772 15.766 1 96.75 97 SER B C 1
ATOM 5240 O O . SER B 1 97 ? -15.523 2.062 15.633 1 96.75 97 SER B O 1
ATOM 5242 N N . THR B 1 98 ? -13.633 2.283 16.703 1 96.81 98 THR B N 1
ATOM 5243 C CA . THR B 1 98 ? -14.102 3.385 17.531 1 96.81 98 THR B CA 1
ATOM 5244 C C . THR B 1 98 ? -13.32 4.664 17.219 1 96.81 98 THR B C 1
ATOM 5246 O O . THR B 1 98 ? -13.383 5.629 17.984 1 96.81 98 THR B O 1
ATOM 5249 N N . ALA B 1 99 ? -12.578 4.641 16.141 1 96.38 99 ALA B N 1
ATOM 5250 C CA . ALA B 1 99 ? -11.711 5.758 15.773 1 96.38 99 ALA B CA 1
ATOM 5251 C C . ALA B 1 99 ? -12.523 6.918 15.203 1 96.38 99 ALA B C 1
ATOM 5253 O O . ALA B 1 99 ? -13.523 6.703 14.516 1 96.38 99 ALA B O 1
ATOM 5254 N N . ASP B 1 100 ? -12.141 8.102 15.438 1 97.5 100 ASP B N 1
ATOM 5255 C CA . ASP B 1 100 ? -12.797 9.273 14.852 1 97.5 100 ASP B CA 1
ATOM 5256 C C . ASP B 1 100 ? -12.562 9.328 13.336 1 97.5 100 ASP B C 1
ATOM 5258 O O . ASP B 1 100 ? -13.367 9.883 12.602 1 97.5 100 ASP B O 1
ATOM 5262 N N . SER B 1 101 ? -11.469 8.711 12.852 1 97.69 101 SER B N 1
ATOM 5263 C CA . SER B 1 101 ? -11.195 8.672 11.422 1 97.69 101 SER B CA 1
ATOM 5264 C C . SER B 1 101 ? -12.32 7.973 10.664 1 97.69 101 SER B C 1
ATOM 5266 O O . SER B 1 101 ? -12.664 8.367 9.547 1 97.69 101 SER B O 1
ATOM 5268 N N . GLU B 1 102 ? -12.914 6.906 11.258 1 98.5 102 GLU B N 1
ATOM 5269 C CA . GLU B 1 102 ? -14.008 6.211 10.594 1 98.5 102 GLU B CA 1
ATOM 5270 C C . GLU B 1 102 ? -15.242 7.102 10.484 1 98.5 102 GLU B C 1
ATOM 5272 O O . GLU B 1 102 ? -15.992 7.012 9.508 1 98.5 102 GLU B O 1
ATOM 5277 N N . VAL B 1 103 ? -15.438 7.922 11.461 1 98.75 103 VAL B N 1
ATOM 5278 C CA . VAL B 1 103 ? -16.531 8.891 11.422 1 98.75 103 VAL B CA 1
ATOM 5279 C C . VAL B 1 103 ? -16.312 9.859 10.258 1 98.75 103 VAL B C 1
ATOM 5281 O O . VAL B 1 103 ? -17.266 10.242 9.578 1 98.75 103 VAL B O 1
ATOM 5284 N N . VAL B 1 104 ? -15.07 10.258 10.016 1 98.81 104 VAL B N 1
ATOM 5285 C CA . VAL B 1 104 ? -14.75 11.156 8.914 1 98.81 104 VAL B CA 1
ATOM 5286 C C . VAL B 1 104 ? -15.148 10.508 7.59 1 98.81 104 VAL B C 1
ATOM 5288 O O . VAL B 1 104 ? -15.766 11.148 6.734 1 98.81 104 VAL B O 1
ATOM 5291 N N . ILE B 1 105 ? -14.867 9.211 7.41 1 98.75 105 ILE B N 1
ATOM 5292 C CA . ILE B 1 105 ? -15.188 8.508 6.172 1 98.75 105 ILE B CA 1
ATOM 5293 C C . ILE B 1 105 ? -16.703 8.5 5.961 1 98.75 105 ILE B C 1
ATOM 5295 O O . ILE B 1 105 ? -17.188 8.828 4.879 1 98.75 105 ILE B O 1
ATOM 5299 N N . LYS B 1 106 ? -17.453 8.062 7.031 1 98.88 106 LYS B N 1
ATOM 5300 C CA . LYS B 1 106 ? -18.906 7.953 6.926 1 98.88 106 LYS B CA 1
ATOM 5301 C C . LYS B 1 106 ? -19.547 9.328 6.723 1 98.88 106 LYS B C 1
ATOM 5303 O O . LYS B 1 106 ? -20.5 9.461 5.965 1 98.88 106 LYS B O 1
ATOM 5308 N N . ALA B 1 107 ? -18.984 10.32 7.391 1 98.94 107 ALA B N 1
ATOM 5309 C CA . ALA B 1 107 ? -19.484 11.68 7.23 1 98.94 107 ALA B CA 1
ATOM 5310 C C . ALA B 1 107 ? -19.281 12.18 5.805 1 98.94 107 ALA B C 1
ATOM 5312 O O . ALA B 1 107 ? -20.172 12.797 5.215 1 98.94 107 ALA B O 1
ATOM 5313 N N . PHE B 1 108 ? -18.125 11.93 5.238 1 98.88 108 PHE B N 1
ATOM 5314 C CA . PHE B 1 108 ? -17.844 12.328 3.867 1 98.88 108 PHE B CA 1
ATOM 5315 C C . PHE B 1 108 ? -18.797 11.648 2.889 1 98.88 108 PHE B C 1
ATOM 5317 O O . PHE B 1 108 ? -19.25 12.273 1.929 1 98.88 108 PHE B O 1
ATOM 5324 N N . HIS B 1 109 ? -18.953 10.367 3.115 1 98.75 109 HIS B N 1
ATOM 5325 C CA . HIS B 1 109 ? -19.875 9.664 2.242 1 98.75 109 HIS B CA 1
ATOM 5326 C C . HIS B 1 109 ? -21.266 10.281 2.303 1 98.75 109 HIS B C 1
ATOM 5328 O O . HIS B 1 109 ? -21.922 10.469 1.27 1 98.75 109 HIS B O 1
ATOM 5334 N N . LYS B 1 110 ? -21.766 10.609 3.48 1 98.62 110 LYS B N 1
ATOM 5335 C CA . LYS B 1 110 ? -23.125 11.094 3.682 1 98.62 110 LYS B CA 1
ATOM 5336 C C . LYS B 1 110 ? -23.281 12.531 3.188 1 98.62 110 LYS B C 1
ATOM 5338 O O . LYS B 1 110 ? -24.25 12.859 2.502 1 98.62 110 LYS B O 1
ATOM 5343 N N . TRP B 1 111 ? -22.312 13.43 3.512 1 98.62 111 TRP B N 1
ATOM 5344 C CA . TRP B 1 111 ? -22.516 14.867 3.32 1 98.62 111 TRP B CA 1
ATOM 5345 C C . TRP B 1 111 ? -21.547 15.414 2.27 1 98.62 111 TRP B C 1
ATOM 5347 O O . TRP B 1 111 ? -21.562 16.609 1.982 1 98.62 111 TRP B O 1
ATOM 5357 N N . GLY B 1 112 ? -20.719 14.594 1.683 1 98 112 GLY B N 1
ATOM 5358 C CA . GLY B 1 112 ? -19.734 15.07 0.726 1 98 112 GLY B CA 1
ATOM 5359 C C . GLY B 1 112 ? -18.719 16.016 1.338 1 98 112 GLY B C 1
ATOM 5360 O O . GLY B 1 112 ? -18.328 15.859 2.498 1 98 112 GLY B O 1
ATOM 5361 N N . VAL B 1 113 ? -18.312 16.984 0.556 1 97.62 113 VAL B N 1
ATOM 5362 C CA . VAL B 1 113 ? -17.25 17.922 0.959 1 97.62 113 VAL B CA 1
ATOM 5363 C C . VAL B 1 113 ? -17.75 18.781 2.119 1 97.62 113 VAL B C 1
ATOM 5365 O O . VAL B 1 113 ? -16.938 19.312 2.889 1 97.62 113 VAL B O 1
ATOM 5368 N N . ARG B 1 114 ? -19.062 18.875 2.355 1 98.12 114 ARG B N 1
ATOM 5369 C CA . ARG B 1 114 ? -19.625 19.734 3.391 1 98.12 114 ARG B CA 1
ATOM 5370 C C . ARG B 1 114 ? -19.547 19.062 4.758 1 98.12 114 ARG B C 1
ATOM 5372 O O . ARG B 1 114 ? -19.875 19.688 5.773 1 98.12 114 ARG B O 1
ATOM 5379 N N . CYS B 1 115 ? -19.031 17.812 4.789 1 98.69 115 CYS B N 1
ATOM 5380 C CA . CYS B 1 115 ? -18.875 17.141 6.074 1 98.69 115 CYS B CA 1
ATOM 5381 C C . CYS B 1 115 ? -17.984 17.969 7.008 1 98.69 115 CYS B C 1
ATOM 5383 O O . CYS B 1 115 ? -18.188 17.953 8.227 1 98.69 115 CYS B O 1
ATOM 5385 N N . VAL B 1 116 ? -17.094 18.812 6.465 1 98.69 116 VAL B N 1
ATOM 5386 C CA . VAL B 1 116 ? -16.125 19.578 7.246 1 98.69 116 VAL B CA 1
ATOM 5387 C C . VAL B 1 116 ? -16.859 20.641 8.062 1 98.69 116 VAL B C 1
ATOM 5389 O O . VAL B 1 116 ? -16.359 21.078 9.102 1 98.69 116 VAL B O 1
ATOM 5392 N N . GLU B 1 117 ? -18.031 21.016 7.645 1 98.5 117 GLU B N 1
ATOM 5393 C CA . GLU B 1 117 ? -18.812 22.016 8.367 1 98.5 117 GLU B CA 1
ATOM 5394 C C . GLU B 1 117 ? -19.359 21.453 9.68 1 98.5 117 GLU B C 1
ATOM 5396 O O . GLU B 1 117 ? -19.703 22.203 10.586 1 98.5 117 GLU B O 1
ATOM 5401 N N . ARG B 1 118 ? -19.359 20.156 9.773 1 98.44 118 ARG B N 1
ATOM 5402 C CA . ARG B 1 118 ? -19.938 19.5 10.945 1 98.44 118 ARG B CA 1
ATOM 5403 C C . ARG B 1 118 ? -18.844 19.125 11.953 1 98.44 118 ARG B C 1
ATOM 5405 O O . ARG B 1 118 ? -19.156 18.812 13.102 1 98.44 118 ARG B O 1
ATOM 5412 N N . PHE B 1 119 ? -17.641 19.219 11.562 1 98.69 119 PHE B N 1
ATOM 5413 C CA . PHE B 1 119 ? -16.547 18.766 12.414 1 98.69 119 PHE B CA 1
ATOM 5414 C C . PHE B 1 119 ? -16.141 19.844 13.406 1 98.69 119 PHE B C 1
ATOM 5416 O O . PHE B 1 119 ? -15.984 21.016 13.039 1 98.69 119 PHE B O 1
ATOM 5423 N N . LYS B 1 120 ? -16.094 19.516 14.68 1 98.25 120 LYS B N 1
ATOM 5424 C CA . LYS B 1 120 ? -15.422 20.312 15.703 1 98.25 120 LYS B CA 1
ATOM 5425 C C . LYS B 1 120 ? -14.031 19.75 16.016 1 98.25 120 LYS B C 1
ATOM 5427 O O . LYS B 1 120 ? -13.906 18.688 16.625 1 98.25 120 LYS B O 1
ATOM 5432 N N . GLY B 1 121 ? -13.07 20.406 15.523 1 96.88 121 GLY B N 1
ATOM 5433 C CA . GLY B 1 121 ? -11.75 19.875 15.82 1 96.88 121 GLY B CA 1
ATOM 5434 C C . GLY B 1 121 ? -10.688 20.344 14.844 1 96.88 121 GLY B C 1
ATOM 5435 O O . GLY B 1 121 ? -10.875 21.328 14.141 1 96.88 121 GLY B O 1
ATOM 5436 N N . MET B 1 122 ? -9.516 19.828 14.891 1 98.06 122 MET B N 1
ATOM 5437 C CA . MET B 1 122 ? -8.375 20.078 14.008 1 98.06 122 MET B CA 1
ATOM 5438 C C . MET B 1 122 ? -8.164 18.906 13.047 1 98.06 122 MET B C 1
ATOM 5440 O O . MET B 1 122 ? -8.352 17.75 13.414 1 98.06 122 MET B O 1
ATOM 5444 N N . PHE B 1 123 ? -7.887 19.266 11.758 1 98.44 123 PHE B N 1
ATOM 5445 C CA . PHE B 1 123 ? -7.75 18.141 10.836 1 98.44 123 PHE B CA 1
ATOM 5446 C C . PHE B 1 123 ? -7.082 18.594 9.539 1 98.44 123 PHE B C 1
ATOM 5448 O O . PHE B 1 123 ? -7.184 19.75 9.148 1 98.44 123 PHE B O 1
ATOM 5455 N N . ALA B 1 124 ? -6.402 17.734 8.914 1 98.81 124 ALA B N 1
ATOM 5456 C CA . ALA B 1 124 ? -6.047 17.609 7.5 1 98.81 124 ALA B CA 1
ATOM 5457 C C . ALA B 1 124 ? -6.273 16.188 7 1 98.81 124 ALA B C 1
ATOM 5459 O O . ALA B 1 124 ? -5.859 15.219 7.648 1 98.81 124 ALA B O 1
ATOM 5460 N N . PHE B 1 125 ? -7.031 16.031 5.953 1 98.81 125 PHE B N 1
ATOM 5461 C CA . PHE B 1 125 ? -7.23 14.656 5.496 1 98.81 125 PHE B CA 1
ATOM 5462 C C . PHE B 1 125 ? -7.289 14.594 3.975 1 98.81 125 PHE B C 1
ATOM 5464 O O . PHE B 1 125 ? -7.41 15.625 3.311 1 98.81 125 PHE B O 1
ATOM 5471 N N . ALA B 1 126 ? -7.055 13.492 3.482 1 98.94 126 ALA B N 1
ATOM 5472 C CA . ALA B 1 126 ? -7.242 13.117 2.082 1 98.94 126 ALA B CA 1
ATOM 5473 C C . ALA B 1 126 ? -8.141 11.891 1.952 1 98.94 126 ALA B C 1
ATOM 5475 O O . ALA B 1 126 ? -7.98 10.922 2.695 1 98.94 126 ALA B O 1
ATOM 5476 N N . ILE B 1 127 ? -9.094 11.953 1.133 1 98.88 127 ILE B N 1
ATOM 5477 C CA . ILE B 1 127 ? -10 10.836 0.905 1 98.88 127 ILE B CA 1
ATOM 5478 C C . ILE B 1 127 ? -10.156 10.594 -0.595 1 98.88 127 ILE B C 1
ATOM 5480 O O . ILE B 1 127 ? -10.375 11.531 -1.363 1 98.88 127 ILE B O 1
ATOM 5484 N N . THR B 1 128 ? -9.938 9.406 -1.006 1 98.5 128 THR B N 1
ATOM 5485 C CA . THR B 1 128 ? -10.102 9.055 -2.41 1 98.5 128 THR B CA 1
ATOM 5486 C C . THR B 1 128 ? -11.328 8.156 -2.602 1 98.5 128 THR B C 1
ATOM 5488 O O . THR B 1 128 ? -11.656 7.352 -1.728 1 98.5 128 THR B O 1
ATOM 5491 N N . ASP B 1 129 ? -11.992 8.367 -3.668 1 97.88 129 ASP B N 1
ATOM 5492 C CA . ASP B 1 129 ? -13.141 7.57 -4.094 1 97.88 129 ASP B CA 1
ATOM 5493 C C . ASP B 1 129 ? -12.75 6.605 -5.215 1 97.88 129 ASP B C 1
ATOM 5495 O O . ASP B 1 129 ? -12.461 7.031 -6.332 1 97.88 129 ASP B O 1
ATOM 5499 N N . ARG B 1 130 ? -12.82 5.34 -4.895 1 93.56 130 ARG B N 1
ATOM 5500 C CA . ARG B 1 130 ? -12.391 4.281 -5.805 1 93.56 130 ARG B CA 1
ATOM 5501 C C . ARG B 1 130 ? -13.195 4.312 -7.102 1 93.56 130 ARG B C 1
ATOM 5503 O O . ARG B 1 130 ? -12.648 4.082 -8.18 1 93.56 130 ARG B O 1
ATOM 5510 N N . ASP B 1 131 ? -14.445 4.574 -7.062 1 93.12 131 ASP B N 1
ATOM 5511 C CA . ASP B 1 131 ? -15.352 4.461 -8.203 1 93.12 131 ASP B CA 1
ATOM 5512 C C . ASP B 1 131 ? -15.188 5.645 -9.156 1 93.12 131 ASP B C 1
ATOM 5514 O O . ASP B 1 131 ? -15.266 5.484 -10.375 1 93.12 131 ASP B O 1
ATOM 5518 N N . THR B 1 132 ? -14.93 6.824 -8.602 1 95.19 132 THR B N 1
ATOM 5519 C CA . THR B 1 132 ? -14.859 8.023 -9.43 1 95.19 132 THR B CA 1
ATOM 5520 C C . THR B 1 132 ? -13.406 8.398 -9.719 1 95.19 132 THR B C 1
ATOM 5522 O O . THR B 1 132 ? -13.133 9.133 -10.664 1 95.19 132 THR B O 1
ATOM 5525 N N . GLY B 1 133 ? -12.516 8.039 -8.906 1 95.44 133 GLY B N 1
ATOM 5526 C CA . GLY B 1 133 ? -11.117 8.422 -9.039 1 95.44 133 GLY B CA 1
ATOM 5527 C C . GLY B 1 133 ? -10.82 9.797 -8.469 1 95.44 133 GLY B C 1
ATOM 5528 O O . GLY B 1 133 ? -9.703 10.297 -8.609 1 95.44 133 GLY B O 1
ATOM 5529 N N . VAL B 1 134 ? -11.766 10.375 -7.777 1 98.38 134 VAL B N 1
ATOM 5530 C CA . VAL B 1 134 ? -11.625 11.727 -7.242 1 98.38 134 VAL B CA 1
ATOM 5531 C C . VAL B 1 134 ? -10.859 11.68 -5.922 1 98.38 134 VAL B C 1
ATOM 5533 O O . VAL B 1 134 ? -11.055 10.773 -5.109 1 98.38 134 VAL B O 1
ATOM 5536 N N . LEU B 1 135 ? -9.93 12.578 -5.75 1 98.75 135 LEU B N 1
ATOM 5537 C CA . LEU B 1 135 ? -9.234 12.789 -4.484 1 98.75 135 LEU B CA 1
ATOM 5538 C C . LEU B 1 135 ? -9.641 14.117 -3.855 1 98.75 135 LEU B C 1
ATOM 5540 O O . LEU B 1 135 ? -9.586 15.156 -4.512 1 98.75 135 LEU B O 1
ATOM 5544 N N . THR B 1 136 ? -10.047 14.102 -2.594 1 98.94 136 THR B N 1
ATOM 5545 C CA . THR B 1 136 ? -10.414 15.305 -1.865 1 98.94 136 THR B CA 1
ATOM 5546 C C . THR B 1 136 ? -9.445 15.57 -0.721 1 98.94 136 THR B C 1
ATOM 5548 O O . THR B 1 136 ? -9.156 14.68 0.077 1 98.94 136 THR B O 1
ATOM 5551 N N . LEU B 1 137 ? -8.859 16.75 -0.704 1 98.94 137 LEU B N 1
ATOM 5552 C CA . LEU B 1 137 ? -8.039 17.25 0.401 1 98.94 137 LEU B CA 1
ATOM 5553 C C . LEU B 1 137 ? -8.812 18.25 1.246 1 98.94 137 LEU B C 1
ATOM 5555 O O . LEU B 1 137 ? -9.594 19.047 0.715 1 98.94 137 LEU B O 1
ATOM 5559 N N . ALA B 1 138 ? -8.609 18.203 2.52 1 98.94 138 ALA B N 1
ATOM 5560 C CA . ALA B 1 138 ? -9.289 19.156 3.389 1 98.94 138 ALA B CA 1
ATOM 5561 C C . ALA B 1 138 ? -8.391 19.578 4.551 1 98.94 138 ALA B C 1
ATOM 5563 O O . ALA B 1 138 ? -7.613 18.781 5.066 1 98.94 138 ALA B O 1
ATOM 5564 N N . ARG B 1 139 ? -8.492 20.828 4.922 1 98.81 139 ARG B N 1
ATOM 5565 C CA . ARG B 1 139 ? -7.766 21.375 6.059 1 98.81 139 ARG B CA 1
ATOM 5566 C C . ARG B 1 139 ? -8.703 22.125 7 1 98.81 139 ARG B C 1
ATOM 5568 O O . ARG B 1 139 ? -9.672 22.734 6.555 1 98.81 139 ARG B O 1
ATOM 5575 N N . ASP B 1 140 ? -8.453 22.094 8.273 1 98.62 140 ASP B N 1
ATOM 5576 C CA . ASP B 1 140 ? -9.328 22.641 9.305 1 98.62 140 ASP B CA 1
ATOM 5577 C C . ASP B 1 140 ? -9.359 24.156 9.25 1 98.62 140 ASP B C 1
ATOM 5579 O O . ASP B 1 140 ? -8.617 24.781 8.484 1 98.62 140 ASP B O 1
ATOM 5583 N N . ARG B 1 141 ? -10.195 24.766 9.992 1 98.5 141 ARG B N 1
ATOM 5584 C CA . ARG B 1 141 ? -10.602 26.172 9.906 1 98.5 141 ARG B CA 1
ATOM 5585 C C . ARG B 1 141 ? -9.43 27.094 10.211 1 98.5 141 ARG B C 1
ATOM 5587 O O . ARG B 1 141 ? -9.281 28.141 9.586 1 98.5 141 ARG B O 1
ATOM 5594 N N . LEU B 1 142 ? -8.594 26.703 11.141 1 97.88 142 LEU B N 1
ATOM 5595 C CA . LEU B 1 142 ? -7.527 27.609 11.578 1 97.88 142 LEU B CA 1
ATOM 5596 C C . LEU B 1 142 ? -6.16 27 11.289 1 97.88 142 LEU B C 1
ATOM 5598 O O . LEU B 1 142 ? -5.188 27.281 11.992 1 97.88 142 LEU B O 1
ATOM 5602 N N . GLY B 1 143 ? -6.148 26.062 10.336 1 97.69 143 GLY B N 1
ATOM 5603 C CA . GLY B 1 143 ? -4.906 25.484 9.859 1 97.69 143 GLY B CA 1
ATOM 5604 C C . GLY B 1 143 ? -4.078 24.859 10.969 1 97.69 143 GLY B C 1
ATOM 5605 O O . GLY B 1 143 ? -2.848 24.953 10.961 1 97.69 143 GLY B O 1
ATOM 5606 N N . ILE B 1 144 ? -4.727 24.297 11.93 1 98.19 144 ILE B N 1
ATOM 5607 C CA . ILE B 1 144 ? -4.008 23.688 13.039 1 98.19 144 ILE B CA 1
ATOM 5608 C C . ILE B 1 144 ? -3.162 22.531 12.531 1 98.19 144 ILE B C 1
ATOM 5610 O O . ILE B 1 144 ? -2.014 22.359 12.945 1 98.19 144 ILE B O 1
ATOM 5614 N N . LYS B 1 145 ? -3.723 21.766 11.664 1 98.38 145 LYS B N 1
ATOM 5615 C CA . LYS B 1 145 ? -2.949 20.672 11.062 1 98.38 145 LYS B CA 1
ATOM 5616 C C . LYS B 1 145 ? -2.424 21.078 9.688 1 98.38 145 LYS B C 1
ATOM 5618 O O . LYS B 1 145 ? -3.172 21.594 8.859 1 98.38 145 LYS B O 1
ATOM 5623 N N . PRO B 1 146 ? -1.179 20.828 9.422 1 98 146 PRO B N 1
ATOM 5624 C CA . PRO B 1 146 ? -0.58 21.25 8.156 1 98 146 PRO B CA 1
ATOM 5625 C C . PRO B 1 146 ? -0.917 20.297 7.004 1 98 146 PRO B C 1
ATOM 5627 O O . PRO B 1 146 ? -1.157 19.109 7.23 1 98 146 PRO B O 1
ATOM 5630 N N . LEU B 1 147 ? -0.968 20.812 5.848 1 98.69 147 LEU B N 1
ATOM 5631 C CA . LEU B 1 147 ? -1.085 20.062 4.602 1 98.69 147 LEU B CA 1
ATOM 5632 C C . LEU B 1 147 ? -0.373 20.797 3.465 1 98.69 147 LEU B C 1
ATOM 5634 O O . LEU B 1 147 ? -0.894 21.766 2.924 1 98.69 147 LEU B O 1
ATOM 5638 N N . TYR B 1 148 ? 0.772 20.25 3.098 1 98.75 148 TYR B N 1
ATOM 5639 C CA . TYR B 1 148 ? 1.57 20.812 2.012 1 98.75 148 TYR B CA 1
ATOM 5640 C C . TYR B 1 148 ? 1.321 20.062 0.71 1 98.75 148 TYR B C 1
ATOM 5642 O O . TYR B 1 148 ? 0.999 18.875 0.725 1 98.75 148 TYR B O 1
ATOM 5650 N N . ILE B 1 149 ? 1.453 20.75 -0.366 1 98.56 149 ILE B N 1
ATOM 5651 C CA . ILE B 1 149 ? 1.208 20.172 -1.683 1 98.56 149 ILE B CA 1
ATOM 5652 C C . ILE B 1 149 ? 2.363 20.516 -2.619 1 98.56 149 ILE B C 1
ATOM 5654 O O . ILE B 1 149 ? 2.906 21.625 -2.57 1 98.56 149 ILE B O 1
ATOM 5658 N N . ALA B 1 150 ? 2.705 19.609 -3.439 1 98.5 150 ALA B N 1
ATOM 5659 C CA . ALA B 1 150 ? 3.748 19.797 -4.449 1 98.5 150 ALA B CA 1
ATOM 5660 C C . ALA B 1 150 ? 3.287 19.281 -5.809 1 98.5 150 ALA B C 1
ATOM 5662 O O . ALA B 1 150 ? 3.396 18.078 -6.098 1 98.5 150 ALA B O 1
ATOM 5663 N N . PRO B 1 151 ? 2.854 20.203 -6.641 1 96.75 151 PRO B N 1
ATOM 5664 C CA . PRO B 1 151 ? 2.49 19.781 -7.992 1 96.75 151 PRO B CA 1
ATOM 5665 C C . PRO B 1 151 ? 3.697 19.359 -8.82 1 96.75 151 PRO B C 1
ATOM 5667 O O . PRO B 1 151 ? 4.789 19.906 -8.664 1 96.75 151 PRO B O 1
ATOM 5670 N N . GLY B 1 152 ? 3.559 18.359 -9.562 1 94.5 152 GLY B N 1
ATOM 5671 C CA . GLY B 1 152 ? 4.523 17.906 -10.555 1 94.5 152 GLY B CA 1
ATOM 5672 C C . GLY B 1 152 ? 3.908 17.656 -11.922 1 94.5 152 GLY B C 1
ATOM 5673 O O . GLY B 1 152 ? 2.723 17.922 -12.125 1 94.5 152 GLY B O 1
ATOM 5674 N N . ARG B 1 153 ? 4.73 17.281 -12.953 1 92.62 153 ARG B N 1
ATOM 5675 C CA . ARG B 1 153 ? 4.227 16.953 -14.281 1 92.62 153 ARG B CA 1
ATOM 5676 C C . ARG B 1 153 ? 3.322 15.734 -14.242 1 92.62 153 ARG B C 1
ATOM 5678 O O . ARG B 1 153 ? 3.797 14.609 -14.07 1 92.62 153 ARG B O 1
ATOM 5685 N N . GLY B 1 154 ? 2.033 15.977 -14.32 1 97.12 154 GLY B N 1
ATOM 5686 C CA . GLY B 1 154 ? 1.066 14.898 -14.391 1 97.12 154 GLY B CA 1
ATOM 5687 C C . GLY B 1 154 ? 0.763 14.281 -13.039 1 97.12 154 GLY B C 1
ATOM 5688 O O . GLY B 1 154 ? 0.3 13.141 -12.953 1 97.12 154 GLY B O 1
ATOM 5689 N N . ARG B 1 155 ? 1.066 14.992 -12.016 1 97.81 155 ARG B N 1
ATOM 5690 C CA . ARG B 1 155 ? 0.856 14.422 -10.695 1 97.81 155 ARG B CA 1
ATOM 5691 C C . ARG B 1 155 ? 0.766 15.516 -9.633 1 97.81 155 ARG B C 1
ATOM 5693 O O . ARG B 1 155 ? 1.067 16.672 -9.906 1 97.81 155 ARG B O 1
ATOM 5700 N N . LEU B 1 156 ? 0.31 15.164 -8.484 1 98.38 156 LEU B N 1
ATOM 5701 C CA . LEU B 1 156 ? 0.328 15.977 -7.27 1 98.38 156 LEU B CA 1
ATOM 5702 C C . LEU B 1 156 ? 0.692 15.133 -6.055 1 98.38 156 LEU B C 1
ATOM 5704 O O . LEU B 1 156 ? 0.167 14.031 -5.875 1 98.38 156 LEU B O 1
ATOM 5708 N N . ARG B 1 157 ? 1.683 15.586 -5.27 1 98.81 157 ARG B N 1
ATOM 5709 C CA . ARG B 1 157 ? 1.995 14.977 -3.979 1 98.81 157 ARG B CA 1
ATOM 5710 C C . ARG B 1 157 ? 1.586 15.898 -2.83 1 98.81 157 ARG B C 1
ATOM 5712 O O . ARG B 1 157 ? 1.52 17.109 -2.996 1 98.81 157 ARG B O 1
ATOM 5719 N N . PHE B 1 158 ? 1.237 15.359 -1.749 1 98.88 158 PHE B N 1
ATOM 5720 C CA . PHE B 1 158 ? 0.926 16.125 -0.548 1 98.88 158 PHE B CA 1
ATOM 5721 C C . PHE B 1 158 ? 1.491 15.445 0.691 1 98.88 158 PHE B C 1
ATOM 5723 O O . PHE B 1 158 ? 1.722 14.234 0.688 1 98.88 158 PHE B O 1
ATOM 5730 N N . ALA B 1 159 ? 1.714 16.203 1.718 1 98.81 159 ALA B N 1
ATOM 5731 C CA . ALA B 1 159 ? 2.223 15.664 2.977 1 98.81 159 ALA B CA 1
ATOM 5732 C C . ALA B 1 159 ? 2.016 16.656 4.121 1 98.81 159 ALA B C 1
ATOM 5734 O O . ALA B 1 159 ? 1.742 17.828 3.887 1 98.81 159 ALA B O 1
ATOM 5735 N N . SER B 1 160 ? 2.195 16.141 5.32 1 98.62 160 SER B N 1
ATOM 5736 C CA . SER B 1 160 ? 2.053 16.984 6.512 1 98.62 160 SER B CA 1
ATOM 5737 C C . SER B 1 160 ? 3.305 17.812 6.754 1 98.62 160 SER B C 1
ATOM 5739 O O . SER B 1 160 ? 3.293 18.734 7.574 1 98.62 160 SER B O 1
ATOM 5741 N N . SER B 1 161 ? 4.406 17.578 6.027 1 97.69 161 SER B N 1
ATOM 5742 C CA . SER B 1 161 ? 5.637 18.344 6.219 1 97.69 161 SER B CA 1
ATOM 5743 C C . SER B 1 161 ? 6.344 18.594 4.895 1 97.69 161 SER B C 1
ATOM 5745 O O . SER B 1 161 ? 6.234 17.797 3.963 1 97.69 161 SER B O 1
ATOM 5747 N N . VAL B 1 162 ? 7.078 19.625 4.812 1 98.19 162 VAL B N 1
ATOM 5748 C CA . VAL B 1 162 ? 7.852 19.953 3.623 1 98.19 162 VAL B CA 1
ATOM 5749 C C . VAL B 1 162 ? 8.953 18.922 3.41 1 98.19 162 VAL B C 1
ATOM 5751 O O . VAL B 1 162 ? 9.203 18.5 2.281 1 98.19 162 VAL B O 1
ATOM 5754 N N . ARG B 1 163 ? 9.57 18.484 4.527 1 97.75 163 ARG B N 1
ATOM 5755 C CA . ARG B 1 163 ? 10.641 17.5 4.457 1 97.75 163 ARG B CA 1
ATOM 5756 C C . ARG B 1 163 ? 10.156 16.234 3.76 1 97.75 163 ARG B C 1
ATOM 5758 O O . ARG B 1 163 ? 10.891 15.641 2.961 1 97.75 163 ARG B O 1
ATOM 5765 N N . ALA B 1 164 ? 8.977 15.781 4.039 1 98.19 164 ALA B N 1
ATOM 5766 C CA . ALA B 1 164 ? 8.414 14.578 3.428 1 98.19 164 ALA B CA 1
ATOM 5767 C C . ALA B 1 164 ? 8.352 14.711 1.908 1 98.19 164 ALA B C 1
ATOM 5769 O O . ALA B 1 164 ? 8.727 13.789 1.181 1 98.19 164 ALA B O 1
ATOM 5770 N N . LEU B 1 165 ? 7.922 15.852 1.436 1 98.62 165 LEU B N 1
ATOM 5771 C CA . LEU B 1 165 ? 7.82 16.078 -0.001 1 98.62 165 LEU B CA 1
ATOM 5772 C C . LEU B 1 165 ? 9.203 16.109 -0.644 1 98.62 165 LEU B C 1
ATOM 5774 O O . LEU B 1 165 ? 9.398 15.578 -1.737 1 98.62 165 LEU B O 1
ATOM 5778 N N . LEU B 1 166 ? 10.141 16.734 0.034 1 98.38 166 LEU B N 1
ATOM 5779 C CA . LEU B 1 166 ? 11.5 16.797 -0.494 1 98.38 166 LEU B CA 1
ATOM 5780 C C . LEU B 1 166 ? 12.117 15.406 -0.587 1 98.38 166 LEU B C 1
ATOM 5782 O O . LEU B 1 166 ? 12.789 15.086 -1.569 1 98.38 166 LEU B O 1
ATOM 5786 N N . ASP B 1 167 ? 11.867 14.586 0.426 1 97.81 167 ASP B N 1
ATOM 5787 C CA . ASP B 1 167 ? 12.43 13.242 0.467 1 97.81 167 ASP B CA 1
ATOM 5788 C C . ASP B 1 167 ? 11.859 12.375 -0.652 1 97.81 167 ASP B C 1
ATOM 5790 O O . ASP B 1 167 ? 12.516 11.43 -1.105 1 97.81 167 ASP B O 1
ATOM 5794 N N . ALA B 1 168 ? 10.664 12.648 -1.065 1 97 168 ALA B N 1
ATOM 5795 C CA . ALA B 1 168 ? 10.055 11.914 -2.17 1 97 168 ALA B CA 1
ATOM 5796 C C . ALA B 1 168 ? 10.789 12.172 -3.479 1 97 168 ALA B C 1
ATOM 5798 O O . ALA B 1 168 ? 10.758 11.344 -4.395 1 97 168 ALA B O 1
ATOM 5799 N N . GLY B 1 169 ? 11.375 13.406 -3.686 1 96.19 169 GLY B N 1
ATOM 5800 C CA . GLY B 1 169 ? 12.109 13.773 -4.883 1 96.19 169 GLY B CA 1
ATOM 5801 C C . GLY B 1 169 ? 11.258 14.477 -5.922 1 96.19 169 GLY B C 1
ATOM 5802 O O . GLY B 1 169 ? 10.031 14.398 -5.879 1 96.19 169 GLY B O 1
ATOM 5803 N N . GLY B 1 170 ? 11.914 15.172 -6.75 1 95.44 170 GLY B N 1
ATOM 5804 C CA . GLY B 1 170 ? 11.258 15.789 -7.891 1 95.44 170 GLY B CA 1
ATOM 5805 C C . GLY B 1 170 ? 10.555 17.094 -7.547 1 95.44 170 GLY B C 1
ATOM 5806 O O . GLY B 1 170 ? 9.586 17.469 -8.203 1 95.44 170 GLY B O 1
ATOM 5807 N N . VAL B 1 171 ? 10.977 17.812 -6.516 1 96.94 171 VAL B N 1
ATOM 5808 C CA . VAL B 1 171 ? 10.344 19.047 -6.07 1 96.94 171 VAL B CA 1
ATOM 5809 C C . VAL B 1 171 ? 11.211 20.25 -6.465 1 96.94 171 VAL B C 1
ATOM 5811 O O . VAL B 1 171 ? 12.438 20.203 -6.336 1 96.94 171 VAL B O 1
ATOM 5814 N N . ASP B 1 172 ? 10.594 21.281 -7.074 1 97.12 172 ASP B N 1
ATOM 5815 C CA . ASP B 1 172 ? 11.281 22.531 -7.344 1 97.12 172 ASP B CA 1
ATOM 5816 C C . ASP B 1 172 ? 11.656 23.25 -6.047 1 97.12 172 ASP B C 1
ATOM 5818 O O . ASP B 1 172 ? 10.797 23.797 -5.359 1 97.12 172 ASP B O 1
ATOM 5822 N N . THR B 1 173 ? 12.961 23.266 -5.723 1 97.12 173 THR B N 1
ATOM 5823 C CA . THR B 1 173 ? 13.406 23.828 -4.457 1 97.12 173 THR B CA 1
ATOM 5824 C C . THR B 1 173 ? 13.953 25.25 -4.656 1 97.12 173 THR B C 1
ATOM 5826 O O . THR B 1 173 ? 14.68 25.766 -3.801 1 97.12 173 THR B O 1
ATOM 5829 N N . GLU B 1 174 ? 13.695 25.828 -5.84 1 97.25 174 GLU B N 1
ATOM 5830 C CA . GLU B 1 174 ? 14.016 27.25 -5.973 1 97.25 174 GLU B CA 1
ATOM 5831 C C . GLU B 1 174 ? 13.227 28.078 -4.973 1 97.25 174 GLU B C 1
ATOM 5833 O O . GLU B 1 174 ? 12.125 27.703 -4.562 1 97.25 174 GLU B O 1
ATOM 5838 N N . LEU B 1 175 ? 13.805 29.219 -4.574 1 98.06 175 LEU B N 1
ATOM 5839 C CA . LEU B 1 175 ? 13.18 30.047 -3.545 1 98.06 175 LEU B CA 1
ATOM 5840 C C . LEU B 1 175 ? 12.18 31.016 -4.156 1 98.06 175 LEU B C 1
ATOM 5842 O O . LEU B 1 175 ? 12.406 31.547 -5.242 1 98.06 175 LEU B O 1
ATOM 5846 N N . ASP B 1 176 ? 11.07 31.156 -3.553 1 98.38 176 ASP B N 1
ATOM 5847 C CA . ASP B 1 176 ? 10.016 32.062 -3.969 1 98.38 176 ASP B CA 1
ATOM 5848 C C . ASP B 1 176 ? 10.281 33.5 -3.449 1 98.38 176 ASP B C 1
ATOM 5850 O O . ASP B 1 176 ? 10.258 33.719 -2.24 1 98.38 176 ASP B O 1
ATOM 5854 N N . ARG B 1 177 ? 10.43 34.438 -4.289 1 98.19 177 ARG B N 1
ATOM 5855 C CA . ARG B 1 177 ? 10.828 35.812 -3.918 1 98.19 177 ARG B CA 1
ATOM 5856 C C . ARG B 1 177 ? 9.75 36.469 -3.072 1 98.19 177 ARG B C 1
ATOM 5858 O O . ARG B 1 177 ? 10.062 37.219 -2.148 1 98.19 177 ARG B O 1
ATOM 5865 N N . ALA B 1 178 ? 8.516 36.25 -3.42 1 98.56 178 ALA B N 1
ATOM 5866 C CA . ALA B 1 178 ? 7.43 36.812 -2.617 1 98.56 178 ALA B CA 1
ATOM 5867 C C . ALA B 1 178 ? 7.43 36.219 -1.208 1 98.56 178 ALA B C 1
ATOM 5869 O O . ALA B 1 178 ? 7.215 36.938 -0.229 1 98.56 178 ALA B O 1
ATOM 5870 N N . ALA B 1 179 ? 7.664 34.938 -1.137 1 98.69 179 ALA B N 1
ATOM 5871 C CA . ALA B 1 179 ? 7.711 34.25 0.157 1 98.69 179 ALA B CA 1
ATOM 5872 C C . ALA B 1 179 ? 8.867 34.781 1.007 1 98.69 179 ALA B C 1
ATOM 5874 O O . ALA B 1 179 ? 8.727 34.969 2.217 1 98.69 179 ALA B O 1
ATOM 5875 N N . LEU B 1 180 ? 9.984 34.969 0.382 1 98.44 180 LEU B N 1
ATOM 5876 C CA . LEU B 1 180 ? 11.133 35.531 1.096 1 98.44 180 LEU B CA 1
ATOM 5877 C C . LEU B 1 180 ? 10.812 36.906 1.653 1 98.44 180 LEU B C 1
ATOM 5879 O O . LEU B 1 180 ? 11.211 37.25 2.775 1 98.44 180 LEU B O 1
ATOM 5883 N N . HIS B 1 181 ? 10.141 37.719 0.803 1 98.62 181 HIS B N 1
ATOM 5884 C CA . HIS B 1 181 ? 9.734 39.062 1.24 1 98.62 181 HIS B CA 1
ATOM 5885 C C . HIS B 1 181 ? 8.805 38.969 2.449 1 98.62 181 HIS B C 1
ATOM 5887 O O . HIS B 1 181 ? 8.992 39.688 3.43 1 98.62 181 HIS B O 1
ATOM 5893 N N . HIS B 1 182 ? 7.828 38.094 2.41 1 98.69 182 HIS B N 1
ATOM 5894 C CA . HIS B 1 182 ? 6.922 37.875 3.533 1 98.69 182 HIS B CA 1
ATOM 5895 C C . HIS B 1 182 ? 7.68 37.406 4.77 1 98.69 182 HIS B C 1
ATOM 5897 O O . HIS B 1 182 ? 7.438 37.906 5.875 1 98.69 182 HIS B O 1
ATOM 5903 N N . TYR B 1 183 ? 8.641 36.469 4.598 1 98.12 183 TYR B N 1
ATOM 5904 C CA . TYR B 1 183 ? 9.422 35.906 5.691 1 98.12 183 TYR B CA 1
ATOM 5905 C C . TYR B 1 183 ? 10.141 37 6.465 1 98.12 183 TYR B C 1
ATOM 5907 O O . TYR B 1 183 ? 10.141 37 7.699 1 98.12 183 TYR B O 1
ATOM 5915 N N . MET B 1 184 ? 10.648 37.938 5.723 1 97.62 184 MET B N 1
ATOM 5916 C CA . MET B 1 184 ? 11.461 39 6.332 1 97.62 184 MET B CA 1
ATOM 5917 C C . MET B 1 184 ? 10.57 40.062 6.953 1 97.62 184 MET B C 1
ATOM 5919 O O . MET B 1 184 ? 10.961 40.719 7.926 1 97.62 184 MET B O 1
ATOM 5923 N N . THR B 1 185 ? 9.344 40.219 6.457 1 98.25 185 THR B N 1
ATOM 5924 C CA . THR B 1 185 ? 8.469 41.312 6.859 1 98.25 185 THR B CA 1
ATOM 5925 C C . THR B 1 185 ? 7.551 40.875 8 1 98.25 185 THR B C 1
ATOM 5927 O O . THR B 1 185 ? 7.324 41.625 8.945 1 98.25 185 THR B O 1
ATOM 5930 N N . PHE B 1 186 ? 7.004 39.656 7.875 1 97.94 186 PHE B N 1
ATOM 5931 C CA . PHE B 1 186 ? 5.973 39.188 8.789 1 97.94 186 PHE B CA 1
ATOM 5932 C C . PHE B 1 186 ? 6.559 38.25 9.836 1 97.94 186 PHE B C 1
ATOM 5934 O O . PHE B 1 186 ? 5.977 37.219 10.133 1 97.94 186 PHE B O 1
ATOM 5941 N N . HIS B 1 187 ? 7.715 38.562 10.367 1 94.62 187 HIS B N 1
ATOM 5942 C CA . HIS B 1 187 ? 8.297 37.781 11.461 1 94.62 187 HIS B CA 1
ATOM 5943 C C . HIS B 1 187 ? 8.375 36.281 11.094 1 94.62 187 HIS B C 1
ATOM 5945 O O . HIS B 1 187 ? 7.945 35.438 11.867 1 94.62 187 HIS B O 1
ATOM 5951 N N . SER B 1 188 ? 8.75 35.969 9.859 1 96 188 SER B N 1
ATOM 5952 C CA . SER B 1 188 ? 9 34.656 9.297 1 96 188 SER B CA 1
ATOM 5953 C C . SER B 1 188 ? 7.707 34 8.828 1 96 188 SER B C 1
ATOM 5955 O O . SER B 1 188 ? 7.711 32.844 8.391 1 96 188 SER B O 1
ATOM 5957 N N . VAL B 1 189 ? 6.547 34.656 8.898 1 97.81 189 VAL B N 1
ATOM 5958 C CA . VAL B 1 189 ? 5.285 34.125 8.414 1 97.81 189 VAL B CA 1
ATOM 5959 C C . VAL B 1 189 ? 5.25 34.188 6.887 1 97.81 189 VAL B C 1
ATOM 5961 O O . VAL B 1 189 ? 5.523 35.25 6.301 1 97.81 189 VAL B O 1
ATOM 5964 N N . VAL B 1 190 ? 5.008 33.125 6.297 1 98.56 190 VAL B N 1
ATOM 5965 C CA . VAL B 1 190 ? 4.723 33.062 4.867 1 98.56 190 VAL B CA 1
ATOM 5966 C C . VAL B 1 190 ? 3.287 32.562 4.652 1 98.56 190 VAL B C 1
ATOM 5968 O O . VAL B 1 190 ? 2.982 31.391 4.82 1 98.56 190 VAL B O 1
ATOM 5971 N N . PRO B 1 191 ? 2.402 33.469 4.258 1 98.12 191 PRO B N 1
ATOM 5972 C CA . PRO B 1 191 ? 0.986 33.125 4.152 1 98.12 191 PRO B CA 1
ATOM 5973 C C . PRO B 1 191 ? 0.726 32.062 3.096 1 98.12 191 PRO B C 1
ATOM 5975 O O . PRO B 1 191 ? 1.351 32.062 2.031 1 98.12 191 PRO B O 1
ATOM 5978 N N . ALA B 1 192 ? -0.209 31.188 3.338 1 97.88 192 ALA B N 1
ATOM 5979 C CA . ALA B 1 192 ? -0.688 30.25 2.326 1 97.88 192 ALA B CA 1
ATOM 5980 C C . ALA B 1 192 ? -1.198 30.984 1.092 1 97.88 192 ALA B C 1
ATOM 5982 O O . ALA B 1 192 ? -1.762 32.094 1.202 1 97.88 192 ALA B O 1
ATOM 5983 N N . PRO B 1 193 ? -0.99 30.438 0.006 1 98.12 193 PRO B N 1
ATOM 5984 C CA . PRO B 1 193 ? -0.519 29.078 -0.269 1 98.12 193 PRO B CA 1
ATOM 5985 C C . PRO B 1 193 ? 1 29 -0.403 1 98.12 193 PRO B C 1
ATOM 5987 O O . PRO B 1 193 ? 1.537 27.938 -0.739 1 98.12 193 PRO B O 1
ATOM 5990 N N . LEU B 1 194 ? 1.757 30.031 -0.089 1 98.5 194 LEU B N 1
ATOM 5991 C CA . LEU B 1 194 ? 3.186 30.078 -0.383 1 98.5 194 LEU B CA 1
ATOM 5992 C C . LEU B 1 194 ? 3.984 29.359 0.699 1 98.5 194 LEU B C 1
ATOM 5994 O O . LEU B 1 194 ? 3.527 29.234 1.838 1 98.5 194 LEU B O 1
ATOM 5998 N N . THR B 1 195 ? 5.074 28.812 0.329 1 98.38 195 THR B N 1
ATOM 5999 C CA . THR B 1 195 ? 6.219 28.438 1.154 1 98.38 195 THR B CA 1
ATOM 6000 C C . THR B 1 195 ? 7.5 29.062 0.608 1 98.38 195 THR B C 1
ATOM 6002 O O . THR B 1 195 ? 7.48 29.719 -0.436 1 98.38 195 THR B O 1
ATOM 6005 N N . VAL B 1 196 ? 8.578 28.875 1.337 1 97.88 196 VAL B N 1
ATOM 6006 C CA . VAL B 1 196 ? 9.828 29.469 0.879 1 97.88 196 VAL B CA 1
ATOM 6007 C C . VAL B 1 196 ? 10.25 28.828 -0.441 1 97.88 196 VAL B C 1
ATOM 6009 O O . VAL B 1 196 ? 10.953 29.453 -1.242 1 97.88 196 VAL B O 1
ATOM 6012 N N . TYR B 1 197 ? 9.805 27.594 -0.671 1 98.19 197 TYR B N 1
ATOM 6013 C CA . TYR B 1 197 ? 10.102 26.906 -1.917 1 98.19 197 TYR B CA 1
ATOM 6014 C C . TYR B 1 197 ? 9.031 27.172 -2.967 1 98.19 197 TYR B C 1
ATOM 6016 O O . TYR B 1 197 ? 7.836 27.078 -2.682 1 98.19 197 TYR B O 1
ATOM 6024 N N . ARG B 1 198 ? 9.414 27.422 -4.188 1 97.62 198 ARG B N 1
ATOM 6025 C CA . ARG B 1 198 ? 8.492 27.688 -5.293 1 97.62 198 ARG B CA 1
ATOM 6026 C C . ARG B 1 198 ? 7.66 26.453 -5.625 1 97.62 198 ARG B C 1
ATOM 6028 O O . ARG B 1 198 ? 6.496 26.578 -6.004 1 97.62 198 ARG B O 1
ATOM 6035 N N . GLY B 1 199 ? 8.227 25.297 -5.422 1 97.81 199 GLY B N 1
ATOM 6036 C CA . GLY B 1 199 ? 7.578 24.062 -5.84 1 97.81 199 GLY B CA 1
ATOM 6037 C C . GLY B 1 199 ? 6.723 23.438 -4.754 1 97.81 199 GLY B C 1
ATOM 6038 O O . GLY B 1 199 ? 6.121 22.375 -4.957 1 97.81 199 GLY B O 1
ATOM 6039 N N . VAL B 1 200 ? 6.676 24.016 -3.598 1 98.56 200 VAL B N 1
ATOM 6040 C CA . VAL B 1 200 ? 5.863 23.531 -2.49 1 98.56 200 VAL B CA 1
ATOM 6041 C C . VAL B 1 200 ? 4.867 24.609 -2.062 1 98.56 200 VAL B C 1
ATOM 6043 O O . VAL B 1 200 ? 5.246 25.75 -1.822 1 98.56 200 VAL B O 1
ATOM 6046 N N . ARG B 1 201 ? 3.611 24.25 -2.004 1 98.5 201 ARG B N 1
ATOM 6047 C CA . ARG B 1 201 ? 2.543 25.125 -1.525 1 98.5 201 ARG B CA 1
ATOM 6048 C C . ARG B 1 201 ? 1.861 24.531 -0.297 1 98.5 201 ARG B C 1
ATOM 6050 O O . ARG B 1 201 ? 2.211 23.438 0.144 1 98.5 201 ARG B O 1
ATOM 6057 N N . LYS B 1 202 ? 0.982 25.281 0.317 1 97.38 202 LYS B N 1
ATOM 6058 C CA . LYS B 1 202 ? 0.136 24.828 1.416 1 97.38 202 LYS B CA 1
ATOM 6059 C C . LYS B 1 202 ? -1.343 24.984 1.074 1 97.38 202 LYS B C 1
ATOM 6061 O O . LYS B 1 202 ? -1.743 25.984 0.472 1 97.38 202 LYS B O 1
ATOM 6066 N N . LEU B 1 203 ? -2.064 23.922 1.372 1 98.56 203 LEU B N 1
ATOM 6067 C CA . LEU B 1 203 ? -3.508 24.125 1.322 1 98.56 203 LEU B CA 1
ATOM 6068 C C . LEU B 1 203 ? -3.945 25.156 2.367 1 98.56 203 LEU B C 1
ATOM 6070 O O . LEU B 1 203 ? -3.648 25 3.555 1 98.56 203 LEU B O 1
ATOM 6074 N N . PRO B 1 204 ? -4.633 26.234 1.994 1 98.5 204 PRO B N 1
ATOM 6075 C CA . PRO B 1 204 ? -5.027 27.25 2.975 1 98.5 204 PRO B CA 1
ATOM 6076 C C . PRO B 1 204 ? -5.965 26.703 4.047 1 98.5 204 PRO B C 1
ATOM 6078 O O . PRO B 1 204 ? -6.684 25.734 3.803 1 98.5 204 PRO B O 1
ATOM 6081 N N . PRO B 1 205 ? -5.945 27.359 5.227 1 98.25 205 PRO B N 1
ATOM 6082 C CA . PRO B 1 205 ? -6.93 26.953 6.234 1 98.25 205 PRO B CA 1
ATOM 6083 C C . PRO B 1 205 ? -8.367 27.062 5.73 1 98.25 205 PRO B C 1
ATOM 6085 O O . PRO B 1 205 ? -8.648 27.828 4.805 1 98.25 205 PRO B O 1
ATOM 6088 N N . ALA B 1 206 ? -9.227 26.203 6.27 1 98.56 206 ALA B N 1
ATOM 6089 C CA . ALA B 1 206 ? -10.664 26.25 6.008 1 98.56 206 ALA B CA 1
ATOM 6090 C C . ALA B 1 206 ? -10.961 25.953 4.539 1 98.56 206 ALA B C 1
ATOM 6092 O O . ALA B 1 206 ? -11.914 26.5 3.975 1 98.56 206 ALA B O 1
ATOM 6093 N N . THR B 1 207 ? -10.156 25.141 3.936 1 98.81 207 THR B N 1
ATOM 6094 C CA . THR B 1 207 ? -10.289 24.906 2.5 1 98.81 207 THR B CA 1
ATOM 6095 C C . THR B 1 207 ? -10.414 23.422 2.193 1 98.81 207 THR B C 1
ATOM 6097 O O . THR B 1 207 ? -9.742 22.594 2.811 1 98.81 207 THR B O 1
ATOM 6100 N N . VAL B 1 208 ? -11.312 23.078 1.283 1 98.88 208 VAL B N 1
ATOM 6101 C CA . VAL B 1 208 ? -11.422 21.766 0.678 1 98.88 208 VAL B CA 1
ATOM 6102 C C . VAL B 1 208 ? -11.055 21.844 -0.801 1 98.88 208 VAL B C 1
ATOM 6104 O O . VAL B 1 208 ? -11.547 22.703 -1.529 1 98.88 208 VAL B O 1
ATOM 6107 N N . ARG B 1 209 ? -10.125 21.047 -1.216 1 98.81 209 ARG B N 1
ATOM 6108 C CA . ARG B 1 209 ? -9.758 20.953 -2.623 1 98.81 209 ARG B CA 1
ATOM 6109 C C . ARG B 1 209 ? -10.203 19.609 -3.213 1 98.81 209 ARG B C 1
ATOM 6111 O O . ARG B 1 209 ? -9.828 18.547 -2.713 1 98.81 209 ARG B O 1
ATOM 6118 N N . VAL B 1 210 ? -10.977 19.625 -4.246 1 98.88 210 VAL B N 1
ATOM 6119 C CA . VAL B 1 210 ? -11.398 18.422 -4.965 1 98.88 210 VAL B CA 1
ATOM 6120 C C . VAL B 1 210 ? -10.586 18.281 -6.25 1 98.88 210 VAL B C 1
ATOM 6122 O O . VAL B 1 210 ? -10.617 19.156 -7.109 1 98.88 210 VAL B O 1
ATOM 6125 N N . ILE B 1 211 ? -9.867 17.219 -6.402 1 98.62 211 ILE B N 1
ATOM 6126 C CA . ILE B 1 211 ? -9.023 16.953 -7.562 1 98.62 211 ILE B CA 1
ATOM 6127 C C . ILE B 1 211 ? -9.648 15.852 -8.414 1 98.62 211 ILE B C 1
ATOM 6129 O O . ILE B 1 211 ? -9.867 14.734 -7.934 1 98.62 211 ILE B O 1
ATOM 6133 N N . GLN B 1 212 ? -9.914 16.141 -9.641 1 98.06 212 GLN B N 1
ATOM 6134 C CA . GLN B 1 212 ? -10.5 15.203 -10.586 1 98.06 212 GLN B CA 1
ATOM 6135 C C . GLN B 1 212 ? -9.43 14.281 -11.172 1 98.06 212 GLN B C 1
ATOM 6137 O O . GLN B 1 212 ? -8.242 14.594 -11.125 1 98.06 212 GLN B O 1
ATOM 6142 N N . PRO B 1 213 ? -9.828 13.172 -11.727 1 95.56 213 PRO B N 1
ATOM 6143 C CA . PRO B 1 213 ? -8.875 12.219 -12.297 1 95.56 213 PRO B CA 1
ATOM 6144 C C . PRO B 1 213 ? -8.023 12.828 -13.414 1 95.56 213 PRO B C 1
ATOM 6146 O O . PRO B 1 213 ? -6.957 12.297 -13.742 1 95.56 213 PRO B O 1
ATOM 6149 N N . ASP B 1 214 ? -8.438 13.922 -13.992 1 96.56 214 ASP B N 1
ATOM 6150 C CA . ASP B 1 214 ? -7.68 14.555 -15.07 1 96.56 214 ASP B CA 1
ATOM 6151 C C . ASP B 1 214 ? -6.75 15.641 -14.531 1 96.56 214 ASP B C 1
ATOM 6153 O O . ASP B 1 214 ? -6.09 16.344 -15.297 1 96.56 214 ASP B O 1
ATOM 6157 N N . GLY B 1 215 ? -6.797 15.828 -13.266 1 96.75 215 GLY B N 1
ATOM 6158 C CA . GLY B 1 215 ? -5.883 16.766 -12.641 1 96.75 215 GLY B CA 1
ATOM 6159 C C . GLY B 1 215 ? -6.512 18.125 -12.367 1 96.75 215 GLY B C 1
ATOM 6160 O O . GLY B 1 215 ? -5.965 18.922 -11.609 1 96.75 215 GLY B O 1
ATOM 6161 N N . SER B 1 216 ? -7.637 18.406 -13 1 98 216 SER B N 1
ATOM 6162 C CA . SER B 1 216 ? -8.328 19.641 -12.664 1 98 216 SER B CA 1
ATOM 6163 C C . SER B 1 216 ? -8.789 19.656 -11.211 1 98 216 SER B C 1
ATOM 6165 O O . SER B 1 216 ? -9.016 18.594 -10.625 1 98 216 SER B O 1
ATOM 6167 N N . HIS B 1 217 ? -8.773 20.828 -10.594 1 97.62 217 HIS B N 1
ATOM 6168 C CA . HIS B 1 217 ? -9.18 20.875 -9.188 1 97.62 217 HIS B CA 1
ATOM 6169 C C . HIS B 1 217 ? -9.969 22.156 -8.898 1 97.62 217 HIS B C 1
ATOM 6171 O O . HIS B 1 217 ? -9.938 23.109 -9.68 1 97.62 217 HIS B O 1
ATOM 6177 N N . ALA B 1 218 ? -10.727 22.125 -7.84 1 98.31 218 ALA B N 1
ATOM 6178 C CA . ALA B 1 218 ? -11.492 23.266 -7.336 1 98.31 218 ALA B CA 1
ATOM 6179 C C . ALA B 1 218 ? -11.359 23.391 -5.82 1 98.31 218 ALA B C 1
ATOM 6181 O O . ALA B 1 218 ? -11.398 22.391 -5.109 1 98.31 218 ALA B O 1
ATOM 6182 N N . ASP B 1 219 ? -11.141 24.641 -5.395 1 98.31 219 ASP B N 1
ATOM 6183 C CA . ASP B 1 219 ? -11.055 24.922 -3.969 1 98.31 219 ASP B CA 1
ATOM 6184 C C . ASP B 1 219 ? -12.344 25.562 -3.453 1 98.31 219 ASP B C 1
ATOM 6186 O O . ASP B 1 219 ? -12.969 26.359 -4.148 1 98.31 219 ASP B O 1
ATOM 6190 N N . THR B 1 220 ? -12.727 25.109 -2.295 1 98.5 220 THR B N 1
ATOM 6191 C CA . THR B 1 220 ? -13.852 25.734 -1.591 1 98.5 220 THR B CA 1
ATOM 6192 C C . THR B 1 220 ? -13.43 26.172 -0.19 1 98.5 220 THR B C 1
ATOM 6194 O O . THR B 1 220 ? -12.945 25.359 0.601 1 98.5 220 THR B O 1
ATOM 6197 N N . VAL B 1 221 ? -13.555 27.484 0.073 1 98.31 221 VAL B N 1
ATOM 6198 C CA . VAL B 1 221 ? -13.383 27.984 1.435 1 98.31 221 VAL B CA 1
ATOM 6199 C C . VAL B 1 221 ? -14.688 27.828 2.209 1 98.31 221 VAL B C 1
ATOM 6201 O O . VAL B 1 221 ? -15.695 28.438 1.866 1 98.31 221 VAL B O 1
ATOM 6204 N N . TYR B 1 222 ? -14.672 27.031 3.309 1 98.38 222 TYR B N 1
ATOM 6205 C CA . TYR B 1 222 ? -15.945 26.641 3.906 1 98.38 222 TYR B CA 1
ATOM 6206 C C . TYR B 1 222 ? -16.203 27.422 5.195 1 98.38 222 TYR B C 1
ATOM 6208 O O . TYR B 1 222 ? -17.266 27.281 5.805 1 98.38 222 TYR B O 1
ATOM 6216 N N . TRP B 1 223 ? -15.266 28.25 5.648 1 98 223 TRP B N 1
ATOM 6217 C CA . TRP B 1 223 ? -15.391 28.969 6.91 1 98 223 TRP B CA 1
ATOM 6218 C C . TRP B 1 223 ? -14.703 30.328 6.824 1 98 223 TRP B C 1
ATOM 6220 O O . TRP B 1 223 ? -13.531 30.422 6.449 1 98 223 TRP B O 1
ATOM 6230 N N . THR B 1 224 ? -15.391 31.453 7.055 1 95.19 224 THR B N 1
ATOM 6231 C CA . THR B 1 224 ? -14.906 32.812 7.145 1 95.19 224 THR B CA 1
ATOM 6232 C C . THR B 1 224 ? -15.555 33.562 8.312 1 95.19 224 THR B C 1
ATOM 6234 O O . THR B 1 224 ? -16.672 34.031 8.195 1 95.19 224 THR B O 1
ATOM 6237 N N . PRO B 1 225 ? -14.836 33.719 9.406 1 95.31 225 PRO B N 1
ATOM 6238 C CA . PRO B 1 225 ? -15.438 34.375 10.562 1 95.31 225 PRO B CA 1
ATOM 6239 C C . PRO B 1 225 ? -15.617 35.875 10.336 1 95.31 225 PRO B C 1
ATOM 6241 O O . PRO B 1 225 ? -14.797 36.5 9.656 1 95.31 225 PRO B O 1
ATOM 6244 N N . GLN B 1 226 ? -16.672 36.438 10.953 1 96.31 226 GLN B N 1
ATOM 6245 C CA . GLN B 1 226 ? -16.938 37.875 10.891 1 96.31 226 GLN B CA 1
ATOM 6246 C C . GLN B 1 226 ? -16.391 38.594 12.117 1 96.31 226 GLN B C 1
ATOM 6248 O O . GLN B 1 226 ? -16.672 38.188 13.25 1 96.31 226 GLN B O 1
ATOM 6253 N N . PHE B 1 227 ? -15.531 39.594 11.844 1 97.25 227 PHE B N 1
ATOM 6254 C CA . PHE B 1 227 ? -14.961 40.406 12.914 1 97.25 227 PHE B CA 1
ATOM 6255 C C . PHE B 1 227 ? -15.703 41.719 13.039 1 97.25 227 PHE B C 1
ATOM 6257 O O . PHE B 1 227 ? -15.125 42.781 12.805 1 97.25 227 PHE B O 1
ATOM 6264 N N . GLY B 1 228 ? -16.969 41.656 13.328 1 95.12 228 GLY B N 1
ATOM 6265 C CA . GLY B 1 228 ? -17.859 42.812 13.484 1 95.12 228 GLY B CA 1
ATOM 6266 C C . GLY B 1 228 ? -18.906 42.594 14.562 1 95.12 228 GLY B C 1
ATOM 6267 O O . GLY B 1 228 ? -18.984 41.531 15.164 1 95.12 228 GLY B O 1
ATOM 6268 N N . ARG B 1 229 ? -19.625 43.656 14.781 1 94.69 229 ARG B N 1
ATOM 6269 C CA . ARG B 1 229 ? -20.625 43.625 15.828 1 94.69 229 ARG B CA 1
ATOM 6270 C C . ARG B 1 229 ? -21.875 42.875 15.375 1 94.69 229 ARG B C 1
ATOM 6272 O O . ARG B 1 229 ? -22.266 42.938 14.211 1 94.69 229 ARG B O 1
ATOM 6279 N N . ASP B 1 230 ? -22.266 42.062 16.328 1 93.88 230 ASP B N 1
ATOM 6280 C CA . ASP B 1 230 ? -23.516 41.312 16.156 1 93.88 230 ASP B CA 1
ATOM 6281 C C . ASP B 1 230 ? -24.703 42.094 16.734 1 93.88 230 ASP B C 1
ATOM 6283 O O . ASP B 1 230 ? -24.766 42.312 17.938 1 93.88 230 ASP B O 1
ATOM 6287 N N . LEU B 1 231 ? -25.641 42.375 15.945 1 93.25 231 LEU B N 1
ATOM 6288 C CA . LEU B 1 231 ? -26.797 43.156 16.359 1 93.25 231 LEU B CA 1
ATOM 6289 C C . LEU B 1 231 ? -27.578 42.438 17.453 1 93.25 231 LEU B C 1
ATOM 6291 O O . LEU B 1 231 ? -28.156 43.062 18.344 1 93.25 231 LEU B O 1
ATOM 6295 N N . ALA B 1 232 ? -27.562 41.188 17.391 1 95.12 232 ALA B N 1
ATOM 6296 C CA . ALA B 1 232 ? -28.281 40.375 18.375 1 95.12 232 ALA B CA 1
ATOM 6297 C C . ALA B 1 232 ? -27.641 40.469 19.75 1 95.12 232 ALA B C 1
ATOM 6299 O O . ALA B 1 232 ? -28.25 40.125 20.766 1 95.12 232 ALA B O 1
ATOM 6300 N N . LYS B 1 233 ? -26.375 40.969 19.875 1 96.31 233 LYS B N 1
ATOM 6301 C CA . LYS B 1 233 ? -25.656 41.094 21.141 1 96.31 233 LYS B CA 1
ATOM 6302 C C . LYS B 1 233 ? -25.359 42.531 21.484 1 96.31 233 LYS B C 1
ATOM 6304 O O . LYS B 1 233 ? -24.484 42.812 22.312 1 96.31 233 LYS B O 1
ATOM 6309 N N . ALA B 1 234 ? -26.016 43.438 20.828 1 93.75 234 ALA B N 1
ATOM 6310 C CA . ALA B 1 234 ? -25.75 44.844 20.953 1 93.75 234 ALA B CA 1
ATOM 6311 C C . ALA B 1 234 ? -26.016 45.344 22.375 1 93.75 234 ALA B C 1
ATOM 6313 O O . ALA B 1 234 ? -25.375 46.281 22.859 1 93.75 234 ALA B O 1
ATOM 6314 N N . SER B 1 235 ? -26.953 44.625 23.062 1 95.38 235 SER B N 1
ATOM 6315 C CA . SER B 1 235 ? -27.344 45.062 24.391 1 95.38 235 SER B CA 1
ATOM 6316 C C . SER B 1 235 ? -26.5 44.375 25.469 1 95.38 235 SER B C 1
ATOM 6318 O O . SER B 1 235 ? -26.672 44.625 26.656 1 95.38 235 SER B O 1
ATOM 6320 N N . TRP B 1 236 ? -25.547 43.531 25.047 1 97.44 236 TRP B N 1
ATOM 6321 C CA . TRP B 1 236 ? -24.75 42.781 26.031 1 97.44 236 TRP B CA 1
ATOM 6322 C C . TRP B 1 236 ? -23.844 43.75 26.812 1 97.44 236 TRP B C 1
ATOM 6324 O O . TRP B 1 236 ? -23.219 44.625 26.25 1 97.44 236 TRP B O 1
ATOM 6334 N N . SER B 1 237 ? -23.875 43.5 28.141 1 97.38 237 SER B N 1
ATOM 6335 C CA . SER B 1 237 ? -22.922 44.188 29.016 1 97.38 237 SER B CA 1
ATOM 6336 C C . SER B 1 237 ? -21.562 43.531 28.984 1 97.38 237 SER B C 1
ATOM 6338 O O . SER B 1 237 ? -21.391 42.469 28.422 1 97.38 237 SER B O 1
ATOM 6340 N N . ALA B 1 238 ? -20.625 44.219 29.609 1 97.44 238 ALA B N 1
ATOM 6341 C CA . ALA B 1 238 ? -19.297 43.594 29.766 1 97.44 238 ALA B CA 1
ATOM 6342 C C . ALA B 1 238 ? -19.391 42.25 30.484 1 97.44 238 ALA B C 1
ATOM 6344 O O . ALA B 1 238 ? -18.703 41.312 30.109 1 97.44 238 ALA B O 1
ATOM 6345 N N . ARG B 1 239 ? -20.281 42.156 31.438 1 97.31 239 ARG B N 1
ATOM 6346 C CA . ARG B 1 239 ? -20.438 40.938 32.219 1 97.31 239 ARG B CA 1
ATOM 6347 C C . ARG B 1 239 ? -21.047 39.812 31.344 1 97.31 239 ARG B C 1
ATOM 6349 O O . ARG B 1 239 ? -20.766 38.656 31.562 1 97.31 239 ARG B O 1
ATOM 6356 N N . ASP B 1 240 ? -21.953 40.219 30.5 1 98.12 240 ASP B N 1
ATOM 6357 C CA . ASP B 1 240 ? -22.531 39.25 29.578 1 98.12 240 ASP B CA 1
ATOM 6358 C C . ASP B 1 240 ? -21.453 38.625 28.672 1 98.12 240 ASP B C 1
ATOM 6360 O O . ASP B 1 240 ? -21.438 37.438 28.438 1 98.12 240 ASP B O 1
ATOM 6364 N N . TRP B 1 241 ? -20.625 39.469 28.188 1 98.19 241 TRP B N 1
ATOM 6365 C CA . TRP B 1 241 ? -19.531 39 27.328 1 98.19 241 TRP B CA 1
ATOM 6366 C C . TRP B 1 241 ? -18.578 38.094 28.109 1 98.19 241 TRP B C 1
ATOM 6368 O O . TRP B 1 241 ? -18.156 37.031 27.609 1 98.19 241 TRP B O 1
ATOM 6378 N N . GLU B 1 242 ? -18.234 38.5 29.344 1 98.06 242 GLU B N 1
ATOM 6379 C CA . GLU B 1 242 ? -17.375 37.688 30.203 1 98.06 242 GLU B CA 1
ATOM 6380 C C . GLU B 1 242 ? -17.953 36.281 30.391 1 98.06 242 GLU B C 1
ATOM 6382 O O . GLU B 1 242 ? -17.25 35.281 30.203 1 98.06 242 GLU B O 1
ATOM 6387 N N . THR B 1 243 ? -19.203 36.219 30.672 1 97.94 243 THR B N 1
ATOM 6388 C CA . THR B 1 243 ? -19.891 34.969 30.922 1 97.94 243 THR B CA 1
ATOM 6389 C C . THR B 1 243 ? -19.938 34.125 29.641 1 97.94 243 THR B C 1
ATOM 6391 O O . THR B 1 243 ? -19.641 32.906 29.672 1 97.94 243 THR B O 1
ATOM 6394 N N . ALA B 1 244 ? -20.297 34.719 28.578 1 98.25 244 ALA B N 1
ATOM 6395 C CA . ALA B 1 244 ? -20.438 33.969 27.312 1 98.25 244 ALA B CA 1
ATOM 6396 C C . ALA B 1 244 ? -19.094 33.406 26.859 1 98.25 244 ALA B C 1
ATOM 6398 O O . ALA B 1 244 ? -19.016 32.25 26.406 1 98.25 244 ALA B O 1
ATOM 6399 N N . LEU B 1 245 ? -18.094 34.188 26.938 1 98.06 245 LEU B N 1
ATOM 6400 C CA . LEU B 1 245 ? -16.766 33.75 26.516 1 98.06 245 LEU B CA 1
ATOM 6401 C C . LEU B 1 245 ? -16.25 32.625 27.406 1 98.06 245 LEU B C 1
ATOM 6403 O O . LEU B 1 245 ? -15.68 31.656 26.922 1 98.06 245 LEU B O 1
ATOM 6407 N N . MET B 1 246 ? -16.469 32.781 28.703 1 97.88 246 MET B N 1
ATOM 6408 C CA . MET B 1 246 ? -16.031 31.734 29.641 1 97.88 246 MET B CA 1
ATOM 6409 C C . MET B 1 246 ? -16.797 30.438 29.406 1 97.88 246 MET B C 1
ATOM 6411 O O . MET B 1 246 ? -16.219 29.344 29.469 1 97.88 246 MET B O 1
ATOM 6415 N N . ASP B 1 247 ? -18.078 30.547 29.125 1 98.25 247 ASP B N 1
ATOM 6416 C CA . ASP B 1 247 ? -18.891 29.375 28.828 1 98.25 247 ASP B CA 1
ATOM 6417 C C . ASP B 1 247 ? -18.391 28.672 27.547 1 98.25 247 ASP B C 1
ATOM 6419 O O . ASP B 1 247 ? -18.312 27.453 27.516 1 98.25 247 ASP B O 1
ATOM 6423 N N . ALA B 1 248 ? -18.141 29.469 26.562 1 98.25 248 ALA B N 1
ATOM 6424 C CA . ALA B 1 248 ? -17.625 28.906 25.312 1 98.25 248 ALA B CA 1
ATOM 6425 C C . ALA B 1 248 ? -16.281 28.219 25.531 1 98.25 248 ALA B C 1
ATOM 6427 O O . ALA B 1 248 ? -16 27.172 24.953 1 98.25 248 ALA B O 1
ATOM 6428 N N . LEU B 1 249 ? -15.438 28.828 26.312 1 98.19 249 LEU B N 1
ATOM 6429 C CA . LEU B 1 249 ? -14.125 28.25 26.594 1 98.19 249 LEU B CA 1
ATOM 6430 C C . LEU B 1 249 ? -14.258 26.969 27.391 1 98.19 249 LEU B C 1
ATOM 6432 O O . LEU B 1 249 ? -13.484 26.016 27.203 1 98.19 249 LEU 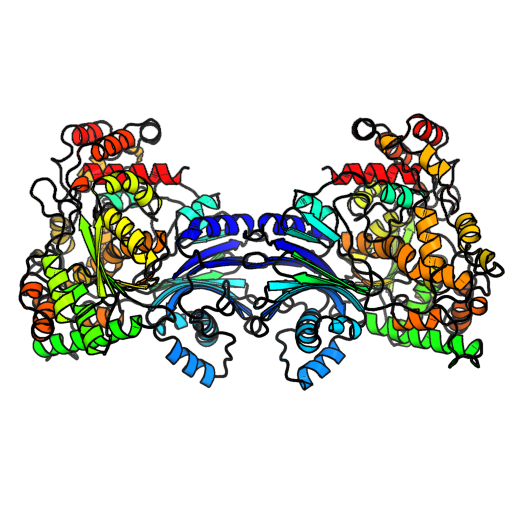B O 1
ATOM 6436 N N . ARG B 1 250 ? -15.234 26.906 28.344 1 98.06 250 ARG B N 1
ATOM 6437 C CA . ARG B 1 250 ? -15.531 25.688 29.094 1 98.06 250 ARG B CA 1
ATOM 6438 C C . ARG B 1 250 ? -15.82 24.531 28.156 1 98.06 250 ARG B C 1
ATOM 6440 O O . ARG B 1 250 ? -15.297 23.422 28.344 1 98.06 250 ARG B O 1
ATOM 6447 N N . ILE B 1 251 ? -16.562 24.797 27.188 1 98.12 251 ILE B N 1
ATOM 6448 C CA . ILE B 1 251 ? -16.938 23.766 26.219 1 98.12 251 ILE B CA 1
ATOM 6449 C C . ILE B 1 251 ? -15.703 23.359 25.406 1 98.12 251 ILE B C 1
ATOM 6451 O O . ILE B 1 251 ? -15.477 22.172 25.172 1 98.12 251 ILE B O 1
ATOM 6455 N N . ALA B 1 252 ? -14.93 24.344 24.969 1 98.38 252 ALA B N 1
ATOM 6456 C CA . ALA B 1 252 ? -13.734 24.094 24.156 1 98.38 252 ALA B CA 1
ATOM 6457 C C . ALA B 1 252 ? -12.75 23.203 24.906 1 98.38 252 ALA B C 1
ATOM 6459 O O . ALA B 1 252 ? -12.172 22.281 24.328 1 98.38 252 ALA B O 1
ATOM 6460 N N . VAL B 1 253 ? -12.555 23.5 26.188 1 98 253 VAL B N 1
ATOM 6461 C CA . VAL B 1 253 ? -11.625 22.75 27.031 1 98 253 VAL B CA 1
ATOM 6462 C C . VAL B 1 253 ? -12.141 21.344 27.25 1 98 253 VAL B C 1
ATOM 6464 O O . VAL B 1 253 ? -11.383 20.375 27.156 1 98 253 VAL B O 1
ATOM 6467 N N . LYS B 1 254 ? -13.383 21.203 27.453 1 97.19 254 LYS B N 1
ATOM 6468 C CA . LYS B 1 254 ? -14.016 19.906 27.688 1 97.19 254 LYS B CA 1
ATOM 6469 C C . LYS B 1 254 ? -13.898 19.016 26.438 1 97.19 254 LYS B C 1
ATOM 6471 O O . LYS B 1 254 ? -13.555 17.844 26.547 1 97.19 254 LYS B O 1
ATOM 6476 N N . ARG B 1 255 ? -14.188 19.578 25.266 1 96.62 255 ARG B N 1
ATOM 6477 C CA . ARG B 1 255 ? -14.102 18.859 24 1 96.62 255 ARG B CA 1
ATOM 6478 C C . ARG B 1 255 ? -12.727 18.219 23.812 1 96.62 255 ARG B C 1
ATOM 6480 O O . ARG B 1 255 ? -12.617 17.125 23.281 1 96.62 255 ARG B O 1
ATOM 6487 N N . ARG B 1 256 ? -11.727 18.828 24.297 1 97.06 256 ARG B N 1
ATOM 6488 C CA . ARG B 1 256 ? -10.352 18.453 23.984 1 97.06 256 ARG B CA 1
ATOM 6489 C C . ARG B 1 256 ? -9.812 17.438 24.984 1 97.06 256 ARG B C 1
ATOM 6491 O O . ARG B 1 256 ? -8.633 17.078 24.938 1 97.06 256 ARG B O 1
ATOM 6498 N N . MET B 1 257 ? -10.727 16.906 25.812 1 94.38 257 MET B N 1
ATOM 6499 C CA . MET B 1 257 ? -10.336 15.852 26.75 1 94.38 257 MET B CA 1
ATOM 6500 C C . MET B 1 257 ? -10.57 14.477 26.141 1 94.38 257 MET B C 1
ATOM 6502 O O . MET B 1 257 ? -10.148 13.461 26.688 1 94.38 257 MET B O 1
ATOM 6506 N N . VAL B 1 258 ? -11.125 14.461 24.984 1 92.62 258 VAL B N 1
ATOM 6507 C CA . VAL B 1 258 ? -11.461 13.18 24.359 1 92.62 258 VAL B CA 1
ATOM 6508 C C . VAL B 1 258 ? -10.188 12.445 23.969 1 92.62 258 VAL B C 1
ATOM 6510 O O . VAL B 1 258 ? -9.414 12.914 23.141 1 92.62 258 VAL B O 1
ATOM 6513 N N . ALA B 1 259 ? -9.93 11.258 24.516 1 90.75 259 ALA B N 1
ATOM 6514 C CA . ALA B 1 259 ? -8.773 10.406 24.25 1 90.75 259 ALA B CA 1
ATOM 6515 C C . ALA B 1 259 ? -8.867 9.094 25.016 1 90.75 259 ALA B C 1
ATOM 6517 O O . ALA B 1 259 ? -9.578 9 26.016 1 90.75 259 ALA B O 1
ATOM 6518 N N . ASP B 1 260 ? -8.25 8.047 24.484 1 90 260 ASP B N 1
ATOM 6519 C CA . ASP B 1 260 ? -8.109 6.785 25.203 1 90 260 ASP B CA 1
ATOM 6520 C C . ASP B 1 260 ? -6.773 6.727 25.938 1 90 260 ASP B C 1
ATOM 6522 O O . ASP B 1 260 ? -6.34 5.656 26.375 1 90 260 ASP B O 1
ATOM 6526 N N . VAL B 1 261 ? -6.043 7.875 25.984 1 91.62 261 VAL B N 1
ATOM 6527 C CA . VAL B 1 261 ? -4.793 8.047 26.719 1 91.62 261 VAL B CA 1
ATOM 6528 C C . VAL B 1 261 ? -4.891 9.266 27.641 1 91.62 261 VAL B C 1
ATOM 6530 O O . VAL B 1 261 ? -5.781 10.102 27.469 1 91.62 261 VAL B O 1
ATOM 6533 N N . PRO B 1 262 ? -3.988 9.422 28.641 1 92.5 262 PRO B N 1
ATOM 6534 C CA . PRO B 1 262 ? -4.023 10.594 29.516 1 92.5 262 PRO B CA 1
ATOM 6535 C C . PRO B 1 262 ? -3.75 11.898 28.766 1 92.5 262 PRO B C 1
ATOM 6537 O O . PRO B 1 262 ? -2.908 11.938 27.875 1 92.5 262 PRO B O 1
ATOM 6540 N N . VAL B 1 263 ? -4.43 12.922 29.188 1 94.88 263 VAL B N 1
ATOM 6541 C CA . VAL B 1 263 ? -4.273 14.266 28.641 1 94.88 263 VAL B CA 1
ATOM 6542 C C . VAL B 1 263 ? -3.711 15.203 29.688 1 94.88 263 VAL B C 1
ATOM 6544 O O . VAL B 1 263 ? -4.227 15.273 30.812 1 94.88 263 VAL B O 1
ATOM 6547 N N . GLY B 1 264 ? -2.619 15.859 29.406 1 96.88 264 GLY B N 1
ATOM 6548 C CA . GLY B 1 264 ? -2.037 16.844 30.312 1 96.88 264 GLY B CA 1
ATOM 6549 C C . GLY B 1 264 ? -2.248 18.266 29.859 1 96.88 264 GLY B C 1
ATOM 6550 O O . GLY B 1 264 ? -3.018 18.516 28.922 1 96.88 264 GLY B O 1
ATOM 6551 N N . VAL B 1 265 ? -1.61 19.234 30.625 1 97.38 265 VAL B N 1
ATOM 6552 C CA . VAL B 1 265 ? -1.685 20.656 30.266 1 97.38 265 VAL B CA 1
ATOM 6553 C C . VAL B 1 265 ? -0.294 21.281 30.344 1 97.38 265 VAL B C 1
ATOM 6555 O O . VAL B 1 265 ? 0.457 21.016 31.297 1 97.38 265 VAL B O 1
ATOM 6558 N N . LEU B 1 266 ? 0.095 22 29.328 1 95.75 266 LEU B N 1
ATOM 6559 C CA . LEU B 1 266 ? 1.278 22.844 29.422 1 95.75 266 LEU B CA 1
ATOM 6560 C C . LEU B 1 266 ? 0.983 24.109 30.219 1 95.75 266 LEU B C 1
ATOM 6562 O O . LEU B 1 266 ? 0.211 24.969 29.781 1 95.75 266 LEU B O 1
ATOM 6566 N N . LEU B 1 267 ? 1.641 24.188 31.359 1 94.12 267 LEU B N 1
ATOM 6567 C CA . LEU B 1 267 ? 1.355 25.266 32.281 1 94.12 267 LEU B CA 1
ATOM 6568 C C . LEU B 1 267 ? 2.523 26.25 32.375 1 94.12 267 LEU B C 1
ATOM 6570 O O . LEU B 1 267 ? 3.543 25.953 33 1 94.12 267 LEU B O 1
ATOM 6574 N N . SER B 1 268 ? 2.4 27.375 31.766 1 86.69 268 SER B N 1
ATOM 6575 C CA . SER B 1 268 ? 3.453 28.391 31.766 1 86.69 268 SER B CA 1
ATOM 6576 C C . SER B 1 268 ? 3.35 29.297 32.969 1 86.69 268 SER B C 1
ATOM 6578 O O . SER B 1 268 ? 4.312 29.984 33.344 1 86.69 268 SER B O 1
ATOM 6580 N N . GLY B 1 269 ? 2.174 29.328 33.594 1 85.12 269 GLY B N 1
ATOM 6581 C CA . GLY B 1 269 ? 1.926 30.266 34.688 1 85.12 269 GLY B CA 1
ATOM 6582 C C . GLY B 1 269 ? 1.238 31.547 34.219 1 85.12 269 GLY B C 1
ATOM 6583 O O . GLY B 1 269 ? 0.824 32.375 35.062 1 85.12 269 GLY B O 1
ATOM 6584 N N . GLY B 1 270 ? 1.097 31.703 32.969 1 90 270 GLY B N 1
ATOM 6585 C CA . GLY B 1 270 ? 0.283 32.781 32.438 1 90 270 GLY B CA 1
ATOM 6586 C C . GLY B 1 270 ? -1.207 32.531 32.531 1 90 270 GLY B C 1
ATOM 6587 O O . GLY B 1 270 ? -1.622 31.422 32.906 1 90 270 GLY B O 1
ATOM 6588 N N . ILE B 1 271 ? -1.957 33.531 32.25 1 94 271 ILE B N 1
ATOM 6589 C CA . ILE B 1 271 ? -3.4 33.469 32.469 1 94 271 ILE B CA 1
ATOM 6590 C C . ILE B 1 271 ? -4.004 32.406 31.516 1 94 271 ILE B C 1
ATOM 6592 O O . ILE B 1 271 ? -4.938 31.703 31.891 1 94 271 ILE B O 1
ATOM 6596 N N . ASP B 1 272 ? -3.492 32.281 30.344 1 95.12 272 ASP B N 1
ATOM 6597 C CA . ASP B 1 272 ? -4.094 31.422 29.328 1 95.12 272 ASP B CA 1
ATOM 6598 C C . ASP B 1 272 ? -4.051 29.953 29.75 1 95.12 272 ASP B C 1
ATOM 6600 O O . ASP B 1 272 ? -5.082 29.281 29.781 1 95.12 272 ASP B O 1
ATOM 6604 N N . SER B 1 273 ? -2.822 29.453 30.047 1 95.44 273 SER B N 1
ATOM 6605 C CA . SER B 1 273 ? -2.697 28.062 30.469 1 95.44 273 SER B CA 1
ATOM 6606 C C . SER B 1 273 ? -3.355 27.828 31.812 1 95.44 273 SER B C 1
ATOM 6608 O O . SER B 1 273 ? -3.887 26.75 32.062 1 95.44 273 SER B O 1
ATOM 6610 N N . SER B 1 274 ? -3.369 28.828 32.625 1 95.75 274 SER B N 1
ATOM 6611 C CA . SER B 1 274 ? -3.955 28.703 33.969 1 95.75 274 SER B CA 1
ATOM 6612 C C . SER B 1 274 ? -5.469 28.547 33.875 1 95.75 274 SER B C 1
ATOM 6614 O O . SER B 1 274 ? -6.062 27.797 34.656 1 95.75 274 SER B O 1
ATOM 6616 N N . ILE B 1 275 ? -6.074 29.25 33 1 96.94 275 ILE B N 1
ATOM 6617 C CA . ILE B 1 275 ? -7.52 29.156 32.875 1 96.94 275 ILE B CA 1
ATOM 6618 C C . ILE B 1 275 ? -7.898 27.75 32.406 1 96.94 275 ILE B C 1
ATOM 6620 O O . ILE B 1 275 ? -8.938 27.219 32.781 1 96.94 275 ILE B O 1
ATOM 6624 N N . VAL B 1 276 ? -7.094 27.172 31.5 1 97.44 276 VAL B N 1
ATOM 6625 C CA . VAL B 1 276 ? -7.34 25.812 31.031 1 97.44 276 VAL B CA 1
ATOM 6626 C C . VAL B 1 276 ? -7.336 24.844 32.219 1 97.44 276 VAL B C 1
ATOM 6628 O O . VAL B 1 276 ? -8.234 24.016 32.375 1 97.44 276 VAL B O 1
ATOM 6631 N N . VAL B 1 277 ? -6.367 25 33.125 1 97.25 277 VAL B N 1
ATOM 6632 C CA . VAL B 1 277 ? -6.262 24.141 34.312 1 97.25 277 VAL B CA 1
ATOM 6633 C C . VAL B 1 277 ? -7.473 24.375 35.219 1 97.25 277 VAL B C 1
ATOM 6635 O O . VAL B 1 277 ? -8.086 23.422 35.688 1 97.25 277 VAL B O 1
ATOM 6638 N N . ALA B 1 278 ? -7.812 25.594 35.406 1 97.31 278 ALA B N 1
ATOM 6639 C CA . ALA B 1 278 ? -8.922 25.938 36.281 1 97.31 278 ALA B CA 1
ATOM 6640 C C . ALA B 1 278 ? -10.234 25.344 35.781 1 97.31 278 ALA B C 1
ATOM 6642 O O . ALA B 1 278 ? -11.023 24.812 36.562 1 97.31 278 ALA B O 1
ATOM 6643 N N . LEU B 1 279 ? -10.445 25.5 34.5 1 97.56 279 LEU B N 1
ATOM 6644 C CA . LEU B 1 279 ? -11.688 25.016 33.906 1 97.56 279 LEU B CA 1
ATOM 6645 C C . LEU B 1 279 ? -11.742 23.484 33.969 1 97.56 279 LEU B C 1
ATOM 6647 O O . LEU B 1 279 ? -12.82 22.906 34.156 1 97.56 279 LEU B O 1
ATOM 6651 N N . LEU B 1 280 ? -10.586 22.812 33.75 1 96.75 280 LEU B N 1
ATOM 6652 C CA . LEU B 1 280 ? -10.547 21.359 33.875 1 96.75 280 LEU B CA 1
ATOM 6653 C C . LEU B 1 280 ? -10.797 20.922 35.312 1 96.75 280 LEU B C 1
ATOM 6655 O O . LEU B 1 280 ? -11.492 19.938 35.531 1 96.75 280 LEU B O 1
ATOM 6659 N N . ALA B 1 281 ? -10.266 21.641 36.219 1 94.94 281 ALA B N 1
ATOM 6660 C CA . ALA B 1 281 ? -10.508 21.359 37.625 1 94.94 281 ALA B CA 1
ATOM 6661 C C . ALA B 1 281 ? -11.984 21.531 37.969 1 94.94 281 ALA B C 1
ATOM 6663 O O . ALA B 1 281 ? -12.547 20.719 38.719 1 94.94 281 ALA B O 1
ATOM 6664 N N . GLU B 1 282 ? -12.539 22.578 37.406 1 94.56 282 GLU B N 1
ATOM 6665 C CA . GLU B 1 282 ? -13.961 22.844 37.594 1 94.56 282 GLU B CA 1
ATOM 6666 C C . GLU B 1 282 ? -14.812 21.672 37.094 1 94.56 282 GLU B C 1
ATOM 6668 O O . GLU B 1 282 ? -15.883 21.406 37.625 1 94.56 282 GLU B O 1
ATOM 6673 N N . GLN B 1 283 ? -14.312 21.031 36.156 1 93.38 283 GLN B N 1
ATOM 6674 C CA . GLN B 1 283 ? -15.047 19.953 35.531 1 93.38 283 GLN B CA 1
ATOM 6675 C C . GLN B 1 283 ? -14.742 18.609 36.219 1 93.38 283 GLN B C 1
ATOM 6677 O O . GLN B 1 283 ? -15.141 17.562 35.719 1 93.38 283 GLN B O 1
ATOM 6682 N N . GLY B 1 284 ? -13.938 18.562 37.25 1 90.5 284 GLY B N 1
ATOM 6683 C CA . GLY B 1 284 ? -13.758 17.391 38.094 1 90.5 284 GLY B CA 1
ATOM 6684 C C . GLY B 1 284 ? -12.445 16.672 37.844 1 90.5 284 GLY B C 1
ATOM 6685 O O . GLY B 1 284 ? -12.219 15.578 38.375 1 90.5 284 GLY B O 1
ATOM 6686 N N . GLN B 1 285 ? -11.641 17.281 37 1 87.81 285 GLN B N 1
ATOM 6687 C CA . GLN B 1 285 ? -10.352 16.641 36.781 1 87.81 285 GLN B CA 1
ATOM 6688 C C . GLN B 1 285 ? -9.453 16.766 38 1 87.81 285 GLN B C 1
ATOM 6690 O O . GLN B 1 285 ? -9.328 17.844 38.594 1 87.81 285 GLN B O 1
ATOM 6695 N N . HIS B 1 286 ? -8.977 15.633 38.406 1 87.25 286 HIS B N 1
ATOM 6696 C CA . HIS B 1 286 ? -8.039 15.602 39.531 1 87.25 286 HIS B CA 1
ATOM 6697 C C . HIS B 1 286 ? -6.684 15.055 39.094 1 87.25 286 HIS B C 1
ATOM 6699 O O . HIS B 1 286 ? -6.598 14.266 38.156 1 87.25 286 HIS B O 1
ATOM 6705 N N . ALA B 1 287 ? -5.688 15.508 39.781 1 88.94 287 ALA B N 1
ATOM 6706 C CA . ALA B 1 287 ? -4.32 15.047 39.531 1 88.94 287 ALA B CA 1
ATOM 6707 C C . ALA B 1 287 ? -3.941 15.234 38.062 1 88.94 287 ALA B C 1
ATOM 6709 O O . ALA B 1 287 ? -3.314 14.359 37.469 1 88.94 287 ALA B O 1
ATOM 6710 N N . LEU B 1 288 ? -4.445 16.312 37.594 1 93.44 288 LEU B N 1
ATOM 6711 C CA . LEU B 1 288 ? -4.113 16.656 36.219 1 93.44 288 LEU B CA 1
ATOM 6712 C C . LEU B 1 288 ? -2.609 16.844 36.062 1 93.44 288 LEU B C 1
ATOM 6714 O O . LEU B 1 288 ? -1.977 17.562 36.812 1 93.44 288 LEU B O 1
ATOM 6718 N N . ALA B 1 289 ? -2.031 16.125 35.094 1 95.94 289 ALA B N 1
ATOM 6719 C CA . ALA B 1 289 ? -0.614 16.328 34.812 1 95.94 289 ALA B CA 1
ATOM 6720 C C . ALA B 1 289 ? -0.379 17.703 34.188 1 95.94 289 ALA B C 1
ATOM 6722 O O . ALA B 1 289 ? -0.98 18.047 33.156 1 95.94 289 ALA B O 1
ATOM 6723 N N . THR B 1 290 ? 0.396 18.516 34.812 1 97.12 290 THR B N 1
ATOM 6724 C CA . THR B 1 290 ? 0.778 19.812 34.25 1 97.12 290 THR B CA 1
ATOM 6725 C C . THR B 1 290 ? 2.293 19.922 34.125 1 97.12 290 THR B C 1
ATOM 6727 O O . THR B 1 290 ? 3.041 19.312 34.875 1 97.12 290 THR B O 1
ATOM 6730 N N . PHE B 1 291 ? 2.701 20.594 33.125 1 95.75 291 PHE B N 1
ATOM 6731 C CA . PHE B 1 291 ? 4.121 20.656 32.812 1 95.75 291 PHE B CA 1
ATOM 6732 C C . PHE B 1 291 ? 4.578 22.094 32.625 1 95.75 291 PHE B C 1
ATOM 6734 O O . PHE B 1 291 ? 3.904 22.891 31.953 1 95.75 291 PHE B O 1
ATOM 6741 N N . SER B 1 292 ? 5.621 22.484 33.219 1 92.25 292 SER B N 1
ATOM 6742 C CA . SER B 1 292 ? 6.281 23.781 33.031 1 92.25 292 SER B CA 1
ATOM 6743 C C . SER B 1 292 ? 7.77 23.594 32.75 1 92.25 292 SER B C 1
ATOM 6745 O O . SER B 1 292 ? 8.398 22.656 33.25 1 92.25 292 SER B O 1
ATOM 6747 N N . ILE B 1 293 ? 8.242 24.453 31.906 1 86.06 293 ILE B N 1
ATOM 6748 C CA . ILE B 1 293 ? 9.656 24.375 31.562 1 86.06 293 ILE B CA 1
ATOM 6749 C C . ILE B 1 293 ? 10.398 25.594 32.125 1 86.06 293 ILE B C 1
ATOM 6751 O O . ILE B 1 293 ? 9.805 26.656 32.281 1 86.06 293 ILE B O 1
ATOM 6755 N N . GLY B 1 294 ? 11.594 25.375 32.562 1 83.5 294 GLY B N 1
ATOM 6756 C CA . GLY B 1 294 ? 12.492 26.438 33 1 83.5 294 GLY B CA 1
ATOM 6757 C C . GLY B 1 294 ? 13.914 26.25 32.531 1 83.5 294 GLY B C 1
ATOM 6758 O O . GLY B 1 294 ? 14.336 25.125 32.219 1 83.5 294 GLY B O 1
ATOM 6759 N N . PHE B 1 295 ? 14.57 27.453 32.344 1 78.25 295 PHE B N 1
ATOM 6760 C CA . PHE B 1 295 ? 15.961 27.453 31.891 1 78.25 295 PHE B CA 1
ATOM 6761 C C . PHE B 1 295 ? 16.859 28.125 32.938 1 78.25 295 PHE B C 1
ATOM 6763 O O . PHE B 1 295 ? 16.359 28.75 33.875 1 78.25 295 PHE B O 1
ATOM 6770 N N . ASP B 1 296 ? 18.172 27.875 32.75 1 77.56 296 ASP B N 1
ATOM 6771 C CA . ASP B 1 296 ? 19.125 28.594 33.594 1 77.56 296 ASP B CA 1
ATOM 6772 C C . ASP B 1 296 ? 19.031 30.094 33.375 1 77.56 296 ASP B C 1
ATOM 6774 O O . ASP B 1 296 ? 18.812 30.547 32.25 1 77.56 296 ASP B O 1
ATOM 6778 N N . SER B 1 297 ? 19.062 30.781 34.531 1 69.62 297 SER B N 1
ATOM 6779 C CA . SER B 1 297 ? 19.094 32.25 34.438 1 69.62 297 SER B CA 1
ATOM 6780 C C . SER B 1 297 ? 20.375 32.719 33.75 1 69.62 297 SER B C 1
ATOM 6782 O O . SER B 1 297 ? 21.422 32.062 33.844 1 69.62 297 SER B O 1
ATOM 6784 N N . SER B 1 298 ? 20.234 33.594 32.906 1 64.5 298 SER B N 1
ATOM 6785 C CA . SER B 1 298 ? 21.391 34.188 32.25 1 64.5 298 SER B CA 1
ATOM 6786 C C . SER B 1 298 ? 21.234 35.719 32.094 1 64.5 298 SER B C 1
ATOM 6788 O O . SER B 1 298 ? 20.156 36.188 31.766 1 64.5 298 SER B O 1
ATOM 6790 N N . ASP B 1 299 ? 22.359 36.312 32.375 1 58 299 ASP B N 1
ATOM 6791 C CA . ASP B 1 299 ? 22.5 37.719 32.125 1 58 299 ASP B CA 1
ATOM 6792 C C . ASP B 1 299 ? 21.391 38.531 32.812 1 58 299 ASP B C 1
ATOM 6794 O O . ASP B 1 299 ? 20.781 39.406 32.219 1 58 299 ASP B O 1
ATOM 6798 N N . GLY B 1 300 ? 21.047 38.094 34 1 60.03 300 GLY B N 1
ATOM 6799 C CA . GLY B 1 300 ? 20.094 38.875 34.781 1 60.03 300 GLY B CA 1
ATOM 6800 C C . GLY B 1 300 ? 18.641 38.531 34.5 1 60.03 300 GLY B C 1
ATOM 6801 O O . GLY B 1 300 ? 17.734 39.062 35.125 1 60.03 300 GLY B O 1
ATOM 6802 N N . GLU B 1 301 ? 18.469 37.75 33.531 1 64.06 301 GLU B N 1
ATOM 6803 C CA . GLU B 1 301 ? 17.109 37.344 33.188 1 64.06 301 GLU B CA 1
ATOM 6804 C C . GLU B 1 301 ? 16.75 36 33.781 1 64.06 301 GLU B C 1
ATOM 6806 O O . GLU B 1 301 ? 17.562 35.062 33.75 1 64.06 301 GLU B O 1
ATOM 6811 N N . SER B 1 302 ? 15.648 36.062 34.469 1 66.06 302 SER B N 1
ATOM 6812 C CA . SER B 1 302 ? 15.188 34.812 35.031 1 66.06 302 SER B CA 1
ATOM 6813 C C . SER B 1 302 ? 14.805 33.812 33.969 1 66.06 302 SER B C 1
ATOM 6815 O O . SER B 1 302 ? 14.164 34.188 32.969 1 66.06 302 SER B O 1
ATOM 6817 N N . GLY B 1 303 ? 15.289 32.656 34.188 1 64.44 303 GLY B N 1
ATOM 6818 C CA . GLY B 1 303 ? 15.062 31.609 33.188 1 64.44 303 GLY B CA 1
ATOM 6819 C C . GLY B 1 303 ? 13.828 30.781 33.469 1 64.44 303 GLY B C 1
ATOM 6820 O O . GLY B 1 303 ? 13.531 29.844 32.719 1 64.44 303 GLY B O 1
ATOM 6821 N N . ASP B 1 304 ? 13.156 31.203 34.625 1 68.06 304 ASP B N 1
ATOM 6822 C CA . ASP B 1 304 ? 11.977 30.391 34.875 1 68.06 304 ASP B CA 1
ATOM 6823 C C . ASP B 1 304 ? 10.852 31.203 35.5 1 68.06 304 ASP B C 1
ATOM 6825 O O . ASP B 1 304 ? 11.07 32.344 35.938 1 68.06 304 ASP B O 1
ATOM 6829 N N . GLU B 1 305 ? 9.688 30.766 35.156 1 72.75 305 GLU B N 1
ATOM 6830 C CA . GLU B 1 305 ? 8.492 31.359 35.75 1 72.75 305 GLU B CA 1
ATOM 6831 C C . GLU B 1 305 ? 7.77 30.375 36.656 1 72.75 305 GLU B C 1
ATOM 6833 O O . GLU B 1 305 ? 6.539 30.344 36.688 1 72.75 305 GLU B O 1
ATOM 6838 N N . TYR B 1 306 ? 8.469 29.719 37.469 1 83.56 306 TYR B N 1
ATOM 6839 C CA . TYR B 1 306 ? 7.918 28.641 38.25 1 83.56 306 TYR B CA 1
ATOM 6840 C C . TYR B 1 306 ? 6.992 29.172 39.344 1 83.56 306 TYR B C 1
ATOM 6842 O O . TYR B 1 306 ? 6.043 28.5 39.75 1 83.56 306 TYR B O 1
ATOM 6850 N N . PHE B 1 307 ? 7.289 30.391 39.656 1 86.12 307 PHE B N 1
ATOM 6851 C CA . PHE B 1 307 ? 6.473 30.953 40.719 1 86.12 307 PHE B CA 1
ATOM 6852 C C . PHE B 1 307 ? 4.992 30.922 40.375 1 86.12 307 PHE B C 1
ATOM 6854 O O . PHE B 1 307 ? 4.164 30.469 41.156 1 86.12 307 PHE B O 1
ATOM 6861 N N . TYR B 1 308 ? 4.672 31.344 39.312 1 90.25 308 TYR B N 1
ATOM 6862 C CA . TYR B 1 308 ? 3.279 31.438 38.875 1 90.25 308 TYR B CA 1
ATOM 6863 C C . TYR B 1 308 ? 2.707 30.047 38.594 1 90.25 308 TYR B C 1
ATOM 6865 O O . TYR B 1 308 ? 1.574 29.75 38.969 1 90.25 308 TYR B O 1
ATOM 6873 N N . SER B 1 309 ? 3.447 29.203 37.906 1 92.38 309 SER B N 1
ATOM 6874 C CA . SER B 1 309 ? 2.975 27.844 37.625 1 92.38 309 SER B CA 1
ATOM 6875 C C . SER B 1 309 ? 2.785 27.047 38.906 1 92.38 309 SER B C 1
ATOM 6877 O O . SER B 1 309 ? 1.826 26.281 39.031 1 92.38 309 SER B O 1
ATOM 6879 N N . ASP B 1 310 ? 3.672 27.297 39.844 1 94.38 310 ASP B N 1
ATOM 6880 C CA . ASP B 1 310 ? 3.551 26.625 41.156 1 94.38 310 ASP B CA 1
ATOM 6881 C C . ASP B 1 310 ? 2.273 27.062 41.875 1 94.38 310 ASP B C 1
ATOM 6883 O O . ASP B 1 310 ? 1.612 26.25 42.5 1 94.38 310 ASP B O 1
ATOM 6887 N N . LEU B 1 311 ? 2.041 28.297 41.75 1 94.81 311 LEU B N 1
ATOM 6888 C CA . LEU B 1 311 ? 0.842 28.828 42.375 1 94.81 311 LEU B CA 1
ATOM 6889 C C . LEU B 1 311 ? -0.412 28.172 41.844 1 94.81 311 LEU B C 1
ATOM 6891 O O . LEU B 1 311 ? -1.305 27.781 42.594 1 94.81 311 LEU B O 1
ATOM 6895 N N . ILE B 1 312 ? -0.483 28.031 40.594 1 95.25 312 ILE B N 1
ATOM 6896 C CA . ILE B 1 312 ? -1.629 27.406 39.969 1 95.25 312 ILE B CA 1
ATOM 6897 C C . ILE B 1 312 ? -1.678 25.922 40.312 1 95.25 312 ILE B C 1
ATOM 6899 O O . ILE B 1 312 ? -2.75 25.375 40.594 1 95.25 312 ILE B O 1
ATOM 6903 N N . ALA B 1 313 ? -0.545 25.234 40.281 1 95.56 313 ALA B N 1
ATOM 6904 C CA . ALA B 1 313 ? -0.457 23.812 40.594 1 95.56 313 ALA B CA 1
ATOM 6905 C C . ALA B 1 313 ? -0.95 23.547 42.031 1 95.56 313 ALA B C 1
ATOM 6907 O O . ALA B 1 313 ? -1.654 22.562 42.25 1 95.56 313 ALA B O 1
ATOM 6908 N N . LYS B 1 314 ? -0.567 24.422 42.875 1 95.38 314 LYS B N 1
ATOM 6909 C CA . LYS B 1 314 ? -0.988 24.297 44.25 1 95.38 314 LYS B CA 1
ATOM 6910 C C . LYS B 1 314 ? -2.48 24.562 44.406 1 95.38 314 LYS B C 1
ATOM 6912 O O . LYS B 1 314 ? -3.186 23.844 45.094 1 95.38 314 LYS B O 1
ATOM 6917 N N . THR B 1 315 ? -2.9 25.594 43.781 1 95.44 315 THR B N 1
ATOM 6918 C CA . THR B 1 315 ? -4.293 26.031 43.875 1 95.44 315 THR B CA 1
ATOM 6919 C C . THR B 1 315 ? -5.23 24.922 43.406 1 95.44 315 THR B C 1
ATOM 6921 O O . THR B 1 315 ? -6.285 24.703 44.031 1 95.44 315 THR B O 1
ATOM 6924 N N . PHE B 1 316 ? -4.871 24.234 42.406 1 96.25 316 PHE B N 1
ATOM 6925 C CA . PHE B 1 316 ? -5.789 23.266 41.812 1 96.25 316 PHE B CA 1
ATOM 6926 C C . PHE B 1 316 ? -5.297 21.844 42.031 1 96.25 316 PHE B C 1
ATOM 6928 O O . PHE B 1 316 ? -5.84 20.891 41.469 1 96.25 316 PHE B O 1
ATOM 6935 N N . ASP B 1 317 ? -4.246 21.672 42.781 1 94.75 317 ASP B N 1
ATOM 6936 C CA . ASP B 1 317 ? -3.703 20.391 43.188 1 94.75 317 ASP B CA 1
ATOM 6937 C C . ASP B 1 317 ? -3.404 19.5 42 1 94.75 317 ASP B C 1
ATOM 6939 O O . ASP B 1 317 ? -3.895 18.375 41.906 1 94.75 317 ASP B O 1
ATOM 6943 N N . THR B 1 318 ? -2.65 20.016 41.062 1 96 318 THR B N 1
ATOM 6944 C CA . THR B 1 318 ? -2.289 19.25 39.875 1 96 318 THR B CA 1
ATOM 6945 C C . THR B 1 318 ? -1.038 18.422 40.125 1 96 318 THR B C 1
ATOM 6947 O O . THR B 1 318 ? -0.363 18.594 41.156 1 96 318 THR B O 1
ATOM 6950 N N . ASP B 1 319 ? -0.847 17.312 39.375 1 96.5 319 ASP B N 1
ATOM 6951 C CA . ASP B 1 319 ? 0.435 16.625 39.312 1 96.5 319 ASP B CA 1
ATOM 6952 C C . ASP B 1 319 ? 1.438 17.406 38.469 1 96.5 319 ASP B C 1
ATOM 6954 O O . ASP B 1 319 ? 1.6 17.125 37.281 1 96.5 319 ASP B O 1
ATOM 6958 N N . HIS B 1 320 ? 2.162 18.328 39.156 1 96.12 320 HIS B N 1
ATOM 6959 C CA . HIS B 1 320 ? 2.939 19.359 38.469 1 96.12 320 HIS B CA 1
ATOM 6960 C C . HIS B 1 320 ? 4.371 18.875 38.219 1 96.12 320 HIS B C 1
ATOM 6962 O O . HIS B 1 320 ? 5.062 18.484 39.156 1 96.12 320 HIS B O 1
ATOM 6968 N N . HIS B 1 321 ? 4.742 18.828 37 1 95.06 321 HIS B N 1
ATOM 6969 C CA . HIS B 1 321 ? 6.094 18.453 36.594 1 95.06 321 HIS B CA 1
ATOM 6970 C C . HIS B 1 321 ? 6.883 19.672 36.125 1 95.06 321 HIS B C 1
ATOM 6972 O O . HIS B 1 321 ? 6.605 20.219 35.062 1 95.06 321 HIS B O 1
ATOM 6978 N N . LYS B 1 322 ? 7.902 20.062 36.844 1 94.19 322 LYS B N 1
ATOM 6979 C CA . LYS B 1 322 ? 8.812 21.141 36.438 1 94.19 322 LYS B CA 1
ATOM 6980 C C . LYS B 1 322 ? 10.023 20.578 35.688 1 94.19 322 LYS B C 1
ATOM 6982 O O . LYS B 1 322 ? 10.781 19.781 36.25 1 94.19 322 LYS B O 1
ATOM 6987 N N . ILE B 1 323 ? 10.07 20.984 34.5 1 89.94 323 ILE B N 1
ATOM 6988 C CA . ILE B 1 323 ? 11.148 20.5 33.656 1 89.94 323 ILE B CA 1
ATOM 6989 C C . ILE B 1 323 ? 12.227 21.562 33.531 1 89.94 323 ILE B C 1
ATOM 6991 O O . ILE B 1 323 ? 11.977 22.656 33 1 89.94 323 ILE B O 1
ATOM 6995 N N . HIS B 1 324 ? 13.367 21.328 34.031 1 88.19 324 HIS B N 1
ATOM 6996 C CA . HIS B 1 324 ? 14.484 22.266 33.938 1 88.19 324 HIS B CA 1
ATOM 6997 C C . HIS B 1 324 ? 15.438 21.859 32.812 1 88.19 324 HIS B C 1
ATOM 6999 O O . HIS B 1 324 ? 15.891 20.719 32.781 1 88.19 324 HIS B O 1
ATOM 7005 N N . VAL B 1 325 ? 15.664 22.75 31.969 1 81.75 325 VAL B N 1
ATOM 7006 C CA . VAL B 1 325 ? 16.578 22.516 30.844 1 81.75 325 VAL B CA 1
ATOM 7007 C C . VAL B 1 325 ? 17.906 23.219 31.094 1 81.75 325 VAL B C 1
ATOM 7009 O O . VAL B 1 325 ? 17.953 24.438 31.188 1 81.75 325 VAL B O 1
ATOM 7012 N N . ASP B 1 326 ? 18.906 22.375 31.172 1 81.69 326 ASP B N 1
ATOM 7013 C CA . ASP B 1 326 ? 20.266 22.875 31.344 1 81.69 326 ASP B CA 1
ATOM 7014 C C . ASP B 1 326 ? 20.734 23.609 30.094 1 81.69 326 ASP B C 1
ATOM 7016 O O . ASP B 1 326 ? 20.453 23.172 28.969 1 81.69 326 ASP B O 1
ATOM 7020 N N . SER B 1 327 ? 21.484 24.688 30.344 1 76.81 327 SER B N 1
ATOM 7021 C CA . SER B 1 327 ? 22.031 25.469 29.234 1 76.81 327 SER B CA 1
ATOM 7022 C C . SER B 1 327 ? 22.828 24.578 28.281 1 76.81 327 SER B C 1
ATOM 7024 O O . SER B 1 327 ? 22.891 24.859 27.078 1 76.81 327 SER B O 1
ATOM 7026 N N . SER B 1 328 ? 23.344 23.5 28.797 1 84.75 328 SER B N 1
ATOM 7027 C CA . SER B 1 328 ? 24.156 22.609 27.984 1 84.75 328 SER B CA 1
ATOM 7028 C C . SER B 1 328 ? 23.312 21.875 26.938 1 84.75 328 SER B C 1
ATOM 7030 O O . SER B 1 328 ? 23.828 21.375 25.953 1 84.75 328 SER B O 1
ATOM 7032 N N . ARG B 1 329 ? 22.047 21.859 27.094 1 88.5 329 ARG B N 1
ATOM 7033 C CA . ARG B 1 329 ? 21.156 21.156 26.172 1 88.5 329 ARG B CA 1
ATOM 7034 C C . ARG B 1 329 ? 20.656 22.062 25.062 1 88.5 329 ARG B C 1
ATOM 7036 O O . ARG B 1 329 ? 20.125 21.594 24.062 1 88.5 329 ARG B O 1
ATOM 7043 N N . LEU B 1 330 ? 20.875 23.344 25.203 1 84.81 330 LEU B N 1
ATOM 7044 C CA . LEU B 1 330 ? 20.281 24.312 24.297 1 84.81 330 LEU B CA 1
ATOM 7045 C C . LEU B 1 330 ? 21.016 24.297 22.953 1 84.81 330 LEU B C 1
ATOM 7047 O O . LEU B 1 330 ? 20.375 24.188 21.906 1 84.81 330 LEU B O 1
ATOM 7051 N N . VAL B 1 331 ? 22.328 24.359 23.031 1 87.94 331 VAL B N 1
ATOM 7052 C CA . VAL B 1 331 ? 23.125 24.531 21.812 1 87.94 331 VAL B CA 1
ATOM 7053 C C . VAL B 1 331 ? 22.938 23.328 20.906 1 87.94 331 VAL B C 1
ATOM 7055 O O . VAL B 1 331 ? 22.625 23.469 19.719 1 87.94 331 VAL B O 1
ATOM 7058 N N . PRO B 1 332 ? 23 22.109 21.484 1 92.75 332 PRO B N 1
ATOM 7059 C CA . PRO B 1 332 ? 22.812 20.938 20.609 1 92.75 332 PRO B CA 1
ATOM 7060 C C . PRO B 1 332 ? 21.391 20.828 20.078 1 92.75 332 PRO B C 1
ATOM 7062 O O . PRO B 1 332 ? 21.172 20.188 19.031 1 92.75 332 PRO B O 1
ATOM 7065 N N . ALA B 1 333 ? 20.453 21.453 20.672 1 93.62 333 ALA B N 1
ATOM 7066 C CA . ALA B 1 333 ? 19.047 21.328 20.297 1 93.62 333 ALA B CA 1
ATOM 7067 C C . ALA B 1 333 ? 18.719 22.25 19.125 1 93.62 333 ALA B C 1
ATOM 7069 O O . ALA B 1 333 ? 17.766 22 18.391 1 93.62 333 ALA B O 1
ATOM 7070 N N . VAL B 1 334 ? 19.484 23.266 18.922 1 94.62 334 VAL B N 1
ATOM 7071 C CA . VAL B 1 334 ? 19.156 24.312 17.969 1 94.62 334 VAL B CA 1
ATOM 7072 C C . VAL B 1 334 ? 19.078 23.734 16.562 1 94.62 334 VAL B C 1
ATOM 7074 O O . VAL B 1 334 ? 18.047 23.844 15.891 1 94.62 334 VAL B O 1
ATOM 7077 N N . PRO B 1 335 ? 20.141 22.984 16.094 1 96 335 PRO B N 1
ATOM 7078 C CA . PRO B 1 335 ? 20.047 22.438 14.742 1 96 335 PRO B CA 1
ATOM 7079 C C . PRO B 1 335 ? 18.953 21.391 14.594 1 96 335 PRO B C 1
ATOM 7081 O O . PRO B 1 335 ? 18.312 21.312 13.547 1 96 335 PRO B O 1
ATOM 7084 N N . LYS B 1 336 ? 18.734 20.578 15.617 1 96.69 336 LYS B N 1
ATOM 7085 C CA . LYS B 1 336 ? 17.688 19.562 15.586 1 96.69 336 LYS B CA 1
ATOM 7086 C C . LYS B 1 336 ? 16.297 20.203 15.523 1 96.69 336 LYS B C 1
ATOM 7088 O O . LYS B 1 336 ? 15.43 19.719 14.797 1 96.69 336 LYS B O 1
ATOM 7093 N N . CYS B 1 337 ? 16.172 21.266 16.281 1 96.56 337 CYS B N 1
ATOM 7094 C CA . CYS B 1 337 ? 14.922 22.016 16.281 1 96.56 337 CYS B CA 1
ATOM 7095 C C . CYS B 1 337 ? 14.641 22.609 14.906 1 96.56 337 CYS B C 1
ATOM 7097 O O . CYS B 1 337 ? 13.531 22.484 14.391 1 96.56 337 CYS B O 1
ATOM 7099 N N . ILE B 1 338 ? 15.617 23.172 14.312 1 97.12 338 ILE B N 1
ATOM 7100 C CA . ILE B 1 338 ? 15.461 23.812 13.016 1 97.12 338 ILE B CA 1
ATOM 7101 C C . ILE B 1 338 ? 15.148 22.766 11.953 1 97.12 338 ILE B C 1
ATOM 7103 O O . ILE B 1 338 ? 14.297 22.969 11.086 1 97.12 338 ILE B O 1
ATOM 7107 N N . ALA B 1 339 ? 15.766 21.609 12.086 1 96.81 339 ALA B N 1
ATOM 7108 C CA . ALA B 1 339 ? 15.531 20.516 11.148 1 96.81 339 ALA B CA 1
ATOM 7109 C C . ALA B 1 339 ? 14.102 19.984 11.281 1 96.81 339 ALA B C 1
ATOM 7111 O O . ALA B 1 339 ? 13.531 19.469 10.312 1 96.81 339 ALA B O 1
ATOM 7112 N N . ALA B 1 340 ? 13.539 20.141 12.406 1 96.62 340 ALA B N 1
ATOM 7113 C CA . ALA B 1 340 ? 12.195 19.625 12.672 1 96.62 340 ALA B CA 1
ATOM 7114 C C . ALA B 1 340 ? 11.125 20.594 12.148 1 96.62 340 ALA B C 1
ATOM 7116 O O . ALA B 1 340 ? 9.961 20.219 12.023 1 96.62 340 ALA B O 1
ATOM 7117 N N . MET B 1 341 ? 11.555 21.859 11.805 1 97 341 MET B N 1
ATOM 7118 C CA . MET B 1 341 ? 10.609 22.859 11.328 1 97 341 MET B CA 1
ATOM 7119 C C . MET B 1 341 ? 10.094 22.5 9.938 1 97 341 MET B C 1
ATOM 7121 O O . MET B 1 341 ? 10.875 22.156 9.047 1 97 341 MET B O 1
ATOM 7125 N N . SER B 1 342 ? 8.797 22.578 9.758 1 94.5 342 SER B N 1
ATOM 7126 C CA . SER B 1 342 ? 8.273 22.422 8.406 1 94.5 342 SER B CA 1
ATOM 7127 C C . SER B 1 342 ? 8.609 23.641 7.551 1 94.5 342 SER B C 1
ATOM 7129 O O . SER B 1 342 ? 8.734 23.531 6.328 1 94.5 342 SER B O 1
ATOM 7131 N N . GLU B 1 343 ? 8.57 24.75 8.133 1 97.25 343 GLU B N 1
ATOM 7132 C CA . GLU B 1 343 ? 9.031 26.031 7.602 1 97.25 343 GLU B CA 1
ATOM 7133 C C . GLU B 1 343 ? 9.875 26.781 8.625 1 97.25 343 GLU B C 1
ATOM 7135 O O . GLU B 1 343 ? 9.719 26.578 9.836 1 97.25 343 GLU B O 1
ATOM 7140 N N . PRO B 1 344 ? 10.758 27.594 8.203 1 97.31 344 PRO B N 1
ATOM 7141 C CA . PRO B 1 344 ? 11.602 28.281 9.18 1 97.31 344 PRO B CA 1
ATOM 7142 C C . PRO B 1 344 ? 10.82 29.234 10.078 1 97.31 344 PRO B C 1
ATOM 7144 O O . PRO B 1 344 ? 10.047 30.062 9.578 1 97.31 344 PRO B O 1
ATOM 7147 N N . MET B 1 345 ? 10.984 29.125 11.32 1 96.12 345 MET B N 1
ATOM 7148 C CA . MET B 1 345 ? 10.336 29.953 12.328 1 96.12 345 MET B CA 1
ATOM 7149 C C . MET B 1 345 ? 11.375 30.609 13.234 1 96.12 345 MET B C 1
ATOM 7151 O O . MET B 1 345 ? 12.211 29.938 13.828 1 96.12 345 MET B O 1
ATOM 7155 N N . VAL B 1 346 ? 11.297 31.859 13.469 1 93.94 346 VAL B N 1
ATOM 7156 C CA . VAL B 1 346 ? 12.391 32.625 14.078 1 93.94 346 VAL B CA 1
ATOM 7157 C C . VAL B 1 346 ? 12.109 32.812 15.57 1 93.94 346 VAL B C 1
ATOM 7159 O O . VAL B 1 346 ? 12.984 33.25 16.312 1 93.94 346 VAL B O 1
ATOM 7162 N N . SER B 1 347 ? 10.875 32.438 15.969 1 89.81 347 SER B N 1
ATOM 7163 C CA . SER B 1 347 ? 10.578 32.625 17.391 1 89.81 347 SER B CA 1
ATOM 7164 C C . SER B 1 347 ? 11.594 31.906 18.266 1 89.81 347 SER B C 1
ATOM 7166 O O . SER B 1 347 ? 11.922 30.75 18.016 1 89.81 347 SER B O 1
ATOM 7168 N N . HIS B 1 348 ? 12.078 32.594 19.234 1 80.69 348 HIS B N 1
ATOM 7169 C CA . HIS B 1 348 ? 13.086 32.031 20.141 1 80.69 348 HIS B CA 1
ATOM 7170 C C . HIS B 1 348 ? 12.508 30.891 20.969 1 80.69 348 HIS B C 1
ATOM 7172 O O . HIS B 1 348 ? 13.258 30.047 21.484 1 80.69 348 HIS B O 1
ATOM 7178 N N . ASP B 1 349 ? 11.219 30.828 21.016 1 86.5 349 ASP B N 1
ATOM 7179 C CA . ASP B 1 349 ? 10.547 29.844 21.844 1 86.5 349 ASP B CA 1
ATOM 7180 C C . ASP B 1 349 ? 10.523 28.469 21.172 1 86.5 349 ASP B C 1
ATOM 7182 O O . ASP B 1 349 ? 10.188 27.469 21.797 1 86.5 349 ASP B O 1
ATOM 7186 N N . CYS B 1 350 ? 10.891 28.406 19.922 1 93 350 CYS B N 1
ATOM 7187 C CA . CYS B 1 350 ? 10.852 27.141 19.203 1 93 350 CYS B CA 1
ATOM 7188 C C . CYS B 1 350 ? 11.734 26.094 19.875 1 93 350 CYS B C 1
ATOM 7190 O O . CYS B 1 350 ? 11.305 24.953 20.094 1 93 350 CYS B O 1
ATOM 7192 N N . VAL B 1 351 ? 12.914 26.484 20.219 1 91.25 351 VAL B N 1
ATOM 7193 C CA . VAL B 1 351 ? 13.859 25.547 20.812 1 91.25 351 VAL B CA 1
ATOM 7194 C C . VAL B 1 351 ? 13.367 25.109 22.188 1 91.25 351 VAL B C 1
ATOM 7196 O O . VAL B 1 351 ? 13.492 23.938 22.562 1 91.25 351 VAL B O 1
ATOM 7199 N N . ALA B 1 352 ? 12.812 26.078 22.891 1 87.88 352 ALA B N 1
ATOM 7200 C CA . ALA B 1 352 ? 12.258 25.766 24.203 1 87.88 352 ALA B CA 1
ATOM 7201 C C . ALA B 1 352 ? 11.102 24.781 24.078 1 87.88 352 ALA B C 1
ATOM 7203 O O . ALA B 1 352 ? 11.023 23.812 24.844 1 87.88 352 ALA B O 1
ATOM 7204 N N . PHE B 1 353 ? 10.242 25.031 23.141 1 91.25 353 PHE B N 1
ATOM 7205 C CA . PHE B 1 353 ? 9.102 24.156 22.922 1 91.25 353 PHE B CA 1
ATOM 7206 C C . PHE B 1 353 ? 9.555 22.766 22.484 1 91.25 353 PHE B C 1
ATOM 7208 O O . PHE B 1 353 ? 8.953 21.766 22.859 1 91.25 353 PHE B O 1
ATOM 7215 N N . TYR B 1 354 ? 10.547 22.75 21.641 1 95.19 354 TYR B N 1
ATOM 7216 C CA . TYR B 1 354 ? 11.125 21.484 21.172 1 95.19 354 TYR B CA 1
ATOM 7217 C C . TYR B 1 354 ? 11.641 20.656 22.344 1 95.19 354 TYR B C 1
ATOM 7219 O O . TYR B 1 354 ? 11.328 19.469 22.438 1 95.19 354 TYR B O 1
ATOM 7227 N N . LEU B 1 355 ? 12.359 21.312 23.266 1 93.25 355 LEU B N 1
ATOM 7228 C CA . LEU B 1 355 ? 12.938 20.625 24.422 1 93.25 355 LEU B CA 1
ATOM 7229 C C . LEU B 1 355 ? 11.852 20.234 25.406 1 93.25 355 LEU B C 1
ATOM 7231 O O . LEU B 1 355 ? 11.906 19.156 26 1 93.25 355 LEU B O 1
ATOM 7235 N N . LEU B 1 356 ? 10.914 21.141 25.562 1 92.19 356 LEU B N 1
ATOM 7236 C CA . LEU B 1 356 ? 9.781 20.828 26.422 1 92.19 356 LEU B CA 1
ATOM 7237 C C . LEU B 1 356 ? 9.031 19.594 25.938 1 92.19 356 LEU B C 1
ATOM 7239 O O . LEU B 1 356 ? 8.719 18.703 26.719 1 92.19 356 LEU B O 1
ATOM 7243 N N . SER B 1 357 ? 8.781 19.516 24.688 1 95.75 357 SER B N 1
ATOM 7244 C CA . SER B 1 357 ? 8.039 18.422 24.078 1 95.75 357 SER B CA 1
ATOM 7245 C C . SER B 1 357 ? 8.781 17.094 24.234 1 95.75 357 SER B C 1
ATOM 7247 O O . SER B 1 357 ? 8.164 16.062 24.469 1 95.75 357 SER B O 1
ATOM 7249 N N . ALA B 1 358 ? 10.094 17.156 24.109 1 95.62 358 ALA B N 1
ATOM 7250 C CA . ALA B 1 358 ? 10.93 15.961 24.281 1 95.62 358 ALA B CA 1
ATOM 7251 C C . ALA B 1 358 ? 10.719 15.344 25.672 1 95.62 358 ALA B C 1
ATOM 7253 O O . ALA B 1 358 ? 10.688 14.117 25.812 1 95.62 358 ALA B O 1
ATOM 7254 N N . GLU B 1 359 ? 10.57 16.219 26.625 1 94.38 359 GLU B N 1
ATOM 7255 C CA . GLU B 1 359 ? 10.43 15.742 28 1 94.38 359 GLU B CA 1
ATOM 7256 C C . GLU B 1 359 ? 8.992 15.32 28.297 1 94.38 359 GLU B C 1
ATOM 7258 O O . GLU B 1 359 ? 8.766 14.273 28.922 1 94.38 359 GLU B O 1
ATOM 7263 N N . VAL B 1 360 ? 8.047 16.109 27.859 1 96 360 VAL B N 1
ATOM 7264 C CA . VAL B 1 360 ? 6.637 15.875 28.156 1 96 360 VAL B CA 1
ATOM 7265 C C . VAL B 1 360 ? 6.176 14.578 27.5 1 96 360 VAL B C 1
ATOM 7267 O O . VAL B 1 360 ? 5.383 13.828 28.078 1 96 360 VAL B O 1
ATOM 7270 N N . SER B 1 361 ? 6.684 14.281 26.312 1 96.12 361 SER B N 1
ATOM 7271 C CA . SER B 1 361 ? 6.266 13.125 25.531 1 96.12 361 SER B CA 1
ATOM 7272 C C . SER B 1 361 ? 6.633 11.82 26.234 1 96.12 361 SER B C 1
ATOM 7274 O O . SER B 1 361 ? 6.086 10.766 25.922 1 96.12 361 SER B O 1
ATOM 7276 N N . LYS B 1 362 ? 7.539 11.883 27.188 1 95.25 362 LYS B N 1
ATOM 7277 C CA . LYS B 1 362 ? 7.902 10.703 27.969 1 95.25 362 LYS B CA 1
ATOM 7278 C C . LYS B 1 362 ? 6.797 10.336 28.953 1 95.25 362 LYS B C 1
ATOM 7280 O O . LYS B 1 362 ? 6.75 9.203 29.438 1 95.25 362 LYS B O 1
ATOM 7285 N N . SER B 1 363 ? 5.895 11.312 29.188 1 94.62 363 SER B N 1
ATOM 7286 C CA . SER B 1 363 ? 4.887 11.133 30.234 1 94.62 363 SER B CA 1
ATOM 7287 C C . SER B 1 363 ? 3.492 10.992 29.641 1 94.62 363 SER B C 1
ATOM 7289 O O . SER B 1 363 ? 2.688 10.18 30.109 1 94.62 363 SER B O 1
ATOM 7291 N N . VAL B 1 364 ? 3.17 11.805 28.688 1 95.5 364 VAL B N 1
ATOM 7292 C CA . VAL B 1 364 ? 1.844 11.789 28.078 1 95.5 364 VAL B CA 1
ATOM 7293 C C . VAL B 1 364 ? 1.968 11.945 26.562 1 95.5 364 VAL B C 1
ATOM 7295 O O . VAL B 1 364 ? 2.996 12.406 26.062 1 95.5 364 VAL B O 1
ATOM 7298 N N . LYS B 1 365 ? 0.878 11.641 25.844 1 95.88 365 LYS B N 1
ATOM 7299 C CA . LYS B 1 365 ? 0.858 11.766 24.391 1 95.88 365 LYS B CA 1
ATOM 7300 C C . LYS B 1 365 ? 0.049 12.977 23.953 1 95.88 365 LYS B C 1
ATOM 7302 O O . LYS B 1 365 ? 0.149 13.422 22.812 1 95.88 365 LYS B O 1
ATOM 7307 N N . VAL B 1 366 ? -0.771 13.508 24.859 1 97.19 366 VAL B N 1
ATOM 7308 C CA . VAL B 1 366 ? -1.657 14.609 24.516 1 97.19 366 VAL B CA 1
ATOM 7309 C C . VAL B 1 366 ? -1.574 15.695 25.594 1 97.19 366 VAL B C 1
ATOM 7311 O O . VAL B 1 366 ? -1.519 15.391 26.797 1 97.19 366 VAL B O 1
ATOM 7314 N N . VAL B 1 367 ? -1.529 16.906 25.156 1 97.56 367 VAL B N 1
ATOM 7315 C CA . VAL B 1 367 ? -1.553 18.031 26.094 1 97.56 367 VAL B CA 1
ATOM 7316 C C . VAL B 1 367 ? -2.473 19.125 25.562 1 97.56 367 VAL B C 1
ATOM 7318 O O . VAL B 1 367 ? -2.656 19.25 24.359 1 97.56 367 VAL B O 1
ATOM 7321 N N . GLN B 1 368 ? -3.057 19.812 26.422 1 97.69 368 GLN B N 1
ATOM 7322 C CA . GLN B 1 368 ? -3.717 21.062 26.047 1 97.69 368 GLN B CA 1
ATOM 7323 C C . GLN B 1 368 ? -2.803 22.266 26.281 1 97.69 368 GLN B C 1
ATOM 7325 O O . GLN B 1 368 ? -1.989 22.25 27.219 1 97.69 368 GLN B O 1
ATOM 7330 N N . SER B 1 369 ? -2.889 23.203 25.438 1 95.81 369 SER B N 1
ATOM 7331 C CA . SER B 1 369 ? -2.082 24.422 25.516 1 95.81 369 SER B CA 1
ATOM 7332 C C . SER B 1 369 ? -2.957 25.656 25.469 1 95.81 369 SER B C 1
ATOM 7334 O O . SER B 1 369 ? -4.074 25.625 24.938 1 95.81 369 SER B O 1
ATOM 7336 N N . GLY B 1 370 ? -2.447 26.734 26.062 1 95.06 370 GLY B N 1
ATOM 7337 C CA . GLY B 1 370 ? -3.158 28 26.047 1 95.06 370 GLY B CA 1
ATOM 7338 C C . GLY B 1 370 ? -2.883 28.812 24.797 1 95.06 370 GLY B C 1
ATOM 7339 O O . GLY B 1 370 ? -3.27 29.984 24.703 1 95.06 370 GLY B O 1
ATOM 7340 N N . GLN B 1 371 ? -2.303 28.219 23.812 1 94.56 371 GLN B N 1
ATOM 7341 C CA . GLN B 1 371 ? -1.938 28.922 22.594 1 94.56 371 GLN B CA 1
ATOM 7342 C C . GLN B 1 371 ? -3.174 29.469 21.891 1 94.56 371 GLN B C 1
ATOM 7344 O O . GLN B 1 371 ? -4.203 28.797 21.812 1 94.56 371 GLN B O 1
ATOM 7349 N N . GLY B 1 372 ? -3.09 30.672 21.344 1 96.5 372 GLY B N 1
ATOM 7350 C CA . GLY B 1 372 ? -4.141 31.266 20.547 1 96.5 372 GLY B CA 1
ATOM 7351 C C . GLY B 1 372 ? -4.867 32.406 21.25 1 96.5 372 GLY B C 1
ATOM 7352 O O . GLY B 1 372 ? -5.5 33.25 20.609 1 96.5 372 GLY B O 1
ATOM 7353 N N . ALA B 1 373 ? -4.719 32.531 22.578 1 96.81 373 ALA B N 1
ATOM 7354 C CA . ALA B 1 373 ? -5.457 33.5 23.375 1 96.81 373 ALA B CA 1
ATOM 7355 C C . ALA B 1 373 ? -5.078 34.938 22.984 1 96.81 373 ALA B C 1
ATOM 7357 O O . ALA B 1 373 ? -5.941 35.812 22.906 1 96.81 373 ALA B O 1
ATOM 7358 N N . ASP B 1 374 ? -3.834 35.188 22.75 1 95.69 374 ASP B N 1
ATOM 7359 C CA . ASP B 1 374 ? -3.359 36.531 22.453 1 95.69 374 ASP B CA 1
ATOM 7360 C C . ASP B 1 374 ? -3.918 37.031 21.125 1 95.69 374 ASP B C 1
ATOM 7362 O O . ASP B 1 374 ? -4.344 38.188 21.016 1 95.69 374 ASP B O 1
ATOM 7366 N N . GLU B 1 375 ? -3.891 36.188 20.109 1 96.5 375 GLU B N 1
ATOM 7367 C CA . GLU B 1 375 ? -4.359 36.594 18.781 1 96.5 375 GLU B CA 1
ATOM 7368 C C . GLU B 1 375 ? -5.875 36.719 18.766 1 96.5 375 GLU B C 1
ATOM 7370 O O . GLU B 1 375 ? -6.41 37.562 18.016 1 96.5 375 GLU B O 1
ATOM 7375 N N . ILE B 1 376 ? -6.559 35.938 19.625 1 97.81 376 ILE B N 1
ATOM 7376 C CA . ILE B 1 376 ? -8.016 35.906 19.594 1 97.81 376 ILE B CA 1
ATOM 7377 C C . ILE B 1 376 ? -8.586 37.031 20.453 1 97.81 376 ILE B C 1
ATOM 7379 O O . ILE B 1 376 ? -9.617 37.625 20.125 1 97.81 376 ILE B O 1
ATOM 7383 N N . LEU B 1 377 ? -7.848 37.438 21.547 1 98.06 377 LEU B N 1
ATOM 7384 C CA . LEU B 1 377 ? -8.414 38.344 22.531 1 98.06 377 LEU B CA 1
ATOM 7385 C C . LEU B 1 377 ? -7.559 39.594 22.688 1 98.06 377 LEU B C 1
ATOM 7387 O O . LEU B 1 377 ? -7.629 40.312 23.703 1 98.06 377 LEU B O 1
ATOM 7391 N N . ALA B 1 378 ? -6.75 39.875 21.688 1 97.88 378 ALA B N 1
ATOM 7392 C CA . ALA B 1 378 ? -5.965 41.125 21.594 1 97.88 378 ALA B CA 1
ATOM 7393 C C . ALA B 1 378 ? -4.977 41.219 22.766 1 97.88 378 ALA B C 1
ATOM 7395 O O . ALA B 1 378 ? -4.941 42.219 23.469 1 97.88 378 ALA B O 1
ATOM 7396 N N . GLY B 1 379 ? -4.172 40.219 22.828 1 95.62 379 GLY B N 1
ATOM 7397 C CA . GLY B 1 379 ? -3.252 40.156 23.953 1 95.62 379 GLY B CA 1
ATOM 7398 C C . GLY B 1 379 ? -1.882 40.719 23.641 1 95.62 379 GLY B C 1
ATOM 7399 O O . GLY B 1 379 ? -1.023 40.812 24.516 1 95.62 379 GLY B O 1
ATOM 7400 N N . TYR B 1 380 ? -1.645 41.25 22.391 1 94.62 380 TYR B N 1
ATOM 7401 C CA . TYR B 1 380 ? -0.316 41.719 22.031 1 94.62 380 TYR B CA 1
ATOM 7402 C C . TYR B 1 380 ? -0.257 43.25 22.109 1 94.62 380 TYR B C 1
ATOM 7404 O O . TYR B 1 380 ? -1.286 43.906 22.031 1 94.62 380 TYR B O 1
ATOM 7412 N N . SER B 1 381 ? 0.945 43.75 22.172 1 93.75 381 SER B N 1
ATOM 7413 C CA . SER B 1 381 ? 1.182 45.156 22.406 1 93.75 381 SER B CA 1
ATOM 7414 C C . SER B 1 381 ? 0.89 46 21.156 1 93.75 381 SER B C 1
ATOM 7416 O O . SER B 1 381 ? 0.801 47.219 21.203 1 93.75 381 SER B O 1
ATOM 7418 N N . TRP B 1 382 ? 0.688 45.344 20 1 95.94 382 TRP B N 1
ATOM 7419 C CA . TRP B 1 382 ? 0.496 46.094 18.766 1 95.94 382 TRP B CA 1
ATOM 7420 C C . TRP B 1 382 ? -0.987 46.344 18.5 1 95.94 382 TRP B C 1
ATOM 7422 O O . TRP B 1 382 ? -1.352 46.969 17.5 1 95.94 382 TRP B O 1
ATOM 7432 N N . TYR B 1 383 ? -1.881 45.969 19.375 1 97.62 383 TYR B N 1
ATOM 7433 C CA . TYR B 1 383 ? -3.301 46.188 19.156 1 97.62 383 TYR B CA 1
ATOM 7434 C C . TYR B 1 383 ? -3.727 47.531 19.719 1 97.62 383 TYR B C 1
ATOM 7436 O O . TYR B 1 383 ? -4.453 48.312 19.062 1 97.62 383 TYR B O 1
ATOM 7444 N N . PRO B 1 384 ? -3.24 47.906 20.953 1 96.94 384 PRO B N 1
ATOM 7445 C CA . PRO B 1 384 ? -3.701 49.156 21.578 1 96.94 384 PRO B CA 1
ATOM 7446 C C . PRO B 1 384 ? -3.441 50.375 20.703 1 96.94 384 PRO B C 1
ATOM 7448 O O . PRO B 1 384 ? -4.312 51.219 20.562 1 96.94 384 PRO B O 1
ATOM 7451 N N . PRO B 1 385 ? -2.363 50.438 20 1 97.19 385 PRO B N 1
ATOM 7452 C CA . PRO B 1 385 ? -2.131 51.625 19.156 1 97.19 385 PRO B CA 1
ATOM 7453 C C . PRO B 1 385 ? -3.143 51.719 18.016 1 97.19 385 PRO B C 1
ATOM 7455 O O . PRO B 1 385 ? -3.258 52.781 17.391 1 97.19 385 PRO B O 1
ATOM 7458 N N . LEU B 1 386 ? -3.84 50.719 17.734 1 98.06 386 LEU B N 1
ATOM 7459 C CA . LEU B 1 386 ? -4.773 50.719 16.609 1 98.06 386 LEU B CA 1
ATOM 7460 C C . LEU B 1 386 ? -6.168 51.125 17.062 1 98.06 386 LEU B C 1
ATOM 7462 O O . LEU B 1 386 ? -7.066 51.312 16.234 1 98.06 386 LEU B O 1
ATOM 7466 N N . ALA B 1 387 ? -6.379 51.344 18.328 1 97.56 387 ALA B N 1
ATOM 7467 C CA . ALA B 1 387 ? -7.691 51.531 18.938 1 97.56 387 ALA B CA 1
ATOM 7468 C C . ALA B 1 387 ? -8.398 52.75 18.344 1 97.56 387 ALA B C 1
ATOM 7470 O O . ALA B 1 387 ? -9.625 52.75 18.203 1 97.56 387 ALA B O 1
ATOM 7471 N N . THR B 1 388 ? -7.66 53.75 17.969 1 96.94 388 THR B N 1
ATOM 7472 C CA . THR B 1 388 ? -8.273 55 17.5 1 96.94 388 THR B CA 1
ATOM 7473 C C . THR B 1 388 ? -7.949 55.25 16.031 1 96.94 388 THR B C 1
ATOM 7475 O O . THR B 1 388 ? -8.172 56.344 15.523 1 96.94 388 THR B O 1
ATOM 7478 N N . VAL B 1 389 ? -7.375 54.281 15.43 1 98.06 389 VAL B N 1
ATOM 7479 C CA . VAL B 1 389 ? -6.977 54.438 14.031 1 98.06 389 VAL B CA 1
ATOM 7480 C C . VAL B 1 389 ? -8.195 54.25 13.133 1 98.06 389 VAL B C 1
ATOM 7482 O O . VAL B 1 389 ? -9.031 53.375 13.359 1 98.06 389 VAL B O 1
ATOM 7485 N N . ALA B 1 390 ? -8.258 55.094 12.125 1 97.69 390 ALA B N 1
ATOM 7486 C CA . ALA B 1 390 ? -9.336 55 11.148 1 97.69 390 ALA B CA 1
ATOM 7487 C C . ALA B 1 390 ? -9.203 53.719 10.328 1 97.69 390 ALA B C 1
ATOM 7489 O O . ALA B 1 390 ? -8.086 53.281 10.023 1 97.69 390 ALA B O 1
ATOM 7490 N N . ARG B 1 391 ? -10.328 53.188 9.938 1 96.88 391 ARG B N 1
ATOM 7491 C CA . ARG B 1 391 ? -10.398 51.906 9.258 1 96.88 391 ARG B CA 1
ATOM 7492 C C . ARG B 1 391 ? -9.531 51.906 8 1 96.88 391 ARG B C 1
ATOM 7494 O O . ARG B 1 391 ? -8.898 50.906 7.68 1 96.88 391 ARG B O 1
ATOM 7501 N N . ASP B 1 392 ? -9.492 52.969 7.297 1 96.5 392 ASP B N 1
ATOM 7502 C CA . ASP B 1 392 ? -8.781 53.031 6.02 1 96.5 392 ASP B CA 1
ATOM 7503 C C . ASP B 1 392 ? -7.285 53.219 6.23 1 96.5 392 ASP B C 1
ATOM 7505 O O . ASP B 1 392 ? -6.508 53.188 5.277 1 96.5 392 ASP B O 1
ATOM 7509 N N . GLN B 1 393 ? -6.848 53.406 7.504 1 98.06 393 GLN B N 1
ATOM 7510 C CA . GLN B 1 393 ? -5.438 53.594 7.82 1 98.06 393 GLN B CA 1
ATOM 7511 C C . GLN B 1 393 ? -4.875 52.375 8.57 1 98.06 393 GLN B C 1
ATOM 7513 O O . GLN B 1 393 ? -3.76 52.438 9.094 1 98.06 393 GLN B O 1
ATOM 7518 N N . THR B 1 394 ? -5.629 51.375 8.594 1 98.38 394 THR B N 1
ATOM 7519 C CA . THR B 1 394 ? -5.297 50.188 9.398 1 98.38 394 THR B CA 1
ATOM 7520 C C . THR B 1 394 ? -3.916 49.656 9.031 1 98.38 394 THR B C 1
ATOM 7522 O O . THR B 1 394 ? -3.07 49.438 9.898 1 98.38 394 THR B O 1
ATOM 7525 N N . THR B 1 395 ? -3.619 49.469 7.723 1 98.56 395 THR B N 1
ATOM 7526 C CA . THR B 1 395 ? -2.389 48.844 7.289 1 98.56 395 THR B CA 1
ATOM 7527 C C . THR B 1 395 ? -1.17 49.688 7.652 1 98.56 395 THR B C 1
ATOM 7529 O O . THR B 1 395 ? -0.153 49.156 8.102 1 98.56 395 THR B O 1
ATOM 7532 N N . GLU B 1 396 ? -1.313 50.938 7.445 1 98 396 GLU B N 1
ATOM 7533 C CA . GLU B 1 396 ? -0.202 51.812 7.758 1 98 396 GLU B CA 1
ATOM 7534 C C . GLU B 1 396 ? 0.135 51.781 9.242 1 98 396 GLU B C 1
ATOM 7536 O O . GLU B 1 396 ? 1.307 51.719 9.617 1 98 396 GLU B O 1
ATOM 7541 N N . ALA B 1 397 ? -0.863 51.875 10.07 1 98.38 397 ALA B N 1
ATOM 7542 C CA . ALA B 1 397 ? -0.657 51.812 11.516 1 98.38 397 ALA B CA 1
ATOM 7543 C C . ALA B 1 397 ? -0.123 50.469 11.953 1 98.38 397 ALA B C 1
ATOM 7545 O O . ALA B 1 397 ? 0.773 50.375 12.797 1 98.38 397 ALA B O 1
ATOM 7546 N N . TYR B 1 398 ? -0.71 49.438 11.383 1 98.5 398 TYR B N 1
ATOM 7547 C CA . TYR B 1 398 ? -0.302 48.062 11.695 1 98.5 398 TYR B CA 1
ATOM 7548 C C . TYR B 1 398 ? 1.149 47.844 11.297 1 98.5 398 TYR B C 1
ATOM 7550 O O . TYR B 1 398 ? 1.91 47.219 12.039 1 98.5 398 TYR B O 1
ATOM 7558 N N . ALA B 1 399 ? 1.536 48.25 10.141 1 98.31 399 ALA B N 1
ATOM 7559 C CA . ALA B 1 399 ? 2.896 48.094 9.641 1 98.31 399 ALA B CA 1
ATOM 7560 C C . ALA B 1 399 ? 3.918 48.688 10.594 1 98.31 399 ALA B C 1
ATOM 7562 O O . ALA B 1 399 ? 5 48.125 10.797 1 98.31 399 ALA B O 1
ATOM 7563 N N . LYS B 1 400 ? 3.586 49.75 11.234 1 97.25 400 LYS B N 1
ATOM 7564 C CA . LYS B 1 400 ? 4.5 50.469 12.117 1 97.25 400 LYS B CA 1
ATOM 7565 C C . LYS B 1 400 ? 4.77 49.656 13.391 1 97.25 400 LYS B C 1
ATOM 7567 O O . LYS B 1 400 ? 5.836 49.781 13.992 1 97.25 400 LYS B O 1
ATOM 7572 N N . VAL B 1 401 ? 3.82 48.906 13.727 1 97.12 401 VAL B N 1
ATOM 7573 C CA . VAL B 1 401 ? 3.941 48.281 15.031 1 97.12 401 VAL B CA 1
ATOM 7574 C C . VAL B 1 401 ? 4.199 46.781 14.859 1 97.12 401 VAL B C 1
ATOM 7576 O O . VAL B 1 401 ? 4.625 46.094 15.797 1 97.12 401 VAL B O 1
ATOM 7579 N N . PHE B 1 402 ? 4.039 46.281 13.648 1 97.38 402 PHE B N 1
ATOM 7580 C CA . PHE B 1 402 ? 4.129 44.812 13.508 1 97.38 402 PHE B CA 1
ATOM 7581 C C . PHE B 1 402 ? 5.191 44.438 12.484 1 97.38 402 PHE B C 1
ATOM 7583 O O . PHE B 1 402 ? 5.934 43.469 12.688 1 97.38 402 PHE B O 1
ATOM 7590 N N . PHE B 1 403 ? 5.316 45.094 11.352 1 98.38 403 PHE B N 1
ATOM 7591 C CA . PHE B 1 403 ? 6.258 44.719 10.312 1 98.38 403 PHE B CA 1
ATOM 7592 C C . PHE B 1 403 ? 7.691 44.781 10.828 1 98.38 403 PHE B C 1
ATOM 7594 O O . PHE B 1 403 ? 8.102 45.781 11.406 1 98.38 403 PHE B O 1
ATOM 7601 N N . ASP B 1 404 ? 8.43 43.75 10.555 1 97.06 404 ASP B N 1
ATOM 7602 C CA . ASP B 1 404 ? 9.828 43.719 10.969 1 97.06 404 ASP B CA 1
ATOM 7603 C C . ASP B 1 404 ? 10.664 44.719 10.164 1 97.06 404 ASP B C 1
ATOM 7605 O O . ASP B 1 404 ? 11.648 45.281 10.672 1 97.06 404 ASP B O 1
ATOM 7609 N N . ARG B 1 405 ? 10.258 44.781 8.891 1 96.56 405 ARG B N 1
ATOM 7610 C CA . ARG B 1 405 ? 11.078 45.562 7.969 1 96.56 405 ARG B CA 1
ATOM 7611 C C . ARG B 1 405 ? 10.219 46.219 6.898 1 96.56 405 ARG B C 1
ATOM 7613 O O . ARG B 1 405 ? 9.18 45.688 6.508 1 96.56 405 ARG B O 1
ATOM 7620 N N . SER B 1 406 ? 10.719 47.375 6.484 1 96.56 406 SER B N 1
ATOM 7621 C CA . SER B 1 406 ? 10.141 48 5.293 1 96.56 406 SER B CA 1
ATOM 7622 C C . SER B 1 406 ? 10.594 47.281 4.023 1 96.56 406 SER B C 1
ATOM 7624 O O . SER B 1 406 ? 11.531 46.5 4.055 1 96.56 406 SER B O 1
ATOM 7626 N N . HIS B 1 407 ? 9.891 47.594 2.939 1 97.75 407 HIS B N 1
ATOM 7627 C CA . HIS B 1 407 ? 10.25 47.062 1.637 1 97.75 407 HIS B CA 1
ATOM 7628 C C . HIS B 1 407 ? 11.719 47.312 1.318 1 97.75 407 HIS B C 1
ATOM 7630 O O . HIS B 1 407 ? 12.453 46.406 0.923 1 97.75 407 HIS B O 1
ATOM 7636 N N . ASP B 1 408 ? 12.18 48.531 1.542 1 97.06 408 ASP B N 1
ATOM 7637 C CA . ASP B 1 408 ? 13.547 48.906 1.23 1 97.06 408 ASP B CA 1
ATOM 7638 C C . ASP B 1 408 ? 14.547 48.156 2.115 1 97.06 408 ASP B C 1
ATOM 7640 O O . ASP B 1 408 ? 15.617 47.781 1.655 1 97.06 408 ASP B O 1
ATOM 7644 N N . ASP B 1 409 ? 14.188 48.031 3.324 1 96.62 409 ASP B N 1
ATOM 7645 C CA . ASP B 1 409 ? 15.062 47.312 4.242 1 96.62 409 ASP B CA 1
ATOM 7646 C C . ASP B 1 409 ? 15.188 45.844 3.83 1 96.62 409 ASP B C 1
ATOM 7648 O O . ASP B 1 409 ? 16.266 45.25 3.965 1 96.62 409 ASP B O 1
ATOM 7652 N N . VAL B 1 410 ? 14.078 45.25 3.369 1 97.69 410 VAL B N 1
ATOM 7653 C CA . VAL B 1 410 ? 14.109 43.875 2.896 1 97.69 410 VAL B CA 1
ATOM 7654 C C . VAL B 1 410 ? 15.055 43.75 1.702 1 97.69 410 VAL B C 1
ATOM 7656 O O . VAL B 1 410 ? 15.883 42.844 1.643 1 97.69 410 VAL B O 1
ATOM 7659 N N . LEU B 1 411 ? 14.984 44.688 0.812 1 97.25 411 LEU B N 1
ATOM 7660 C CA . LEU B 1 411 ? 15.805 44.688 -0.393 1 97.25 411 LEU B CA 1
ATOM 7661 C C . LEU B 1 411 ? 17.281 44.875 -0.049 1 97.25 411 LEU B C 1
ATOM 7663 O O . LEU B 1 411 ? 18.156 44.438 -0.787 1 97.25 411 LEU B O 1
ATOM 7667 N N . SER B 1 412 ? 17.531 45.562 1.048 1 96.69 412 SER B N 1
ATOM 7668 C CA . SER B 1 412 ? 18.906 45.844 1.445 1 96.69 412 SER B CA 1
ATOM 7669 C C . SER B 1 412 ? 19.562 44.594 2.053 1 96.69 412 SER B C 1
ATOM 7671 O O . SER B 1 412 ? 20.797 44.562 2.188 1 96.69 412 SER B O 1
ATOM 7673 N N . ILE B 1 413 ? 18.797 43.625 2.385 1 97.19 413 ILE B N 1
ATOM 7674 C CA . ILE B 1 413 ? 19.312 42.438 3.023 1 97.19 413 ILE B CA 1
ATOM 7675 C C . ILE B 1 413 ? 19.594 41.375 1.964 1 97.19 413 ILE B C 1
ATOM 7677 O O . ILE B 1 413 ? 20.672 40.75 1.957 1 97.19 413 ILE B O 1
ATOM 7681 N N . PHE B 1 414 ? 18.688 41.125 1.071 1 97.75 414 PHE B N 1
ATOM 7682 C CA . PHE B 1 414 ? 18.797 40.031 0.093 1 97.75 414 PHE B CA 1
ATOM 7683 C C . PHE B 1 414 ? 19.672 40.469 -1.079 1 97.75 414 PHE B C 1
ATOM 7685 O O . PHE B 1 414 ? 19.719 41.625 -1.439 1 97.75 414 PHE B O 1
ATOM 7692 N N . ALA B 1 415 ? 20.297 39.5 -1.651 1 97.75 415 ALA B N 1
ATOM 7693 C CA . ALA B 1 415 ? 20.953 39.719 -2.93 1 97.75 415 ALA B CA 1
ATOM 7694 C C . ALA B 1 415 ? 19.953 40.125 -4.008 1 97.75 415 ALA B C 1
ATOM 7696 O O . ALA B 1 415 ? 18.781 39.75 -3.941 1 97.75 415 ALA B O 1
ATOM 7697 N N . PRO B 1 416 ? 20.422 40.844 -5.004 1 96 416 PRO B N 1
ATOM 7698 C CA . PRO B 1 416 ? 19.516 41.406 -6.02 1 96 416 PRO B CA 1
ATOM 7699 C C . PRO B 1 416 ? 18.688 40.312 -6.723 1 96 416 PRO B C 1
ATOM 7701 O O . PRO B 1 416 ? 17.547 40.562 -7.117 1 96 416 PRO B O 1
ATOM 7704 N N . GLU B 1 417 ? 19.266 39.125 -6.812 1 95.5 417 GLU B N 1
ATOM 7705 C CA . GLU B 1 417 ? 18.609 38.031 -7.504 1 95.5 417 GLU B CA 1
ATOM 7706 C C . GLU B 1 417 ? 17.344 37.594 -6.758 1 95.5 417 GLU B C 1
ATOM 7708 O O . GLU B 1 417 ? 16.453 36.969 -7.348 1 95.5 417 GLU B O 1
ATOM 7713 N N . TYR B 1 418 ? 17.281 37.906 -5.512 1 96.94 418 TYR B N 1
ATOM 7714 C CA . TYR B 1 418 ? 16.156 37.438 -4.691 1 96.94 418 TYR B CA 1
ATOM 7715 C C . TYR B 1 418 ? 15.234 38.594 -4.328 1 96.94 418 TYR B C 1
ATOM 7717 O O . TYR B 1 418 ? 14.281 38.406 -3.568 1 96.94 418 TYR B O 1
ATOM 7725 N N . GLY B 1 419 ? 15.531 39.719 -4.883 1 94.62 419 GLY B N 1
ATOM 7726 C CA . GLY B 1 419 ? 14.68 40.875 -4.648 1 94.62 419 GLY B CA 1
ATOM 7727 C C . GLY B 1 419 ? 13.438 40.906 -5.523 1 94.62 419 GLY B C 1
ATOM 7728 O O . GLY B 1 419 ? 13.375 40.188 -6.531 1 94.62 419 GLY B O 1
ATOM 7729 N N . ILE B 1 420 ? 12.43 41.594 -5.039 1 95.69 420 ILE B N 1
ATOM 7730 C CA . ILE B 1 420 ? 11.203 41.812 -5.801 1 95.69 420 ILE B CA 1
ATOM 7731 C C . ILE B 1 420 ? 10.82 43.312 -5.766 1 95.69 420 ILE B C 1
ATOM 7733 O O . ILE B 1 420 ? 11.023 43.969 -4.754 1 95.69 420 ILE B O 1
ATOM 7737 N N . ASP B 1 421 ? 10.312 43.781 -6.805 1 94.38 421 ASP B N 1
ATOM 7738 C CA . ASP B 1 421 ? 10.094 45.219 -6.938 1 94.38 421 ASP B CA 1
ATOM 7739 C C . ASP B 1 421 ? 8.875 45.656 -6.133 1 94.38 421 ASP B C 1
ATOM 7741 O O . ASP B 1 421 ? 8.891 46.719 -5.512 1 94.38 421 ASP B O 1
ATOM 7745 N N . ALA B 1 422 ? 7.918 44.844 -6.074 1 97.06 422 ALA B N 1
ATOM 7746 C CA . ALA B 1 422 ? 6.68 45.219 -5.398 1 97.06 422 ALA B CA 1
ATOM 7747 C C . ALA B 1 422 ? 6.75 44.906 -3.908 1 97.06 422 ALA B C 1
ATOM 7749 O O . ALA B 1 422 ? 7.344 43.906 -3.51 1 97.06 422 ALA B O 1
ATOM 7750 N N . ASP B 1 423 ? 6.164 45.812 -3.047 1 98.44 423 ASP B N 1
ATOM 7751 C CA . ASP B 1 423 ? 5.996 45.5 -1.628 1 98.44 423 ASP B CA 1
ATOM 7752 C C . ASP B 1 423 ? 4.855 44.531 -1.405 1 98.44 423 ASP B C 1
ATOM 7754 O O . ASP B 1 423 ? 3.812 44.875 -0.851 1 98.44 423 ASP B O 1
ATOM 7758 N N . VAL B 1 424 ? 5.125 43.312 -1.715 1 98.5 424 VAL B N 1
ATOM 7759 C CA . VAL B 1 424 ? 4.102 42.25 -1.749 1 98.5 424 VAL B CA 1
ATOM 7760 C C . VAL B 1 424 ? 3.533 42.062 -0.347 1 98.5 424 VAL B C 1
ATOM 7762 O O . VAL B 1 424 ? 2.391 41.594 -0.193 1 98.5 424 VAL B O 1
ATOM 7765 N N . SER B 1 425 ? 4.309 42.281 0.719 1 98.75 425 SER B N 1
ATOM 7766 C CA . SER B 1 425 ? 3.832 42.094 2.086 1 98.75 425 SER B CA 1
ATOM 7767 C C . SER B 1 425 ? 2.809 43.156 2.463 1 98.75 425 SER B C 1
ATOM 7769 O O . SER B 1 425 ? 1.752 42.844 3.014 1 98.75 425 SER B O 1
ATOM 7771 N N . ARG B 1 426 ? 3.117 44.375 2.176 1 98.5 426 ARG B N 1
ATOM 7772 C CA . ARG B 1 426 ? 2.162 45.438 2.438 1 98.5 426 ARG B CA 1
ATOM 7773 C C . ARG B 1 426 ? 0.897 45.25 1.604 1 98.5 426 ARG B C 1
ATOM 7775 O O . ARG B 1 426 ? -0.21 45.5 2.088 1 98.5 426 ARG B O 1
ATOM 7782 N N . ASP B 1 427 ? 1.108 44.906 0.327 1 98.56 427 ASP B N 1
ATOM 7783 C CA . ASP B 1 427 ? -0.036 44.656 -0.544 1 98.56 427 ASP B CA 1
ATOM 7784 C C . ASP B 1 427 ? -0.936 43.562 0.029 1 98.56 427 ASP B C 1
ATOM 7786 O O . ASP B 1 427 ? -2.162 43.656 -0.021 1 98.56 427 ASP B O 1
ATOM 7790 N N . PHE B 1 428 ? -0.363 42.531 0.521 1 98.44 428 PHE B N 1
ATOM 7791 C CA . PHE B 1 428 ? -1.105 41.438 1.116 1 98.44 428 PHE B CA 1
ATOM 7792 C C . PHE B 1 428 ? -1.911 41.906 2.32 1 98.44 428 PHE B C 1
ATOM 7794 O O . PHE B 1 428 ? -3.105 41.625 2.426 1 98.44 428 PHE B O 1
ATOM 7801 N N . ALA B 1 429 ? -1.258 42.625 3.244 1 98.69 429 ALA B N 1
ATOM 7802 C CA . ALA B 1 429 ? -1.918 43.125 4.449 1 98.69 429 ALA B CA 1
ATOM 7803 C C . ALA B 1 429 ? -3.039 44.094 4.094 1 98.69 429 ALA B C 1
ATOM 7805 O O . ALA B 1 429 ? -4.109 44.062 4.703 1 98.69 429 ALA B O 1
ATOM 7806 N N . THR B 1 430 ? -2.754 44.906 3.119 1 98.62 430 THR B N 1
ATOM 7807 C CA . THR B 1 430 ? -3.738 45.906 2.688 1 98.62 430 THR B CA 1
ATOM 7808 C C . THR B 1 430 ? -4.98 45.219 2.129 1 98.62 430 THR B C 1
ATOM 7810 O O . THR B 1 430 ? -6.105 45.562 2.477 1 98.62 430 THR B O 1
ATOM 7813 N N . ALA B 1 431 ? -4.75 44.25 1.277 1 98.31 431 ALA B N 1
ATOM 7814 C CA . ALA B 1 431 ? -5.867 43.531 0.686 1 98.31 431 ALA B CA 1
ATOM 7815 C C . ALA B 1 431 ? -6.688 42.812 1.759 1 98.31 431 ALA B C 1
ATOM 7817 O O . ALA B 1 431 ? -7.918 42.812 1.722 1 98.31 431 ALA B O 1
ATOM 7818 N N . HIS B 1 432 ? -6.035 42.156 2.721 1 98 432 HIS B N 1
ATOM 7819 C CA . HIS B 1 432 ? -6.715 41.406 3.775 1 98 432 HIS B CA 1
ATOM 7820 C C . HIS B 1 432 ? -7.457 42.344 4.723 1 98 432 HIS B C 1
ATOM 7822 O O . HIS B 1 432 ? -8.641 42.156 5.004 1 98 432 HIS B O 1
ATOM 7828 N N . GLN B 1 433 ? -6.816 43.406 5.184 1 98.31 433 GLN B N 1
ATOM 7829 C CA . GLN B 1 433 ? -7.379 44.312 6.176 1 98.31 433 GLN B CA 1
ATOM 7830 C C . GLN B 1 433 ? -8.43 45.219 5.547 1 98.31 433 GLN B C 1
ATOM 7832 O O . GLN B 1 433 ? -9.336 45.688 6.238 1 98.31 433 GLN B O 1
ATOM 7837 N N . GLY B 1 434 ? -8.312 45.406 4.262 1 97.5 434 GLY B N 1
ATOM 7838 C CA . GLY B 1 434 ? -9.266 46.25 3.572 1 97.5 434 GLY B CA 1
ATOM 7839 C C . GLY B 1 434 ? -10.539 45.531 3.189 1 97.5 434 GLY B C 1
ATOM 7840 O O . GLY B 1 434 ? -11.555 46.156 2.881 1 97.5 434 GLY B O 1
ATOM 7841 N N . ALA B 1 435 ? -10.492 44.25 3.211 1 96.88 435 ALA B N 1
ATOM 7842 C CA . ALA B 1 435 ? -11.664 43.469 2.836 1 96.88 435 ALA B CA 1
ATOM 7843 C C . ALA B 1 435 ? -12.805 43.656 3.82 1 96.88 435 ALA B C 1
ATOM 7845 O O . ALA B 1 435 ? -12.578 44 4.988 1 96.88 435 ALA B O 1
ATOM 7846 N N . PRO B 1 436 ? -14.086 43.469 3.41 1 96.12 436 PRO B N 1
ATOM 7847 C CA . PRO B 1 436 ? -15.227 43.594 4.324 1 96.12 436 PRO B CA 1
ATOM 7848 C C . PRO B 1 436 ? -15.219 42.531 5.418 1 96.12 436 PRO B C 1
ATOM 7850 O O . PRO B 1 436 ? -14.523 41.531 5.293 1 96.12 436 PRO B O 1
ATOM 7853 N N . GLY B 1 437 ? -15.938 42.812 6.508 1 95.81 437 GLY B N 1
ATOM 7854 C CA . GLY B 1 437 ? -16.109 41.812 7.535 1 95.81 437 GLY B CA 1
ATOM 7855 C C . GLY B 1 437 ? -15.422 42.156 8.844 1 95.81 437 GLY B C 1
ATOM 7856 O O . GLY B 1 437 ? -15.422 41.375 9.789 1 95.81 437 GLY B O 1
ATOM 7857 N N . ALA B 1 438 ? -14.812 43.344 8.875 1 97.5 438 ALA B N 1
ATOM 7858 C CA . ALA B 1 438 ? -14.219 43.875 10.094 1 97.5 438 ALA B CA 1
ATOM 7859 C C . ALA B 1 438 ? -14.648 45.344 10.305 1 97.5 438 ALA B C 1
ATOM 7861 O O . ALA B 1 438 ? -14.586 46.156 9.383 1 97.5 438 ALA B O 1
ATOM 7862 N N . ASP B 1 439 ? -15.031 45.688 11.492 1 96.69 439 ASP B N 1
ATOM 7863 C CA . ASP B 1 439 ? -15.656 46.969 11.727 1 96.69 439 ASP B CA 1
ATOM 7864 C C . ASP B 1 439 ? -14.617 48.031 12.039 1 96.69 439 ASP B C 1
ATOM 7866 O O . ASP B 1 439 ? -14.766 49.188 11.648 1 96.69 439 ASP B O 1
ATOM 7870 N N . SER B 1 440 ? -13.656 47.719 12.82 1 97.88 440 SER B N 1
ATOM 7871 C CA . SER B 1 440 ? -12.656 48.688 13.273 1 97.88 440 SER B CA 1
ATOM 7872 C C . SER B 1 440 ? -11.258 48.281 12.82 1 97.88 440 SER B C 1
ATOM 7874 O O . SER B 1 440 ? -11.062 47.188 12.289 1 97.88 440 SER B O 1
ATOM 7876 N N . ALA B 1 441 ? -10.328 49.188 13.008 1 98.25 441 ALA B N 1
ATOM 7877 C CA . ALA B 1 441 ? -8.93 48.875 12.711 1 98.25 441 ALA B CA 1
ATOM 7878 C C . ALA B 1 441 ? -8.438 47.688 13.555 1 98.25 441 ALA B C 1
ATOM 7880 O O . ALA B 1 441 ? -7.719 46.812 13.055 1 98.25 441 ALA B O 1
ATOM 7881 N N . VAL B 1 442 ? -8.891 47.688 14.812 1 98.31 442 VAL B N 1
ATOM 7882 C CA . VAL B 1 442 ? -8.516 46.594 15.703 1 98.31 442 VAL B CA 1
ATOM 7883 C C . VAL B 1 442 ? -9.109 45.281 15.188 1 98.31 442 VAL B C 1
ATOM 7885 O O . VAL B 1 442 ? -8.422 44.25 15.148 1 98.31 442 VAL B O 1
ATOM 7888 N N . ASP B 1 443 ? -10.359 45.312 14.734 1 98.38 443 ASP B N 1
ATOM 7889 C CA . ASP B 1 443 ? -11.008 44.125 14.195 1 98.38 443 ASP B CA 1
ATOM 7890 C C . ASP B 1 443 ? -10.273 43.625 12.961 1 98.38 443 ASP B C 1
ATOM 7892 O O . ASP B 1 443 ? -10.094 42.406 12.797 1 98.38 443 ASP B O 1
ATOM 7896 N N . ALA B 1 444 ? -9.898 44.531 12.094 1 98.5 444 ALA B N 1
ATOM 7897 C CA . ALA B 1 444 ? -9.203 44.156 10.867 1 98.5 444 ALA B CA 1
ATOM 7898 C C . ALA B 1 444 ? -7.84 43.531 11.172 1 98.5 444 ALA B C 1
ATOM 7900 O O . ALA B 1 444 ? -7.43 42.562 10.531 1 98.5 444 ALA B O 1
ATOM 7901 N N . ALA B 1 445 ? -7.152 44.125 12.109 1 98.56 445 ALA B N 1
ATOM 7902 C CA . ALA B 1 445 ? -5.859 43.562 12.523 1 98.56 445 ALA B CA 1
ATOM 7903 C C . ALA B 1 445 ? -6.02 42.188 13.156 1 98.56 445 ALA B C 1
ATOM 7905 O O . ALA B 1 445 ? -5.242 41.281 12.875 1 98.56 445 ALA B O 1
ATOM 7906 N N . LEU B 1 446 ? -7.059 42.031 14.008 1 98.44 446 LEU B N 1
ATOM 7907 C CA . LEU B 1 446 ? -7.32 40.75 14.656 1 98.44 446 LEU B CA 1
ATOM 7908 C C . LEU B 1 446 ? -7.688 39.688 13.633 1 98.44 446 LEU B C 1
ATOM 7910 O O . LEU B 1 446 ? -7.297 38.531 13.781 1 98.44 446 LEU B O 1
ATOM 7914 N N . ARG B 1 447 ? -8.391 40.062 12.656 1 98.31 447 ARG B N 1
ATOM 7915 C CA . ARG B 1 447 ? -8.766 39.094 11.617 1 98.31 447 ARG B CA 1
ATOM 7916 C C . ARG B 1 447 ? -7.531 38.594 10.891 1 98.31 447 ARG B C 1
ATOM 7918 O O . ARG B 1 447 ? -7.383 37.375 10.695 1 98.31 447 ARG B O 1
ATOM 7925 N N . LEU B 1 448 ? -6.645 39.469 10.484 1 98.38 448 LEU B N 1
ATOM 7926 C CA . LEU B 1 448 ? -5.41 39.062 9.812 1 98.38 448 LEU B CA 1
ATOM 7927 C C . LEU B 1 448 ? -4.559 38.188 10.719 1 98.38 448 LEU B C 1
ATOM 7929 O O . LEU B 1 448 ? -4.043 37.156 10.273 1 98.38 448 LEU B O 1
ATOM 7933 N N . ASP B 1 449 ? -4.457 38.594 11.945 1 98.19 449 ASP B N 1
ATOM 7934 C CA . ASP B 1 449 ? -3.639 37.844 12.883 1 98.19 449 ASP B CA 1
ATOM 7935 C C . ASP B 1 449 ? -4.238 36.469 13.148 1 98.19 449 ASP B C 1
ATOM 7937 O O . ASP B 1 449 ? -3.512 35.469 13.227 1 98.19 449 ASP B O 1
ATOM 7941 N N . THR B 1 450 ? -5.523 36.344 13.258 1 97.88 450 THR B N 1
ATOM 7942 C CA . THR B 1 450 ? -6.207 35.094 13.555 1 97.88 450 THR B CA 1
ATOM 7943 C C . THR B 1 450 ? -6.121 34.156 12.375 1 97.88 450 THR B C 1
ATOM 7945 O O . THR B 1 450 ? -5.848 32.969 12.547 1 97.88 450 THR B O 1
ATOM 7948 N N . GLN B 1 451 ? -6.254 34.656 11.164 1 97.31 451 GLN B N 1
ATOM 7949 C CA . GLN B 1 451 ? -6.426 33.781 10.008 1 97.31 451 GLN B CA 1
ATOM 7950 C C . GLN B 1 451 ? -5.09 33.5 9.312 1 97.31 451 GLN B C 1
ATOM 7952 O O . GLN B 1 451 ? -4.965 32.562 8.547 1 97.31 451 GLN B O 1
ATOM 7957 N N . VAL B 1 452 ? -4.098 34.375 9.586 1 98 452 VAL B N 1
ATOM 7958 C CA . VAL B 1 452 ? -2.863 34.25 8.812 1 98 452 VAL B CA 1
ATOM 7959 C C . VAL B 1 452 ? -1.671 34.156 9.766 1 98 452 VAL B C 1
ATOM 7961 O O . VAL B 1 452 ? -1.022 33.125 9.852 1 98 452 VAL B O 1
ATOM 7964 N N . MET B 1 453 ? -1.452 35.219 10.617 1 98.06 453 MET B N 1
ATOM 7965 C CA . MET B 1 453 ? -0.241 35.281 11.43 1 98.06 453 MET B CA 1
ATOM 7966 C C . MET B 1 453 ? -0.219 34.156 12.461 1 98.06 453 MET B C 1
ATOM 7968 O O . MET B 1 453 ? 0.802 33.5 12.641 1 98.06 453 MET B O 1
ATOM 7972 N N . LEU B 1 454 ? -1.34 33.969 13.117 1 97.12 454 LEU B N 1
ATOM 7973 C CA . LEU B 1 454 ? -1.492 32.906 14.125 1 97.12 454 LEU B CA 1
ATOM 7974 C C . LEU B 1 454 ? -1.23 31.547 13.531 1 97.12 454 LEU B C 1
ATOM 7976 O O . LEU B 1 454 ? -0.532 30.719 14.133 1 97.12 454 LEU B O 1
ATOM 7980 N N . VAL B 1 455 ? -1.709 31.281 12.352 1 96.81 455 VAL B N 1
ATOM 7981 C CA . VAL B 1 455 ? -1.658 29.969 11.695 1 96.81 455 VAL B CA 1
ATOM 7982 C C . VAL B 1 455 ? -0.212 29.625 11.352 1 96.81 455 VAL B C 1
ATOM 7984 O O . VAL B 1 455 ? 0.252 28.516 11.648 1 96.81 455 VAL B O 1
ATOM 7987 N N . ASP B 1 456 ? 0.524 30.547 10.883 1 96.56 456 ASP B N 1
ATOM 7988 C CA . ASP B 1 456 ? 1.808 30.25 10.258 1 96.56 456 ASP B CA 1
ATOM 7989 C C . ASP B 1 456 ? 2.967 30.594 11.188 1 96.56 456 ASP B C 1
ATOM 7991 O O . ASP B 1 456 ? 4.125 30.609 10.766 1 96.56 456 ASP B O 1
ATOM 7995 N N . ASP B 1 457 ? 2.611 30.891 12.453 1 94.88 457 ASP B N 1
ATOM 7996 C CA . ASP B 1 457 ? 3.701 31.031 13.414 1 94.88 457 ASP B CA 1
ATOM 7997 C C . ASP B 1 457 ? 3.387 30.297 14.711 1 94.88 457 ASP B C 1
ATOM 7999 O O . ASP B 1 457 ? 3.723 29.125 14.867 1 94.88 457 ASP B O 1
ATOM 8003 N N . PRO B 1 458 ? 2.537 30.844 15.609 1 94.88 458 PRO B N 1
ATOM 8004 C CA . PRO B 1 458 ? 2.367 30.125 16.875 1 94.88 458 PRO B CA 1
ATOM 8005 C C . PRO B 1 458 ? 1.747 28.734 16.672 1 94.88 458 PRO B C 1
ATOM 8007 O O . PRO B 1 458 ? 2.17 27.766 17.312 1 94.88 458 PRO B O 1
ATOM 8010 N N . VAL B 1 459 ? 0.733 28.594 15.852 1 96.62 459 VAL B N 1
ATOM 8011 C CA . VAL B 1 459 ? 0.074 27.312 15.641 1 96.62 459 VAL B CA 1
ATOM 8012 C C . VAL B 1 459 ? 1.039 26.344 14.961 1 96.62 459 VAL B C 1
ATOM 8014 O O . VAL B 1 459 ? 1.151 25.188 15.367 1 96.62 459 VAL B O 1
ATOM 8017 N N . LYS B 1 460 ? 1.72 26.781 13.945 1 96.75 460 LYS B N 1
ATOM 8018 C CA . LYS B 1 460 ? 2.73 25.984 13.266 1 96.75 460 LYS B CA 1
ATOM 8019 C C . LYS B 1 460 ? 3.834 25.562 14.234 1 96.75 460 LYS B C 1
ATOM 8021 O O . LYS B 1 460 ? 4.297 24.422 14.195 1 96.75 460 LYS B O 1
ATOM 8026 N N . ARG B 1 461 ? 4.23 26.484 15.078 1 96.25 461 ARG B N 1
ATOM 8027 C CA . ARG B 1 461 ? 5.258 26.188 16.062 1 96.25 461 ARG B CA 1
ATOM 8028 C C . ARG B 1 461 ? 4.805 25.078 17.016 1 96.25 461 ARG B C 1
ATOM 8030 O O . ARG B 1 461 ? 5.535 24.109 17.234 1 96.25 461 ARG B O 1
ATOM 8037 N N . VAL B 1 462 ? 3.605 25.219 17.5 1 95.25 462 VAL B N 1
ATOM 8038 C CA . VAL B 1 462 ? 3.084 24.234 18.438 1 95.25 462 VAL B CA 1
ATOM 8039 C C . VAL B 1 462 ? 2.996 22.875 17.766 1 95.25 462 VAL B C 1
ATOM 8041 O O . VAL B 1 462 ? 3.459 21.875 18.312 1 95.25 462 VAL B O 1
ATOM 8044 N N . ASP B 1 463 ? 2.457 22.828 16.578 1 95.94 463 ASP B N 1
ATOM 8045 C CA . ASP B 1 463 ? 2.285 21.562 15.883 1 95.94 463 ASP B CA 1
ATOM 8046 C C . ASP B 1 463 ? 3.635 20.922 15.562 1 95.94 463 ASP B C 1
ATOM 8048 O O . ASP B 1 463 ? 3.85 19.734 15.836 1 95.94 463 ASP B O 1
ATOM 8052 N N . THR B 1 464 ? 4.59 21.672 15 1 96.19 464 THR B N 1
ATOM 8053 C CA . THR B 1 464 ? 5.832 21.094 14.5 1 96.19 464 THR B CA 1
ATOM 8054 C C . THR B 1 464 ? 6.738 20.688 15.664 1 96.19 464 THR B C 1
ATOM 8056 O O . THR B 1 464 ? 7.398 19.656 15.602 1 96.19 464 THR B O 1
ATOM 8059 N N . MET B 1 465 ? 6.801 21.484 16.688 1 96.19 465 MET B N 1
ATOM 8060 C CA . MET B 1 465 ? 7.719 21.188 17.781 1 96.19 465 MET B CA 1
ATOM 8061 C C . MET B 1 465 ? 7.219 20 18.625 1 96.19 465 MET B C 1
ATOM 8063 O O . MET B 1 465 ? 8.008 19.156 19.047 1 96.19 465 MET B O 1
ATOM 8067 N N . THR B 1 466 ? 5.898 20 18.844 1 96.69 466 THR B N 1
ATOM 8068 C CA . THR B 1 466 ? 5.367 18.891 19.625 1 96.69 466 THR B CA 1
ATOM 8069 C C . THR B 1 466 ? 5.371 17.594 18.797 1 96.69 466 THR B C 1
ATOM 8071 O O . THR B 1 466 ? 5.758 16.531 19.312 1 96.69 466 THR B O 1
ATOM 8074 N N . MET B 1 467 ? 5.043 17.703 17.547 1 97 467 MET B N 1
ATOM 8075 C CA . MET B 1 467 ? 4.941 16.5 16.703 1 97 467 MET B CA 1
ATOM 8076 C C . MET B 1 467 ? 6.324 15.953 16.375 1 97 467 MET B C 1
ATOM 8078 O O . MET B 1 467 ? 6.457 14.797 15.969 1 97 467 MET B O 1
ATOM 8082 N N . ALA B 1 468 ? 7.348 16.766 16.578 1 97.44 468 ALA B N 1
ATOM 8083 C CA . ALA B 1 468 ? 8.719 16.281 16.438 1 97.44 468 ALA B CA 1
ATOM 8084 C C . ALA B 1 468 ? 9.008 15.188 17.469 1 97.44 468 ALA B C 1
ATOM 8086 O O . ALA B 1 468 ? 9.961 14.422 17.328 1 97.44 468 ALA B O 1
ATOM 8087 N N . TRP B 1 469 ? 8.133 15.102 18.5 1 97.19 469 TRP B N 1
ATOM 8088 C CA . TRP B 1 469 ? 8.375 14.141 19.562 1 97.19 469 TRP B CA 1
ATOM 8089 C C . TRP B 1 469 ? 7.129 13.297 19.828 1 97.19 469 TRP B C 1
ATOM 8091 O O . TRP B 1 469 ? 6.984 12.711 20.906 1 97.19 469 TRP B O 1
ATOM 8101 N N . GLY B 1 470 ? 6.207 13.305 18.859 1 96.88 470 GLY B N 1
ATOM 8102 C CA . GLY B 1 470 ? 5.004 12.5 19 1 96.88 470 GLY B CA 1
ATOM 8103 C C . GLY B 1 470 ? 4.105 12.953 20.125 1 96.88 470 GLY B C 1
ATOM 8104 O O . GLY B 1 470 ? 3.562 12.133 20.875 1 96.88 470 GLY B O 1
ATOM 8105 N N . LEU B 1 471 ? 3.996 14.211 20.328 1 97.38 471 LEU B N 1
ATOM 8106 C CA . LEU B 1 471 ? 3.133 14.836 21.328 1 97.38 471 LEU B CA 1
ATOM 8107 C C . LEU B 1 471 ? 2.043 15.672 20.656 1 97.38 471 LEU B C 1
ATOM 8109 O O . LEU B 1 471 ? 2.342 16.625 19.938 1 97.38 471 LEU B O 1
ATOM 8113 N N . GLU B 1 472 ? 0.805 15.32 20.875 1 97.44 472 GLU B N 1
ATOM 8114 C CA . GLU B 1 472 ? -0.303 16.094 20.312 1 97.44 472 GLU B CA 1
ATOM 8115 C C . GLU B 1 472 ? -0.689 17.25 21.234 1 97.44 472 GLU B C 1
ATOM 8117 O O . GLU B 1 472 ? -1.005 17.031 22.406 1 97.44 472 GLU B O 1
ATOM 8122 N N . ALA B 1 473 ? -0.597 18.391 20.688 1 97.25 473 ALA B N 1
ATOM 8123 C CA . ALA B 1 473 ? -1.032 19.562 21.422 1 97.25 473 ALA B CA 1
ATOM 8124 C C . ALA B 1 473 ? -2.395 20.047 20.938 1 97.25 473 ALA B C 1
ATOM 8126 O O . ALA B 1 473 ? -2.609 20.203 19.734 1 97.25 473 ALA B O 1
ATOM 8127 N N . ARG B 1 474 ? -3.27 20.203 21.844 1 98 474 ARG B N 1
ATOM 8128 C CA . ARG B 1 474 ? -4.602 20.719 21.547 1 98 474 ARG B CA 1
ATOM 8129 C C . ARG B 1 474 ? -4.762 22.141 22.047 1 98 474 ARG B C 1
ATOM 8131 O O . ARG B 1 474 ? -4.184 22.516 23.078 1 98 474 ARG B O 1
ATOM 8138 N N . VAL B 1 475 ? -5.516 22.938 21.297 1 98.19 475 VAL B N 1
ATOM 8139 C CA . VAL B 1 475 ? -5.566 24.375 21.547 1 98.19 475 VAL B CA 1
ATOM 8140 C C . VAL B 1 475 ? -7.016 24.828 21.719 1 98.19 475 VAL B C 1
ATOM 8142 O O . VAL B 1 475 ? -7.648 25.297 20.766 1 98.19 475 VAL B O 1
ATOM 8145 N N . PRO B 1 476 ? -7.473 24.891 22.953 1 98.19 476 PRO B N 1
ATOM 8146 C CA . PRO B 1 476 ? -8.883 25.203 23.203 1 98.19 476 PRO B CA 1
ATOM 8147 C C . PRO B 1 476 ? -9.266 26.609 22.75 1 98.19 476 PRO B C 1
ATOM 8149 O O . PRO B 1 476 ? -10.398 26.844 22.312 1 98.19 476 PRO B O 1
ATOM 8152 N N . PHE B 1 477 ? -8.383 27.547 22.812 1 98.5 477 PHE B N 1
ATOM 8153 C CA . PHE B 1 477 ? -8.688 28.922 22.422 1 98.5 477 PHE B CA 1
ATOM 8154 C C . PHE B 1 477 ? -8.945 29.031 20.938 1 98.5 477 PHE B C 1
ATOM 8156 O O . PHE B 1 477 ? -9.438 30.062 20.453 1 98.5 477 PHE B O 1
ATOM 8163 N N . LEU B 1 478 ? -8.641 27.984 20.219 1 98.38 478 LEU B N 1
ATOM 8164 C CA . LEU B 1 478 ? -8.852 27.984 18.781 1 98.38 478 LEU B CA 1
ATOM 8165 C C . LEU B 1 478 ? -10.07 27.156 18.406 1 98.38 478 LEU B C 1
ATOM 8167 O O . LEU B 1 478 ? -10.195 26.688 17.281 1 98.38 478 LEU B O 1
ATOM 8171 N N . ASP B 1 479 ? -10.914 26.906 19.344 1 98.25 479 ASP B N 1
ATOM 8172 C CA . ASP B 1 479 ? -12.25 26.391 19.016 1 98.25 479 ASP B CA 1
ATOM 8173 C C . ASP B 1 479 ? -13.023 27.391 18.172 1 98.25 479 ASP B C 1
ATOM 8175 O O . ASP B 1 479 ? -13.172 28.562 18.547 1 98.25 479 ASP B O 1
ATOM 8179 N N . HIS B 1 480 ? -13.516 26.922 17.047 1 97.56 480 HIS B N 1
ATOM 8180 C CA . HIS B 1 480 ? -14.055 27.891 16.094 1 97.56 480 HIS B CA 1
ATOM 8181 C C . HIS B 1 480 ? -15.297 28.578 16.656 1 97.56 480 HIS B C 1
ATOM 8183 O O . HIS B 1 480 ? -15.578 29.719 16.328 1 97.56 480 HIS B O 1
ATOM 8189 N N . ASP B 1 481 ? -16.016 27.906 17.547 1 97.69 481 ASP B N 1
ATOM 8190 C CA . ASP B 1 481 ? -17.156 28.562 18.188 1 97.69 481 ASP B CA 1
ATOM 8191 C C . ASP B 1 481 ? -16.672 29.703 19.094 1 97.69 481 ASP B C 1
ATOM 8193 O O . ASP B 1 481 ? -17.281 30.766 19.125 1 97.69 481 ASP B O 1
ATOM 8197 N N . PHE B 1 482 ? -15.695 29.438 19.844 1 98.19 482 PHE B N 1
ATOM 8198 C CA . PHE B 1 482 ? -15.109 30.453 20.719 1 98.19 482 PHE B CA 1
ATOM 8199 C C . PHE B 1 482 ? -14.555 31.609 19.891 1 98.19 482 PHE B C 1
ATOM 8201 O O . PHE B 1 482 ? -14.781 32.781 20.219 1 98.19 482 PHE B O 1
ATOM 8208 N N . VAL B 1 483 ? -13.852 31.312 18.781 1 98.56 483 VAL B N 1
ATOM 8209 C CA . VAL B 1 483 ? -13.211 32.312 17.922 1 98.56 483 VAL B CA 1
ATOM 8210 C C . VAL B 1 483 ? -14.273 33.219 17.297 1 98.56 483 VAL B C 1
ATOM 8212 O O . VAL B 1 483 ? -14.109 34.438 17.25 1 98.56 483 VAL B O 1
ATOM 8215 N N . GLU B 1 484 ? -15.352 32.625 16.828 1 98 484 GLU B N 1
ATOM 8216 C CA . GLU B 1 484 ? -16.438 33.406 16.234 1 98 484 GLU B CA 1
ATOM 8217 C C . GLU B 1 484 ? -17.062 34.344 17.266 1 98 484 GLU B C 1
ATOM 8219 O O . GLU B 1 484 ? -17.344 35.5 16.953 1 98 484 GLU B O 1
ATOM 8224 N N . LEU B 1 485 ? -17.281 33.812 18.453 1 98.19 485 LEU B N 1
ATOM 8225 C CA . LEU B 1 485 ? -17.828 34.656 19.516 1 98.19 485 LEU B CA 1
ATOM 8226 C C . LEU B 1 485 ? -16.875 35.781 19.859 1 98.19 485 LEU B C 1
ATOM 8228 O O . LEU B 1 485 ? -17.297 36.938 19.984 1 98.19 485 LEU B O 1
ATOM 8232 N N . ALA B 1 486 ? -15.617 35.5 20.031 1 98.25 486 ALA B N 1
ATOM 8233 C CA . ALA B 1 486 ? -14.602 36.5 20.375 1 98.25 486 ALA B CA 1
ATOM 8234 C C . ALA B 1 486 ? -14.477 37.531 19.266 1 98.25 486 ALA B C 1
ATOM 8236 O O . ALA B 1 486 ? -14.219 38.719 19.547 1 98.25 486 ALA B O 1
ATOM 8237 N N . ALA B 1 487 ? -14.641 37.125 18.016 1 98 487 ALA B N 1
ATOM 8238 C CA . ALA B 1 487 ? -14.539 38.062 16.891 1 98 487 ALA B CA 1
ATOM 8239 C C . ALA B 1 487 ? -15.625 39.125 16.953 1 98 487 ALA B C 1
ATOM 8241 O O . ALA B 1 487 ? -15.414 40.25 16.531 1 98 487 ALA B O 1
ATOM 8242 N N . ALA B 1 488 ? -16.75 38.75 17.531 1 97.31 488 ALA B N 1
ATOM 8243 C CA . ALA B 1 488 ? -17.875 39.656 17.625 1 97.31 488 ALA B CA 1
ATOM 8244 C C . ALA B 1 488 ? -17.75 40.562 18.844 1 97.31 488 ALA B C 1
ATOM 8246 O O . ALA B 1 488 ? -18.453 41.562 18.953 1 97.31 488 ALA B O 1
ATOM 8247 N N . CYS B 1 489 ? -16.906 40.281 19.781 1 97.94 489 CYS B N 1
ATOM 8248 C CA . CYS B 1 489 ? -16.719 41.031 21.031 1 97.94 489 CYS B CA 1
ATOM 8249 C C . CYS B 1 489 ? -16.156 42.406 20.75 1 97.94 489 CYS B C 1
ATOM 8251 O O . CYS B 1 489 ? -15.188 42.562 20 1 97.94 489 CYS B O 1
ATOM 8253 N N . PRO B 1 490 ? -16.672 43.438 21.344 1 97.12 490 PRO B N 1
ATOM 8254 C CA . PRO B 1 490 ? -16.156 44.781 21.125 1 97.12 490 PRO B CA 1
ATOM 8255 C C . PRO B 1 490 ? -14.664 44.938 21.453 1 97.12 490 PRO B C 1
ATOM 8257 O O . PRO B 1 490 ? -14.219 44.438 22.5 1 97.12 490 PRO B O 1
ATOM 8260 N N . PRO B 1 491 ? -13.906 45.625 20.578 1 97 491 PRO B N 1
ATOM 8261 C CA . PRO B 1 491 ? -12.461 45.719 20.797 1 97 491 PRO B CA 1
ATOM 8262 C C . PRO B 1 491 ? -12.102 46.375 22.125 1 97 491 PRO B C 1
ATOM 8264 O O . PRO B 1 491 ? -11.078 46.062 22.719 1 97 491 PRO B O 1
ATOM 8267 N N . GLU B 1 492 ? -12.938 47.281 22.625 1 96.75 492 GLU B N 1
ATOM 8268 C CA . GLU B 1 492 ? -12.641 47.969 23.875 1 96.75 492 GLU B CA 1
ATOM 8269 C C . GLU B 1 492 ? -12.555 47 25.047 1 96.75 492 GLU B C 1
ATOM 8271 O O . GLU B 1 492 ? -11.742 47.188 25.953 1 96.75 492 GLU B O 1
ATOM 8276 N N . LEU B 1 493 ? -13.406 46.031 25.047 1 97.75 493 LEU B N 1
ATOM 8277 C CA . LEU B 1 493 ? -13.391 45.031 26.109 1 97.75 493 LEU B CA 1
ATOM 8278 C C . LEU B 1 493 ? -12.141 44.156 26.016 1 97.75 493 LEU B C 1
ATOM 8280 O O . LEU B 1 493 ? -11.586 43.75 27.047 1 97.75 493 LEU B O 1
ATOM 8284 N N . LYS B 1 494 ? -11.711 43.812 24.828 1 98.19 494 LYS B N 1
ATOM 8285 C CA . LYS B 1 494 ? -10.516 43 24.625 1 98.19 494 LYS B CA 1
ATOM 8286 C C . LYS B 1 494 ? -9.258 43.781 24.984 1 98.19 494 LYS B C 1
ATOM 8288 O O . LYS B 1 494 ? -8.32 43.25 25.578 1 98.19 494 LYS B O 1
ATOM 8293 N N . LEU B 1 495 ? -9.227 45.094 24.641 1 97.69 495 LEU B N 1
ATOM 8294 C CA . LEU B 1 495 ? -8.047 45.938 24.828 1 97.69 495 LEU B CA 1
ATOM 8295 C C . LEU B 1 495 ? -7.914 46.375 26.266 1 97.69 495 LEU B C 1
ATOM 8297 O O . LEU B 1 495 ? -6.852 46.844 26.688 1 97.69 495 LEU B O 1
ATOM 8301 N N . ALA B 1 496 ? -8.984 46.188 26.984 1 95.81 496 ALA B N 1
ATOM 8302 C CA . ALA B 1 496 ? -8.969 46.656 28.375 1 95.81 496 ALA B CA 1
ATOM 8303 C C . ALA B 1 496 ? -7.844 46 29.156 1 95.81 496 ALA B C 1
ATOM 8305 O O . ALA B 1 496 ? -7.402 44.906 28.812 1 95.81 496 ALA B O 1
ATOM 8306 N N . SER B 1 497 ? -7.359 46.75 30.219 1 91.88 497 SER B N 1
ATOM 8307 C CA . SER B 1 497 ? -6.355 46.281 31.156 1 91.88 497 SER B CA 1
ATOM 8308 C C . SER B 1 497 ? -5.082 45.844 30.422 1 91.88 497 SER B C 1
ATOM 8310 O O . SER B 1 497 ? -4.477 44.844 30.766 1 91.88 497 SER B O 1
ATOM 8312 N N . GLY B 1 498 ? -4.781 46.5 29.344 1 88.56 498 GLY B N 1
ATOM 8313 C CA . GLY B 1 498 ? -3.535 46.25 28.641 1 88.56 498 GLY B CA 1
ATOM 8314 C C . GLY B 1 498 ? -3.613 45.062 27.688 1 88.56 498 GLY B C 1
ATOM 8315 O O . GLY B 1 498 ? -2.588 44.594 27.188 1 88.56 498 GLY B O 1
ATOM 8316 N N . GLY B 1 499 ? -4.746 44.625 27.453 1 93.62 499 GLY B N 1
ATOM 8317 C CA . GLY B 1 499 ? -4.949 43.469 26.578 1 93.62 499 GLY B CA 1
ATOM 8318 C C . GLY B 1 499 ? -5.613 42.312 27.266 1 93.62 499 GLY B C 1
ATOM 8319 O O . GLY B 1 499 ? -5.363 42.031 28.438 1 93.62 499 GLY B O 1
ATOM 8320 N N . LYS B 1 500 ? -6.438 41.531 26.594 1 96.88 500 LYS B N 1
ATOM 8321 C CA . LYS B 1 500 ? -7.23 40.406 27.062 1 96.88 500 LYS B CA 1
ATOM 8322 C C . LYS B 1 500 ? -8.078 40.781 28.281 1 96.88 500 LYS B C 1
ATOM 8324 O O . LYS B 1 500 ? -8.219 40 29.219 1 96.88 500 LYS B O 1
ATOM 8329 N N . GLY B 1 501 ? -8.516 42 28.203 1 96.31 501 GLY B N 1
ATOM 8330 C CA . GLY B 1 501 ? -9.25 42.531 29.344 1 96.31 501 GLY B CA 1
ATOM 8331 C C . GLY B 1 501 ? -10.477 41.688 29.688 1 96.31 501 GLY B C 1
ATOM 8332 O O . GLY B 1 501 ? -10.695 41.344 30.859 1 96.31 501 GLY B O 1
ATOM 8333 N N . VAL B 1 502 ? -11.25 41.344 28.75 1 97.44 502 VAL B N 1
ATOM 8334 C CA . VAL B 1 502 ? -12.477 40.594 28.953 1 97.44 502 VAL B CA 1
ATOM 8335 C C . VAL B 1 502 ? -12.156 39.25 29.578 1 97.44 502 VAL B C 1
ATOM 8337 O O . VAL B 1 502 ? -12.898 38.75 30.422 1 97.44 502 VAL B O 1
ATOM 8340 N N . LEU B 1 503 ? -11.062 38.625 29.156 1 97.06 503 LEU B N 1
ATOM 8341 C CA . LEU B 1 503 ? -10.648 37.344 29.719 1 97.06 503 LEU B CA 1
ATOM 8342 C C . LEU B 1 503 ? -10.172 37.5 31.156 1 97.06 503 LEU B C 1
ATOM 8344 O O . LEU B 1 503 ? -10.508 36.688 32.031 1 97.06 503 LEU B O 1
ATOM 8348 N N . LYS B 1 504 ? -9.367 38.531 31.344 1 96.38 504 LYS B N 1
ATOM 8349 C CA . LYS B 1 504 ? -8.867 38.812 32.688 1 96.38 504 LYS B CA 1
ATOM 8350 C C . LYS B 1 504 ? -10.023 39.031 33.688 1 96.38 504 LYS B C 1
ATOM 8352 O O . LYS B 1 504 ? -10.047 38.438 34.75 1 96.38 504 LYS B O 1
ATOM 8357 N N . ASP B 1 505 ? -10.945 39.781 33.25 1 96.81 505 ASP B N 1
ATOM 8358 C CA . ASP B 1 505 ? -12.094 40.062 34.125 1 96.81 505 ASP B CA 1
ATOM 8359 C C . ASP B 1 505 ? -12.922 38.812 34.375 1 96.81 505 ASP B C 1
ATOM 8361 O O . ASP B 1 505 ? -13.375 38.562 35.469 1 96.81 505 ASP B O 1
ATOM 8365 N N . ALA B 1 506 ? -13.07 38.062 33.375 1 96.56 506 ALA B N 1
ATOM 8366 C CA . ALA B 1 506 ? -13.852 36.812 33.469 1 96.56 506 ALA B CA 1
ATOM 8367 C C . ALA B 1 506 ? -13.164 35.812 34.375 1 96.56 506 ALA B C 1
ATOM 8369 O O . ALA B 1 506 ? -13.82 34.938 34.969 1 96.56 506 ALA B O 1
ATOM 8370 N N . SER B 1 507 ? -11.859 35.906 34.594 1 95.94 507 SER B N 1
ATOM 8371 C CA . SER B 1 507 ? -11.07 34.906 35.281 1 95.94 507 SER B CA 1
ATOM 8372 C C . SER B 1 507 ? -10.891 35.25 36.75 1 95.94 507 SER B C 1
ATOM 8374 O O . SER B 1 507 ? -10.352 34.438 37.531 1 95.94 507 SER B O 1
ATOM 8376 N N . ARG B 1 508 ? -11.305 36.344 37.156 1 95 508 ARG B N 1
ATOM 8377 C CA . ARG B 1 508 ? -11.008 36.875 38.5 1 95 508 ARG B CA 1
ATOM 8378 C C . ARG B 1 508 ? -11.602 35.969 39.594 1 95 508 ARG B C 1
ATOM 8380 O O . ARG B 1 508 ? -11.039 35.844 40.656 1 95 508 ARG B O 1
ATOM 8387 N N . LYS B 1 509 ? -12.617 35.281 39.25 1 92.06 509 LYS B N 1
ATOM 8388 C CA . LYS B 1 509 ? -13.234 34.406 40.219 1 92.06 509 LYS B CA 1
ATOM 8389 C C . LYS B 1 509 ? -12.586 33.031 40.219 1 92.06 509 LYS B C 1
ATOM 8391 O O . LYS B 1 509 ? -12.75 32.25 41.156 1 92.06 509 LYS B O 1
ATOM 8396 N N . LEU B 1 510 ? -11.852 32.75 39.281 1 94.44 510 LEU B N 1
ATOM 8397 C CA . LEU B 1 510 ? -11.359 31.391 39.062 1 94.44 510 LEU B CA 1
ATOM 8398 C C . LEU B 1 510 ? -9.883 31.297 39.406 1 94.44 510 LEU B C 1
ATOM 8400 O O . LEU B 1 510 ? -9.391 30.219 39.75 1 94.44 510 LEU B O 1
ATOM 8404 N N . LEU B 1 511 ? -9.148 32.375 39.25 1 96.06 511 LEU B N 1
ATOM 8405 C CA . LEU B 1 511 ? -7.691 32.312 39.344 1 96.06 511 LEU B CA 1
ATOM 8406 C C . LEU B 1 511 ? -7.195 33.281 40.438 1 96.06 511 LEU B C 1
ATOM 8408 O O . LEU B 1 511 ? -7.836 34.312 40.688 1 96.06 511 LEU B O 1
ATOM 8412 N N . PRO B 1 512 ? -6 33 40.969 1 94.88 512 PRO B N 1
ATOM 8413 C CA . PRO B 1 512 ? -5.359 33.969 41.844 1 94.88 512 PRO B CA 1
ATOM 8414 C C . PRO B 1 512 ? -5.035 35.281 41.125 1 94.88 512 PRO B C 1
ATOM 8416 O O . PRO B 1 512 ? -4.566 35.281 40 1 94.88 512 PRO B O 1
ATOM 8419 N N . PRO B 1 513 ? -5.285 36.406 41.781 1 93.81 513 PRO B N 1
ATOM 8420 C CA . PRO B 1 513 ? -5.027 37.688 41.156 1 93.81 513 PRO B CA 1
ATOM 8421 C C . PRO B 1 513 ? -3.574 37.875 40.719 1 93.81 513 PRO B C 1
ATOM 8423 O O . PRO B 1 513 ? -3.299 38.562 39.75 1 93.81 513 PRO B O 1
ATOM 8426 N N . GLU B 1 514 ? -2.691 37.188 41.438 1 91.69 514 GLU B N 1
ATOM 8427 C CA . GLU B 1 514 ? -1.271 37.281 41.125 1 91.69 514 GLU B CA 1
ATOM 8428 C C . GLU B 1 514 ? -1.01 36.844 39.688 1 91.69 514 GLU B C 1
ATOM 8430 O O . GLU B 1 514 ? -0.114 37.375 39.031 1 91.69 514 GLU B O 1
ATOM 8435 N N . VAL B 1 515 ? -1.8 35.906 39.312 1 91.62 515 VAL B N 1
ATOM 8436 C CA . VAL B 1 515 ? -1.629 35.344 37.969 1 91.62 515 VAL B CA 1
ATOM 8437 C C . VAL B 1 515 ? -2.309 36.25 36.938 1 91.62 515 VAL B C 1
ATOM 8439 O O . VAL B 1 515 ? -1.778 36.469 35.844 1 91.62 515 VAL B O 1
ATOM 8442 N N . ILE B 1 516 ? -3.418 36.844 37.25 1 91.94 516 ILE B N 1
ATOM 8443 C CA . ILE B 1 516 ? -4.203 37.656 36.344 1 91.94 516 ILE B CA 1
ATOM 8444 C C . ILE B 1 516 ? -3.467 38.969 36.094 1 91.94 516 ILE B C 1
ATOM 8446 O O . ILE B 1 516 ? -3.42 39.469 34.969 1 91.94 516 ILE B O 1
ATOM 8450 N N . ASP B 1 517 ? -2.842 39.531 37.062 1 86.06 517 ASP B N 1
ATOM 8451 C CA . ASP B 1 517 ? -2.293 40.875 37 1 86.06 517 ASP B CA 1
ATOM 8452 C C . ASP B 1 517 ? -0.785 40.844 36.781 1 86.06 517 ASP B C 1
ATOM 8454 O O . ASP B 1 517 ? -0.112 41.875 36.875 1 86.06 517 ASP B O 1
ATOM 8458 N N . ARG B 1 518 ? -0.376 39.75 36.531 1 80.94 518 ARG B N 1
ATOM 8459 C CA . ARG B 1 518 ? 1.056 39.625 36.281 1 80.94 518 ARG B CA 1
ATOM 8460 C C . ARG B 1 518 ? 1.432 40.312 34.969 1 80.94 518 ARG B C 1
ATOM 8462 O O . ARG B 1 518 ? 0.628 40.375 34.031 1 80.94 518 ARG B O 1
ATOM 8469 N N . THR B 1 519 ? 2.582 40.812 35.031 1 65.44 519 THR B N 1
ATOM 8470 C CA . THR B 1 519 ? 3.08 41.375 33.75 1 65.44 519 THR B CA 1
ATOM 8471 C C . THR B 1 519 ? 3.537 40.25 32.844 1 65.44 519 THR B C 1
ATOM 8473 O O . THR B 1 519 ? 4.156 39.281 33.281 1 65.44 519 THR B O 1
ATOM 8476 N N . LYS B 1 520 ? 2.998 40.312 31.594 1 63.19 520 LYS B N 1
ATOM 8477 C CA . LYS B 1 520 ? 3.309 39.25 30.609 1 63.19 520 LYS B CA 1
ATOM 8478 C C . LYS B 1 520 ? 4.812 39.031 30.5 1 63.19 520 LYS B C 1
ATOM 8480 O O . LYS B 1 520 ? 5.574 40 30.281 1 63.19 520 LYS B O 1
ATOM 8485 N N . GLY B 1 521 ? 5.258 37.938 31.156 1 56.59 521 GLY B N 1
ATOM 8486 C CA . GLY B 1 521 ? 6.645 37.531 30.969 1 56.59 521 GLY B CA 1
ATOM 8487 C C . GLY B 1 521 ? 6.852 36.656 29.75 1 56.59 521 GLY B C 1
ATOM 8488 O O . GLY B 1 521 ? 5.898 36.062 29.234 1 56.59 521 GLY B O 1
ATOM 8489 N N . HIS B 1 522 ? 7.777 37.094 28.828 1 53.22 522 HIS B N 1
ATOM 8490 C CA . HIS B 1 522 ? 8.086 36.25 27.672 1 53.22 522 HIS B CA 1
ATOM 8491 C C . HIS B 1 522 ? 9.031 35.125 28.062 1 53.22 522 HIS B C 1
ATOM 8493 O O . HIS B 1 522 ? 9.875 35.312 28.938 1 53.22 522 HIS B O 1
ATOM 8499 N N . PHE B 1 523 ? 8.516 33.906 27.625 1 55.41 523 PHE B N 1
ATOM 8500 C CA . PHE B 1 523 ? 9.414 32.75 27.766 1 55.41 523 PHE B CA 1
ATOM 8501 C C . PHE B 1 523 ? 10.75 33.031 27.094 1 55.41 523 PHE B C 1
ATOM 8503 O O . PHE B 1 523 ? 10.844 33.062 25.859 1 55.41 523 PHE B O 1
ATOM 8510 N N . LEU B 1 524 ? 11.664 33.688 27.797 1 58.47 524 LEU B N 1
ATOM 8511 C CA . LEU B 1 524 ? 12.93 34.062 27.172 1 58.47 524 LEU B CA 1
ATOM 8512 C C . LEU B 1 524 ? 13.945 32.938 27.281 1 58.47 524 LEU B C 1
ATOM 8514 O O . LEU B 1 524 ? 14.016 32.25 28.312 1 58.47 524 LEU B O 1
ATOM 8518 N N . VAL B 1 525 ? 14.273 32.438 26.016 1 65.12 525 VAL B N 1
ATOM 8519 C CA . VAL B 1 525 ? 15.461 31.594 26.016 1 65.12 525 VAL B CA 1
ATOM 8520 C C . VAL B 1 525 ? 16.719 32.469 25.969 1 65.12 525 VAL B C 1
ATOM 8522 O O . VAL B 1 525 ? 17.156 32.875 24.891 1 65.12 525 VAL B O 1
ATOM 8525 N N . PRO B 1 526 ? 17.281 32.812 27.078 1 64.88 526 PRO B N 1
ATOM 8526 C CA . PRO B 1 526 ? 18.359 33.781 27.125 1 64.88 526 PRO B CA 1
ATOM 8527 C C . PRO B 1 526 ? 19.453 33.5 26.094 1 64.88 526 PRO B C 1
ATOM 8529 O O . PRO B 1 526 ? 19.984 34.438 25.484 1 64.88 526 PRO B O 1
ATOM 8532 N N . GLY B 1 527 ? 19.734 32.469 25.703 1 66.25 527 GLY B N 1
ATOM 8533 C CA . GLY B 1 527 ? 20.828 32.156 24.781 1 66.25 527 GLY B CA 1
ATOM 8534 C C . GLY B 1 527 ? 20.516 32.5 23.344 1 66.25 527 GLY B C 1
ATOM 8535 O O . GLY B 1 527 ? 21.422 32.75 22.547 1 66.25 527 GLY B O 1
ATOM 8536 N N . ILE B 1 528 ? 19.25 32.75 22.969 1 76.12 528 ILE B N 1
ATOM 8537 C CA . ILE B 1 528 ? 18.906 33 21.578 1 76.12 528 ILE B CA 1
ATOM 8538 C C . ILE B 1 528 ? 18.531 34.469 21.375 1 76.12 528 ILE B C 1
ATOM 8540 O O . ILE B 1 528 ? 18.812 35.062 20.344 1 76.12 528 ILE B O 1
ATOM 8544 N N . ARG B 1 529 ? 17.969 35.062 22.297 1 78.88 529 ARG B N 1
ATOM 8545 C CA . ARG B 1 529 ? 17.625 36.5 22.219 1 78.88 529 ARG B CA 1
ATOM 8546 C C . ARG B 1 529 ? 18.875 37.344 22.219 1 78.88 529 ARG B C 1
ATOM 8548 O O . ARG B 1 529 ? 18.922 38.375 21.547 1 78.88 529 ARG B O 1
ATOM 8555 N N . HIS B 1 530 ? 19.812 36.938 22.938 1 85.44 530 HIS B N 1
ATOM 8556 C CA . HIS B 1 530 ? 21.141 37.531 22.938 1 85.44 530 HIS B CA 1
ATOM 8557 C C . HIS B 1 530 ? 22.203 36.531 22.547 1 85.44 530 HIS B C 1
ATOM 8559 O O . HIS B 1 530 ? 22.734 35.812 23.391 1 85.44 530 HIS B O 1
ATOM 8565 N N . LEU B 1 531 ? 22.516 36.656 21.266 1 89.75 531 LEU B N 1
ATOM 8566 C CA . LEU B 1 531 ? 23.422 35.656 20.688 1 89.75 531 LEU B CA 1
ATOM 8567 C C . LEU B 1 531 ? 24.828 35.812 21.25 1 89.75 531 LEU B C 1
ATOM 8569 O O . LEU B 1 531 ? 25.406 36.906 21.219 1 89.75 531 LEU B O 1
ATOM 8573 N N . HIS B 1 532 ? 25.297 34.75 21.781 1 89 532 HIS B N 1
ATOM 8574 C CA . HIS B 1 532 ? 26.672 34.75 22.297 1 89 532 HIS B CA 1
ATOM 8575 C C . HIS B 1 532 ? 27.234 33.344 22.344 1 89 532 HIS B C 1
ATOM 8577 O O . HIS B 1 532 ? 26.5 32.375 22.125 1 89 532 HIS B O 1
ATOM 8583 N N . GLY B 1 533 ? 28.484 33.219 22.453 1 89.56 533 GLY B N 1
ATOM 8584 C CA . GLY B 1 533 ? 29.141 31.922 22.625 1 89.56 533 GLY B CA 1
ATOM 8585 C C . GLY B 1 533 ? 28.953 30.984 21.438 1 89.56 533 GLY B C 1
ATOM 8586 O O . GLY B 1 533 ? 29.141 31.391 20.297 1 89.56 533 GLY B O 1
ATOM 8587 N N . GLU B 1 534 ? 28.594 29.812 21.828 1 91.06 534 GLU B N 1
ATOM 8588 C CA . GLU B 1 534 ? 28.531 28.75 20.828 1 91.06 534 GLU B CA 1
ATOM 8589 C C . GLU B 1 534 ? 27.375 28.984 19.844 1 91.06 534 GLU B C 1
ATOM 8591 O O . GLU B 1 534 ? 27.469 28.641 18.672 1 91.06 534 GLU B O 1
ATOM 8596 N N . VAL B 1 535 ? 26.312 29.594 20.328 1 91.38 535 VAL B N 1
ATOM 8597 C CA . VAL B 1 535 ? 25.172 29.859 19.453 1 91.38 535 VAL B CA 1
ATOM 8598 C C . VAL B 1 535 ? 25.562 30.922 18.422 1 91.38 535 VAL B C 1
ATOM 8600 O O . VAL B 1 535 ? 25.203 30.797 17.25 1 91.38 535 VAL B O 1
ATOM 8603 N N . LEU B 1 536 ? 26.281 31.938 18.859 1 94.62 536 LEU B N 1
ATOM 8604 C CA . LEU B 1 536 ? 26.75 32.969 17.938 1 94.62 536 LEU B CA 1
ATOM 8605 C C . LEU B 1 536 ? 27.719 32.375 16.922 1 94.62 536 LEU B C 1
ATOM 8607 O O . LEU B 1 536 ? 27.672 32.719 15.734 1 94.62 536 LEU B O 1
ATOM 8611 N N . ASP B 1 537 ? 28.547 31.469 17.391 1 95.75 537 ASP B N 1
ATOM 8612 C CA . ASP B 1 537 ? 29.469 30.797 16.484 1 95.75 537 ASP B CA 1
ATOM 8613 C C . ASP B 1 537 ? 28.719 30 15.422 1 95.75 537 ASP B C 1
ATOM 8615 O O . ASP B 1 537 ? 29.078 30.047 14.242 1 95.75 537 ASP B O 1
ATOM 8619 N N . MET B 1 538 ? 27.734 29.359 15.891 1 94.81 538 MET B N 1
ATOM 8620 C CA . MET B 1 538 ? 26.906 28.562 15 1 94.81 538 MET B CA 1
ATOM 8621 C C . MET B 1 538 ? 26.219 29.453 13.961 1 94.81 538 MET B C 1
ATOM 8623 O O . MET B 1 538 ? 26.203 29.109 12.773 1 94.81 538 MET B O 1
ATOM 8627 N N . VAL B 1 539 ? 25.75 30.516 14.344 1 95.69 539 VAL B N 1
ATOM 8628 C CA . VAL B 1 539 ? 25.062 31.469 13.492 1 95.69 539 VAL B CA 1
ATOM 8629 C C . VAL B 1 539 ? 26.047 32.062 12.477 1 95.69 539 VAL B C 1
ATOM 8631 O O . VAL B 1 539 ? 25.75 32.125 11.281 1 95.69 539 VAL B O 1
ATOM 8634 N N . GLY B 1 540 ? 27.141 32.469 12.984 1 97.44 540 GLY B N 1
ATOM 8635 C CA . GLY B 1 540 ? 28.156 33 12.102 1 97.44 540 GLY B CA 1
ATOM 8636 C C . GLY B 1 540 ? 28.609 32 11.047 1 97.44 540 GLY B C 1
ATOM 8637 O O . GLY B 1 540 ? 28.75 32.344 9.867 1 97.44 540 GLY B O 1
ATOM 8638 N N . ASP B 1 541 ? 28.844 30.844 11.484 1 97.69 541 ASP B N 1
ATOM 8639 C CA . ASP B 1 541 ? 29.25 29.797 10.562 1 97.69 541 ASP B CA 1
ATOM 8640 C C . ASP B 1 541 ? 28.188 29.547 9.5 1 97.69 541 ASP B C 1
ATOM 8642 O O . ASP B 1 541 ? 28.5 29.453 8.305 1 97.69 541 ASP B O 1
ATOM 8646 N N . ALA B 1 542 ? 26.938 29.453 9.883 1 97.38 542 ALA B N 1
ATOM 8647 C CA . ALA B 1 542 ? 25.844 29.141 8.977 1 97.38 542 ALA B CA 1
ATOM 8648 C C . ALA B 1 542 ? 25.719 30.219 7.887 1 97.38 542 ALA B C 1
ATOM 8650 O O . ALA B 1 542 ? 25.375 29.906 6.746 1 97.38 542 ALA B O 1
ATOM 8651 N N . LEU B 1 543 ? 26.047 31.422 8.195 1 98.19 543 LEU B N 1
ATOM 8652 C CA . LEU B 1 543 ? 25.812 32.531 7.277 1 98.19 543 LEU B CA 1
ATOM 8653 C C . LEU B 1 543 ? 27.047 32.781 6.406 1 98.19 543 LEU B C 1
ATOM 8655 O O . LEU B 1 543 ? 26.969 33.5 5.41 1 98.19 543 LEU B O 1
ATOM 8659 N N . THR B 1 544 ? 28.172 32.094 6.77 1 97.81 544 THR B N 1
ATOM 8660 C CA . THR B 1 544 ? 29.391 32.469 6.059 1 97.81 544 THR B CA 1
ATOM 8661 C C . THR B 1 544 ? 30.062 31.234 5.46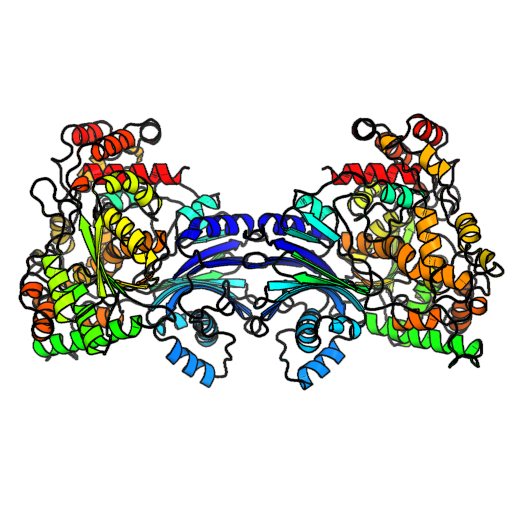9 1 97.81 544 THR B C 1
ATOM 8663 O O . THR B 1 544 ? 31.078 31.344 4.785 1 97.81 544 THR B O 1
ATOM 8666 N N . ASN B 1 545 ? 29.562 30.062 5.773 1 97.5 545 ASN B N 1
ATOM 8667 C CA . ASN B 1 545 ? 30.188 28.859 5.234 1 97.5 545 ASN B CA 1
ATOM 8668 C C . ASN B 1 545 ? 30.016 28.766 3.723 1 97.5 545 ASN B C 1
ATOM 8670 O O . ASN B 1 545 ? 29.406 29.641 3.105 1 97.5 545 ASN B O 1
ATOM 8674 N N . ASP B 1 546 ? 30.516 27.688 3.092 1 97.31 546 ASP B N 1
ATOM 8675 C CA . ASP B 1 546 ? 30.547 27.531 1.64 1 97.31 546 ASP B CA 1
ATOM 8676 C C . ASP B 1 546 ? 29.141 27.391 1.064 1 97.31 546 ASP B C 1
ATOM 8678 O O . ASP B 1 546 ? 28.859 27.906 -0.019 1 97.31 546 ASP B O 1
ATOM 8682 N N . THR B 1 547 ? 28.312 26.703 1.777 1 96.81 547 THR B N 1
ATOM 8683 C CA . THR B 1 547 ? 26.938 26.484 1.318 1 96.81 547 THR B CA 1
ATOM 8684 C C . THR B 1 547 ? 26.188 27.812 1.231 1 96.81 547 THR B C 1
ATOM 8686 O O . THR B 1 547 ? 25.484 28.078 0.255 1 96.81 547 THR B O 1
ATOM 8689 N N . ALA B 1 548 ? 26.328 28.625 2.213 1 97.38 548 ALA B N 1
ATOM 8690 C CA . ALA B 1 548 ? 25.688 29.938 2.238 1 97.38 548 ALA B CA 1
ATOM 8691 C C . ALA B 1 548 ? 26.234 30.844 1.133 1 97.38 548 ALA B C 1
ATOM 8693 O O . ALA B 1 548 ? 25.469 31.547 0.466 1 97.38 548 ALA B O 1
ATOM 8694 N N . ARG B 1 549 ? 27.5 30.781 0.946 1 96.06 549 ARG B N 1
ATOM 8695 C CA . ARG B 1 549 ? 28.141 31.594 -0.083 1 96.06 549 ARG B CA 1
ATOM 8696 C C . ARG B 1 549 ? 27.688 31.172 -1.476 1 96.06 549 ARG B C 1
ATOM 8698 O O . ARG B 1 549 ? 27.438 32.031 -2.336 1 96.06 549 ARG B O 1
ATOM 8705 N N . ALA B 1 550 ? 27.688 29.891 -1.648 1 96.25 550 ALA B N 1
ATOM 8706 C CA . ALA B 1 550 ? 27.25 29.359 -2.941 1 96.25 550 ALA B CA 1
ATOM 8707 C C . ALA B 1 550 ? 25.812 29.75 -3.242 1 96.25 550 ALA B C 1
ATOM 8709 O O . ALA B 1 550 ? 25.469 30.062 -4.387 1 96.25 550 ALA B O 1
ATOM 8710 N N . ARG B 1 551 ? 24.891 29.703 -2.252 1 96.06 551 ARG B N 1
ATOM 8711 C CA . ARG B 1 551 ? 23.484 30.094 -2.434 1 96.06 551 ARG B CA 1
ATOM 8712 C C . ARG B 1 551 ? 23.375 31.594 -2.701 1 96.06 551 ARG B C 1
ATOM 8714 O O . ARG B 1 551 ? 22.531 32.031 -3.488 1 96.06 551 ARG B O 1
ATOM 8721 N N . GLY B 1 552 ? 24.188 32.375 -2.033 1 97.38 552 GLY B N 1
ATOM 8722 C CA . GLY B 1 552 ? 24.234 33.812 -2.248 1 97.38 552 GLY B CA 1
ATOM 8723 C C . GLY B 1 552 ? 22.922 34.5 -1.918 1 97.38 552 GLY B C 1
ATOM 8724 O O . GLY B 1 552 ? 22.5 35.406 -2.625 1 97.38 552 GLY B O 1
ATOM 8725 N N . LEU B 1 553 ? 22.266 34.094 -0.899 1 97.75 553 LEU B N 1
ATOM 8726 C CA . LEU B 1 553 ? 20.938 34.594 -0.538 1 97.75 553 LEU B CA 1
ATOM 8727 C C . LEU B 1 553 ? 21 36.031 -0.05 1 97.75 553 LEU B C 1
ATOM 8729 O O . LEU B 1 553 ? 20.109 36.812 -0.358 1 97.75 553 LEU B O 1
ATOM 8733 N N . TYR B 1 554 ? 22.031 36.375 0.705 1 98.19 554 TYR B N 1
ATOM 8734 C CA . TYR B 1 554 ? 22.109 37.656 1.364 1 98.19 554 TYR B CA 1
ATOM 8735 C C . TYR B 1 554 ? 23.25 38.5 0.775 1 98.19 554 TYR B C 1
ATOM 8737 O O . TYR B 1 554 ? 24.234 37.938 0.279 1 98.19 554 TYR B O 1
ATOM 8745 N N . ARG B 1 555 ? 23.047 39.844 0.856 1 97.19 555 ARG B N 1
ATOM 8746 C CA . ARG B 1 555 ? 24.156 40.75 0.569 1 97.19 555 ARG B CA 1
ATOM 8747 C C . ARG B 1 555 ? 25.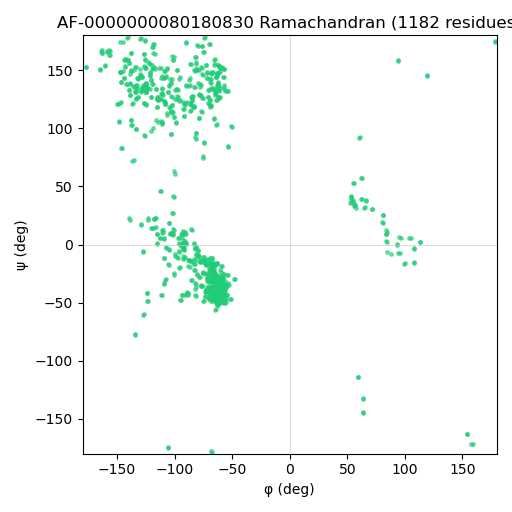266 40.594 1.607 1 97.19 555 ARG B C 1
ATOM 8749 O O . ARG B 1 555 ? 25.016 40.656 2.811 1 97.19 555 ARG B O 1
ATOM 8756 N N . SER B 1 556 ? 26.516 40.438 1.146 1 95.75 556 SER B N 1
ATOM 8757 C CA . SER B 1 556 ? 27.641 40.219 2.041 1 95.75 556 SER B CA 1
ATOM 8758 C C . SER B 1 556 ? 27.797 41.344 3.057 1 95.75 556 SER B C 1
ATOM 8760 O O . SER B 1 556 ? 28.109 41.094 4.223 1 95.75 556 SER B O 1
ATOM 8762 N N . GLY B 1 557 ? 27.641 42.531 2.615 1 96.25 557 GLY B N 1
ATOM 8763 C CA . GLY B 1 557 ? 27.734 43.688 3.51 1 96.25 557 GLY B CA 1
ATOM 8764 C C . GLY B 1 557 ? 26.719 43.656 4.629 1 96.25 557 GLY B C 1
ATOM 8765 O O . GLY B 1 557 ? 27.016 44.031 5.766 1 96.25 557 GLY B O 1
ATOM 8766 N N . ALA B 1 558 ? 25.516 43.25 4.301 1 96.25 558 ALA B N 1
ATOM 8767 C CA . ALA B 1 558 ? 24.453 43.156 5.301 1 96.25 558 ALA B CA 1
ATOM 8768 C C . ALA B 1 558 ? 24.797 42.125 6.371 1 96.25 558 ALA B C 1
ATOM 8770 O O . ALA B 1 558 ? 24.625 42.375 7.566 1 96.25 558 ALA B O 1
ATOM 8771 N N . VAL B 1 559 ? 25.281 40.969 5.977 1 97.5 559 VAL B N 1
ATOM 8772 C CA . VAL B 1 559 ? 25.656 39.906 6.898 1 97.5 559 VAL B CA 1
ATOM 8773 C C . VAL B 1 559 ? 26.812 40.375 7.781 1 97.5 559 VAL B C 1
ATOM 8775 O O . VAL B 1 559 ? 26.781 40.156 9 1 97.5 559 VAL B O 1
ATOM 8778 N N . SER B 1 560 ? 27.766 40.969 7.18 1 97.12 560 SER B N 1
ATOM 8779 C CA . SER B 1 560 ? 28.938 41.438 7.918 1 97.12 560 SER B CA 1
ATOM 8780 C C . SER B 1 560 ? 28.547 42.469 8.961 1 97.12 560 SER B C 1
ATOM 8782 O O . SER B 1 560 ? 29.078 42.469 10.086 1 97.12 560 SER B O 1
ATOM 8784 N N . ALA B 1 561 ? 27.734 43.344 8.555 1 97.06 561 ALA B N 1
ATOM 8785 C CA . ALA B 1 561 ? 27.281 44.406 9.469 1 97.06 561 ALA B CA 1
ATOM 8786 C C . ALA B 1 561 ? 26.578 43.812 10.68 1 97.06 561 ALA B C 1
ATOM 8788 O O . ALA B 1 561 ? 26.812 44.219 11.82 1 97.06 561 ALA B O 1
ATOM 8789 N N . LEU B 1 562 ? 25.734 42.844 10.508 1 96.94 562 LEU B N 1
ATOM 8790 C CA . LEU B 1 562 ? 24.984 42.219 11.594 1 96.94 562 LEU B CA 1
ATOM 8791 C C . LEU B 1 562 ? 25.906 41.375 12.469 1 96.94 562 LEU B C 1
ATOM 8793 O O . LEU B 1 562 ? 25.734 41.312 13.695 1 96.94 562 LEU B O 1
ATOM 8797 N N . LEU B 1 563 ? 26.875 40.75 11.859 1 96.94 563 LEU B N 1
ATOM 8798 C CA . LEU B 1 563 ? 27.812 39.906 12.609 1 96.94 563 LEU B CA 1
ATOM 8799 C C . LEU B 1 563 ? 28.75 40.75 13.453 1 96.94 563 LEU B C 1
ATOM 8801 O O . LEU B 1 563 ? 29.188 40.312 14.523 1 96.94 563 LEU B O 1
ATOM 8805 N N . SER B 1 564 ? 29.031 41.938 13.016 1 96.94 564 SER B N 1
ATOM 8806 C CA . SER B 1 564 ? 29.938 42.844 13.742 1 96.94 564 SER B CA 1
ATOM 8807 C C . SER B 1 564 ? 29.281 43.344 15.016 1 96.94 564 SER B C 1
ATOM 8809 O O . SER B 1 564 ? 29.969 43.719 15.977 1 96.94 564 SER B O 1
ATOM 8811 N N . ALA B 1 565 ? 27.969 43.438 15.047 1 96.56 565 ALA B N 1
ATOM 8812 C CA . ALA B 1 565 ? 27.172 43.844 16.219 1 96.56 565 ALA B CA 1
ATOM 8813 C C . ALA B 1 565 ? 25.953 42.938 16.359 1 96.56 565 ALA B C 1
ATOM 8815 O O . ALA B 1 565 ? 24.812 43.375 16.188 1 96.56 565 ALA B O 1
ATOM 8816 N N . PRO B 1 566 ? 26.234 41.719 16.766 1 94.94 566 PRO B N 1
ATOM 8817 C CA . PRO B 1 566 ? 25.266 40.656 16.641 1 94.94 566 PRO B CA 1
ATOM 8818 C C . PRO B 1 566 ? 23.969 40.938 17.406 1 94.94 566 PRO B C 1
ATOM 8820 O O . PRO B 1 566 ? 22.938 40.344 17.109 1 94.94 566 PRO B O 1
ATOM 8823 N N . ASN B 1 567 ? 23.953 41.781 18.438 1 94.19 567 ASN B N 1
ATOM 8824 C CA . ASN B 1 567 ? 22.781 41.938 19.281 1 94.19 567 ASN B CA 1
ATOM 8825 C C . ASN B 1 567 ? 22.266 43.375 19.234 1 94.19 567 ASN B C 1
ATOM 8827 O O . ASN B 1 567 ? 21.422 43.781 20.062 1 94.19 567 ASN B O 1
ATOM 8831 N N . GLN B 1 568 ? 22.703 44.156 18.297 1 94 568 GLN B N 1
ATOM 8832 C CA . GLN B 1 568 ? 22.359 45.562 18.25 1 94 568 GLN B CA 1
ATOM 8833 C C . GLN B 1 568 ? 21.078 45.812 17.453 1 94 568 GLN B C 1
ATOM 8835 O O . GLN B 1 568 ? 20.234 46.594 17.844 1 94 568 GLN B O 1
ATOM 8840 N N . THR B 1 569 ? 20.953 45.125 16.375 1 93.31 569 THR B N 1
ATOM 8841 C CA . THR B 1 569 ? 19.797 45.344 15.5 1 93.31 569 THR B CA 1
ATOM 8842 C C . THR B 1 569 ? 18.641 44.438 15.914 1 93.31 569 THR B C 1
ATOM 8844 O O . THR B 1 569 ? 18.781 43.188 15.938 1 93.31 569 THR B O 1
ATOM 8847 N N . ARG B 1 570 ? 17.5 45.062 16.219 1 92.44 570 ARG B N 1
ATOM 8848 C CA . ARG B 1 570 ? 16.281 44.344 16.609 1 92.44 570 ARG B CA 1
ATOM 8849 C C . ARG B 1 570 ? 15.133 44.688 15.656 1 92.44 570 ARG B C 1
ATOM 8851 O O . ARG B 1 570 ? 15.109 45.75 15.062 1 92.44 570 ARG B O 1
ATOM 8858 N N . THR B 1 571 ? 14.297 43.75 15.477 1 91.81 571 THR B N 1
ATOM 8859 C CA . THR B 1 571 ? 13.086 44 14.703 1 91.81 571 THR B CA 1
ATOM 8860 C C . THR B 1 571 ? 12.094 44.812 15.516 1 91.81 571 THR B C 1
ATOM 8862 O O . THR B 1 571 ? 12.32 45.094 16.688 1 91.81 571 THR B O 1
ATOM 8865 N N . THR B 1 572 ? 11.016 45.094 14.852 1 91.75 572 THR B N 1
ATOM 8866 C CA . THR B 1 572 ? 9.969 45.906 15.477 1 91.75 572 THR B CA 1
ATOM 8867 C C . THR B 1 572 ? 9.438 45.219 16.734 1 91.75 572 THR B C 1
ATOM 8869 O O . THR B 1 572 ? 9.156 45.875 17.734 1 91.75 572 THR B O 1
ATOM 8872 N N . LEU B 1 573 ? 9.391 43.938 16.734 1 89.31 573 LEU B N 1
ATOM 8873 C CA . LEU B 1 573 ? 8.844 43.188 17.859 1 89.31 573 LEU B CA 1
ATOM 8874 C C . LEU B 1 573 ? 9.953 42.719 18.797 1 89.31 573 LEU B C 1
ATOM 8876 O O . LEU B 1 573 ? 9.711 41.938 19.703 1 89.31 573 LEU B O 1
ATOM 8880 N N . GLY B 1 574 ? 11.172 43.156 18.5 1 86.88 574 GLY B N 1
ATOM 8881 C CA . GLY B 1 574 ? 12.258 42.938 19.438 1 86.88 574 GLY B CA 1
ATOM 8882 C C . GLY B 1 574 ? 13.078 41.688 19.141 1 86.88 574 GLY B C 1
ATOM 8883 O O . GLY B 1 574 ? 13.992 41.344 19.891 1 86.88 574 GLY B O 1
ATOM 8884 N N . SER B 1 575 ? 12.828 41.062 18.078 1 89.5 575 SER B N 1
ATOM 8885 C CA . SER B 1 575 ? 13.586 39.844 17.734 1 89.5 575 SER B CA 1
ATOM 8886 C C . SER B 1 575 ? 14.969 40.219 17.203 1 89.5 575 SER B C 1
ATOM 8888 O O . SER B 1 575 ? 15.188 41.312 16.688 1 89.5 575 SER B O 1
ATOM 8890 N N . ASN B 1 576 ? 15.891 39.281 17.406 1 92.5 576 ASN B N 1
ATOM 8891 C CA . ASN B 1 576 ? 17.25 39.469 16.891 1 92.5 576 ASN B CA 1
ATOM 8892 C C . ASN B 1 576 ? 17.281 39.344 15.375 1 92.5 576 ASN B C 1
ATOM 8894 O O . ASN B 1 576 ? 16.938 38.312 14.812 1 92.5 576 ASN B O 1
ATOM 8898 N N . ALA B 1 577 ? 17.75 40.406 14.727 1 94.94 577 ALA B N 1
ATOM 8899 C CA . ALA B 1 577 ? 17.75 40.469 13.266 1 94.94 577 ALA B CA 1
ATOM 8900 C C . ALA B 1 577 ? 18.703 39.438 12.68 1 94.94 577 ALA B C 1
ATOM 8902 O O . ALA B 1 577 ? 18.422 38.844 11.633 1 94.94 577 ALA B O 1
ATOM 8903 N N . LEU B 1 578 ? 19.828 39.25 13.336 1 96.12 578 LEU B N 1
ATOM 8904 C CA . LEU B 1 578 ? 20.812 38.25 12.867 1 96.12 578 LEU B CA 1
ATOM 8905 C C . LEU B 1 578 ? 20.25 36.844 12.945 1 96.12 578 LEU B C 1
ATOM 8907 O O . LEU B 1 578 ? 20.469 36.031 12.047 1 96.12 578 LEU B O 1
ATOM 8911 N N . TRP B 1 579 ? 19.516 36.531 13.977 1 95.69 579 TRP B N 1
ATOM 8912 C CA . TRP B 1 579 ? 18.906 35.25 14.164 1 95.69 579 TRP B CA 1
ATOM 8913 C C . TRP B 1 579 ? 17.922 34.938 13.031 1 95.69 579 TRP B C 1
ATOM 8915 O O . TRP B 1 579 ? 17.859 33.781 12.555 1 95.69 579 TRP B O 1
ATOM 8925 N N . GLN B 1 580 ? 17.203 35.938 12.602 1 96.38 580 GLN B N 1
ATOM 8926 C CA . GLN B 1 580 ? 16.219 35.75 11.531 1 96.38 580 GLN B CA 1
ATOM 8927 C C . GLN B 1 580 ? 16.891 35.281 10.242 1 96.38 580 GLN B C 1
ATOM 8929 O O . GLN B 1 580 ? 16.406 34.375 9.562 1 96.38 580 GLN B O 1
ATOM 8934 N N . LEU B 1 581 ? 18.031 35.906 9.906 1 97.56 581 LEU B N 1
ATOM 8935 C CA . LEU B 1 581 ? 18.781 35.469 8.727 1 97.56 581 LEU B CA 1
ATOM 8936 C C . LEU B 1 581 ? 19.344 34.062 8.906 1 97.56 581 LEU B C 1
ATOM 8938 O O . LEU B 1 581 ? 19.281 33.25 7.988 1 97.56 581 LEU B O 1
ATOM 8942 N N . ALA B 1 582 ? 19.828 33.812 10.055 1 97.44 582 ALA B N 1
ATOM 8943 C CA . ALA B 1 582 ? 20.516 32.562 10.328 1 97.44 582 ALA B CA 1
ATOM 8944 C C . ALA B 1 582 ? 19.547 31.375 10.281 1 97.44 582 ALA B C 1
ATOM 8946 O O . ALA B 1 582 ? 19.891 30.312 9.766 1 97.44 582 ALA B O 1
ATOM 8947 N N . VAL B 1 583 ? 18.359 31.531 10.812 1 97.56 583 VAL B N 1
ATOM 8948 C CA . VAL B 1 583 ? 17.391 30.438 10.859 1 97.56 583 VAL B CA 1
ATOM 8949 C C . VAL B 1 583 ? 17.016 30.031 9.438 1 97.56 583 VAL B C 1
ATOM 8951 O O . VAL B 1 583 ? 16.938 28.844 9.133 1 97.56 583 VAL B O 1
ATOM 8954 N N . LEU B 1 584 ? 16.766 31 8.617 1 98.31 584 LEU B N 1
ATOM 8955 C CA . LEU B 1 584 ? 16.422 30.688 7.23 1 98.31 584 LEU B CA 1
ATOM 8956 C C . LEU B 1 584 ? 17.547 29.906 6.559 1 98.31 584 LEU B C 1
ATOM 8958 O O . LEU B 1 584 ? 17.297 28.875 5.926 1 98.31 584 LEU B O 1
ATOM 8962 N N . GLU B 1 585 ? 18.75 30.391 6.723 1 98.19 585 GLU B N 1
ATOM 8963 C CA . GLU B 1 585 ? 19.891 29.719 6.086 1 98.19 585 GLU B CA 1
ATOM 8964 C C . GLU B 1 585 ? 20.125 28.328 6.672 1 98.19 585 GLU B C 1
ATOM 8966 O O . GLU B 1 585 ? 20.359 27.375 5.93 1 98.19 585 GLU B O 1
ATOM 8971 N N . MET B 1 586 ? 20.062 28.234 7.984 1 98 586 MET B N 1
ATOM 8972 C CA . MET B 1 586 ? 20.234 26.938 8.633 1 98 586 MET B CA 1
ATOM 8973 C C . MET B 1 586 ? 19.156 25.953 8.203 1 98 586 MET B C 1
ATOM 8975 O O . MET B 1 586 ? 19.438 24.766 8 1 98 586 MET B O 1
ATOM 8979 N N . TRP B 1 587 ? 17.984 26.438 8.094 1 98.38 587 TRP B N 1
ATOM 8980 C CA . TRP B 1 587 ? 16.875 25.594 7.652 1 98.38 587 TRP B CA 1
ATOM 8981 C C . TRP B 1 587 ? 17.094 25.109 6.223 1 98.38 587 TRP B C 1
ATOM 8983 O O . TRP B 1 587 ? 16.938 23.922 5.926 1 98.38 587 TRP B O 1
ATOM 8993 N N . LEU B 1 588 ? 17.453 26 5.355 1 98.31 588 LEU B N 1
ATOM 8994 C CA . LEU B 1 588 ? 17.719 25.641 3.967 1 98.31 588 LEU B CA 1
ATOM 8995 C C . LEU B 1 588 ? 18.828 24.609 3.875 1 98.31 588 LEU B C 1
ATOM 8997 O O . LEU B 1 588 ? 18.75 23.672 3.076 1 98.31 588 LEU B O 1
ATOM 9001 N N . GLN B 1 589 ? 19.859 24.797 4.699 1 97.75 589 GLN B N 1
ATOM 9002 C CA . GLN B 1 589 ? 20.953 23.844 4.715 1 97.75 589 GLN B CA 1
ATOM 9003 C C . GLN B 1 589 ? 20.516 22.484 5.238 1 97.75 589 GLN B C 1
ATOM 9005 O O . GLN B 1 589 ? 20.953 21.438 4.746 1 97.75 589 GLN B O 1
ATOM 9010 N N . SER B 1 590 ? 19.625 22.469 6.188 1 96.94 590 SER B N 1
ATOM 9011 C CA . SER B 1 590 ? 19.109 21.219 6.746 1 96.94 590 SER B CA 1
ATOM 9012 C C . SER B 1 590 ? 18.234 20.484 5.742 1 96.94 590 SER B C 1
ATOM 9014 O O . SER B 1 590 ? 18.141 19.25 5.77 1 96.94 590 SER B O 1
ATOM 9016 N N . MET B 1 591 ? 17.547 21.172 4.848 1 96.12 591 MET B N 1
ATOM 9017 C CA . MET B 1 591 ? 16.641 20.594 3.863 1 96.12 591 MET B CA 1
ATOM 9018 C C . MET B 1 591 ? 17.422 20 2.693 1 96.12 591 MET B C 1
ATOM 9020 O O . MET B 1 591 ? 16.906 19.156 1.967 1 96.12 591 MET B O 1
ATOM 9024 N N . ALA B 1 592 ? 18.625 20.453 2.324 1 89.75 592 ALA B N 1
ATOM 9025 C CA . ALA B 1 592 ? 19.453 19.984 1.212 1 89.75 592 ALA B CA 1
ATOM 9026 C C . ALA B 1 592 ? 20.094 18.641 1.535 1 89.75 592 ALA B C 1
ATOM 9028 O O . ALA B 1 592 ? 20.469 17.891 0.63 1 89.75 592 ALA B O 1
ATOM 9029 N N . GLY B 1 593 ? 20.156 18.062 2.785 1 73 593 GLY B N 1
ATOM 9030 C CA . GLY B 1 593 ? 20.797 16.812 3.166 1 73 593 GLY B CA 1
ATOM 9031 C C . GLY B 1 593 ? 19.812 15.68 3.387 1 73 593 GLY B C 1
ATOM 9032 O O . GLY B 1 593 ? 18.609 15.914 3.5 1 73 593 GLY B O 1
#